Protein 1ZTH (pdb70)

Foldseek 3Di:
DLVLLVVLCVVQVVDPVQPCASVVSSVQDDNVVSVVVVVCVVVFFFVHHHWDDGDDFKTWAWTWTQAPHGIAIIKIFGPCDLLQVQQVVDPSQVVLQSLQVLQLVLQVLLVVLPAAAANWGDASGITDHQDDPPRHGDDQQVRCPPVCLVDPLLVQLVLVLVRLLSCCPPSQKAQLPAASRQWDDPHIHGHDSSIGGPSRVHPVSNLVNLVRSCVVSVVNVHHDDSVVSCSSNVD/DLVLLVVLCVVLVVDPVQPCASVVCSPQDDNVVSVVVVVCCVVFFFVHHHWDDGDPFKTWIWTWTDAPHGIAIIKIFTPCVLLPPLQVVHVQVLQLLQVLQLVLQVLLVVLVAAAADWGDASRITDHADDPPRDGDDFQVRCPPVCLVDPLLVQLVLVLVRLLSCCPRSQKFQLVAASRQWDDPHMHGHDRRIGGVSRVHVVSNLVNLVRSCVVSVVVVHHDDSVVSCSSNVD/DLDDDPVVLLVLQVPDVVNVVQVVCCPVQDDSVVSVVVSVCCVVFFFPHFAWADDDDFKTWFWTWGAAPHHIAIIKIFTDCDLLPVFQVQVLQVLQVLQLVLQCLLVVLVAAAARWGDASRITDHADDPPRHGDAQLVRCPPVVLVPPLLVQLVLVLVNLLSCCPRSQKQQLPAASRQWDDPHMHGHDSRIHGNRGVHLVSNLVNLVRSCVVSVVNPHHDDSVVSCSSVVD/DLDPDPVVLLVLQVPDVVNVVQVVVCSVQDDSVRSVVVSVCVVVFFFPHFAWQDDDPFWTWAWTWGAADHGIAIIKIFGDCDLLAPQFPVDDVQVLQVLQVLQLVLQCLLVVLVAAAADWGDASRITHHADDPPRHHDDFQVRCPPVCLVPPVLVQLVLVLVNLLSCCPRSQKQPLVAASRQWDDPHMYGHDRRIGGVRRVHLVSNLVNLVRSQVVCVVNVDDDDSVVSVSSVD

Structure (mmCIF, N/CA/C/O backbone):
data_1ZTH
#
_entry.id   1ZTH
#
_cell.length_a   53.414
_cell.length_b   80.084
_cell.length_c   121.056
_cell.angle_alpha   90.00
_cell.angle_beta   90.17
_cell.angle_gamma   90.00
#
_symmetry.space_group_name_H-M   'P 1 21 1'
#
loop_
_entity.id
_entity.type
_entity.pdbx_description
1 polymer 'Rio1 serine protein kinase'
2 non-polymer 'MANGANESE (II) ION'
3 non-polymer "ADENOSINE-5'-DIPHOSPHATE"
4 water water
#
loop_
_atom_site.group_PDB
_atom_site.id
_atom_site.type_symbol
_atom_site.label_atom_id
_atom_site.label_alt_id
_atom_site.label_comp_id
_atom_site.label_asym_id
_atom_site.label_entity_id
_atom_site.label_seq_id
_atom_site.pdbx_PDB_ins_code
_atom_site.Cartn_x
_atom_site.Cartn_y
_atom_site.Cartn_z
_atom_site.occupancy
_atom_site.B_iso_or_equiv
_atom_site.auth_seq_id
_atom_site.auth_comp_id
_atom_site.auth_asym_id
_atom_site.auth_atom_id
_atom_site.pdbx_PDB_model_num
ATOM 1 N N . ASP A 1 3 ? 34.092 15.741 67.652 1.00 48.76 3 ASP A N 1
ATOM 2 C CA . ASP A 1 3 ? 33.460 14.410 67.933 1.00 47.80 3 ASP A CA 1
ATOM 3 C C . ASP A 1 3 ? 34.188 13.218 67.288 1.00 46.96 3 ASP A C 1
ATOM 4 O O . ASP A 1 3 ? 33.911 12.061 67.636 1.00 47.47 3 ASP A O 1
ATOM 6 N N . LEU A 1 4 ? 35.116 13.501 66.367 1.00 44.42 4 LEU A N 1
ATOM 7 C CA . LEU A 1 4 ? 35.867 12.466 65.643 1.00 41.51 4 LEU A CA 1
ATOM 8 C C . LEU A 1 4 ? 36.628 11.530 66.578 1.00 40.77 4 LEU A C 1
ATOM 9 O O . LEU A 1 4 ? 36.685 10.315 66.378 1.00 38.45 4 LEU A O 1
ATOM 11 N N . LYS A 1 5 ? 37.218 12.107 67.610 1.00 39.58 5 LYS A N 1
ATOM 12 C CA . LYS A 1 5 ? 37.968 11.331 68.595 1.00 39.61 5 LYS A CA 1
ATOM 13 C C . LYS A 1 5 ? 37.065 10.404 69.409 1.00 38.04 5 LYS A C 1
ATOM 14 O O . LYS A 1 5 ? 37.433 9.264 69.698 1.00 39.07 5 LYS A O 1
ATOM 16 N N . LYS A 1 6 ? 35.880 10.891 69.760 1.00 38.85 6 LYS A N 1
ATOM 17 C CA . LYS A 1 6 ? 34.892 10.067 70.465 1.00 36.50 6 LYS A CA 1
ATOM 18 C C . LYS A 1 6 ? 34.448 8.897 69.604 1.00 35.87 6 LYS A C 1
ATOM 19 O O . LYS A 1 6 ? 34.401 7.764 70.070 1.00 36.86 6 LYS A O 1
ATOM 21 N N . ILE A 1 7 ? 34.115 9.165 68.348 1.00 35.11 7 ILE A N 1
ATOM 22 C CA . ILE A 1 7 ? 33.714 8.077 67.455 1.00 34.04 7 ILE A CA 1
ATOM 23 C C . ILE A 1 7 ? 34.744 6.953 67.393 1.00 33.95 7 ILE A C 1
ATOM 24 O O . ILE A 1 7 ? 34.414 5.772 67.596 1.00 33.32 7 ILE A O 1
ATOM 29 N N . GLU A 1 8 ? 35.992 7.310 67.092 1.00 32.54 8 GLU A N 1
ATOM 30 C CA . GLU A 1 8 ? 37.057 6.321 66.980 1.00 31.16 8 GLU A CA 1
ATOM 31 C C . GLU A 1 8 ? 37.218 5.575 68.296 1.00 29.11 8 GLU A C 1
ATOM 32 O O . GLU A 1 8 ? 37.539 4.377 68.317 1.00 27.26 8 GLU A O 1
ATOM 38 N N . SER A 1 9 ? 36.988 6.287 69.394 1.00 30.30 9 SER A N 1
ATOM 39 C CA . SER A 1 9 ? 37.074 5.667 70.703 1.00 29.67 9 SER A CA 1
ATOM 40 C C . SER A 1 9 ? 36.001 4.635 70.895 1.00 27.60 9 SER A C 1
ATOM 41 O O . SER A 1 9 ? 36.259 3.574 71.415 1.00 29.35 9 SER A O 1
ATOM 44 N N . TYR A 1 10 ? 34.779 4.933 70.467 1.00 26.90 10 TYR A N 1
ATOM 45 C CA . TYR A 1 10 ? 33.726 3.915 70.597 1.00 25.82 10 TYR A CA 1
ATOM 46 C C . TYR A 1 10 ? 33.885 2.793 69.600 1.00 24.83 10 TYR A C 1
ATOM 47 O O . TYR A 1 10 ? 33.578 1.643 69.900 1.00 24.25 10 TYR A O 1
ATOM 56 N N . LEU A 1 11 ? 34.354 3.112 68.399 1.00 25.91 11 LEU A N 1
ATOM 57 C CA . LEU A 1 11 ? 34.561 2.034 67.426 1.00 27.90 11 LEU A CA 1
ATOM 58 C C . LEU A 1 11 ? 35.552 1.023 67.977 1.00 27.59 11 LEU A C 1
ATOM 59 O O . LEU A 1 11 ? 35.454 -0.183 67.759 1.00 26.28 11 LEU A O 1
ATOM 64 N N . ASP A 1 12 ? 36.502 1.542 68.739 1.00 30.04 12 ASP A N 1
ATOM 65 C CA . ASP A 1 12 ? 37.453 0.708 69.444 1.00 31.81 12 ASP A CA 1
ATOM 66 C C . ASP A 1 12 ? 36.769 -0.141 70.535 1.00 29.56 12 ASP A C 1
ATOM 67 O O . ASP A 1 12 ? 37.026 -1.348 70.663 1.00 28.60 12 ASP A O 1
ATOM 72 N N . LYS A 1 13 ? 35.901 0.481 71.328 1.00 29.56 13 LYS A N 1
ATOM 73 C CA . LYS A 1 13 ? 35.225 -0.272 72.402 1.00 28.76 13 LYS A CA 1
ATOM 74 C C . LYS A 1 13 ? 34.271 -1.298 71.804 1.00 28.94 13 LYS A C 1
ATOM 75 O O . LYS A 1 13 ? 34.090 -2.388 72.355 1.00 30.09 13 LYS A O 1
ATOM 81 N N . LEU A 1 14 ? 33.675 -0.969 70.655 1.00 28.97 14 LEU A N 1
ATOM 82 C CA . LEU A 1 14 ? 32.751 -1.905 69.991 1.00 28.92 14 LEU A CA 1
ATOM 83 C C . LEU A 1 14 ? 33.418 -3.021 69.189 1.00 28.82 14 LEU A C 1
ATOM 84 O O . LEU A 1 14 ? 32.736 -3.878 68.591 1.00 28.35 14 LEU A O 1
ATOM 89 N N . ARG A 1 15 ? 34.745 -3.019 69.181 1.00 26.04 15 ARG A N 1
ATOM 90 C CA . ARG A 1 15 ? 35.520 -3.993 68.408 1.00 27.38 15 ARG A CA 1
ATOM 91 C C . ARG A 1 15 ? 35.308 -3.934 66.888 1.00 28.55 15 ARG A C 1
ATOM 92 O O . ARG A 1 15 ? 35.315 -4.953 66.206 1.00 27.21 15 ARG A O 1
ATOM 100 N N . ILE A 1 16 ? 35.106 -2.730 66.371 1.00 27.91 16 ILE A N 1
ATOM 101 C CA . ILE A 1 16 ? 34.913 -2.555 64.941 1.00 29.60 16 ILE A CA 1
ATOM 102 C C . ILE A 1 16 ? 36.301 -2.227 64.398 1.00 29.61 16 ILE A C 1
ATOM 103 O O . ILE A 1 16 ? 36.756 -1.099 64.490 1.00 31.34 16 ILE A O 1
ATOM 108 N N . LYS A 1 17 ? 36.971 -3.240 63.856 1.00 30.77 17 LYS A N 1
ATOM 109 C CA . LYS A 1 17 ? 38.395 -3.124 63.551 1.00 30.47 17 LYS A CA 1
ATOM 110 C C . LYS A 1 17 ? 38.724 -2.700 62.121 1.00 30.56 17 LYS A C 1
ATOM 111 O O . LYS A 1 17 ? 37.969 -2.966 61.202 1.00 29.16 17 LYS A O 1
ATOM 117 N N . GLU A 1 18 ? 39.894 -2.073 61.939 1.00 32.26 18 GLU A N 1
ATOM 118 C CA . GLU A 1 18 ? 40.437 -1.785 60.605 1.00 33.05 18 GLU A CA 1
ATOM 119 C C . GLU A 1 18 ? 40.375 -2.985 59.656 1.00 31.36 18 GLU A C 1
ATOM 120 O O . GLU A 1 18 ? 40.030 -2.843 58.495 1.00 32.90 18 GLU A O 1
ATOM 126 N N . LYS A 1 19 ? 40.719 -4.166 60.150 1.00 27.04 19 LYS A N 1
ATOM 127 C CA . LYS A 1 19 ? 40.764 -5.329 59.296 1.00 28.56 19 LYS A CA 1
ATOM 128 C C . LYS A 1 19 ? 39.365 -5.778 58.873 1.00 29.44 19 LYS A C 1
ATOM 129 O O . LYS A 1 19 ? 39.225 -6.595 57.969 1.00 29.35 19 LYS A O 1
ATOM 135 N N . ASP A 1 20 ? 38.328 -5.232 59.512 1.00 29.43 20 ASP A N 1
ATOM 136 C CA . ASP A 1 20 ? 36.949 -5.622 59.188 1.00 31.36 20 ASP A CA 1
ATOM 137 C C . ASP A 1 20 ? 36.420 -4.963 57.898 1.00 30.26 20 ASP A C 1
ATOM 138 O O . ASP A 1 20 ? 35.294 -4.442 57.853 1.00 32.74 20 ASP A O 1
ATOM 143 N N . GLY A 1 21 ? 37.232 -4.969 56.855 1.00 30.58 21 GLY A N 1
ATOM 144 C CA . GLY A 1 21 ? 36.778 -4.445 55.573 1.00 30.27 21 GLY A CA 1
ATOM 145 C C . GLY A 1 21 ? 36.644 -2.944 55.664 1.00 31.66 21 GLY A C 1
ATOM 146 O O . GLY A 1 21 ? 37.371 -2.278 56.381 1.00 30.86 21 GLY A O 1
ATOM 147 N N . GLU A 1 22 ? 35.699 -2.407 54.918 1.00 32.92 22 GLU A N 1
ATOM 148 C CA . GLU A 1 22 ? 35.439 -0.991 54.930 1.00 33.00 22 GLU A CA 1
ATOM 149 C C . GLU A 1 22 ? 34.586 -0.620 56.137 1.00 30.02 22 GLU A C 1
ATOM 150 O O . GLU A 1 22 ? 34.277 0.535 56.315 1.00 28.14 22 GLU A O 1
ATOM 156 N N . GLU A 1 23 ? 34.219 -1.585 56.983 1.00 27.54 23 GLU A N 1
ATOM 157 C CA . GLU A 1 23 ? 33.227 -1.275 58.048 1.00 27.10 23 GLU A CA 1
ATOM 158 C C . GLU A 1 23 ? 33.553 -0.064 58.928 1.00 29.24 23 GLU A C 1
ATOM 159 O O . GLU A 1 23 ? 32.726 0.841 59.119 1.00 29.63 23 GLU A O 1
ATOM 165 N N . ARG A 1 24 ? 34.758 -0.028 59.483 1.00 27.90 24 ARG A N 1
ATOM 166 C CA . ARG A 1 24 ? 35.080 1.052 60.412 1.00 27.82 24 ARG A CA 1
ATOM 167 C C . ARG A 1 24 ? 34.892 2.452 59.800 1.00 29.38 24 ARG A C 1
ATOM 168 O O . ARG A 1 24 ? 34.329 3.355 60.425 1.00 30.67 24 ARG A O 1
ATOM 176 N N . LYS A 1 25 ? 35.320 2.645 58.561 1.00 31.14 25 LYS A N 1
ATOM 177 C CA . LYS A 1 25 ? 35.210 3.982 57.951 1.00 29.64 25 LYS A CA 1
ATOM 178 C C . LYS A 1 25 ? 33.733 4.312 57.684 1.00 27.07 25 LYS A C 1
ATOM 179 O O . LYS A 1 25 ? 33.322 5.477 57.738 1.00 26.00 25 LYS A O 1
ATOM 185 N N . ILE A 1 26 ? 32.933 3.292 57.389 1.00 22.52 26 ILE A N 1
ATOM 186 C CA . ILE A 1 26 ? 31.508 3.544 57.117 1.00 22.98 26 ILE A CA 1
ATOM 187 C C . ILE A 1 26 ? 30.842 3.923 58.455 1.00 21.70 26 ILE A C 1
ATOM 188 O O . ILE A 1 26 ? 30.242 4.994 58.579 1.00 23.20 26 ILE A O 1
ATOM 193 N N . TYR A 1 27 ? 30.952 3.059 59.451 1.00 21.93 27 TYR A N 1
ATOM 194 C CA . TYR A 1 27 ? 30.490 3.402 60.810 1.00 24.16 27 TYR A CA 1
ATOM 195 C C . TYR A 1 27 ? 30.840 4.827 61.214 1.00 25.29 27 TYR A C 1
ATOM 196 O O . TYR A 1 27 ? 29.960 5.579 61.547 1.00 26.78 27 TYR A O 1
ATOM 205 N N . ALA A 1 28 ? 32.126 5.183 61.172 1.00 24.77 28 ALA A N 1
ATOM 206 C CA . ALA A 1 28 ? 32.603 6.484 61.644 1.00 25.66 28 ALA A CA 1
ATOM 207 C C . ALA A 1 28 ? 31.991 7.626 60.848 1.00 26.35 28 ALA A C 1
ATOM 208 O O . ALA A 1 28 ? 31.853 8.730 61.347 1.00 29.71 28 ALA A O 1
ATOM 210 N N . GLU A 1 29 ? 31.619 7.382 59.599 1.00 24.85 29 GLU A N 1
ATOM 211 C CA . GLU A 1 29 ? 31.019 8.470 58.816 1.00 24.28 29 GLU A CA 1
ATOM 212 C C . GLU A 1 29 ? 29.516 8.549 59.032 1.00 26.18 29 GLU A C 1
ATOM 213 O O . GLU A 1 29 ? 28.947 9.642 59.128 1.00 24.78 29 GLU A O 1
ATOM 219 N N . VAL A 1 30 ? 28.854 7.397 59.114 1.00 24.15 30 VAL A N 1
ATOM 220 C CA . VAL A 1 30 ? 27.384 7.451 59.099 1.00 24.83 30 VAL A CA 1
ATOM 221 C C . VAL A 1 30 ? 26.777 7.589 60.502 1.00 25.83 30 VAL A C 1
ATOM 222 O O . VAL A 1 30 ? 25.603 7.992 60.652 1.00 27.36 30 VAL A O 1
ATOM 226 N N . LEU A 1 31 ? 27.568 7.278 61.524 1.00 25.77 31 LEU A N 1
ATOM 227 C CA . LEU A 1 31 ? 27.083 7.346 62.908 1.00 29.90 31 LEU A CA 1
ATOM 228 C C . LEU A 1 31 ? 27.810 8.435 63.682 1.00 31.02 31 LEU A C 1
ATOM 229 O O . LEU A 1 31 ? 28.961 8.746 63.378 1.00 34.95 31 LEU A O 1
ATOM 234 N N . ASP A 1 32 ? 27.154 9.016 64.676 1.00 30.44 32 ASP A N 1
ATOM 235 C CA . ASP A 1 32 ? 27.820 10.007 65.502 1.00 29.23 32 ASP A CA 1
ATOM 236 C C . ASP A 1 32 ? 28.147 9.453 66.874 1.00 27.87 32 ASP A C 1
ATOM 237 O O . ASP A 1 32 ? 27.803 8.312 67.196 1.00 25.48 32 ASP A O 1
ATOM 242 N N . GLY A 1 33 ? 28.816 10.268 67.692 1.00 28.77 33 GLY A N 1
ATOM 243 C CA . GLY A 1 33 ? 29.217 9.840 69.031 1.00 28.76 33 GLY A CA 1
ATOM 244 C C . GLY A 1 33 ? 28.115 9.341 69.946 1.00 28.83 33 GLY A C 1
ATOM 245 O O . GLY A 1 33 ? 28.270 8.307 70.611 1.00 30.99 33 GLY A O 1
ATOM 246 N N . ARG A 1 34 ? 27.009 10.078 70.004 1.00 29.76 34 ARG A N 1
ATOM 247 C CA . ARG A 1 34 ? 25.931 9.768 70.912 1.00 30.24 34 ARG A CA 1
ATOM 248 C C . ARG A 1 34 ? 25.246 8.481 70.512 1.00 29.16 34 ARG A C 1
ATOM 249 O O . ARG A 1 34 ? 24.777 7.710 71.357 1.00 27.43 34 ARG A O 1
ATOM 257 N N . THR A 1 35 ? 25.201 8.240 69.210 1.00 24.86 35 THR A N 1
ATOM 258 C CA . THR A 1 35 ? 24.699 6.991 68.710 1.00 24.53 35 THR A CA 1
ATOM 259 C C . THR A 1 35 ? 25.597 5.850 69.162 1.00 24.57 35 THR A C 1
ATOM 260 O O . THR A 1 35 ? 25.119 4.849 69.671 1.00 20.38 35 THR A O 1
ATOM 264 N N . LEU A 1 36 ? 26.908 5.999 69.018 1.00 26.17 36 LEU A N 1
ATOM 265 C CA . LEU A 1 36 ? 27.782 4.880 69.389 1.00 26.38 36 LEU A CA 1
ATOM 266 C C . LEU A 1 36 ? 27.702 4.592 70.883 1.00 26.25 36 LEU A C 1
ATOM 267 O O . LEU A 1 36 ? 27.793 3.438 71.323 1.00 28.35 36 LEU A O 1
ATOM 272 N N . LYS A 1 37 ? 27.487 5.650 71.653 1.00 26.14 37 LYS A N 1
ATOM 273 C CA . LYS A 1 37 ? 27.321 5.571 73.099 1.00 26.79 37 LYS A CA 1
ATOM 274 C C . LYS A 1 37 ? 26.138 4.685 73.484 1.00 25.96 37 LYS A C 1
ATOM 275 O O . LYS A 1 37 ? 26.244 3.817 74.344 1.00 26.96 37 LYS A O 1
ATOM 281 N N . THR A 1 38 ? 25.017 4.898 72.804 1.00 25.48 38 THR A N 1
ATOM 282 C CA . THR A 1 38 ? 23.832 4.058 72.894 1.00 23.49 38 THR A CA 1
ATOM 283 C C . THR A 1 38 ? 24.085 2.585 72.546 1.00 24.71 38 THR A C 1
ATOM 284 O O . THR A 1 38 ? 23.604 1.705 73.281 1.00 24.51 38 THR A O 1
ATOM 288 N N . LEU A 1 39 ? 24.775 2.316 71.411 1.00 20.65 39 LEU A N 1
ATOM 289 C CA . LEU A 1 39 ? 25.119 0.927 71.018 1.00 19.82 39 LEU A CA 1
ATOM 290 C C . LEU A 1 39 ? 25.966 0.293 72.095 1.00 18.92 39 LEU A C 1
ATOM 291 O O . LEU A 1 39 ? 25.819 -0.882 72.409 1.00 19.33 39 LEU A O 1
ATOM 296 N N . TYR A 1 40 ? 26.905 1.068 72.636 1.00 23.57 40 TYR A N 1
ATOM 297 C CA . TYR A 1 40 ? 27.787 0.532 73.670 1.00 24.48 40 TYR A CA 1
ATOM 298 C C . TYR A 1 40 ? 26.961 0.265 74.934 1.00 24.31 40 TYR A C 1
ATOM 299 O O . TYR A 1 40 ? 27.151 -0.746 75.600 1.00 21.90 40 TYR A O 1
ATOM 308 N N . LYS A 1 41 ? 26.019 1.150 75.235 1.00 21.06 41 LYS A N 1
ATOM 309 C CA . LYS A 1 41 ? 25.114 0.915 76.364 1.00 22.83 41 LYS A CA 1
ATOM 310 C C . LYS A 1 41 ? 24.195 -0.281 76.094 1.00 25.39 41 LYS A C 1
ATOM 311 O O . LYS A 1 41 ? 23.959 -1.115 76.989 1.00 28.34 41 LYS A O 1
ATOM 317 N N . LEU A 1 42 ? 23.707 -0.431 74.863 1.00 24.49 42 LEU A N 1
ATOM 318 C CA . LEU A 1 42 ? 22.973 -1.674 74.515 1.00 24.28 42 LEU A CA 1
ATOM 319 C C . LEU A 1 42 ? 23.883 -2.884 74.584 1.00 25.63 42 LEU A C 1
ATOM 320 O O . LEU A 1 42 ? 23.433 -3.986 74.834 1.00 27.00 42 LEU A O 1
ATOM 325 N N . SER A 1 43 ? 25.174 -2.679 74.343 1.00 25.15 43 SER A N 1
ATOM 326 C CA . SER A 1 43 ? 26.127 -3.785 74.453 1.00 27.19 43 SER A CA 1
ATOM 327 C C . SER A 1 43 ? 26.292 -4.139 75.925 1.00 27.37 43 SER A C 1
ATOM 328 O O . SER A 1 43 ? 26.199 -5.289 76.314 1.00 29.03 43 SER A O 1
ATOM 331 N N . ALA A 1 44 ? 26.489 -3.116 76.750 1.00 29.77 44 ALA A N 1
ATOM 332 C CA . ALA A 1 44 ? 26.634 -3.328 78.190 1.00 30.84 44 ALA A CA 1
ATOM 333 C C . ALA A 1 44 ? 25.404 -3.968 78.834 1.00 30.57 44 ALA A C 1
ATOM 334 O O . ALA A 1 44 ? 25.533 -4.800 79.740 1.00 33.19 44 ALA A O 1
ATOM 336 N N . LYS A 1 45 ? 24.218 -3.617 78.356 1.00 31.90 45 LYS A N 1
ATOM 337 C CA . LYS A 1 45 ? 22.972 -4.203 78.844 1.00 30.49 45 LYS A CA 1
ATOM 338 C C . LYS A 1 45 ? 22.800 -5.648 78.418 1.00 30.30 45 LYS A C 1
ATOM 339 O O . LYS A 1 45 ? 21.899 -6.323 78.889 1.00 32.53 45 LYS A O 1
ATOM 345 N N . GLY A 1 46 ? 23.655 -6.119 77.514 1.00 29.75 46 GLY A N 1
ATOM 346 C CA . GLY A 1 46 ? 23.630 -7.521 77.102 1.00 28.10 46 GLY A CA 1
ATOM 347 C C . GLY A 1 46 ? 22.802 -7.831 75.856 1.00 25.45 46 GLY A C 1
ATOM 348 O O . GLY A 1 46 ? 22.702 -8.983 75.468 1.00 27.78 46 GLY A O 1
ATOM 349 N N . TYR A 1 47 ? 22.167 -6.836 75.238 1.00 25.54 47 TYR A N 1
ATOM 350 C CA . TYR A 1 47 ? 21.419 -7.123 73.979 1.00 20.00 47 TYR A CA 1
ATOM 351 C C . TYR A 1 47 ? 22.382 -7.334 72.821 1.00 20.66 47 TYR A C 1
ATOM 352 O O . TYR A 1 47 ? 22.158 -8.199 71.994 1.00 19.70 47 TYR A O 1
ATOM 361 N N . ILE A 1 48 ? 23.457 -6.549 72.763 1.00 19.36 48 ILE A N 1
ATOM 362 C CA . ILE A 1 48 ? 24.391 -6.629 71.619 1.00 22.15 48 ILE A CA 1
ATOM 363 C C . ILE A 1 48 ? 25.680 -7.330 72.069 1.00 23.41 48 ILE A C 1
ATOM 364 O O . ILE A 1 48 ? 26.309 -6.918 73.045 1.00 23.49 48 ILE A O 1
ATOM 369 N N . THR A 1 49 ? 26.050 -8.399 71.372 1.00 22.91 49 THR A N 1
ATOM 370 C CA . THR A 1 49 ? 27.290 -9.086 71.726 1.00 25.96 49 THR A CA 1
ATOM 371 C C . THR A 1 49 ? 28.403 -8.592 70.837 1.00 28.00 49 THR A C 1
ATOM 372 O O . THR A 1 49 ? 29.536 -8.364 71.306 1.00 31.15 49 THR A O 1
ATOM 376 N N . ALA A 1 50 ? 28.097 -8.418 69.558 1.00 25.18 50 ALA A N 1
ATOM 377 C CA . ALA A 1 50 ? 29.132 -8.052 68.588 1.00 24.23 50 ALA A CA 1
ATOM 378 C C . ALA A 1 50 ? 28.494 -7.302 67.421 1.00 24.43 50 ALA A C 1
ATOM 379 O O . ALA A 1 50 ? 27.762 -7.910 66.655 1.00 24.40 50 ALA A O 1
ATOM 389 N N . GLY A 1 52 ? 28.407 -6.185 63.688 1.00 22.91 52 GLY A N 1
ATOM 390 C CA . GLY A 1 52 ? 28.920 -6.827 62.475 1.00 22.73 52 GLY A CA 1
ATOM 391 C C . GLY A 1 52 ? 28.960 -5.902 61.271 1.00 22.17 52 GLY A C 1
ATOM 392 O O . GLY A 1 52 ? 29.336 -4.742 61.370 1.00 22.38 52 GLY A O 1
ATOM 393 N N . GLY A 1 53 ? 28.595 -6.421 60.108 1.00 19.41 53 GLY A N 1
ATOM 394 C CA . GLY A 1 53 ? 28.838 -5.685 58.895 1.00 21.60 53 GLY A CA 1
ATOM 395 C C . GLY A 1 53 ? 27.763 -4.644 58.653 1.00 22.72 53 GLY A C 1
ATOM 396 O O . GLY A 1 53 ? 26.732 -4.643 59.335 1.00 23.99 53 GLY A O 1
ATOM 397 N N . VAL A 1 54 ? 28.017 -3.781 57.685 1.00 21.90 54 VAL A N 1
ATOM 398 C CA . VAL A 1 54 ? 27.062 -2.739 57.262 1.00 24.13 54 VAL A CA 1
ATOM 399 C C . VAL A 1 54 ? 26.054 -3.370 56.297 1.00 24.64 54 VAL A C 1
ATOM 400 O O . VAL A 1 54 ? 26.435 -4.031 55.344 1.00 24.84 54 VAL A O 1
ATOM 404 N N . ILE A 1 55 ? 24.769 -3.193 56.563 1.00 22.52 55 ILE A N 1
ATOM 405 C CA . ILE A 1 55 ? 23.745 -3.760 55.691 1.00 21.41 55 ILE A CA 1
ATOM 406 C C . ILE A 1 55 ? 23.191 -2.699 54.704 1.00 22.54 55 ILE A C 1
ATOM 407 O O . ILE A 1 55 ? 22.958 -3.014 53.562 1.00 24.10 55 ILE A O 1
ATOM 412 N N . SER A 1 56 ? 22.980 -1.464 55.150 1.00 20.38 56 SER A N 1
ATOM 413 C CA . SER A 1 56 ? 22.399 -0.452 54.296 1.00 20.97 56 SER A CA 1
ATOM 414 C C . SER A 1 56 ? 22.757 0.914 54.864 1.00 21.84 56 SER A C 1
ATOM 415 O O . SER A 1 56 ? 22.797 1.078 56.066 1.00 22.02 56 SER A O 1
ATOM 418 N N . THR A 1 57 ? 23.109 1.870 53.994 1.00 19.53 57 THR A N 1
ATOM 419 C CA . THR A 1 57 ? 23.401 3.229 54.416 1.00 24.59 57 THR A CA 1
ATOM 420 C C . THR A 1 57 ? 22.382 4.093 53.647 1.00 22.16 57 THR A C 1
ATOM 421 O O . THR A 1 57 ? 22.320 4.040 52.431 1.00 27.80 57 THR A O 1
ATOM 425 N N . GLY A 1 58 ? 21.586 4.872 54.350 1.00 23.41 58 GLY A N 1
ATOM 426 C CA . GLY A 1 58 ? 20.584 5.656 53.682 1.00 20.73 58 GLY A CA 1
ATOM 427 C C . GLY A 1 58 ? 20.518 7.093 54.108 1.00 25.06 58 GLY A C 1
ATOM 428 O O . GLY A 1 58 ? 21.320 7.583 54.930 1.00 20.51 58 GLY A O 1
ATOM 429 N N . LYS A 1 59 ? 19.542 7.782 53.534 1.00 24.44 59 LYS A N 1
ATOM 430 C CA . LYS A 1 59 ? 19.305 9.161 53.883 1.00 27.76 59 LYS A CA 1
ATOM 431 C C . LYS A 1 59 ? 18.643 9.321 55.261 1.00 28.87 59 LYS A C 1
ATOM 432 O O . LYS A 1 59 ? 18.887 10.296 55.964 1.00 27.37 59 LYS A O 1
ATOM 438 N N . GLU A 1 60 ? 17.790 8.378 55.647 1.00 24.70 60 GLU A N 1
ATOM 439 C CA . GLU A 1 60 ? 17.140 8.472 56.945 1.00 28.82 60 GLU A CA 1
ATOM 440 C C . GLU A 1 60 ? 17.713 7.512 57.967 1.00 26.60 60 GLU A C 1
ATOM 441 O O . GLU A 1 60 ? 17.769 7.835 59.149 1.00 27.87 60 GLU A O 1
ATOM 447 N N . ALA A 1 61 ? 18.165 6.354 57.501 1.00 23.89 61 ALA A N 1
ATOM 448 C CA . ALA A 1 61 ? 18.507 5.270 58.388 1.00 23.40 61 ALA A CA 1
ATOM 449 C C . ALA A 1 61 ? 19.735 4.498 57.917 1.00 23.22 61 ALA A C 1
ATOM 450 O O . ALA A 1 61 ? 20.056 4.504 56.749 1.00 23.61 61 ALA A O 1
ATOM 452 N N . ASN A 1 62 ? 20.411 3.846 58.863 1.00 23.10 62 ASN A N 1
ATOM 453 C CA . ASN A 1 62 ? 21.504 2.920 58.581 1.00 20.77 62 ASN A CA 1
ATOM 454 C C . ASN A 1 62 ? 21.216 1.622 59.269 1.00 19.78 62 ASN A C 1
ATOM 455 O O . ASN A 1 62 ? 20.639 1.623 60.339 1.00 20.15 62 ASN A O 1
ATOM 460 N N . VAL A 1 63 ? 21.536 0.518 58.613 1.00 17.66 63 VAL A N 1
ATOM 461 C CA . VAL A 1 63 ? 21.153 -0.756 59.137 1.00 18.36 63 VAL A CA 1
ATOM 462 C C . VAL A 1 63 ? 22.431 -1.578 59.227 1.00 18.83 63 VAL A C 1
ATOM 463 O O . VAL A 1 63 ? 23.227 -1.562 58.311 1.00 19.70 63 VAL A O 1
ATOM 467 N N . PHE A 1 64 ? 22.597 -2.335 60.308 1.00 20.90 64 PHE A N 1
ATOM 468 C CA . PHE A 1 64 ? 23.823 -3.125 60.466 1.00 20.29 64 PHE A CA 1
ATOM 469 C C . PHE A 1 64 ? 23.466 -4.501 60.961 1.00 20.36 64 PHE A C 1
ATOM 470 O O . PHE A 1 64 ? 22.379 -4.707 61.562 1.00 19.66 64 PHE A O 1
ATOM 478 N N . TYR A 1 65 ? 24.389 -5.428 60.761 1.00 20.31 65 TYR A N 1
ATOM 479 C CA . TYR A 1 65 ? 24.283 -6.766 61.371 1.00 21.05 65 TYR A CA 1
ATOM 480 C C . TYR A 1 65 ? 24.879 -6.752 62.775 1.00 22.45 65 TYR A C 1
ATOM 481 O O . TYR A 1 65 ? 25.864 -6.042 63.052 1.00 24.86 65 TYR A O 1
ATOM 490 N N . ALA A 1 66 ? 24.268 -7.494 63.700 1.00 22.88 66 ALA A N 1
ATOM 491 C CA . ALA A 1 66 ? 24.928 -7.754 64.964 1.00 21.40 66 ALA A CA 1
ATOM 492 C C . ALA A 1 66 ? 24.598 -9.138 65.490 1.00 20.94 66 ALA A C 1
ATOM 493 O O . ALA A 1 66 ? 23.544 -9.668 65.209 1.00 18.81 66 ALA A O 1
ATOM 495 N N . ASP A 1 67 ? 25.505 -9.703 66.288 1.00 22.47 67 ASP A N 1
ATOM 496 C CA . ASP A 1 67 ? 25.152 -10.801 67.165 1.00 22.90 67 ASP A CA 1
ATOM 497 C C . ASP A 1 67 ? 24.705 -10.209 68.502 1.00 21.94 67 ASP A C 1
ATOM 498 O O . ASP A 1 67 ? 25.286 -9.256 68.990 1.00 25.31 67 ASP A O 1
ATOM 503 N N . GLY A 1 68 ? 23.660 -10.771 69.087 1.00 22.80 68 GLY A N 1
ATOM 504 C CA . GLY A 1 68 ? 23.126 -10.238 70.340 1.00 20.87 68 GLY A CA 1
ATOM 505 C C . GLY A 1 68 ? 22.410 -11.330 71.065 1.00 21.53 68 GLY A C 1
ATOM 506 O O . GLY A 1 68 ? 22.577 -12.501 70.725 1.00 19.90 68 GLY A O 1
ATOM 507 N N . VAL A 1 69 ? 21.611 -10.956 72.068 1.00 22.37 69 VAL A N 1
ATOM 508 C CA . VAL A 1 69 ? 20.938 -11.918 72.908 1.00 22.34 69 VAL A CA 1
ATOM 509 C C . VAL A 1 69 ? 19.569 -11.335 73.182 1.00 21.78 69 VAL A C 1
ATOM 510 O O . VAL A 1 69 ? 19.425 -10.150 73.485 1.00 21.60 69 VAL A O 1
ATOM 514 N N . PHE A 1 70 ? 18.550 -12.130 72.976 1.00 19.95 70 PHE A N 1
ATOM 515 C CA . PHE A 1 70 ? 17.195 -11.646 73.314 1.00 20.46 70 PHE A CA 1
ATOM 516 C C . PHE A 1 70 ? 16.437 -12.768 73.985 1.00 22.18 70 PHE A C 1
ATOM 517 O O . PHE A 1 70 ? 16.375 -13.870 73.444 1.00 23.99 70 PHE A O 1
ATOM 525 N N . ASP A 1 71 ? 15.817 -12.472 75.133 1.00 23.21 71 ASP A N 1
ATOM 526 C CA . ASP A 1 71 ? 14.949 -13.423 75.827 1.00 24.38 71 ASP A CA 1
ATOM 527 C C . ASP A 1 71 ? 15.740 -14.675 76.228 1.00 24.77 71 ASP A C 1
ATOM 528 O O . ASP A 1 71 ? 15.218 -15.763 76.167 1.00 25.02 71 ASP A O 1
ATOM 533 N N . GLY A 1 72 ? 16.996 -14.496 76.619 1.00 25.07 72 GLY A N 1
ATOM 534 C CA . GLY A 1 72 ? 17.788 -15.625 77.134 1.00 27.64 72 GLY A CA 1
ATOM 535 C C . GLY A 1 72 ? 18.581 -16.377 76.083 1.00 28.87 72 GLY A C 1
ATOM 536 O O . GLY A 1 72 ? 19.331 -17.289 76.405 1.00 30.64 72 GLY A O 1
ATOM 537 N N . LYS A 1 73 ? 18.443 -16.030 74.815 1.00 26.64 73 LYS A N 1
ATOM 538 C CA . LYS A 1 73 ? 19.224 -16.780 73.835 1.00 27.29 73 LYS A CA 1
ATOM 539 C C . LYS A 1 73 ? 19.888 -15.933 72.771 1.00 27.09 73 LYS A C 1
ATOM 540 O O . LYS A 1 73 ? 19.385 -14.874 72.444 1.00 24.89 73 LYS A O 1
ATOM 546 N N . PRO A 1 74 ? 21.012 -16.428 72.210 1.00 26.16 74 PRO A N 1
ATOM 547 C CA . PRO A 1 74 ? 21.733 -15.801 71.106 1.00 25.08 74 PRO A CA 1
ATOM 548 C C . PRO A 1 74 ? 20.863 -15.670 69.847 1.00 26.76 74 PRO A C 1
ATOM 549 O O . PRO A 1 74 ? 20.272 -16.664 69.367 1.00 25.67 74 PRO A O 1
ATOM 553 N N . VAL A 1 75 ? 20.821 -14.464 69.295 1.00 20.14 75 VAL A N 1
ATOM 554 C CA . VAL A 1 75 ? 20.040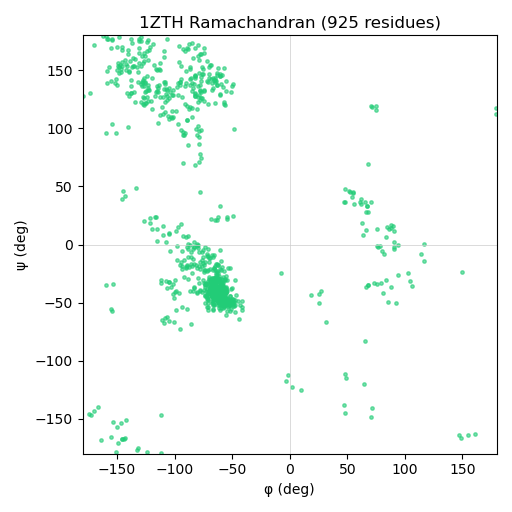 -14.214 68.100 1.00 23.13 75 VAL A CA 1
ATOM 555 C C . VAL A 1 75 ? 20.894 -13.382 67.145 1.00 23.39 75 VAL A C 1
ATOM 556 O O . VAL A 1 75 ? 21.810 -12.665 67.572 1.00 26.35 75 VAL A O 1
ATOM 560 N N . ALA A 1 76 ? 20.604 -13.502 65.851 1.00 23.43 76 ALA A N 1
ATOM 561 C CA . ALA A 1 76 ? 21.107 -12.546 64.834 1.00 19.76 76 ALA A CA 1
ATOM 562 C C . ALA A 1 76 ? 20.129 -11.373 64.737 1.00 22.10 76 ALA A C 1
ATOM 563 O O . ALA A 1 76 ? 18.907 -11.581 64.741 1.00 18.54 76 ALA A O 1
ATOM 573 N N . ALA A 1 78 ? 19.215 -7.339 63.049 1.00 19.48 78 ALA A N 1
ATOM 574 C CA . ALA A 1 78 ? 19.379 -6.121 62.217 1.00 15.70 78 ALA A CA 1
ATOM 575 C C . ALA A 1 78 ? 19.304 -4.988 63.219 1.00 16.94 78 ALA A C 1
ATOM 576 O O . ALA A 1 78 ? 18.340 -4.938 63.998 1.00 20.46 78 ALA A O 1
ATOM 578 N N . VAL A 1 79 ? 20.300 -4.117 63.232 1.00 13.88 79 VAL A N 1
ATOM 579 C CA . VAL A 1 79 ? 20.277 -2.929 64.054 1.00 18.16 79 VAL A CA 1
ATOM 580 C C . VAL A 1 79 ? 19.962 -1.778 63.137 1.00 17.49 79 VAL A C 1
ATOM 581 O O . VAL A 1 79 ? 20.797 -1.374 62.334 1.00 18.96 79 VAL A O 1
ATOM 585 N N . LYS A 1 80 ? 18.767 -1.216 63.261 1.00 17.88 80 LYS A N 1
ATOM 586 C CA . LYS A 1 80 ? 18.434 -0.098 62.372 1.00 17.90 80 LYS A CA 1
ATOM 587 C C . LYS A 1 80 ? 18.602 1.167 63.204 1.00 19.15 80 LYS A C 1
ATOM 588 O O . LYS A 1 80 ? 18.086 1.243 64.329 1.00 22.59 80 LYS A O 1
ATOM 594 N N . ILE A 1 81 ? 19.282 2.163 62.635 1.00 17.53 81 ILE A N 1
ATOM 595 C CA . ILE A 1 81 ? 19.595 3.392 63.348 1.00 17.31 81 ILE A CA 1
ATOM 596 C C . ILE A 1 81 ? 19.148 4.640 62.595 1.00 19.67 81 ILE A C 1
ATOM 597 O O . ILE A 1 81 ? 19.598 4.883 61.474 1.00 20.49 81 ILE A O 1
ATOM 602 N N . TYR A 1 82 ? 18.271 5.438 63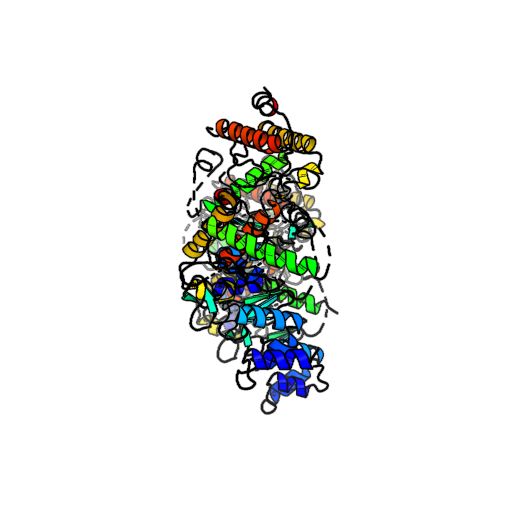.194 1.00 18.47 82 TYR A N 1
ATOM 603 C CA . TYR A 1 82 ? 17.778 6.621 62.476 1.00 19.30 82 TYR A CA 1
ATOM 604 C C . TYR A 1 82 ? 18.771 7.717 62.694 1.00 21.35 82 TYR A C 1
ATOM 605 O O . TYR A 1 82 ? 19.279 7.854 63.788 1.00 20.77 82 TYR A O 1
ATOM 614 N N . ARG A 1 83 ? 19.043 8.482 61.638 1.00 22.48 83 ARG A N 1
ATOM 615 C CA . ARG A 1 83 ? 19.875 9.678 61.733 1.00 30.82 83 ARG A CA 1
ATOM 616 C C . ARG A 1 83 ? 19.255 10.759 62.628 1.00 33.18 83 ARG A C 1
ATOM 617 O O . ARG A 1 83 ? 18.060 11.013 62.556 1.00 33.23 83 ARG A O 1
ATOM 625 N N . ILE A 1 84 ? 20.074 11.387 63.465 1.00 34.83 84 ILE A N 1
ATOM 626 C CA . ILE A 1 84 ? 19.635 12.490 64.321 1.00 39.91 84 ILE A CA 1
ATOM 627 C C . ILE A 1 84 ? 19.846 13.833 63.622 1.00 42.12 84 ILE A C 1
ATOM 628 O O . ILE A 1 84 ? 19.050 14.222 62.767 1.00 44.66 84 ILE A O 1
ATOM 641 N N . ASP A 1 93 ? 6.603 14.128 58.606 1.00 55.78 93 ASP A N 1
ATOM 642 C CA . ASP A 1 93 ? 5.511 14.899 59.196 1.00 52.65 93 ASP A CA 1
ATOM 643 C C . ASP A 1 93 ? 4.095 14.408 58.939 1.00 50.27 93 ASP A C 1
ATOM 644 O O . ASP A 1 93 ? 3.328 14.190 59.878 1.00 49.87 93 ASP A O 1
ATOM 649 N N . GLU A 1 94 ? 3.733 14.254 57.671 1.00 48.16 94 GLU A N 1
ATOM 650 C CA . GLU A 1 94 ? 2.383 13.810 57.352 1.00 45.89 94 GLU A CA 1
ATOM 651 C C . GLU A 1 94 ? 2.072 12.476 58.027 1.00 43.80 94 GLU A C 1
ATOM 652 O O . GLU A 1 94 ? 0.911 12.156 58.247 1.00 42.50 94 GLU A O 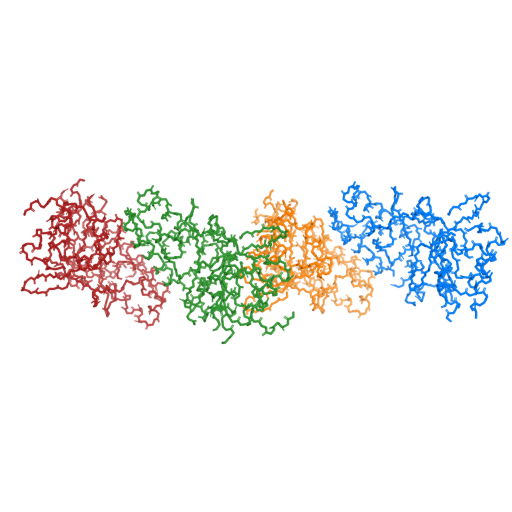1
ATOM 658 N N . TYR A 1 95 ? 3.115 11.715 58.368 1.00 43.65 95 TYR A N 1
ATOM 659 C CA . TYR A 1 95 ? 2.960 10.361 58.929 1.00 41.94 95 TYR A CA 1
ATOM 660 C C . TYR A 1 95 ? 2.950 10.299 60.450 1.00 42.87 95 TYR A C 1
ATOM 661 O O . TYR A 1 95 ? 2.756 9.218 61.034 1.00 42.20 95 TYR A O 1
ATOM 670 N N . LEU A 1 96 ? 3.195 11.445 61.079 1.00 43.57 96 LEU A N 1
ATOM 671 C CA . LEU A 1 96 ? 3.172 11.583 62.543 1.00 45.01 96 LEU A CA 1
ATOM 672 C C . LEU A 1 96 ? 1.898 12.308 62.938 1.00 47.32 96 LEU A C 1
ATOM 673 O O . LEU A 1 96 ? 1.001 11.736 63.586 1.00 49.41 96 LEU A O 1
ATOM 678 N N . TYR A 1 97 ? 1.817 13.571 62.529 1.00 47.94 97 TYR A N 1
ATOM 679 C CA . TYR A 1 97 ? 0.601 14.350 62.682 1.00 48.94 97 TYR A CA 1
ATOM 680 C C . TYR A 1 97 ? -0.529 13.512 62.120 1.00 49.62 97 TYR A C 1
ATOM 681 O O . TYR A 1 97 ? -0.384 12.900 61.064 1.00 50.64 97 TYR A O 1
ATOM 683 N N . GLY A 1 98 ? -1.649 13.466 62.828 1.00 50.73 98 GLY A N 1
ATOM 684 C CA . GLY A 1 98 ? -2.779 12.667 62.376 1.00 50.43 98 GLY A CA 1
ATOM 685 C C . GLY A 1 98 ? -2.782 11.278 62.991 1.00 49.40 98 GLY A C 1
ATOM 686 O O . GLY A 1 98 ? -3.842 10.648 63.123 1.00 48.69 98 GLY A O 1
ATOM 687 N N . ASP A 1 99 ? -1.600 10.785 63.359 1.00 47.14 99 ASP A N 1
ATOM 688 C CA . ASP A 1 99 ? -1.539 9.553 64.125 1.00 45.45 99 ASP A CA 1
ATOM 689 C C . ASP A 1 99 ? -1.523 9.916 65.600 1.00 43.14 99 ASP A C 1
ATOM 690 O O . ASP A 1 99 ? -0.479 10.211 66.175 1.00 43.85 99 ASP A O 1
ATOM 695 N N . GLU A 1 100 ? -2.703 9.917 66.198 1.00 40.21 100 GLU A N 1
ATOM 696 C CA . GLU A 1 100 ? -2.863 10.483 67.527 1.00 37.37 100 GLU A CA 1
ATOM 697 C C . GLU A 1 100 ? -2.225 9.647 68.633 1.00 35.54 100 GLU A C 1
ATOM 698 O O . GLU A 1 100 ? -2.228 10.057 69.773 1.00 31.39 100 GLU A O 1
ATOM 700 N N . ARG A 1 101 ? -1.676 8.487 68.298 1.00 35.31 101 ARG A N 1
ATOM 701 C CA . ARG A 1 101 ? -0.951 7.702 69.299 1.00 37.04 101 ARG A CA 1
ATOM 702 C C . ARG A 1 101 ? 0.229 8.505 69.823 1.00 36.78 101 ARG A C 1
ATOM 703 O O . ARG A 1 101 ? 0.646 8.341 70.960 1.00 39.08 101 ARG A O 1
ATOM 711 N N . PHE A 1 102 ? 0.795 9.346 68.974 1.00 39.83 102 PHE A N 1
ATOM 712 C CA . PHE A 1 102 ? 2.024 10.062 69.321 1.00 43.33 102 PHE A CA 1
ATOM 713 C C . PHE A 1 102 ? 1.808 11.526 69.648 1.00 46.09 102 PHE A C 1
ATOM 714 O O . PHE A 1 102 ? 1.535 12.342 68.766 1.00 47.23 102 PHE A O 1
ATOM 722 N N . ASP A 1 103 ? 1.940 11.847 70.935 1.00 49.76 103 ASP A N 1
ATOM 723 C CA . ASP A 1 103 ? 1.686 13.191 71.430 1.00 52.41 103 ASP A CA 1
ATOM 724 C C . ASP A 1 103 ? 2.747 14.175 70.963 1.00 54.65 103 ASP A C 1
ATOM 725 O O . ASP A 1 103 ? 3.814 14.278 71.570 1.00 55.50 103 ASP A O 1
ATOM 735 N N . PRO A 1 109 ? 14.357 18.749 66.971 1.00 49.11 109 PRO A N 1
ATOM 736 C CA . PRO A 1 109 ? 14.467 17.837 65.826 1.00 47.55 109 PRO A CA 1
ATOM 737 C C . PRO A 1 109 ? 14.898 16.437 66.258 1.00 47.76 109 PRO A C 1
ATOM 738 O O . PRO A 1 109 ? 14.683 15.457 65.539 1.00 44.98 109 PRO A O 1
ATOM 740 N N . LYS A 1 110 ? 15.502 16.372 67.438 1.00 46.05 110 LYS A N 1
ATOM 741 C CA . LYS A 1 110 ? 16.083 15.157 67.970 1.00 46.39 110 LYS A CA 1
ATOM 742 C C . LYS A 1 110 ? 15.009 14.316 68.653 1.00 45.23 110 LYS A C 1
ATOM 743 O O . LYS A 1 110 ? 14.995 13.085 68.554 1.00 46.02 110 LYS A O 1
ATOM 749 N N . GLU A 1 111 ? 14.114 14.985 69.360 1.00 43.40 111 GLU A N 1
ATOM 750 C CA . GLU A 1 111 ? 13.053 14.284 70.049 1.00 42.45 111 GLU A CA 1
ATOM 751 C C . GLU A 1 111 ? 12.197 13.575 69.031 1.00 38.69 111 GLU A C 1
ATOM 752 O O . GLU A 1 111 ? 11.759 12.455 69.262 1.00 40.22 111 GLU A O 1
ATOM 758 N N . LYS A 1 112 ? 11.971 14.229 67.899 1.00 36.15 112 LYS A N 1
ATOM 759 C CA . LYS A 1 112 ? 11.225 13.634 66.792 1.00 35.31 112 LYS A CA 1
ATOM 760 C C . LYS A 1 112 ? 11.831 12.378 66.186 1.00 34.30 112 LYS A C 1
ATOM 761 O O . LYS A 1 112 ? 11.096 11.512 65.725 1.00 30.63 112 LYS A O 1
ATOM 767 N N . VAL A 1 113 ? 13.160 12.272 66.156 1.00 31.76 113 VAL A N 1
ATOM 768 C CA . VAL A 1 113 ? 13.757 11.059 65.615 1.00 29.75 113 VAL A CA 1
ATOM 769 C C . VAL A 1 113 ? 13.541 9.928 66.624 1.00 27.77 113 VAL A C 1
ATOM 770 O O . VAL A 1 113 ? 13.395 8.761 66.273 1.00 26.78 113 VAL A O 1
ATOM 774 N N . PHE A 1 114 ? 13.562 10.283 67.891 1.00 25.00 114 PHE A N 1
ATOM 775 C CA . PHE A 1 114 ? 13.281 9.317 68.951 1.00 25.42 114 PHE A CA 1
ATOM 776 C C . PHE A 1 114 ? 11.850 8.765 68.908 1.00 24.91 114 PHE A C 1
ATOM 777 O O . PHE A 1 114 ? 11.634 7.585 69.154 1.00 23.02 114 PHE A O 1
ATOM 785 N N . ILE A 1 115 ? 10.888 9.623 68.586 1.00 25.79 115 ILE A N 1
ATOM 786 C CA . ILE A 1 115 ? 9.471 9.245 68.484 1.00 26.48 115 ILE A CA 1
ATOM 787 C C . ILE A 1 115 ? 9.245 8.344 67.263 1.00 25.36 115 ILE A C 1
ATOM 788 O O . ILE A 1 115 ? 8.537 7.348 67.328 1.00 26.17 115 ILE A O 1
ATOM 793 N N . TRP A 1 116 ? 9.879 8.687 66.158 1.00 24.60 116 TRP A N 1
ATOM 794 C CA . TRP A 1 116 ? 9.755 7.880 64.940 1.00 23.70 116 TRP A CA 1
ATOM 795 C C . TRP A 1 116 ? 10.316 6.476 65.218 1.00 25.96 116 TRP A C 1
ATOM 796 O O . TRP A 1 116 ? 9.699 5.468 64.880 1.00 24.75 116 TRP A O 1
ATOM 807 N N . THR A 1 117 ? 11.497 6.431 65.833 1.00 20.89 117 THR A N 1
ATOM 808 C CA . THR A 1 117 ? 12.087 5.151 66.249 1.00 22.06 117 THR A CA 1
ATOM 809 C C . THR A 1 117 ? 11.091 4.323 67.067 1.00 20.76 117 THR A C 1
ATOM 810 O O . THR A 1 117 ? 10.784 3.175 66.733 1.00 19.39 117 THR A O 1
ATOM 814 N N . GLU A 1 118 ? 10.578 4.915 68.136 1.00 21.45 118 GLU A N 1
ATOM 815 C CA . GLU A 1 118 ? 9.554 4.224 68.911 1.00 23.75 118 GLU A CA 1
ATOM 816 C C . GLU A 1 118 ? 8.354 3.844 68.035 1.00 21.47 118 GLU A C 1
ATOM 817 O O . GLU A 1 118 ? 7.732 2.818 68.255 1.00 21.61 118 GLU A O 1
ATOM 823 N N . LYS A 1 119 ? 7.987 4.690 67.069 1.00 20.46 119 LYS A N 1
ATOM 824 C CA . LYS A 1 119 ? 6.781 4.423 66.263 1.00 19.88 119 LYS A CA 1
ATOM 825 C C . LYS A 1 119 ? 6.994 3.160 65.462 1.00 17.74 119 LYS A C 1
ATOM 826 O O . LYS A 1 119 ? 6.098 2.310 65.373 1.00 20.99 119 LYS A O 1
ATOM 832 N N . GLU A 1 120 ? 8.240 3.063 64.895 1.00 17.08 120 GLU A N 1
ATOM 833 C CA . GLU A 1 120 ? 8.494 1.894 64.049 1.00 17.86 120 GLU A CA 1
ATOM 834 C C . GLU A 1 120 ? 8.392 0.684 64.987 1.00 17.84 120 GLU A C 1
ATOM 835 O O . GLU A 1 120 ? 7.813 -0.312 64.662 1.00 20.84 120 GLU A O 1
ATOM 841 N N . PHE A 1 121 ? 9.014 0.722 66.123 1.00 17.98 121 PHE A N 1
ATOM 842 C CA . PHE A 1 121 ? 8.977 -0.362 67.111 1.00 17.56 121 PHE A CA 1
ATOM 843 C C . PHE A 1 121 ? 7.562 -0.796 67.492 1.00 16.10 121 PHE A C 1
ATOM 844 O O . PHE A 1 121 ? 7.203 -1.971 67.459 1.00 14.50 121 PHE A O 1
ATOM 852 N N . ARG A 1 122 ? 6.744 0.176 67.809 1.00 19.54 122 ARG A N 1
ATOM 853 C CA . ARG A 1 122 ? 5.367 -0.109 68.160 1.00 19.87 122 ARG A CA 1
ATOM 854 C C . ARG A 1 122 ? 4.610 -0.712 66.998 1.00 19.48 122 ARG A C 1
ATOM 855 O O . ARG A 1 122 ? 3.778 -1.603 67.210 1.00 18.38 122 ARG A O 1
ATOM 863 N N . ASN A 1 123 ? 4.864 -0.217 65.777 1.00 18.45 123 ASN A N 1
ATOM 864 C CA . ASN A 1 123 ? 4.237 -0.771 64.600 1.00 17.20 123 ASN A CA 1
ATOM 865 C C . ASN A 1 123 ? 4.640 -2.198 64.366 1.00 18.53 123 ASN A C 1
ATOM 866 O O . ASN A 1 123 ? 3.809 -2.999 64.044 1.00 18.73 123 ASN A O 1
ATOM 871 N N . LEU A 1 124 ? 5.934 -2.527 64.495 1.00 19.59 124 LEU A N 1
ATOM 872 C CA . LEU A 1 124 ? 6.358 -3.928 64.375 1.00 18.58 124 LEU A CA 1
ATOM 873 C C . LEU A 1 124 ? 5.675 -4.827 65.392 1.00 18.30 124 LEU A C 1
ATOM 874 O O . LEU A 1 124 ? 5.159 -5.867 65.051 1.00 18.57 124 LEU A O 1
ATOM 879 N N . GLU A 1 125 ? 5.694 -4.435 66.647 1.00 19.88 125 GLU A N 1
ATOM 880 C CA . GLU A 1 125 ? 5.022 -5.224 67.672 1.00 20.52 125 GLU A CA 1
ATOM 881 C C . GLU A 1 125 ? 3.554 -5.461 67.368 1.00 20.60 125 GLU A C 1
ATOM 882 O O . GLU A 1 125 ? 3.041 -6.532 67.576 1.00 20.79 125 GLU A O 1
ATOM 888 N N . ARG A 1 126 ? 2.911 -4.422 66.876 1.00 18.95 126 ARG A N 1
ATOM 889 C CA . ARG A 1 126 ? 1.445 -4.483 66.594 1.00 18.74 126 ARG A CA 1
ATOM 890 C C . ARG A 1 126 ? 1.129 -5.415 65.444 1.00 19.13 126 ARG A C 1
ATOM 891 O O . ARG A 1 126 ? 0.234 -6.293 65.476 1.00 18.68 126 ARG A O 1
ATOM 899 N N . ALA A 1 127 ? 1.984 -5.239 64.428 1.00 18.59 127 ALA A N 1
ATOM 900 C CA . ALA A 1 127 ? 1.896 -6.085 63.184 1.00 12.94 127 ALA A CA 1
ATOM 901 C C . ALA A 1 127 ? 2.204 -7.522 63.524 1.00 16.64 127 ALA A C 1
ATOM 902 O O . ALA A 1 127 ? 1.482 -8.456 63.124 1.00 19.40 127 ALA A O 1
ATOM 904 N N . LYS A 1 128 ? 3.238 -7.687 64.296 1.00 19.14 128 LYS A N 1
ATOM 905 C CA . LYS A 1 128 ? 3.704 -9.000 64.786 1.00 22.73 128 LYS A CA 1
ATOM 906 C C . LYS A 1 128 ? 2.545 -9.706 65.545 1.00 21.05 128 LYS A C 1
ATOM 907 O O . LYS A 1 128 ? 2.242 -10.858 65.247 1.00 21.67 128 LYS A O 1
ATOM 913 N N . GLU A 1 129 ? 1.924 -9.004 66.483 1.00 20.70 129 GLU A N 1
ATOM 914 C CA . GLU A 1 129 ? 0.844 -9.582 67.329 1.00 22.67 129 GLU A CA 1
ATOM 915 C C . GLU A 1 129 ? -0.361 -10.006 66.483 1.00 24.37 129 GLU A C 1
ATOM 916 O O . GLU A 1 129 ? -1.046 -10.993 66.785 1.00 20.26 129 GLU A O 1
ATOM 922 N N . ALA A 1 130 ? -0.625 -9.249 65.418 1.00 20.85 130 ALA A N 1
ATOM 923 C CA . ALA A 1 130 ? -1.704 -9.553 64.470 1.00 22.57 130 ALA A CA 1
ATOM 924 C C . ALA A 1 130 ? -1.421 -10.695 63.514 1.00 21.37 130 ALA A C 1
ATOM 925 O O . ALA A 1 130 ? -2.292 -11.077 62.701 1.00 24.58 130 ALA A O 1
ATOM 927 N N . GLY A 1 131 ? -0.212 -11.225 63.565 1.00 21.53 131 GLY A N 1
ATOM 928 C CA . GLY A 1 131 ? 0.161 -12.314 62.659 1.00 21.92 131 GLY A CA 1
ATOM 929 C C . GLY A 1 131 ? 0.761 -11.898 61.311 1.00 21.85 131 GLY A C 1
ATOM 930 O O . GLY A 1 131 ? 0.860 -12.703 60.378 1.00 18.59 131 GLY A O 1
ATOM 931 N N . VAL A 1 132 ? 1.195 -10.655 61.210 1.00 21.10 132 VAL A N 1
ATOM 932 C CA . VAL A 1 132 ? 1.785 -10.178 59.948 1.00 16.23 132 VAL A CA 1
ATOM 933 C C . VAL A 1 132 ? 3.232 -10.670 60.010 1.00 19.69 132 VAL A C 1
ATOM 934 O O . VAL A 1 132 ? 3.840 -10.727 61.110 1.00 16.66 132 VAL A O 1
ATOM 938 N N . SER A 1 133 ? 3.777 -11.045 58.858 1.00 19.31 133 SER A N 1
ATOM 939 C CA . SER A 1 133 ? 5.193 -11.438 58.782 1.00 23.46 133 SER A CA 1
ATOM 940 C C . SER A 1 133 ? 6.095 -10.202 58.764 1.00 22.09 133 SER A C 1
ATOM 941 O O . SER A 1 133 ? 6.295 -9.607 57.706 1.00 20.56 133 SER A O 1
ATOM 944 N N . VAL A 1 134 ? 6.555 -9.767 59.946 1.00 18.38 134 VAL A N 1
ATOM 945 C CA . VAL A 1 134 ? 7.643 -8.777 59.983 1.00 18.89 134 VAL A CA 1
ATOM 946 C C . VAL A 1 134 ? 8.802 -9.353 60.790 1.00 18.55 134 VAL A C 1
ATOM 947 O O . VAL A 1 134 ? 8.583 -10.360 61.510 1.00 18.57 134 VAL A O 1
ATOM 951 N N . PRO A 1 135 ? 9.927 -8.635 60.868 1.00 16.92 135 PRO A N 1
ATOM 952 C CA . PRO A 1 135 ? 11.012 -9.172 61.771 1.00 18.39 135 PRO A CA 1
ATOM 953 C C . PRO A 1 135 ? 10.586 -8.905 63.245 1.00 19.82 135 PRO A C 1
ATOM 954 O O . PRO A 1 135 ? 10.019 -7.915 63.642 1.00 23.00 135 PRO A O 1
ATOM 958 N N . GLN A 1 136 ? 10.753 -10.004 64.026 1.00 22.98 136 GLN A N 1
ATOM 959 C CA . GLN A 1 136 ? 10.328 -9.989 65.461 1.00 22.97 136 GLN A CA 1
ATOM 960 C C . GLN A 1 136 ? 11.128 -8.790 66.049 1.00 21.43 136 GLN A C 1
ATOM 961 O O . GLN A 1 136 ? 12.345 -8.739 65.993 1.00 20.86 136 GLN A O 1
ATOM 967 N N . PRO A 1 137 ? 10.415 -7.800 66.632 1.00 18.44 137 PRO A N 1
ATOM 968 C CA . PRO A 1 137 ? 11.075 -6.695 67.298 1.00 19.78 137 PRO A CA 1
ATOM 969 C C . PRO A 1 137 ? 11.621 -7.050 68.679 1.00 20.43 137 PRO A C 1
ATOM 970 O O . PRO A 1 137 ? 10.926 -7.676 69.420 1.00 21.08 137 PRO A O 1
ATOM 974 N N . TYR A 1 138 ? 12.813 -6.552 69.044 1.00 19.10 138 TYR A N 1
ATOM 975 C CA . TYR A 1 138 ? 13.508 -6.981 70.257 1.00 21.50 138 TYR A CA 1
ATOM 976 C C . TYR A 1 138 ? 13.452 -5.836 71.250 1.00 22.51 138 TYR A C 1
ATOM 977 O O . TYR A 1 138 ? 12.771 -5.927 72.265 1.00 22.70 138 TYR A O 1
ATOM 986 N N . THR A 1 139 ? 14.148 -4.741 70.943 1.00 21.81 139 THR A N 1
ATOM 987 C CA . THR A 1 139 ? 14.087 -3.574 71.791 1.00 21.13 139 THR A CA 1
ATOM 988 C C . THR A 1 139 ? 14.389 -2.295 71.028 1.00 23.25 139 THR A C 1
ATOM 989 O O . THR A 1 139 ? 14.697 -2.324 69.832 1.00 23.26 139 THR A O 1
ATOM 993 N N . TYR A 1 140 ? 14.298 -1.155 71.691 1.00 22.35 140 TYR A N 1
ATOM 994 C CA . TYR A 1 140 ? 14.730 0.090 71.049 1.00 23.30 140 TYR A CA 1
ATOM 995 C C . TYR A 1 140 ? 15.226 0.981 72.164 1.00 25.44 140 TYR A C 1
ATOM 996 O O . TYR A 1 140 ? 14.848 0.806 73.346 1.00 24.25 140 TYR A O 1
ATOM 1013 N N . LYS A 1 142 ? 16.405 5.252 72.262 1.00 24.48 142 LYS A N 1
ATOM 1014 C CA . LYS A 1 142 ? 16.662 6.492 71.513 1.00 23.17 142 LYS A CA 1
ATOM 1015 C C . LYS A 1 142 ? 16.514 6.244 70.023 1.00 24.16 142 LYS A C 1
ATOM 1016 O O . LYS A 1 142 ? 15.419 5.940 69.591 1.00 23.22 142 LYS A O 1
ATOM 1022 N N . ASN A 1 143 ? 17.585 6.414 69.221 1.00 22.37 143 ASN A N 1
ATOM 1023 C CA . ASN A 1 143 ? 17.427 6.279 67.767 1.00 21.87 143 ASN A CA 1
ATOM 1024 C C . ASN A 1 143 ? 17.802 4.922 67.197 1.00 21.15 143 ASN A C 1
ATOM 1025 O O . ASN A 1 143 ? 17.941 4.774 65.988 1.00 20.05 143 ASN A O 1
ATOM 1030 N N . VAL A 1 144 ? 17.929 3.921 68.064 1.00 21.36 144 VAL A N 1
ATOM 1031 C CA . VAL A 1 144 ? 18.393 2.594 67.673 1.00 16.33 144 VAL A CA 1
ATOM 1032 C C . VAL A 1 144 ? 17.264 1.542 67.898 1.00 19.21 144 VAL A C 1
ATOM 1033 O O . VAL A 1 144 ? 16.625 1.494 68.983 1.00 18.48 144 VAL A O 1
ATOM 1037 N N . LEU A 1 145 ? 17.019 0.716 66.889 1.00 17.48 145 LEU A N 1
ATOM 1038 C CA . LEU A 1 145 ? 15.958 -0.296 66.967 1.00 23.80 145 LEU A CA 1
ATOM 1039 C C . LEU A 1 145 ? 16.633 -1.625 66.713 1.00 20.94 145 LEU A C 1
ATOM 1040 O O . LEU A 1 145 ? 17.398 -1.734 65.773 1.00 22.44 145 LEU A O 1
ATOM 1045 N N . LEU A 1 146 ? 16.359 -2.634 67.525 1.00 19.28 146 LEU A N 1
ATOM 1046 C CA . LEU A 1 146 ? 16.971 -3.968 67.353 1.00 18.29 146 LEU A CA 1
ATOM 1047 C C . LEU A 1 146 ? 15.866 -4.947 66.953 1.00 19.19 146 LEU A C 1
ATOM 1048 O O . LEU A 1 146 ? 14.836 -5.047 67.660 1.00 21.74 146 LEU A O 1
ATOM 1061 N N . GLU A 1 148 ? 14.791 -8.895 64.560 1.00 20.31 148 GLU A N 1
ATOM 1062 C CA . GLU A 1 148 ? 15.253 -10.145 63.963 1.00 21.47 148 GLU A CA 1
ATOM 1063 C C . GLU A 1 148 ? 15.979 -9.885 62.625 1.00 20.06 148 GLU A C 1
ATOM 1064 O O . GLU A 1 148 ? 15.506 -9.140 61.763 1.00 21.79 148 GLU A O 1
ATOM 1070 N N . PHE A 1 149 ? 17.154 -10.468 62.465 1.00 19.59 149 PHE A N 1
ATOM 1071 C CA . PHE A 1 149 ? 17.829 -10.474 61.183 1.00 18.73 149 PHE A CA 1
ATOM 1072 C C . PHE A 1 149 ? 17.146 -11.461 60.239 1.00 22.06 149 PHE A C 1
ATOM 1073 O O . PHE A 1 149 ? 17.033 -12.651 60.535 1.00 17.21 149 PHE A O 1
ATOM 1081 N N . ILE A 1 150 ? 16.718 -10.963 59.091 1.00 20.16 150 ILE A N 1
ATOM 1082 C CA . ILE A 1 150 ? 16.040 -11.820 58.113 1.00 21.00 150 ILE A CA 1
ATOM 1083 C C . ILE A 1 150 ? 17.076 -12.149 57.060 1.00 23.21 150 ILE A C 1
ATOM 1084 O O . ILE A 1 150 ? 17.535 -11.273 56.329 1.00 17.53 150 ILE A O 1
ATOM 1089 N N . GLY A 1 151 ? 17.515 -13.401 57.041 1.00 23.38 151 GLY A N 1
ATOM 1090 C CA . GLY A 1 151 ? 18.550 -13.809 56.098 1.00 29.71 151 GLY A CA 1
ATOM 1091 C C . GLY A 1 151 ? 19.358 -14.909 56.739 1.00 30.88 151 GLY A C 1
ATOM 1092 O O . GLY A 1 151 ? 18.950 -15.453 57.759 1.00 33.67 151 GLY A O 1
ATOM 1093 N N . GLU A 1 152 ? 20.508 -15.225 56.174 1.00 33.86 152 GLU A N 1
ATOM 1094 C CA . GLU A 1 152 ? 21.371 -16.209 56.806 1.00 36.47 152 GLU A CA 1
ATOM 1095 C C . GLU A 1 152 ? 22.850 -15.941 56.612 1.00 37.11 152 GLU A C 1
ATOM 1096 O O . GLU A 1 152 ? 23.267 -15.397 55.592 1.00 37.44 152 GLU A O 1
ATOM 1102 N N . ASP A 1 153 ? 23.641 -16.326 57.606 1.00 40.11 153 ASP A N 1
ATOM 1103 C CA . ASP A 1 153 ? 25.089 -16.138 57.554 1.00 39.48 153 ASP A CA 1
ATOM 1104 C C . ASP A 1 153 ? 25.435 -14.694 57.302 1.00 38.97 153 ASP A C 1
ATOM 1105 O O . ASP A 1 153 ? 26.313 -14.378 56.491 1.00 37.22 153 ASP A O 1
ATOM 1110 N N . GLU A 1 154 ? 24.731 -13.816 58.016 1.00 35.13 154 GLU A N 1
ATOM 1111 C CA . GLU A 1 154 ? 25.027 -12.401 58.020 1.00 33.50 154 GLU A CA 1
ATOM 1112 C C . GLU A 1 154 ? 24.768 -11.789 56.662 1.00 32.81 154 GLU A C 1
ATOM 1113 O O . GLU A 1 154 ? 25.159 -10.661 56.408 1.00 34.46 154 GLU A O 1
ATOM 1119 N N . LEU A 1 155 ? 24.093 -12.531 55.800 1.00 31.98 155 LEU A N 1
ATOM 1120 C CA . LEU A 1 155 ? 23.761 -12.055 54.460 1.00 33.54 155 LEU A CA 1
ATOM 1121 C C . LEU A 1 155 ? 22.247 -11.781 54.466 1.00 29.77 155 LEU A C 1
ATOM 1122 O O . LEU A 1 155 ? 21.493 -12.706 54.620 1.00 29.61 155 LEU A O 1
ATOM 1127 N N . PRO A 1 156 ? 21.807 -10.516 54.321 1.00 27.60 156 PRO A N 1
ATOM 1128 C CA . PRO A 1 156 ? 20.344 -10.282 54.358 1.00 28.37 156 PRO A CA 1
ATOM 1129 C C . PRO A 1 156 ? 19.561 -10.963 53.228 1.00 27.18 156 PRO A C 1
ATOM 1130 O O . PRO A 1 156 ? 20.058 -11.083 52.107 1.00 27.45 156 PRO A O 1
ATOM 1134 N N . ALA A 1 157 ? 18.344 -11.400 53.524 1.00 22.58 157 ALA A N 1
ATOM 1135 C CA . ALA A 1 157 ? 17.439 -11.886 52.487 1.00 23.32 157 ALA A CA 1
ATOM 1136 C C . ALA A 1 157 ? 17.205 -10.738 51.513 1.00 22.34 157 ALA A C 1
ATOM 1137 O O . ALA A 1 157 ? 17.162 -9.568 51.921 1.00 25.46 157 ALA A O 1
ATOM 1139 N N . PRO A 1 158 ? 17.016 -11.058 50.224 1.00 23.83 158 PRO A N 1
ATOM 1140 C CA . PRO A 1 158 ? 16.848 -10.041 49.195 1.00 22.89 158 PRO A CA 1
ATOM 1141 C C . PRO A 1 158 ? 15.463 -9.450 49.297 1.00 23.07 158 PRO A C 1
ATOM 1142 O O . PRO A 1 158 ? 14.536 -10.152 49.655 1.00 22.02 158 PRO A O 1
ATOM 1146 N N . THR A 1 159 ? 15.329 -8.170 48.980 1.00 22.32 159 THR A N 1
ATOM 1147 C CA . THR A 1 159 ? 14.014 -7.619 48.727 1.00 20.50 159 THR A CA 1
ATOM 1148 C C . THR A 1 159 ? 13.515 -8.085 47.370 1.00 23.18 159 THR A C 1
ATOM 1149 O O . THR A 1 159 ? 14.249 -8.642 46.541 1.00 22.81 159 THR A O 1
ATOM 1153 N N . LEU A 1 160 ? 12.255 -7.840 47.098 1.00 21.11 160 LEU A N 1
ATOM 1154 C CA . LEU A 1 160 ? 11.697 -8.354 45.846 1.00 24.27 160 LEU A CA 1
ATOM 1155 C C . LEU A 1 160 ? 12.327 -7.695 44.613 1.00 25.87 160 LEU A C 1
ATOM 1156 O O . LEU A 1 160 ? 12.483 -8.339 43.556 1.00 22.90 160 LEU A O 1
ATOM 1161 N N . VAL A 1 161 ? 12.709 -6.427 44.743 1.00 27.21 161 VAL A N 1
ATOM 1162 C CA . VAL A 1 161 ? 13.472 -5.775 43.668 1.00 31.98 161 VAL A CA 1
ATOM 1163 C C . VAL A 1 161 ? 14.843 -6.416 43.458 1.00 34.04 161 VAL A C 1
ATOM 1164 O O . VAL A 1 161 ? 15.355 -6.449 42.343 1.00 35.76 161 VAL A O 1
ATOM 1168 N N . GLU A 1 162 ? 15.426 -6.939 44.529 1.00 34.38 162 GLU A N 1
ATOM 1169 C CA . GLU A 1 162 ? 16.739 -7.564 44.458 1.00 36.24 162 GLU A CA 1
ATOM 1170 C C . GLU A 1 162 ? 16.627 -8.968 43.898 1.00 36.14 162 GLU A C 1
ATOM 1171 O O . GLU A 1 162 ? 17.516 -9.409 43.192 1.00 35.95 162 GLU A O 1
ATOM 1177 N N . LEU A 1 163 ? 15.522 -9.663 44.174 1.00 34.84 163 LEU A N 1
ATOM 1178 C CA . LEU A 1 163 ? 15.297 -10.966 43.548 1.00 35.69 163 LEU A CA 1
ATOM 1179 C C . LEU A 1 163 ? 15.328 -10.807 42.037 1.00 36.61 163 LEU A C 1
ATOM 1180 O O . LEU A 1 163 ? 16.085 -11.479 41.335 1.00 38.32 163 LEU A O 1
ATOM 1185 N N . GLY A 1 164 ? 14.512 -9.892 41.552 1.00 36.77 164 GLY A N 1
ATOM 1186 C CA . GLY A 1 164 ? 14.554 -9.501 40.165 1.00 40.76 164 GLY A CA 1
ATOM 1187 C C . GLY A 1 164 ? 14.005 -10.597 39.296 1.00 42.21 164 GLY A C 1
ATOM 1188 O O . GLY A 1 164 ? 13.036 -11.274 39.660 1.00 40.67 164 GLY A O 1
ATOM 1189 N N . ARG A 1 165 ? 14.643 -10.792 38.154 1.00 44.84 165 ARG A N 1
ATOM 1190 C CA . ARG A 1 165 ? 14.156 -11.781 37.207 1.00 46.23 165 ARG A CA 1
ATOM 1191 C C . ARG A 1 165 ? 14.128 -13.189 37.790 1.00 44.16 165 ARG A C 1
ATOM 1192 O O . ARG A 1 165 ? 13.387 -14.043 37.314 1.00 45.91 165 ARG A O 1
ATOM 1200 N N . GLU A 1 166 ? 14.913 -13.418 38.836 1.00 43.26 166 GLU A N 1
ATOM 1201 C CA . GLU A 1 166 ? 14.889 -14.699 39.554 1.00 39.52 166 GLU A CA 1
ATOM 1202 C C . GLU A 1 166 ? 13.505 -14.998 40.111 1.00 37.26 166 GLU A C 1
ATOM 1203 O O . GLU A 1 166 ? 13.185 -16.138 40.408 1.00 36.46 166 GLU A O 1
ATOM 1209 N N . LEU A 1 167 ? 12.679 -13.967 40.236 1.00 35.15 167 LEU A N 1
ATOM 1210 C CA . LEU A 1 167 ? 11.286 -14.165 40.631 1.00 33.99 167 LEU A CA 1
ATOM 1211 C C . LEU A 1 167 ? 10.570 -15.060 39.649 1.00 33.87 167 LEU A C 1
ATOM 1212 O O . LEU A 1 167 ? 9.610 -15.738 40.009 1.00 35.23 167 LEU A O 1
ATOM 1217 N N . LYS A 1 168 ? 11.000 -15.014 38.392 1.00 36.64 168 LYS A N 1
ATOM 1218 C CA . LYS A 1 168 ? 10.388 -15.832 37.331 1.00 39.93 168 LYS A CA 1
ATOM 1219 C C . LYS A 1 168 ? 10.553 -17.321 37.547 1.00 41.88 168 LYS A C 1
ATOM 1220 O O . LYS A 1 168 ? 9.853 -18.118 36.917 1.00 43.77 168 LYS A O 1
ATOM 1226 N N . GLU A 1 169 ? 11.480 -17.699 38.418 1.00 41.71 169 GLU A N 1
ATOM 1227 C CA . GLU A 1 169 ? 11.774 -19.106 38.639 1.00 43.92 169 GLU A CA 1
ATOM 1228 C C . GLU A 1 169 ? 11.184 -19.564 39.949 1.00 43.77 169 GLU A C 1
ATOM 1229 O O . GLU A 1 169 ? 11.462 -20.665 40.412 1.00 46.90 169 GLU A O 1
ATOM 1235 N N . LEU A 1 170 ? 10.374 -18.695 40.551 1.00 42.40 170 LEU A N 1
ATOM 1236 C CA . LEU A 1 170 ? 9.654 -19.008 41.784 1.00 40.10 170 LEU A CA 1
ATOM 1237 C C . LEU A 1 170 ? 8.155 -19.091 41.518 1.00 38.67 170 LEU A C 1
ATOM 1238 O O . LEU A 1 170 ? 7.684 -18.918 40.395 1.00 35.65 170 LEU A O 1
ATOM 1243 N N . ASP A 1 171 ? 7.387 -19.361 42.559 1.00 38.83 171 ASP A N 1
ATOM 1244 C CA . ASP A 1 171 ? 5.950 -19.380 42.390 1.00 35.23 171 ASP A CA 1
ATOM 1245 C C . ASP A 1 171 ? 5.425 -17.960 42.616 1.00 33.74 171 ASP A C 1
ATOM 1246 O O . ASP A 1 171 ? 5.025 -17.625 43.718 1.00 34.21 171 ASP A O 1
ATOM 1251 N N . VAL A 1 172 ? 5.427 -17.126 41.575 1.00 31.00 172 VAL A N 1
ATOM 1252 C CA . VAL A 1 172 ? 5.244 -15.687 41.782 1.00 31.80 172 VAL A CA 1
ATOM 1253 C C . VAL A 1 172 ? 3.855 -15.414 42.257 1.00 28.94 172 VAL A C 1
ATOM 1254 O O . VAL A 1 172 ? 3.628 -14.477 43.015 1.00 27.69 172 VAL A O 1
ATOM 1258 N N . GLU A 1 173 ? 2.921 -16.215 41.767 1.00 28.73 173 GLU A N 1
ATOM 1259 C CA . GLU A 1 173 ? 1.535 -16.079 42.146 1.00 28.19 173 GLU A CA 1
ATOM 1260 C C . GLU A 1 173 ? 1.397 -16.341 43.640 1.00 26.20 173 GLU A C 1
ATOM 1261 O O . GLU A 1 173 ? 0.646 -15.647 44.335 1.00 24.93 173 GLU A O 1
ATOM 1267 N N . GLY A 1 174 ? 2.097 -17.357 44.127 1.00 24.86 174 GLY A N 1
ATOM 1268 C CA . GLY A 1 174 ? 2.107 -17.668 45.556 1.00 25.55 174 GLY A CA 1
ATOM 1269 C C . GLY A 1 174 ? 2.689 -16.541 46.388 1.00 23.13 174 GLY A C 1
ATOM 1270 O O . GLY A 1 174 ? 2.160 -16.201 47.449 1.00 23.91 174 GLY A O 1
ATOM 1271 N N . ILE A 1 175 ? 3.799 -15.972 45.937 1.00 24.38 175 ILE A N 1
ATOM 1272 C CA . ILE A 1 175 ? 4.388 -14.798 46.604 1.00 20.88 175 ILE A CA 1
ATOM 1273 C C . ILE A 1 175 ? 3.424 -13.604 46.640 1.00 20.81 175 ILE A C 1
ATOM 1274 O O . ILE A 1 175 ? 3.243 -12.973 47.696 1.00 22.27 175 ILE A O 1
ATOM 1279 N N . PHE A 1 176 ? 2.852 -13.260 45.493 1.00 19.09 176 PHE A N 1
ATOM 1280 C CA . PHE A 1 176 ? 1.766 -12.289 45.464 1.00 22.01 176 PHE A CA 1
ATOM 1281 C C . PHE A 1 176 ? 0.646 -12.549 46.492 1.00 20.41 176 PHE A C 1
ATOM 1282 O O . PHE A 1 176 ? 0.280 -11.646 47.264 1.00 19.61 176 PHE A O 1
ATOM 1290 N N . ASN A 1 177 ? 0.086 -13.749 46.501 1.00 21.21 177 ASN A N 1
ATOM 1291 C CA . ASN A 1 177 ? -0.954 -14.075 47.500 1.00 24.15 177 ASN A CA 1
ATOM 1292 C C . ASN A 1 177 ? -0.486 -13.922 48.971 1.00 23.81 177 ASN A C 1
ATOM 1293 O O . ASN A 1 177 ? -1.270 -13.563 49.842 1.00 22.06 177 ASN A O 1
ATOM 1298 N N . ASP A 1 178 ? 0.797 -14.197 49.231 1.00 24.28 178 ASP A N 1
ATOM 1299 C CA . ASP A 1 178 ? 1.445 -14.075 50.571 1.00 18.84 178 ASP A CA 1
ATOM 1300 C C . ASP A 1 178 ? 1.469 -12.591 50.914 1.00 19.82 178 ASP A C 1
ATOM 1301 O O . ASP A 1 178 ? 1.135 -12.166 52.023 1.00 18.32 178 ASP A O 1
ATOM 1306 N N . VAL A 1 179 ? 1.801 -11.784 49.915 1.00 15.99 179 VAL A N 1
ATOM 1307 C CA . VAL A 1 179 ? 1.834 -10.365 50.118 1.00 16.44 179 VAL A CA 1
ATOM 1308 C C . VAL A 1 179 ? 0.429 -9.896 50.420 1.00 15.09 179 VAL A C 1
ATOM 1309 O O . VAL A 1 179 ? 0.195 -9.067 51.329 1.00 16.53 179 VAL A O 1
ATOM 1313 N N . VAL A 1 180 ? -0.534 -10.434 49.681 1.00 13.65 180 VAL A N 1
ATOM 1314 C CA . VAL A 1 180 ? -1.886 -9.937 49.908 1.00 18.53 180 VAL A CA 1
ATOM 1315 C C . VAL A 1 180 ? -2.377 -10.346 51.280 1.00 17.62 180 VAL A C 1
ATOM 1316 O O . VAL A 1 180 ? -3.026 -9.558 51.974 1.00 18.92 180 VAL A O 1
ATOM 1320 N N . GLU A 1 181 ? -2.115 -11.592 51.662 1.00 19.07 181 GLU A N 1
ATOM 1321 C CA . GLU A 1 181 ? -2.578 -12.076 52.972 1.00 18.03 181 GLU A CA 1
ATOM 1322 C C . GLU A 1 181 ? -2.030 -11.182 54.101 1.00 20.24 181 GLU A C 1
ATOM 1323 O O . GLU A 1 181 ? -2.710 -10.811 55.063 1.00 16.13 181 GLU A O 1
ATOM 1329 N N . ASN A 1 182 ? -0.764 -10.838 53.993 1.00 17.90 182 ASN A N 1
ATOM 1330 C CA . ASN A 1 182 ? -0.142 -9.981 54.953 1.00 18.17 182 ASN A CA 1
ATOM 1331 C C . ASN A 1 182 ? -0.716 -8.595 55.036 1.00 16.15 182 ASN A C 1
ATOM 1332 O O . ASN A 1 182 ? -0.798 -8.011 56.142 1.00 18.29 182 ASN A O 1
ATOM 1337 N N . VAL A 1 183 ? -1.065 -8.001 53.895 1.00 18.05 183 VAL A N 1
ATOM 1338 C CA . VAL A 1 183 ? -1.697 -6.673 53.931 1.00 17.90 183 VAL A CA 1
ATOM 1339 C C . VAL A 1 183 ? -3.100 -6.760 54.549 1.00 18.71 183 VAL A C 1
ATOM 1340 O O . VAL A 1 183 ? -3.530 -5.845 55.305 1.00 19.94 183 VAL A O 1
ATOM 1344 N N . LYS A 1 184 ? -3.807 -7.854 54.230 1.00 16.12 184 LYS A N 1
ATOM 1345 C CA . LYS A 1 184 ? -5.147 -8.093 54.770 1.00 20.36 184 LYS A CA 1
ATOM 1346 C C . LYS A 1 184 ? -5.067 -8.178 56.306 1.00 19.62 184 LYS A C 1
ATOM 1347 O O . LYS A 1 184 ? -5.808 -7.507 57.014 1.00 21.33 184 LYS A O 1
ATOM 1353 N N . ARG A 1 185 ? -4.171 -9.015 56.822 1.00 17.91 185 ARG A N 1
ATOM 1354 C CA . ARG A 1 185 ? -3.938 -9.080 58.289 1.00 19.13 185 ARG A CA 1
ATOM 1355 C C . ARG A 1 185 ? -3.537 -7.764 58.900 1.00 18.31 185 ARG A C 1
ATOM 1356 O O . ARG A 1 185 ? -4.060 -7.366 59.938 1.00 17.67 185 ARG A O 1
ATOM 1364 N N . LEU A 1 186 ? -2.599 -7.073 58.276 1.00 18.96 186 LEU A N 1
ATOM 1365 C CA . LEU A 1 186 ? -2.160 -5.782 58.809 1.00 18.68 186 LEU A CA 1
ATOM 1366 C C . LEU A 1 186 ? -3.350 -4.821 58.947 1.00 18.92 186 LEU A C 1
ATOM 1367 O O . LEU A 1 186 ? -3.477 -4.085 59.945 1.00 22.13 186 LEU A O 1
ATOM 1372 N N . TYR A 1 187 ? -4.213 -4.791 57.932 1.00 17.65 187 TYR A N 1
ATOM 1373 C CA . TYR A 1 187 ? -5.425 -3.954 57.958 1.00 20.65 187 TYR A CA 1
ATOM 1374 C C . TYR A 1 187 ? -6.491 -4.477 58.938 1.00 19.58 187 TYR A C 1
ATOM 1375 O O . TYR A 1 187 ? -6.947 -3.746 59.823 1.00 22.37 187 TYR A O 1
ATOM 1384 N N . GLN A 1 188 ? -6.861 -5.743 58.804 1.00 20.18 188 GLN A N 1
ATOM 1385 C CA . GLN A 1 188 ? -8.029 -6.266 59.550 1.00 22.43 188 GLN A CA 1
ATOM 1386 C C . GLN A 1 188 ? -7.701 -6.555 61.007 1.00 22.78 188 GLN A C 1
ATOM 1387 O O . GLN A 1 188 ? -8.501 -6.259 61.875 1.00 22.99 188 GLN A O 1
ATOM 1393 N N . GLU A 1 189 ? -6.500 -7.090 61.266 1.00 24.09 189 GLU A N 1
ATOM 1394 C CA . GLU A 1 189 ? -6.117 -7.473 62.614 1.00 24.51 189 GLU A CA 1
ATOM 1395 C C . GLU A 1 189 ? -5.190 -6.499 63.344 1.00 24.50 189 GLU A C 1
ATOM 1396 O O . GLU A 1 189 ? -5.309 -6.321 64.557 1.00 27.85 189 GLU A O 1
ATOM 1402 N N . ALA A 1 190 ? -4.288 -5.831 62.640 1.00 19.57 190 ALA A N 1
ATOM 1403 C CA . ALA A 1 190 ? -3.497 -4.814 63.325 1.00 19.03 190 ALA A CA 1
ATOM 1404 C C . ALA A 1 190 ? -4.140 -3.468 63.231 1.00 19.92 190 ALA A C 1
ATOM 1405 O O . ALA A 1 190 ? -3.736 -2.541 63.941 1.00 22.93 190 ALA A O 1
ATOM 1407 N N . GLU A 1 191 ? -5.129 -3.340 62.360 1.00 20.26 191 GLU A N 1
ATOM 1408 C CA . GLU A 1 191 ? -5.659 -2.020 62.063 1.00 21.76 191 GLU A CA 1
ATOM 1409 C C . GLU A 1 191 ? -4.561 -0.993 61.760 1.00 19.77 191 GLU A C 1
ATOM 1410 O O . GLU A 1 191 ? -4.559 0.153 62.260 1.00 19.22 191 GLU A O 1
ATOM 1416 N N . LEU A 1 192 ? -3.627 -1.393 60.895 1.00 17.45 192 LEU A N 1
ATOM 1417 C CA . LEU A 1 192 ? -2.618 -0.481 60.376 1.00 20.83 192 LEU A CA 1
ATOM 1418 C C . LEU A 1 192 ? -2.529 -0.503 58.841 1.00 18.61 192 LEU A C 1
ATOM 1419 O O . LEU A 1 192 ? -2.952 -1.453 58.181 1.00 19.36 192 LEU A O 1
ATOM 1424 N N . VAL A 1 193 ? -1.912 0.544 58.318 1.00 17.46 193 VAL A N 1
ATOM 1425 C CA . VAL A 1 193 ? -1.581 0.630 56.911 1.00 18.44 193 VAL A CA 1
ATOM 1426 C C . VAL A 1 193 ? -0.087 0.959 56.861 1.00 15.45 193 VAL A C 1
ATOM 1427 O O . VAL A 1 193 ? 0.364 1.957 57.432 1.00 14.65 193 VAL A O 1
ATOM 1431 N N . HIS A 1 194 ? 0.642 0.149 56.113 1.00 19.12 194 HIS A N 1
ATOM 1432 C CA . HIS A 1 194 ? 2.081 0.272 55.999 1.00 18.46 194 HIS A CA 1
ATOM 1433 C C . HIS A 1 194 ? 2.499 1.624 55.445 1.00 21.71 194 HIS A C 1
ATOM 1434 O O . HIS A 1 194 ? 3.395 2.258 56.012 1.00 20.49 194 HIS A O 1
ATOM 1441 N N . ALA A 1 195 ? 1.850 2.052 54.360 1.00 20.53 195 ALA A N 1
ATOM 1442 C CA . ALA A 1 195 ? 2.000 3.396 53.752 1.00 21.73 195 ALA A CA 1
ATOM 1443 C C . ALA A 1 195 ? 3.293 3.618 52.950 1.00 23.58 195 ALA A C 1
ATOM 1444 O O . ALA A 1 195 ? 3.486 4.710 52.365 1.00 25.25 195 ALA A O 1
ATOM 1446 N N . ASP A 1 196 ? 4.155 2.602 52.904 1.00 24.09 196 ASP A N 1
ATOM 1447 C CA . ASP A 1 196 ? 5.320 2.605 51.973 1.00 25.79 196 ASP A CA 1
ATOM 1448 C C . ASP A 1 196 ? 5.595 1.177 51.488 1.00 25.48 196 ASP A C 1
ATOM 1449 O O . ASP A 1 196 ? 6.744 0.745 51.303 1.00 25.90 196 ASP A O 1
ATOM 1454 N N . LEU A 1 197 ? 4.525 0.440 51.240 1.00 24.86 197 LEU A N 1
ATOM 1455 C CA . LEU A 1 197 ? 4.652 -0.945 50.854 1.00 22.69 197 LEU A CA 1
ATOM 1456 C C . LEU A 1 197 ? 5.005 -1.031 49.375 1.00 24.31 197 LEU A C 1
ATOM 1457 O O . LEU A 1 197 ? 4.275 -0.531 48.528 1.00 24.77 197 LEU A O 1
ATOM 1462 N N . SER A 1 198 ? 6.122 -1.673 49.052 1.00 23.53 198 SER A N 1
ATOM 1463 C CA . SER A 1 198 ? 6.529 -1.824 47.661 1.00 25.14 198 SER A CA 1
ATOM 1464 C C . SER A 1 198 ? 7.542 -2.926 47.621 1.00 25.64 198 SER A C 1
ATOM 1465 O O . SER A 1 198 ? 7.868 -3.499 48.659 1.00 22.38 198 SER A O 1
ATOM 1468 N N . GLU A 1 199 ? 8.031 -3.221 46.421 1.00 21.99 199 GLU A N 1
ATOM 1469 C CA . GLU A 1 199 ? 9.036 -4.263 46.235 1.00 22.64 199 GLU A CA 1
ATOM 1470 C C . GLU A 1 199 ? 10.374 -3.934 46.892 1.00 21.90 199 GLU A C 1
ATOM 1471 O O . GLU A 1 199 ? 11.206 -4.805 47.086 1.00 23.55 199 GLU A O 1
ATOM 1477 N N . TYR A 1 200 ? 10.596 -2.660 47.158 1.00 15.48 200 TYR A N 1
ATOM 1478 C CA . TYR A 1 200 ? 11.733 -2.221 47.937 1.00 20.40 200 TYR A CA 1
ATOM 1479 C C . TYR A 1 200 ? 11.634 -2.504 49.462 1.00 18.91 200 TYR A C 1
ATOM 1480 O O . TYR A 1 200 ? 12.630 -2.409 50.175 1.00 17.63 200 TYR A O 1
ATOM 1489 N N . ASN A 1 201 ? 10.443 -2.821 49.953 1.00 20.04 201 ASN A N 1
ATOM 1490 C CA . ASN A 1 201 ? 10.250 -2.971 51.398 1.00 21.27 201 ASN A CA 1
ATOM 1491 C C . ASN A 1 201 ? 9.631 -4.299 51.789 1.00 22.55 201 ASN A C 1
ATOM 1492 O O . ASN A 1 201 ? 9.061 -4.442 52.869 1.00 22.52 201 ASN A O 1
ATOM 1497 N N . ILE A 1 202 ? 9.749 -5.260 50.887 1.00 22.37 202 ILE A N 1
ATOM 1498 C CA . ILE A 1 202 ? 9.344 -6.597 51.114 1.00 21.21 202 ILE A CA 1
ATOM 1499 C C . ILE A 1 202 ? 10.549 -7.482 50.861 1.00 21.56 202 ILE A C 1
ATOM 1500 O O . ILE A 1 202 ? 11.172 -7.404 49.793 1.00 24.79 202 ILE A O 1
ATOM 1513 N N . TYR A 1 204 ? 12.170 -11.575 51.035 1.00 26.77 204 TYR A N 1
ATOM 1514 C CA . TYR A 1 204 ? 11.715 -12.919 50.735 1.00 26.70 204 TYR A CA 1
ATOM 1515 C C . TYR A 1 204 ? 12.756 -13.994 50.984 1.00 29.23 204 TYR A C 1
ATOM 1516 O O . TYR A 1 204 ? 13.817 -14.036 50.331 1.00 27.79 204 TYR A O 1
ATOM 1525 N N . ILE A 1 205 ? 12.437 -14.875 51.912 1.00 30.85 205 ILE A N 1
ATOM 1526 C CA . ILE A 1 205 ? 13.212 -16.079 52.132 1.00 33.31 205 ILE A CA 1
ATOM 1527 C C . ILE A 1 205 ? 12.274 -17.140 52.674 1.00 32.61 205 ILE A C 1
ATOM 1528 O O . ILE A 1 205 ? 11.982 -17.168 53.874 1.00 33.29 205 ILE A O 1
ATOM 1533 N N . ASP A 1 206 ? 11.782 -17.984 51.762 1.00 31.71 206 ASP A N 1
ATOM 1534 C CA . ASP A 1 206 ? 10.769 -18.980 52.094 1.00 35.64 206 ASP A CA 1
ATOM 1535 C C . ASP A 1 206 ? 9.406 -18.281 52.106 1.00 32.16 206 ASP A C 1
ATOM 1536 O O . ASP A 1 206 ? 8.420 -18.815 51.599 1.00 34.94 206 ASP A O 1
ATOM 1541 N N . LYS A 1 207 ? 9.362 -17.080 52.666 1.00 31.71 207 LYS A N 1
ATOM 1542 C CA . LYS A 1 207 ? 8.116 -16.315 52.734 1.00 27.54 207 LYS A CA 1
ATOM 1543 C C . LYS A 1 207 ? 8.432 -14.833 52.698 1.00 26.22 207 LYS A C 1
ATOM 1544 O O . LYS A 1 207 ? 9.598 -14.432 52.769 1.00 27.33 207 LYS A O 1
ATOM 1550 N N . VAL A 1 208 ? 7.408 -14.015 52.540 1.00 20.87 208 VAL A N 1
ATOM 1551 C CA . VAL A 1 208 ? 7.647 -12.598 52.472 1.00 19.90 208 VAL A CA 1
ATOM 1552 C C . VAL A 1 208 ? 7.671 -12.068 53.861 1.00 18.87 208 VAL A C 1
ATOM 1553 O O . VAL A 1 208 ? 6.996 -12.602 54.759 1.00 16.52 208 VAL A O 1
ATOM 1557 N N . TYR A 1 209 ? 8.424 -10.998 54.039 1.00 18.43 209 TYR A N 1
ATOM 1558 C CA . TYR A 1 209 ? 8.445 -10.286 55.265 1.00 18.71 209 TYR A CA 1
ATOM 1559 C C . TYR A 1 209 ? 8.282 -8.846 54.876 1.00 20.98 209 TYR A C 1
ATOM 1560 O O . TYR A 1 209 ? 8.881 -8.423 53.895 1.00 21.21 209 TYR A O 1
ATOM 1569 N N . PHE A 1 210 ? 7.494 -8.091 55.643 1.00 21.27 210 PHE A N 1
ATOM 1570 C CA . PHE A 1 210 ? 7.380 -6.634 55.435 1.00 20.70 210 PHE A CA 1
ATOM 1571 C C . PHE A 1 210 ? 8.379 -5.972 56.372 1.00 19.05 210 PHE A C 1
ATOM 1572 O O . PHE A 1 210 ? 8.511 -6.364 57.525 1.00 20.35 210 PHE A O 1
ATOM 1580 N N . ILE A 1 211 ? 9.011 -4.908 55.897 1.00 19.30 211 ILE A N 1
ATOM 1581 C CA . ILE A 1 211 ? 9.904 -4.141 56.705 1.00 20.17 211 ILE A CA 1
ATOM 1582 C C . ILE A 1 211 ? 9.659 -2.658 56.451 1.00 22.79 211 ILE A C 1
ATOM 1583 O O . ILE A 1 211 ? 8.894 -2.306 55.542 1.00 23.74 211 ILE A O 1
ATOM 1588 N N . ASP A 1 212 ? 10.320 -1.805 57.239 1.00 19.97 212 ASP A N 1
ATOM 1589 C CA . ASP A 1 212 ? 10.349 -0.332 57.044 1.00 21.44 212 ASP A CA 1
ATOM 1590 C C . ASP A 1 212 ? 9.001 0.309 57.488 1.00 22.40 212 ASP A C 1
ATOM 1591 O O . ASP A 1 212 ? 8.165 0.674 56.693 1.00 20.47 212 ASP A O 1
ATOM 1604 N N . GLY A 1 214 ? 8.258 2.733 60.271 1.00 19.08 214 GLY A N 1
ATOM 1605 C CA . GLY A 1 214 ? 8.107 3.918 61.071 1.00 19.34 214 GLY A CA 1
ATOM 1606 C C . GLY A 1 214 ? 6.925 4.761 60.592 1.00 23.55 214 GLY A C 1
ATOM 1607 O O . GLY A 1 214 ? 6.271 5.431 61.388 1.00 24.22 214 GLY A O 1
ATOM 1608 N N . GLN A 1 215 ? 6.648 4.765 59.287 1.00 20.21 215 GLN A N 1
ATOM 1609 C CA . GLN A 1 215 ? 5.539 5.610 58.772 1.00 20.79 215 GLN A CA 1
ATOM 1610 C C . GLN A 1 215 ? 4.158 4.974 58.817 1.00 21.01 215 GLN A C 1
ATOM 1611 O O . GLN A 1 215 ? 3.149 5.665 58.481 1.00 22.26 215 GLN A O 1
ATOM 1617 N N . ALA A 1 216 ? 4.078 3.688 59.183 1.00 19.94 216 ALA A N 1
ATOM 1618 C CA . ALA A 1 216 ? 2.778 3.011 59.231 1.00 19.19 216 ALA A CA 1
ATOM 1619 C C . ALA A 1 216 ? 1.815 3.777 60.117 1.00 20.59 216 ALA A C 1
ATOM 1620 O O . ALA A 1 216 ? 2.209 4.381 61.131 1.00 22.10 216 ALA A O 1
ATOM 1622 N N . VAL A 1 217 ? 0.564 3.835 59.689 1.00 20.60 217 VAL A N 1
ATOM 1623 C CA . VAL A 1 217 ? -0.465 4.537 60.463 1.00 20.16 217 VAL A CA 1
ATOM 1624 C C . VAL A 1 217 ? -1.636 3.635 60.808 1.00 20.80 217 VAL A C 1
ATOM 1625 O O . VAL A 1 217 ? -1.884 2.589 60.176 1.00 23.02 217 VAL A O 1
ATOM 1629 N N . THR A 1 218 ? -2.335 4.058 61.838 1.00 21.61 218 THR A N 1
ATOM 1630 C CA . THR A 1 218 ? -3.565 3.413 62.201 1.00 22.98 218 THR A CA 1
ATOM 1631 C C . THR A 1 218 ? -4.773 3.828 61.324 1.00 23.25 218 THR A C 1
ATOM 1632 O O . THR A 1 218 ? -4.806 4.876 60.716 1.00 22.68 218 THR A O 1
ATOM 1636 N N . LEU A 1 219 ? -5.767 2.895 61.372 1.00 21.46 219 LEU A N 1
ATOM 1637 C CA . LEU A 1 219 ? -7.042 3.234 60.643 1.00 22.17 219 LEU A CA 1
ATOM 1638 C C . LEU A 1 219 ? -7.728 4.473 61.135 1.00 24.98 219 LEU A C 1
ATOM 1639 O O . LEU A 1 219 ? -8.628 5.039 60.440 1.00 23.84 219 LEU A O 1
ATOM 1644 N N . ARG A 1 220 ? -7.246 5.111 62.190 1.00 26.01 220 ARG A N 1
ATOM 1645 C CA . ARG A 1 220 ? -7.826 6.395 62.654 1.00 29.72 220 ARG A CA 1
ATOM 1646 C C . ARG A 1 220 ? -7.165 7.577 61.819 1.00 29.08 220 ARG A C 1
ATOM 1647 O O . ARG A 1 220 ? -7.777 8.622 61.692 1.00 28.82 220 ARG A O 1
ATOM 1655 N N . HIS A 1 221 ? -5.966 7.365 61.288 1.00 23.41 221 HIS A N 1
ATOM 1656 C CA . HIS A 1 221 ? -5.318 8.406 60.528 1.00 25.96 221 HIS A CA 1
ATOM 1657 C C . HIS A 1 221 ? -6.206 8.841 59.348 1.00 25.93 221 HIS A C 1
ATOM 1658 O O . HIS A 1 221 ? -6.773 7.994 58.624 1.00 24.75 221 HIS A O 1
ATOM 1665 N N . PRO A 1 222 ? -6.310 10.160 59.145 1.00 26.67 222 PRO A N 1
ATOM 1666 C CA . PRO A 1 222 ? -7.125 10.731 58.069 1.00 29.60 222 PRO A CA 1
ATOM 1667 C C . PRO A 1 222 ? -6.774 10.181 56.682 1.00 29.60 222 PRO A C 1
ATOM 1668 O O . PRO A 1 222 ? -7.667 10.030 55.841 1.00 31.85 222 PRO A O 1
ATOM 1680 N N . ALA A 1 224 ? -5.289 7.221 55.996 1.00 23.86 224 ALA A N 1
ATOM 1681 C CA . ALA A 1 224 ? -5.127 5.749 55.954 1.00 26.50 224 ALA A CA 1
ATOM 1682 C C . ALA A 1 224 ? -5.639 5.124 54.689 1.00 25.41 224 ALA A C 1
ATOM 1683 O O . ALA A 1 224 ? -4.921 4.298 54.088 1.00 23.12 224 ALA A O 1
ATOM 1685 N N . GLU A 1 225 ? -6.874 5.455 54.297 1.00 23.59 225 GLU A N 1
ATOM 1686 C CA . GLU A 1 225 ? -7.418 4.781 53.098 1.00 28.89 225 GLU A CA 1
ATOM 1687 C C . GLU A 1 225 ? -6.612 5.068 51.845 1.00 26.68 225 GLU A C 1
ATOM 1688 O O . GLU A 1 225 ? -6.372 4.184 50.989 1.00 25.85 225 GLU A O 1
ATOM 1694 N N . SER A 1 226 ? -6.198 6.318 51.696 1.00 27.23 226 SER A N 1
ATOM 1695 C CA . SER A 1 226 ? -5.426 6.732 50.527 1.00 27.07 226 SER A CA 1
ATOM 1696 C C . SER A 1 226 ? -4.067 6.119 50.499 1.00 24.72 226 SER A C 1
ATOM 1697 O O . SER A 1 226 ? -3.600 5.493 49.378 1.00 24.01 226 SER A O 1
ATOM 1700 N N . TYR A 1 227 ? -3.398 6.058 51.654 1.00 23.08 227 TYR A N 1
ATOM 1701 C CA . TYR A 1 227 ? -2.186 5.228 51.795 1.00 20.32 227 TYR A CA 1
ATOM 1702 C C . TYR A 1 227 ? -2.368 3.773 51.368 1.00 19.72 227 TYR A C 1
ATOM 1703 O O . TYR A 1 227 ? -1.553 3.233 50.607 1.00 22.17 227 TYR A O 1
ATOM 1712 N N . LEU A 1 228 ? -3.409 3.117 51.862 1.00 18.44 228 LEU A N 1
ATOM 1713 C CA . LEU A 1 228 ? -3.704 1.737 51.501 1.00 18.98 228 LEU A CA 1
ATOM 1714 C C . LEU A 1 228 ? -3.887 1.531 50.004 1.00 20.03 228 LEU A C 1
ATOM 1715 O O . LEU A 1 228 ? -3.476 0.516 49.465 1.00 19.11 228 LEU A O 1
ATOM 1720 N N . GLU A 1 229 ? -4.572 2.462 49.339 1.00 21.26 229 GLU A N 1
ATOM 1721 C CA . GLU A 1 229 ? -4.882 2.293 47.923 1.00 19.61 229 GLU A CA 1
ATOM 1722 C C . GLU A 1 229 ? -3.604 2.411 47.160 1.00 21.01 229 GLU A C 1
ATOM 1723 O O . GLU A 1 229 ? -3.403 1.688 46.211 1.00 21.86 229 GLU A O 1
ATOM 1729 N N . ARG A 1 230 ? -2.734 3.310 47.620 1.00 22.15 230 ARG A N 1
ATOM 1730 C CA . ARG A 1 230 ? -1.377 3.438 47.096 1.00 22.62 230 ARG A CA 1
ATOM 1731 C C . ARG A 1 230 ? -0.608 2.149 47.267 1.00 21.05 230 ARG A C 1
ATOM 1732 O O . ARG A 1 230 ? 0.049 1.676 46.316 1.00 23.06 230 ARG A O 1
ATOM 1740 N N . ASP A 1 231 ? -0.660 1.588 48.469 1.00 17.64 231 ASP A N 1
ATOM 1741 C CA . ASP A 1 231 ? 0.050 0.337 48.700 1.00 17.79 231 ASP A CA 1
ATOM 1742 C C . ASP A 1 231 ? -0.475 -0.686 47.703 1.00 17.58 231 ASP A C 1
ATOM 1743 O O . ASP A 1 231 ? 0.299 -1.378 47.060 1.00 21.27 231 ASP A O 1
ATOM 1748 N N . VAL A 1 232 ? -1.787 -0.849 47.608 1.00 18.85 232 VAL A N 1
ATOM 1749 C CA . VAL A 1 232 ? -2.373 -1.890 46.705 1.00 20.60 232 VAL A CA 1
ATOM 1750 C C . VAL A 1 232 ? -1.949 -1.709 45.229 1.00 20.45 232 VAL A C 1
ATOM 1751 O O . VAL A 1 232 ? -1.575 -2.661 44.512 1.00 22.77 232 VAL A O 1
ATOM 1755 N N . ARG A 1 233 ? -2.014 -0.484 44.745 1.00 19.70 233 ARG A N 1
ATOM 1756 C CA . ARG A 1 233 ? -1.595 -0.217 43.363 1.00 20.73 233 ARG A CA 1
ATOM 1757 C C . ARG A 1 233 ? -0.137 -0.598 43.104 1.00 18.31 233 ARG A C 1
ATOM 1758 O O . ARG A 1 233 ? 0.186 -1.176 42.056 1.00 18.60 233 ARG A O 1
ATOM 1766 N N . ASN A 1 234 ? 0.741 -0.287 44.041 1.00 20.22 234 ASN A N 1
ATOM 1767 C CA . ASN A 1 234 ? 2.192 -0.637 43.907 1.00 25.01 234 ASN A CA 1
ATOM 1768 C C . ASN A 1 234 ? 2.415 -2.114 43.791 1.00 22.07 234 ASN A C 1
ATOM 1769 O O . ASN A 1 234 ? 3.241 -2.589 43.025 1.00 23.43 234 ASN A O 1
ATOM 1774 N N . ILE A 1 235 ? 1.716 -2.852 44.608 1.00 24.71 235 ILE A N 1
ATOM 1775 C CA . ILE A 1 235 ? 1.844 -4.296 44.597 1.00 20.27 235 ILE A CA 1
ATOM 1776 C C . ILE A 1 235 ? 1.301 -4.848 43.275 1.00 22.80 235 ILE A C 1
ATOM 1777 O O . ILE A 1 235 ? 1.979 -5.611 42.602 1.00 21.08 235 ILE A O 1
ATOM 1782 N N . ILE A 1 236 ? 0.070 -4.476 42.902 1.00 21.54 236 ILE A N 1
ATOM 1783 C CA . ILE A 1 236 ? -0.461 -4.826 41.585 1.00 22.40 236 ILE A CA 1
ATOM 1784 C C . ILE A 1 236 ? 0.521 -4.450 40.464 1.00 20.63 236 ILE A C 1
ATOM 1785 O O . ILE A 1 236 ? 0.802 -5.264 39.599 1.00 21.02 236 ILE A O 1
ATOM 1790 N N . ARG A 1 237 ? 1.068 -3.240 40.509 1.00 20.48 237 ARG A N 1
ATOM 1791 C CA . ARG A 1 237 ? 1.972 -2.797 39.432 1.00 20.94 237 ARG A CA 1
ATOM 1792 C C . ARG A 1 237 ? 3.219 -3.685 39.396 1.00 24.14 237 ARG A C 1
ATOM 1793 O O . ARG A 1 237 ? 3.658 -4.180 38.334 1.00 23.35 237 ARG A O 1
ATOM 1801 N N . PHE A 1 238 ? 3.832 -3.875 40.559 1.00 20.34 238 PHE A N 1
ATOM 1802 C CA . PHE A 1 238 ? 5.050 -4.690 40.585 1.00 21.78 238 PHE A CA 1
ATOM 1803 C C . PHE A 1 238 ? 4.803 -6.092 40.086 1.00 18.90 238 PHE A C 1
ATOM 1804 O O . PHE A 1 238 ? 5.534 -6.625 39.228 1.00 21.87 238 PHE A O 1
ATOM 1812 N N . PHE A 1 239 ? 3.771 -6.718 40.593 1.00 18.98 239 PHE A N 1
ATOM 1813 C CA . PHE A 1 239 ? 3.547 -8.108 40.206 1.00 19.38 239 PHE A CA 1
ATOM 1814 C C . PHE A 1 239 ? 3.088 -8.339 38.774 1.00 21.84 239 PHE A C 1
ATOM 1815 O O . PHE A 1 239 ? 3.314 -9.420 38.190 1.00 22.72 239 PHE A O 1
ATOM 1823 N N . SER A 1 240 ? 2.508 -7.312 38.157 1.00 23.04 240 SER A N 1
ATOM 1824 C CA . SER A 1 240 ? 2.133 -7.389 36.741 1.00 21.74 240 SER A CA 1
ATOM 1825 C C . SER A 1 240 ? 3.348 -7.627 35.840 1.00 20.93 240 SER A C 1
ATOM 1826 O O . SER A 1 240 ? 3.220 -8.222 34.789 1.00 21.86 240 SER A O 1
ATOM 1829 N N . LYS A 1 241 ? 4.520 -7.163 36.249 1.00 21.19 241 LYS A N 1
ATOM 1830 C CA . LYS A 1 241 ? 5.732 -7.384 35.459 1.00 23.16 241 LYS A CA 1
ATOM 1831 C C . LYS A 1 241 ? 6.156 -8.833 35.461 1.00 24.12 241 LYS A C 1
ATOM 1832 O O . LYS A 1 241 ? 7.045 -9.245 34.703 1.00 25.28 241 LYS A O 1
ATOM 1838 N N . TYR A 1 242 ? 5.546 -9.630 36.330 1.00 23.83 242 TYR A N 1
ATOM 1839 C CA . TYR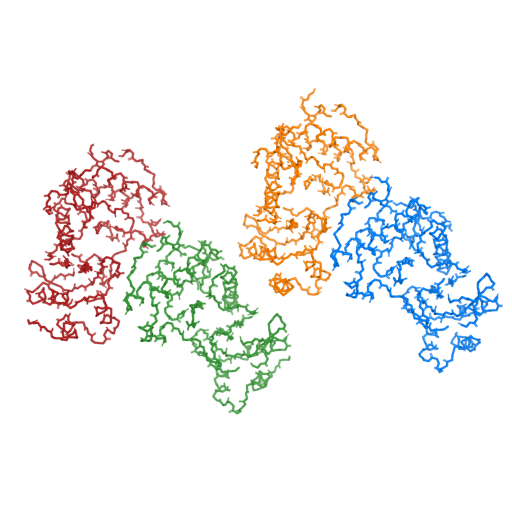 A 1 242 ? 5.887 -11.045 36.418 1.00 25.57 242 TYR A CA 1
ATOM 1840 C C . TYR A 1 242 ? 4.763 -11.974 36.043 1.00 28.00 242 TYR A C 1
ATOM 1841 O O . TYR A 1 242 ? 4.817 -13.186 36.313 1.00 29.46 242 TYR A O 1
ATOM 1850 N N . GLY A 1 243 ? 3.733 -11.409 35.435 1.00 24.24 243 GLY A N 1
ATOM 1851 C CA . GLY A 1 243 ? 2.665 -12.215 34.870 1.00 24.16 243 GLY A CA 1
ATOM 1852 C C . GLY A 1 243 ? 1.553 -12.556 35.842 1.00 25.30 243 GLY A C 1
ATOM 1853 O O . GLY A 1 243 ? 0.715 -13.439 35.565 1.00 24.69 243 GLY A O 1
ATOM 1854 N N . VAL A 1 244 ? 1.532 -11.858 36.978 1.00 21.35 244 VAL A N 1
ATOM 1855 C CA . VAL A 1 244 ? 0.447 -11.988 37.929 1.00 23.39 244 VAL A CA 1
ATOM 1856 C C . VAL A 1 244 ? -0.652 -11.014 37.548 1.00 26.63 244 VAL A C 1
ATOM 1857 O O . VAL A 1 244 ? -0.469 -9.812 37.639 1.00 26.50 244 VAL A O 1
ATOM 1861 N N . LYS A 1 245 ? -1.813 -11.544 37.208 1.00 25.50 245 LYS A N 1
ATOM 1862 C CA . LYS A 1 245 ? -2.947 -10.733 36.821 1.00 26.71 245 LYS A CA 1
ATOM 1863 C C . LYS A 1 245 ? -3.798 -10.492 38.082 1.00 28.35 245 LYS A C 1
ATOM 1864 O O . LYS A 1 245 ? -4.139 -11.434 38.803 1.00 30.52 245 LYS A O 1
ATOM 1870 N N . ALA A 1 246 ? -4.093 -9.234 38.387 1.00 25.91 246 ALA A N 1
ATOM 1871 C CA . ALA A 1 246 ? -4.829 -8.906 39.609 1.00 24.18 246 ALA A CA 1
ATOM 1872 C C . ALA A 1 246 ? -5.666 -7.666 39.359 1.00 23.36 246 ALA A C 1
ATOM 1873 O O . ALA A 1 246 ? -5.271 -6.822 38.575 1.00 22.65 246 ALA A O 1
ATOM 1875 N N . ASP A 1 247 ? -6.828 -7.557 39.994 1.00 26.76 247 ASP A N 1
ATOM 1876 C CA . ASP A 1 247 ? -7.645 -6.351 39.840 1.00 26.86 247 ASP A CA 1
ATOM 1877 C C . ASP A 1 247 ? -7.576 -5.508 41.129 1.00 26.76 247 ASP A C 1
ATOM 1878 O O . ASP A 1 247 ? -7.678 -6.044 42.245 1.00 27.14 247 ASP A O 1
ATOM 1883 N N . PHE A 1 248 ? -7.351 -4.209 40.971 1.00 23.88 248 PHE A N 1
ATOM 1884 C CA . PHE A 1 248 ? -7.415 -3.238 42.079 1.00 23.94 248 PHE A CA 1
ATOM 1885 C C . PHE A 1 248 ? -8.677 -3.403 42.952 1.00 25.55 248 PHE A C 1
ATOM 1886 O O . PHE A 1 248 ? -8.586 -3.413 44.185 1.00 24.95 248 PHE A O 1
ATOM 1894 N N . GLU A 1 249 ? -9.850 -3.509 42.337 1.00 22.27 249 GLU A N 1
ATOM 1895 C CA . GLU A 1 249 ? -11.091 -3.564 43.131 1.00 24.17 249 GLU A CA 1
ATOM 1896 C C . GLU A 1 249 ? -11.156 -4.837 43.963 1.00 25.70 249 GLU A C 1
ATOM 1897 O O . GLU A 1 249 ? -11.509 -4.787 45.138 1.00 25.81 249 GLU A O 1
ATOM 1903 N N . GLU A 1 250 ? -10.861 -5.972 43.329 1.00 23.53 250 GLU A N 1
ATOM 1904 C CA . GLU A 1 250 ? -10.832 -7.268 44.027 1.00 26.31 250 GLU A CA 1
ATOM 1905 C C . GLU A 1 250 ? -9.775 -7.326 45.123 1.00 23.61 250 GLU A C 1
ATOM 1906 O O . GLU A 1 250 ? -10.076 -7.765 46.236 1.00 18.35 250 GLU A O 1
ATOM 1920 N N . LEU A 1 252 ? -8.372 -4.736 46.804 1.00 22.46 252 LEU A N 1
ATOM 1921 C CA . LEU A 1 252 ? -8.778 -3.816 47.841 1.00 21.90 252 LEU A CA 1
ATOM 1922 C C . LEU A 1 252 ? -9.891 -4.416 48.728 1.00 24.49 252 LEU A C 1
ATOM 1923 O O . LEU A 1 252 ? -9.789 -4.396 49.937 1.00 23.35 252 LEU A O 1
ATOM 1928 N N . LYS A 1 253 ? -10.955 -4.941 48.130 1.00 24.57 253 LYS A N 1
ATOM 1929 C CA . LYS A 1 253 ? -12.055 -5.509 48.919 1.00 25.49 253 LYS A CA 1
ATOM 1930 C C . LYS A 1 253 ? -11.651 -6.745 49.708 1.00 27.16 253 LYS A C 1
ATOM 1931 O O . LYS A 1 253 ? -12.272 -7.039 50.713 1.00 29.42 253 LYS A O 1
ATOM 1937 N N . GLU A 1 254 ? -10.672 -7.495 49.209 1.00 25.32 254 GLU A N 1
ATOM 1938 C CA . GLU A 1 254 ? -10.094 -8.625 49.937 1.00 26.27 254 GLU A CA 1
ATOM 1939 C C . GLU A 1 254 ? -9.396 -8.153 51.220 1.00 27.10 254 GLU A C 1
ATOM 1940 O O . GLU A 1 254 ? -9.622 -8.710 52.290 1.00 26.56 254 GLU A O 1
ATOM 1946 N N . VAL A 1 255 ? -8.564 -7.119 51.105 1.00 24.35 255 VAL A N 1
ATOM 1947 C CA . VAL A 1 255 ? -7.849 -6.557 52.251 1.00 19.04 255 VAL A CA 1
ATOM 1948 C C . VAL A 1 255 ? -8.839 -6.034 53.279 1.00 25.72 255 VAL A C 1
ATOM 1949 O O . VAL A 1 255 ? -8.826 -6.460 54.422 1.00 23.22 255 VAL A O 1
ATOM 1953 N N . LYS A 1 256 ? -9.726 -5.155 52.842 1.00 21.30 256 LYS A N 1
ATOM 1954 C CA . LYS A 1 256 ? -10.626 -4.462 53.716 1.00 29.60 256 LYS A CA 1
ATOM 1955 C C . LYS A 1 256 ? -11.835 -5.246 54.166 1.00 30.40 256 LYS A C 1
ATOM 1956 O O . LYS A 1 256 ? -12.606 -4.737 54.957 1.00 35.68 256 LYS A O 1
ATOM 1962 N N . GLY A 1 257 ? -12.001 -6.469 53.682 1.00 30.14 257 GLY A N 1
ATOM 1963 C CA . GLY A 1 257 ? -13.118 -7.329 54.112 1.00 34.27 257 GLY A CA 1
ATOM 1964 C C . GLY A 1 257 ? -14.499 -6.918 53.626 1.00 35.95 257 GLY A C 1
ATOM 1965 O O . GLY A 1 257 ? -15.515 -7.044 54.339 1.00 33.55 257 GLY A O 1
ATOM 1966 N N . GLU A 1 258 ? -14.553 -6.416 52.408 1.00 35.22 258 GLU A N 1
ATOM 1967 C CA . GLU A 1 258 ? -15.828 -6.135 51.821 1.00 37.49 258 GLU A CA 1
ATOM 1968 C C . GLU A 1 258 ? -16.139 -7.225 50.805 1.00 39.85 258 GLU A C 1
ATOM 1969 O O . GLU A 1 258 ? -16.431 -6.915 49.656 1.00 45.38 258 GLU A O 1
ATOM 1975 N N . ASP B 1 3 ? 7.630 -15.621 20.780 1.00 50.05 3 ASP B N 1
ATOM 1976 C CA . ASP B 1 3 ? 6.700 -14.580 21.315 1.00 47.45 3 ASP B CA 1
ATOM 1977 C C . ASP B 1 3 ? 7.442 -13.320 21.796 1.00 46.66 3 ASP B C 1
ATOM 1978 O O . ASP B 1 3 ? 7.087 -12.203 21.405 1.00 44.13 3 ASP B O 1
ATOM 1980 N N . LEU B 1 4 ? 8.461 -13.518 22.640 1.00 43.79 4 LEU B N 1
ATOM 1981 C CA . LEU B 1 4 ? 9.251 -12.427 23.219 1.00 42.50 4 LEU B CA 1
ATOM 1982 C C . LEU B 1 4 ? 10.004 -11.635 22.177 1.00 41.91 4 LEU B C 1
ATOM 1983 O O . LEU B 1 4 ? 10.143 -10.411 22.293 1.00 39.72 4 LEU B O 1
ATOM 1988 N N . LYS B 1 5 ? 10.513 -12.336 21.168 1.00 40.41 5 LYS B N 1
ATOM 1989 C CA . LYS B 1 5 ? 11.178 -11.661 20.074 1.00 40.18 5 LYS B CA 1
ATOM 1990 C C . LYS B 1 5 ? 10.211 -10.661 19.444 1.00 37.94 5 LYS B C 1
ATOM 1991 O O . LYS B 1 5 ? 10.548 -9.488 19.305 1.00 39.57 5 LYS B O 1
ATOM 1993 N N . LYS B 1 6 ? 9.011 -11.112 19.077 1.00 35.91 6 LYS B N 1
ATOM 1994 C CA . LYS B 1 6 ? 8.068 -10.225 18.366 1.00 35.63 6 LYS B CA 1
ATOM 1995 C C . LYS B 1 6 ? 7.688 -9.015 19.241 1.00 35.64 6 LYS B C 1
ATOM 1996 O O . LYS B 1 6 ? 7.646 -7.871 18.779 1.00 35.07 6 LYS B O 1
ATOM 1998 N N . ILE B 1 7 ? 7.403 -9.295 20.506 1.00 31.02 7 ILE B N 1
ATOM 1999 C CA . ILE B 1 7 ? 7.101 -8.241 21.461 1.00 32.61 7 ILE B CA 1
ATOM 2000 C C . ILE B 1 7 ? 8.138 -7.132 21.505 1.00 28.65 7 ILE B C 1
ATOM 2001 O O . ILE B 1 7 ? 7.799 -5.948 21.365 1.00 27.09 7 ILE B O 1
ATOM 2006 N N . GLU B 1 8 ? 9.411 -7.495 21.652 1.00 29.45 8 GLU B N 1
ATOM 2007 C CA . GLU B 1 8 ? 10.445 -6.469 21.838 1.00 32.57 8 GLU B CA 1
ATOM 2008 C C . GLU B 1 8 ? 10.560 -5.608 20.577 1.00 29.74 8 GLU B C 1
ATOM 2009 O O . GLU B 1 8 ? 10.801 -4.401 20.652 1.00 31.30 8 GLU B O 1
ATOM 2015 N N . SER B 1 9 ? 10.401 -6.238 19.421 1.00 31.36 9 SER B N 1
ATOM 2016 C CA . SER B 1 9 ? 10.564 -5.529 18.147 1.00 30.79 9 SER B CA 1
ATOM 2017 C C . SER B 1 9 ? 9.444 -4.527 17.985 1.00 28.53 9 SER B C 1
ATOM 2018 O O . SER B 1 9 ? 9.669 -3.400 17.586 1.00 26.63 9 SER B O 1
ATOM 2021 N N . TYR B 1 10 ? 8.236 -4.931 18.357 1.00 27.40 10 TYR B N 1
ATOM 2022 C CA . TYR B 1 10 ? 7.112 -4.016 18.277 1.00 22.94 10 TYR B CA 1
ATOM 2023 C C . TYR B 1 10 ? 7.247 -2.930 19.312 1.00 23.01 10 TYR B C 1
ATOM 2024 O O . TYR B 1 10 ? 6.934 -1.797 19.030 1.00 21.54 10 TYR B O 1
ATOM 2033 N N . LEU B 1 11 ? 7.674 -3.265 20.527 1.00 20.42 11 LEU B N 1
ATOM 2034 C CA . LEU B 1 11 ? 7.926 -2.199 21.515 1.00 24.94 11 LEU B CA 1
ATOM 2035 C C . LEU B 1 11 ? 8.885 -1.153 20.961 1.00 23.94 11 LEU B C 1
ATOM 2036 O O . LEU B 1 11 ? 8.661 0.049 21.093 1.00 27.99 11 LEU B O 1
ATOM 2041 N N . ASP B 1 12 ? 9.981 -1.613 20.342 1.00 28.17 12 ASP B N 1
ATOM 2042 C CA . ASP B 1 12 ? 10.889 -0.689 19.643 1.00 28.67 12 ASP B CA 1
ATOM 2043 C C . ASP B 1 12 ? 10.193 0.163 18.593 1.00 28.42 12 ASP B C 1
ATOM 2044 O O . ASP B 1 12 ? 10.396 1.375 18.530 1.00 29.23 12 ASP B O 1
ATOM 2049 N N . LYS B 1 13 ? 9.365 -0.461 17.763 1.00 27.54 13 LYS B N 1
ATOM 2050 C CA . LYS B 1 13 ? 8.651 0.299 16.709 1.00 26.02 13 LYS B CA 1
ATOM 2051 C C . LYS B 1 13 ? 7.658 1.309 17.276 1.00 25.73 13 LYS B C 1
ATOM 2052 O O . LYS B 1 13 ? 7.439 2.373 16.681 1.00 23.18 13 LYS B O 1
ATOM 2058 N N . LEU B 1 14 ? 7.053 0.980 18.421 1.00 25.32 14 LEU B N 1
ATOM 2059 C CA . LEU B 1 14 ? 6.105 1.896 19.062 1.00 24.32 14 LEU B CA 1
ATOM 2060 C C . LEU B 1 14 ? 6.820 2.943 19.904 1.00 26.01 14 LEU B C 1
ATOM 2061 O O . LEU B 1 14 ? 6.186 3.849 20.504 1.00 24.36 14 LEU B O 1
ATOM 2066 N N . ARG B 1 15 ? 8.144 2.820 19.944 1.00 27.33 15 ARG B N 1
ATOM 2067 C CA . ARG B 1 15 ? 8.979 3.753 20.702 1.00 27.22 15 ARG B CA 1
ATOM 2068 C C . ARG B 1 15 ? 8.672 3.737 22.198 1.00 28.09 15 ARG B C 1
ATOM 2069 O O . ARG B 1 15 ? 8.688 4.779 22.882 1.00 30.54 15 ARG B O 1
ATOM 2077 N N . ILE B 1 16 ? 8.422 2.541 22.718 1.00 27.78 16 ILE B N 1
ATOM 2078 C CA . ILE B 1 16 ? 8.247 2.350 24.147 1.00 25.26 16 ILE B CA 1
ATOM 2079 C C . ILE B 1 16 ? 9.648 1.989 24.642 1.00 29.18 16 ILE B C 1
ATOM 2080 O O . ILE B 1 16 ? 10.046 0.839 24.530 1.00 28.52 16 ILE B O 1
ATOM 2085 N N . LYS B 1 17 ? 10.389 2.980 25.158 1.00 27.03 17 LYS B N 1
ATOM 2086 C CA . LYS B 1 17 ? 11.828 2.830 25.448 1.00 31.48 17 LYS B CA 1
ATOM 2087 C C . LYS B 1 17 ? 12.176 2.473 26.892 1.00 28.81 17 LYS B C 1
ATOM 2088 O O . LYS B 1 17 ? 11.418 2.769 27.814 1.00 28.44 17 LYS B O 1
ATOM 2094 N N . GLU B 1 18 ? 13.353 1.884 27.106 1.00 29.44 18 GLU B N 1
ATOM 2095 C CA . GLU B 1 18 ? 13.730 1.508 28.476 1.00 30.08 18 GLU B CA 1
ATOM 2096 C C . GLU B 1 18 ? 13.703 2.703 29.437 1.00 28.81 18 GLU B C 1
ATOM 2097 O O . GLU B 1 18 ? 13.416 2.543 30.635 1.00 27.50 18 GLU B O 1
ATOM 2103 N N . LYS B 1 19 ? 13.976 3.906 28.911 1.00 25.29 19 LYS B N 1
ATOM 2104 C CA . LYS B 1 19 ? 14.071 5.100 29.759 1.00 24.91 19 LYS B CA 1
ATOM 2105 C C . LYS B 1 19 ? 12.717 5.603 30.183 1.00 27.01 19 LYS B C 1
ATOM 2106 O O . LYS B 1 19 ? 12.625 6.422 31.098 1.00 31.10 19 LYS B O 1
ATOM 2108 N N . ASP B 1 20 ? 11.658 5.107 29.546 1.00 29.25 20 ASP B N 1
ATOM 2109 C CA . ASP B 1 20 ? 10.304 5.501 29.960 1.00 30.45 20 ASP B CA 1
ATOM 2110 C C . ASP B 1 20 ? 9.849 4.662 31.161 1.00 34.62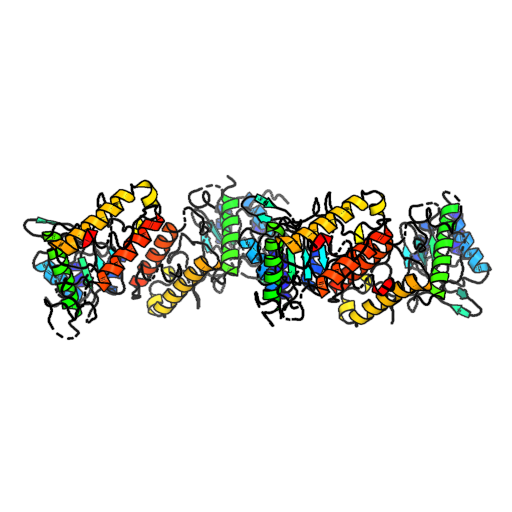 20 ASP B C 1
ATOM 2111 O O . ASP B 1 20 ? 8.956 3.817 31.033 1.00 37.53 20 ASP B O 1
ATOM 2113 N N . GLY B 1 21 ? 10.476 4.876 32.309 1.00 33.99 21 GLY B N 1
ATOM 2114 C CA . GLY B 1 21 ? 10.096 4.194 33.531 1.00 35.00 21 GLY B CA 1
ATOM 2115 C C . GLY B 1 21 ? 9.930 2.708 33.356 1.00 34.43 21 GLY B C 1
ATOM 2116 O O . GLY B 1 21 ? 10.658 2.068 32.602 1.00 35.35 21 GLY B O 1
ATOM 2117 N N . GLU B 1 22 ? 8.968 2.161 34.084 1.00 35.57 22 GLU B N 1
ATOM 2118 C CA . GLU B 1 22 ? 8.652 0.744 34.040 1.00 32.39 22 GLU B CA 1
ATOM 2119 C C . GLU B 1 22 ? 7.794 0.384 32.849 1.00 29.89 22 GLU B C 1
ATOM 2120 O O . GLU B 1 22 ? 7.447 -0.784 32.698 1.00 26.38 22 GLU B O 1
ATOM 2126 N N . GLU B 1 23 ? 7.419 1.365 32.021 1.00 27.96 23 GLU B N 1
ATOM 2127 C CA . GLU B 1 23 ? 6.504 1.089 30.892 1.00 28.03 23 GLU B CA 1
ATOM 2128 C C . GLU B 1 23 ? 6.829 -0.118 30.034 1.00 27.28 23 GLU B C 1
ATOM 2129 O O . GLU B 1 23 ? 5.973 -0.988 29.764 1.00 26.10 23 GLU B O 1
ATOM 2135 N N . ARG B 1 24 ? 8.065 -0.186 29.560 1.00 27.22 24 ARG B N 1
ATOM 2136 C CA . ARG B 1 24 ? 8.413 -1.255 28.645 1.00 23.72 24 ARG B CA 1
ATOM 2137 C C . ARG B 1 24 ? 8.246 -2.615 29.262 1.00 21.93 24 ARG B C 1
ATOM 2138 O O . ARG B 1 24 ? 7.765 -3.553 28.620 1.00 22.86 24 ARG B O 1
ATOM 2146 N N . LYS B 1 25 ? 8.686 -2.750 30.502 1.00 22.45 25 LYS B N 1
ATOM 2147 C CA . LYS B 1 25 ? 8.577 -4.016 31.220 1.00 26.33 25 LYS B CA 1
ATOM 2148 C C . LYS B 1 25 ? 7.079 -4.417 31.383 1.00 26.02 25 LYS B C 1
ATOM 2149 O O . LYS B 1 25 ? 6.707 -5.584 31.224 1.00 27.16 25 LYS B O 1
ATOM 2155 N N . ILE B 1 26 ? 6.241 -3.444 31.723 1.00 23.37 26 ILE B N 1
ATOM 2156 C CA . ILE B 1 26 ? 4.795 -3.712 31.866 1.00 22.22 26 ILE B CA 1
ATOM 2157 C C . ILE B 1 26 ? 4.131 -4.072 30.534 1.00 21.55 26 ILE B C 1
ATOM 2158 O O . ILE B 1 26 ? 3.521 -5.135 30.390 1.00 22.23 26 ILE B O 1
ATOM 2163 N N . TYR B 1 27 ? 4.247 -3.203 29.545 1.00 20.52 27 TYR B N 1
ATOM 2164 C CA . TYR B 1 27 ? 3.755 -3.556 28.191 1.00 22.06 27 TYR B CA 1
ATOM 2165 C C . TYR B 1 27 ? 4.162 -4.964 27.768 1.00 22.79 27 TYR B C 1
ATOM 2166 O O . TYR B 1 27 ? 3.343 -5.716 27.253 1.00 22.24 27 TYR B O 1
ATOM 2175 N N . ALA B 1 28 ? 5.447 -5.304 27.921 1.00 23.04 28 ALA B N 1
ATOM 2176 C CA . ALA B 1 28 ? 5.943 -6.607 27.465 1.00 24.95 28 ALA B CA 1
ATOM 2177 C C . ALA B 1 28 ? 5.323 -7.798 28.180 1.00 25.78 28 ALA B C 1
ATOM 2178 O O . ALA B 1 28 ? 5.123 -8.865 27.580 1.00 26.74 28 ALA B O 1
ATOM 2180 N N . GLU B 1 29 ? 4.962 -7.620 29.448 1.00 23.44 29 GLU B N 1
ATOM 2181 C CA . GLU B 1 29 ? 4.316 -8.689 30.184 1.00 24.80 29 GLU B CA 1
ATOM 2182 C C . GLU B 1 29 ? 2.805 -8.795 29.967 1.00 24.57 29 GLU B C 1
ATOM 2183 O O . GLU B 1 29 ? 2.291 -9.890 29.883 1.00 27.14 29 GLU B O 1
ATOM 2189 N N . VAL B 1 30 ? 2.098 -7.669 29.848 1.00 20.73 30 VAL B N 1
ATOM 2190 C CA . VAL B 1 30 ? 0.626 -7.714 29.889 1.00 23.91 30 VAL B CA 1
ATOM 2191 C C . VAL B 1 30 ? 0.017 -7.819 28.496 1.00 24.43 30 VAL B C 1
ATOM 2192 O O . VAL B 1 30 ? -1.159 -8.208 28.362 1.00 25.70 30 VAL B O 1
ATOM 2196 N N . LEU B 1 31 ? 0.816 -7.478 27.480 1.00 23.62 31 LEU B N 1
ATOM 2197 C CA . LEU B 1 31 ? 0.386 -7.518 26.073 1.00 28.37 31 LEU B CA 1
ATOM 2198 C C . LEU B 1 31 ? 1.046 -8.642 25.288 1.00 30.88 31 LEU B C 1
ATOM 2199 O O . LEU B 1 31 ? 2.088 -9.170 25.673 1.00 38.45 31 LEU B O 1
ATOM 2204 N N . ASP B 1 32 ? 0.464 -9.000 24.164 1.00 31.39 32 ASP B N 1
ATOM 2205 C CA . ASP B 1 32 ? 1.069 -10.034 23.359 1.00 29.66 32 ASP B CA 1
ATOM 2206 C C . ASP B 1 32 ? 1.449 -9.511 21.978 1.00 29.30 32 ASP B C 1
ATOM 2207 O O . ASP B 1 32 ? 1.134 -8.381 21.626 1.00 27.78 32 ASP B O 1
ATOM 2212 N N . GLY B 1 33 ? 2.151 -10.323 21.199 1.00 28.95 33 GLY B N 1
ATOM 2213 C CA . GLY B 1 33 ? 2.682 -9.828 19.936 1.00 29.00 33 GLY B CA 1
ATOM 2214 C C . GLY B 1 33 ? 1.589 -9.401 18.996 1.00 30.35 33 GLY B C 1
ATOM 2215 O O . GLY B 1 33 ? 1.704 -8.360 18.295 1.00 30.73 33 GLY B O 1
ATOM 2216 N N . ARG B 1 34 ? 0.509 -10.183 18.958 1.00 28.20 34 ARG B N 1
ATOM 2217 C CA . ARG B 1 34 ? -0.550 -9.841 18.047 1.00 28.95 34 ARG B CA 1
ATOM 2218 C C . ARG B 1 34 ? -1.249 -8.538 18.439 1.00 30.55 34 ARG B C 1
ATOM 2219 O O . ARG B 1 34 ? -1.661 -7.762 17.583 1.00 31.52 34 ARG B O 1
ATOM 2227 N N . THR B 1 35 ? -1.363 -8.293 19.738 1.00 27.33 35 THR B N 1
ATOM 2228 C CA . THR B 1 35 ? -1.963 -7.049 20.198 1.00 24.70 35 THR B CA 1
ATOM 2229 C C . THR B 1 35 ? -1.086 -5.872 19.823 1.00 23.46 35 THR B C 1
ATOM 2230 O O . THR B 1 35 ? -1.585 -4.828 19.444 1.00 25.54 35 THR B O 1
ATOM 2234 N N . LEU B 1 36 ? 0.226 -6.042 19.922 1.00 22.03 36 LEU B N 1
ATOM 2235 C CA . LEU B 1 36 ? 1.121 -4.937 19.632 1.00 23.52 36 LEU B CA 1
ATOM 2236 C C . LEU B 1 36 ? 1.076 -4.630 18.141 1.00 23.89 36 LEU B C 1
ATOM 2237 O O . LEU B 1 36 ? 1.104 -3.478 17.735 1.00 22.53 36 LEU B O 1
ATOM 2242 N N . LYS B 1 37 ? 0.978 -5.678 17.332 1.00 24.34 37 LYS B N 1
ATOM 2243 C CA . LYS B 1 37 ? 0.814 -5.493 15.889 1.00 25.86 37 LYS B CA 1
ATOM 2244 C C . LYS B 1 37 ? -0.440 -4.669 15.552 1.00 23.43 37 LYS B C 1
ATOM 2245 O O . LYS B 1 37 ? -0.443 -3.904 14.596 1.00 23.41 37 LYS B O 1
ATOM 2251 N N . THR B 1 38 ? -1.515 -4.859 16.320 1.00 24.63 38 THR B N 1
ATOM 2252 C CA . THR B 1 38 ? -2.724 -4.071 16.152 1.00 21.04 38 THR B CA 1
ATOM 2253 C C . THR B 1 38 ? -2.432 -2.610 16.497 1.00 22.49 38 THR B C 1
ATOM 2254 O O . THR B 1 38 ? -2.853 -1.699 15.748 1.00 22.21 38 THR B O 1
ATOM 2258 N N . LEU B 1 39 ? -1.742 -2.366 17.618 1.00 19.44 39 LEU B N 1
ATOM 2259 C CA . LEU B 1 39 ? -1.479 -0.955 18.011 1.00 19.00 39 LEU B CA 1
ATOM 2260 C C . LEU B 1 39 ? -0.652 -0.261 16.932 1.00 20.95 39 LEU B C 1
ATOM 2261 O O . LEU B 1 39 ? -0.883 0.918 16.596 1.00 23.39 39 LEU B O 1
ATOM 2266 N N . TYR B 1 40 ? 0.299 -1.013 16.377 1.00 22.40 40 TYR B N 1
ATOM 2267 C CA . TYR B 1 40 ? 1.172 -0.488 15.335 1.00 26.29 40 TYR B CA 1
ATOM 2268 C C . TYR B 1 40 ? 0.368 -0.136 14.092 1.00 27.22 40 TYR B C 1
ATOM 2269 O O . TYR B 1 40 ? 0.607 0.898 13.491 1.00 27.44 40 TYR B O 1
ATOM 2278 N N . LYS B 1 41 ? -0.611 -0.973 13.748 1.00 27.05 41 LYS B N 1
ATOM 2279 C CA . LYS B 1 41 ? -1.518 -0.719 12.616 1.00 28.16 41 LYS B CA 1
ATOM 2280 C C . LYS B 1 41 ? -2.407 0.472 12.897 1.00 29.33 41 LYS B C 1
ATOM 2281 O O . LYS B 1 41 ? -2.712 1.272 12.012 1.00 29.50 41 LYS B O 1
ATOM 2287 N N . LEU B 1 42 ? -2.889 0.578 14.126 1.00 28.12 42 LEU B N 1
ATOM 2288 C CA . LEU B 1 42 ? -3.637 1.770 14.476 1.00 27.49 42 LEU B CA 1
ATOM 2289 C C . LEU B 1 42 ? -2.723 2.978 14.355 1.00 26.81 42 LEU B C 1
ATOM 2290 O O . LEU B 1 42 ? -3.172 4.100 14.087 1.00 27.80 42 LEU B O 1
ATOM 2295 N N . SER B 1 43 ? -1.430 2.754 14.572 1.00 27.30 43 SER B N 1
ATOM 2296 C CA . SER B 1 43 ? -0.464 3.851 14.442 1.00 31.17 43 SER B CA 1
ATOM 2297 C C . SER B 1 43 ? -0.264 4.163 12.977 1.00 30.91 43 SER B C 1
ATOM 2298 O O . SER B 1 43 ? -0.371 5.318 12.570 1.00 32.45 43 SER B O 1
ATOM 2301 N N . ALA B 1 44 ? 0.002 3.139 12.167 1.00 34.29 44 ALA B N 1
ATOM 2302 C CA . ALA B 1 44 ? 0.233 3.390 10.728 1.00 33.75 44 ALA B CA 1
ATOM 2303 C C . ALA B 1 44 ? -0.923 4.208 10.182 1.00 33.97 44 ALA B C 1
ATOM 2304 O O . ALA B 1 44 ? -0.705 5.177 9.461 1.00 37.03 44 ALA B O 1
ATOM 2306 N N . LYS B 1 45 ? -2.146 3.817 10.556 1.00 35.65 45 LYS B N 1
ATOM 2307 C CA . LYS B 1 45 ? -3.407 4.434 10.093 1.00 34.38 45 LYS B CA 1
ATOM 2308 C C . LYS B 1 45 ? -3.642 5.903 10.450 1.00 33.53 45 LYS B C 1
ATOM 2309 O O . LYS B 1 45 ? -4.414 6.578 9.780 1.00 34.48 45 LYS B O 1
ATOM 2315 N N . GLY B 1 46 ? -3.015 6.400 11.508 1.00 31.71 46 GLY B N 1
ATOM 2316 C CA . GLY B 1 46 ? -3.195 7.798 11.888 1.00 28.76 46 GLY B CA 1
ATOM 2317 C C . GLY B 1 46 ? -3.845 8.010 13.246 1.00 27.09 46 GLY B C 1
ATOM 2318 O O . GLY B 1 46 ? -3.816 9.107 13.775 1.00 28.81 46 GLY B O 1
ATOM 2319 N N . TYR B 1 47 ? -4.434 6.963 13.824 1.00 26.39 47 TYR B N 1
ATOM 2320 C CA . TYR B 1 47 ? -5.172 7.118 15.074 1.00 23.97 47 TYR B CA 1
ATOM 2321 C C . TYR B 1 47 ? -4.299 7.371 16.300 1.00 23.63 47 TYR B C 1
ATOM 2322 O O . TYR B 1 47 ? -4.625 8.219 17.166 1.00 21.56 47 TYR B O 1
ATOM 2331 N N . ILE B 1 48 ? -3.207 6.611 16.381 1.00 23.49 48 ILE B N 1
ATOM 2332 C CA . ILE B 1 48 ? -2.258 6.740 17.459 1.00 24.14 48 ILE B CA 1
ATOM 2333 C C . ILE B 1 48 ? -0.991 7.396 16.962 1.00 25.22 48 ILE B C 1
ATOM 2334 O O . ILE B 1 48 ? -0.432 6.987 15.961 1.00 24.84 48 ILE B O 1
ATOM 2339 N N . THR B 1 49 ? -0.558 8.421 17.676 1.00 27.78 49 THR B N 1
ATOM 2340 C CA . THR B 1 49 ? 0.701 9.114 17.353 1.00 29.86 49 THR B CA 1
ATOM 2341 C C . THR B 1 49 ? 1.808 8.648 18.303 1.00 29.79 49 THR B C 1
ATOM 2342 O O . THR B 1 49 ? 2.916 8.353 17.869 1.00 31.87 49 THR B O 1
ATOM 2346 N N . ALA B 1 50 ? 1.502 8.522 19.586 1.00 27.16 50 ALA B N 1
ATOM 2347 C CA . ALA B 1 50 ? 2.492 8.000 20.530 1.00 27.48 50 ALA B CA 1
ATOM 2348 C C . ALA B 1 50 ? 1.829 7.264 21.702 1.00 25.79 50 ALA B C 1
ATOM 2349 O O . ALA B 1 50 ? 1.073 7.865 22.423 1.00 24.48 50 ALA B O 1
ATOM 2359 N N . GLY B 1 52 ? 1.806 5.866 25.446 1.00 20.79 52 GLY B N 1
ATOM 2360 C CA . GLY B 1 52 ? 2.267 6.539 26.658 1.00 19.65 52 GLY B CA 1
ATOM 2361 C C . GLY B 1 52 ? 2.259 5.621 27.873 1.00 22.82 52 GLY B C 1
ATOM 2362 O O . GLY B 1 52 ? 2.491 4.430 27.775 1.00 23.57 52 GLY B O 1
ATOM 2363 N N . GLY B 1 53 ? 1.980 6.182 29.032 1.00 22.43 53 GLY B N 1
ATOM 2364 C CA . GLY B 1 53 ? 2.141 5.410 30.265 1.00 20.76 53 GLY B CA 1
ATOM 2365 C C . GLY B 1 53 ? 1.056 4.393 30.470 1.00 21.05 53 GLY B C 1
ATOM 2366 O O . GLY B 1 53 ? 0.008 4.455 29.820 1.00 21.16 53 GLY B O 1
ATOM 2367 N N . VAL B 1 54 ? 1.309 3.473 31.389 1.00 19.00 54 VAL B N 1
ATOM 2368 C CA . VAL B 1 54 ? 0.327 2.467 31.775 1.00 20.47 54 VAL B CA 1
ATOM 2369 C C . VAL B 1 54 ? -0.665 3.164 32.716 1.00 22.20 54 VAL B C 1
ATOM 2370 O O . VAL B 1 54 ? -0.269 3.817 33.674 1.00 21.83 54 VAL B O 1
ATOM 2374 N N . ILE B 1 55 ? -1.956 2.980 32.479 1.00 21.40 55 ILE B N 1
ATOM 2375 C CA . ILE B 1 55 ? -2.956 3.570 33.352 1.00 19.01 55 ILE B CA 1
ATOM 2376 C C . ILE B 1 55 ? -3.511 2.577 34.336 1.00 18.66 55 ILE B C 1
ATOM 2377 O O . ILE B 1 55 ? -3.637 2.883 35.514 1.00 20.87 55 ILE B O 1
ATOM 2382 N N . SER B 1 56 ? -3.845 1.387 33.855 1.00 16.70 56 SER B N 1
ATOM 2383 C CA . SER B 1 56 ? -4.386 0.337 34.694 1.00 17.70 56 SER B CA 1
ATOM 2384 C C . SER B 1 56 ? -4.010 -1.039 34.119 1.00 19.13 56 SER B C 1
ATOM 2385 O O . SER B 1 56 ? -3.937 -1.196 32.940 1.00 22.60 56 SER B O 1
ATOM 2388 N N . THR B 1 57 ? -3.709 -2.009 34.967 1.00 18.67 57 THR B N 1
ATOM 2389 C CA . THR B 1 57 ? -3.558 -3.400 34.518 1.00 20.72 57 THR B CA 1
ATOM 2390 C C . THR B 1 57 ? -4.460 -4.331 35.322 1.00 23.56 57 THR B C 1
ATOM 2391 O O . THR B 1 57 ? -4.549 -4.187 36.506 1.00 24.63 57 THR B O 1
ATOM 2395 N N . GLY B 1 58 ? -5.088 -5.316 34.682 1.00 21.12 58 GLY B N 1
ATOM 2396 C CA . GLY B 1 58 ? -6.194 -6.015 35.313 1.00 22.47 58 GLY B CA 1
ATOM 2397 C C . GLY B 1 58 ? -6.271 -7.465 34.869 1.00 22.42 58 GLY B C 1
ATOM 2398 O O . GLY B 1 58 ? -5.458 -7.922 34.062 1.00 22.76 58 GLY B O 1
ATOM 2399 N N . LYS B 1 59 ? -7.219 -8.215 35.407 1.00 21.06 59 LYS B N 1
ATOM 2400 C CA . LYS B 1 59 ? -7.396 -9.576 34.887 1.00 24.52 59 LYS B CA 1
ATOM 2401 C C . LYS B 1 59 ? -8.054 -9.622 33.533 1.00 25.05 59 LYS B C 1
ATOM 2402 O O . LYS B 1 59 ? -7.929 -10.617 32.801 1.00 23.29 59 LYS B O 1
ATOM 2408 N N . GLU B 1 60 ? -8.787 -8.561 33.172 1.00 24.86 60 GLU B N 1
ATOM 2409 C CA . GLU B 1 60 ? -9.557 -8.601 31.920 1.00 26.31 60 GLU B CA 1
ATOM 2410 C C . GLU B 1 60 ? -8.981 -7.640 30.898 1.00 23.82 60 GLU B C 1
ATOM 2411 O O . GLU B 1 60 ? -8.948 -7.941 29.691 1.00 25.60 60 GLU B O 1
ATOM 2417 N N . ALA B 1 61 ? -8.446 -6.524 31.381 1.00 20.71 61 ALA B N 1
ATOM 2418 C CA . ALA B 1 61 ? -8.116 -5.467 30.466 1.00 24.60 61 ALA B CA 1
ATOM 2419 C C . ALA B 1 61 ? -6.906 -4.695 30.949 1.00 22.56 61 ALA B C 1
ATOM 2420 O O . ALA B 1 61 ? -6.658 -4.629 32.139 1.00 22.32 61 ALA B O 1
ATOM 2422 N N . ASN B 1 62 ? -6.172 -4.110 30.013 1.00 20.82 62 ASN B N 1
ATOM 2423 C CA . ASN B 1 62 ? -5.152 -3.127 30.347 1.00 19.56 62 ASN B CA 1
ATOM 2424 C C . ASN B 1 62 ? -5.478 -1.794 29.680 1.00 17.94 62 ASN B C 1
ATOM 2425 O O . ASN B 1 62 ? -5.996 -1.784 28.603 1.00 20.13 62 ASN B O 1
ATOM 2430 N N . VAL B 1 63 ? -5.207 -0.685 30.360 1.00 17.18 63 VAL B N 1
ATOM 2431 C CA . VAL B 1 63 ? -5.500 0.638 29.841 1.00 19.90 63 VAL B CA 1
ATOM 2432 C C . VAL B 1 63 ? -4.234 1.498 29.803 1.00 19.30 63 VAL B C 1
ATOM 2433 O O . VAL B 1 63 ? -3.486 1.501 30.768 1.00 18.36 63 VAL B O 1
ATOM 2437 N N . PHE B 1 64 ? -4.041 2.247 28.717 1.00 17.69 64 PHE B N 1
ATOM 2438 C CA . PHE B 1 64 ? -2.788 2.972 28.486 1.00 19.28 64 PHE B CA 1
ATOM 2439 C C . PHE B 1 64 ? -3.133 4.360 27.975 1.00 19.32 64 PHE B C 1
ATOM 2440 O O . PHE B 1 64 ? -4.196 4.559 27.387 1.00 17.90 64 PHE B O 1
ATOM 2448 N N . TYR B 1 65 ? -2.254 5.329 28.230 1.00 21.03 65 TYR B N 1
ATOM 2449 C CA . TYR B 1 65 ? -2.389 6.651 27.660 1.00 19.84 65 TYR B CA 1
ATOM 2450 C C . TYR B 1 65 ? -1.810 6.614 26.234 1.00 20.88 65 TYR B C 1
ATOM 2451 O O . TYR B 1 65 ? -0.786 5.952 25.959 1.00 19.87 65 TYR B O 1
ATOM 2460 N N . ALA B 1 66 ? -2.437 7.341 25.313 1.00 22.33 66 ALA B N 1
ATOM 2461 C CA . ALA B 1 66 ? -1.780 7.600 24.033 1.00 19.80 66 ALA B CA 1
ATOM 2462 C C . ALA B 1 66 ? -2.082 9.016 23.573 1.00 20.70 66 ALA B C 1
ATOM 2463 O O . ALA B 1 66 ? -3.122 9.553 23.880 1.00 20.30 66 ALA B O 1
ATOM 2465 N N . ASP B 1 67 ? -1.170 9.621 22.842 1.00 20.86 67 ASP B N 1
ATOM 2466 C CA . ASP B 1 67 ? -1.560 10.814 22.069 1.00 24.36 67 ASP B CA 1
ATOM 2467 C C . ASP B 1 67 ? -2.015 10.286 20.703 1.00 21.23 67 ASP B C 1
ATOM 2468 O O . ASP B 1 67 ? -1.501 9.281 20.226 1.00 22.50 67 ASP B O 1
ATOM 2473 N N . GLY B 1 68 ? -2.950 10.957 20.058 1.00 23.85 68 GLY B N 1
ATOM 2474 C CA . GLY B 1 68 ? -3.493 10.399 18.815 1.00 22.27 68 GLY B CA 1
ATOM 2475 C C . GLY B 1 68 ? -4.224 11.466 18.053 1.00 21.08 68 GLY B C 1
ATOM 2476 O O . GLY B 1 68 ? -4.112 12.644 18.375 1.00 19.91 68 GLY B O 1
ATOM 2477 N N . VAL B 1 69 ? -4.957 11.034 17.044 1.00 18.15 69 VAL B N 1
ATOM 2478 C CA . VAL B 1 69 ? -5.677 11.920 16.191 1.00 20.54 69 VAL B CA 1
ATOM 2479 C C . VAL B 1 69 ? -7.040 11.371 15.971 1.00 20.81 69 VAL B C 1
ATOM 2480 O O . VAL B 1 69 ? -7.205 10.198 15.604 1.00 20.96 69 VAL B O 1
ATOM 2484 N N . PHE B 1 70 ? -8.022 12.243 16.147 1.00 21.05 70 PHE B N 1
ATOM 2485 C CA . PHE B 1 70 ? -9.396 11.874 15.882 1.00 19.42 70 PHE B CA 1
ATOM 2486 C C . PHE B 1 70 ? -10.187 12.963 15.164 1.00 21.60 70 PHE B C 1
ATOM 2487 O O . PHE B 1 70 ? -10.194 14.101 15.602 1.00 22.54 70 PHE B O 1
ATOM 2495 N N . ASP B 1 71 ? -10.873 12.583 14.086 1.00 20.97 71 ASP B N 1
ATOM 2496 C CA . ASP B 1 71 ? -11.714 13.523 13.345 1.00 22.33 71 ASP B CA 1
ATOM 2497 C C . ASP B 1 71 ? -10.890 14.754 12.954 1.00 22.59 71 ASP B C 1
ATOM 2498 O O . ASP B 1 71 ? -11.393 15.847 13.019 1.00 26.75 71 ASP B O 1
ATOM 2503 N N . GLY B 1 72 ? -9.637 14.543 12.540 1.00 25.64 72 GLY B N 1
ATOM 2504 C CA . GLY B 1 72 ? -8.791 15.618 12.014 1.00 27.99 72 GLY B CA 1
ATOM 2505 C C . GLY B 1 72 ? -8.068 16.442 13.064 1.00 30.30 72 GLY B C 1
ATOM 2506 O O . GLY B 1 72 ? -7.433 17.437 12.749 1.00 29.32 72 GLY B O 1
ATOM 2507 N N . LYS B 1 73 ? -8.140 16.066 14.335 1.00 29.92 73 LYS B N 1
ATOM 2508 C CA . LYS B 1 73 ? -7.448 16.899 15.318 1.00 26.59 73 LYS B CA 1
ATOM 2509 C C . LYS B 1 73 ? -6.754 16.064 16.382 1.00 28.81 73 LYS B C 1
ATOM 2510 O O . LYS B 1 73 ? -7.221 14.980 16.725 1.00 26.04 73 LYS B O 1
ATOM 2516 N N . PRO B 1 74 ? -5.623 16.564 16.907 1.00 25.18 74 PRO B N 1
ATOM 2517 C CA . PRO B 1 74 ? -4.989 15.788 17.952 1.00 23.95 74 PRO B CA 1
ATOM 2518 C C . PRO B 1 74 ? -5.882 15.596 19.185 1.00 22.65 74 PRO B C 1
ATOM 2519 O O . PRO B 1 74 ? -6.676 16.478 19.544 1.00 25.50 74 PRO B O 1
ATOM 2523 N N . VAL B 1 75 ? -5.778 14.427 19.826 1.00 22.94 75 VAL B N 1
ATOM 2524 C CA . VAL B 1 75 ? -6.578 14.144 20.999 1.00 22.42 75 VAL B CA 1
ATOM 2525 C C . VAL B 1 75 ? -5.734 13.282 21.948 1.00 21.99 75 VAL B C 1
ATOM 2526 O O . VAL B 1 75 ? -4.791 12.585 21.524 1.00 21.53 75 VAL B O 1
ATOM 2530 N N . ALA B 1 76 ? -6.106 13.331 23.219 1.00 22.47 76 ALA B N 1
ATOM 2531 C CA . ALA B 1 76 ? -5.497 12.506 24.256 1.00 22.28 76 ALA B CA 1
ATOM 2532 C C . ALA B 1 76 ? -6.431 11.308 24.381 1.00 23.58 76 ALA B C 1
ATOM 2533 O O . ALA B 1 76 ? -7.658 11.483 24.459 1.00 23.21 76 ALA B O 1
ATOM 2543 N N . ALA B 1 78 ? -7.472 7.298 25.919 1.00 20.37 78 ALA B N 1
ATOM 2544 C CA . ALA B 1 78 ? -7.319 6.039 26.688 1.00 19.01 78 ALA B CA 1
ATOM 2545 C C . ALA B 1 78 ? -7.392 4.901 25.674 1.00 19.18 78 ALA B C 1
ATOM 2546 O O . ALA B 1 78 ? -8.250 4.894 24.783 1.00 17.86 78 ALA B O 1
ATOM 2548 N N . VAL B 1 79 ? -6.457 3.978 25.789 1.00 14.23 79 VAL B N 1
ATOM 2549 C CA . VAL B 1 79 ? -6.355 2.853 24.896 1.00 16.49 79 VAL B CA 1
ATOM 2550 C C . VAL B 1 79 ? -6.653 1.648 25.806 1.00 17.37 79 VAL B C 1
ATOM 2551 O O . VAL B 1 79 ? -5.833 1.247 26.645 1.00 18.92 79 VAL B O 1
ATOM 2555 N N . LYS B 1 80 ? -7.842 1.095 25.672 1.00 18.81 80 LYS B N 1
ATOM 2556 C CA . LYS B 1 80 ? -8.202 -0.080 26.478 1.00 15.98 80 LYS B CA 1
ATOM 2557 C C . LYS B 1 80 ? -8.015 -1.376 25.677 1.00 19.47 80 LYS B C 1
ATOM 2558 O O . LYS B 1 80 ? -8.471 -1.435 24.570 1.00 17.79 80 LYS B O 1
ATOM 2564 N N . ILE B 1 81 ? -7.414 -2.435 26.267 1.00 14.72 81 ILE B N 1
ATOM 2565 C CA . ILE B 1 81 ? -7.070 -3.611 25.507 1.00 18.65 81 ILE B CA 1
ATOM 2566 C C . ILE B 1 81 ? -7.510 -4.814 26.301 1.00 19.91 81 ILE B C 1
ATOM 2567 O O . ILE B 1 81 ? -7.129 -4.984 27.456 1.00 17.80 81 ILE B O 1
ATOM 2572 N N . TYR B 1 82 ? -8.357 -5.631 25.706 1.00 18.88 82 TYR B N 1
ATOM 2573 C CA . TYR B 1 82 ? -8.816 -6.774 26.433 1.00 19.62 82 TYR B CA 1
ATOM 2574 C C . TYR B 1 82 ? -7.804 -7.879 26.209 1.00 18.06 82 TYR B C 1
ATOM 2575 O O . TYR B 1 82 ? -7.238 -8.011 25.118 1.00 18.54 82 TYR B O 1
ATOM 2584 N N . ARG B 1 83 ? -7.553 -8.659 27.243 1.00 20.56 83 ARG B N 1
ATOM 2585 C CA . ARG B 1 83 ? -6.618 -9.759 27.114 1.00 24.91 83 ARG B CA 1
ATOM 2586 C C . ARG B 1 83 ? -7.235 -10.853 26.257 1.00 29.52 83 ARG B C 1
ATOM 2587 O O . ARG B 1 83 ? -8.434 -11.159 26.376 1.00 26.27 83 ARG B O 1
ATOM 2595 N N . ILE B 1 84 ? -6.429 -11.452 25.386 1.00 32.28 84 ILE B N 1
ATOM 2596 C CA . ILE B 1 84 ? -6.949 -12.574 24.618 1.00 36.92 84 ILE B CA 1
ATOM 2597 C C . ILE B 1 84 ? -6.591 -13.927 25.228 1.00 38.74 84 ILE B C 1
ATOM 2598 O O . ILE B 1 84 ? -5.454 -14.137 25.664 1.00 39.31 84 ILE B O 1
ATOM 2603 N N . ASP B 1 93 ? -20.324 -14.771 30.119 1.00 45.41 93 ASP B N 1
ATOM 2604 C CA . ASP B 1 93 ? -21.406 -15.123 29.205 1.00 46.24 93 ASP B CA 1
ATOM 2605 C C . ASP B 1 93 ? -22.750 -14.569 29.645 1.00 44.74 93 ASP B C 1
ATOM 2606 O O . ASP B 1 93 ? -23.569 -14.234 28.790 1.00 45.84 93 ASP B O 1
ATOM 2611 N N . GLU B 1 94 ? -22.994 -14.477 30.957 1.00 42.80 94 GLU B N 1
ATOM 2612 C CA . GLU B 1 94 ? -24.213 -13.807 31.444 1.00 41.93 94 GLU B CA 1
ATOM 2613 C C . GLU B 1 94 ? -24.486 -12.529 30.645 1.00 40.90 94 GLU B C 1
ATOM 2614 O O . GLU B 1 94 ? -25.600 -12.299 30.201 1.00 40.25 94 GLU B O 1
ATOM 2620 N N . TYR B 1 95 ? -23.454 -11.704 30.489 1.00 41.14 95 TYR B N 1
ATOM 2621 C CA . TYR B 1 95 ? -23.569 -10.369 29.869 1.00 40.68 95 TYR B CA 1
ATOM 2622 C C . TYR B 1 95 ? -23.474 -10.364 28.365 1.00 42.06 95 TYR B C 1
ATOM 2623 O O . TYR B 1 95 ? -23.728 -9.332 27.725 1.00 40.88 95 TYR B O 1
ATOM 2632 N N . LEU B 1 96 ? -23.090 -11.506 27.809 1.00 43.95 96 LEU B N 1
ATOM 2633 C CA . LEU B 1 96 ? -22.895 -11.651 26.369 1.00 47.72 96 LEU B CA 1
ATOM 2634 C C . LEU B 1 96 ? -24.127 -12.297 25.729 1.00 50.65 96 LEU B C 1
ATOM 2635 O O . LEU B 1 96 ? -24.740 -11.724 24.815 1.00 52.42 96 LEU B O 1
ATOM 2640 N N . TYR B 1 97 ? -24.484 -13.484 26.226 1.00 51.93 97 TYR B N 1
ATOM 2641 C CA . TYR B 1 97 ? -25.680 -14.225 25.806 1.00 52.04 97 TYR B CA 1
ATOM 2642 C C . TYR B 1 97 ? -26.917 -13.671 26.495 1.00 51.28 97 TYR B C 1
ATOM 2643 O O . TYR B 1 97 ? -26.902 -13.399 27.688 1.00 51.70 97 TYR B O 1
ATOM 2652 N N . GLY B 1 98 ? -27.996 -13.510 25.746 1.00 50.61 98 GLY B N 1
ATOM 2653 C CA . GLY B 1 98 ? -29.134 -12.742 26.238 1.00 49.34 98 GLY B CA 1
ATOM 2654 C C . GLY B 1 98 ? -29.155 -11.356 25.617 1.00 48.00 98 GLY B C 1
ATOM 2655 O O . GLY B 1 98 ? -30.211 -10.712 25.524 1.00 46.56 98 GLY B O 1
ATOM 2656 N N . ASP B 1 99 ? -27.983 -10.890 25.190 1.00 46.65 99 ASP B N 1
ATOM 2657 C CA . ASP B 1 99 ? -27.906 -9.648 24.425 1.00 45.31 99 ASP B CA 1
ATOM 2658 C C . ASP B 1 99 ? -28.008 -9.970 22.934 1.00 44.04 99 ASP B C 1
ATOM 2659 O O . ASP B 1 99 ? -27.018 -10.306 22.268 1.00 43.41 99 ASP B O 1
ATOM 2664 N N . GLU B 1 100 ? -29.225 -9.852 22.425 1.00 42.25 100 GLU B N 1
ATOM 2665 C CA . GLU B 1 100 ? -29.576 -10.397 21.127 1.00 39.14 100 GLU B CA 1
ATOM 2666 C C . GLU B 1 100 ? -28.925 -9.587 20.009 1.00 36.92 100 GLU B C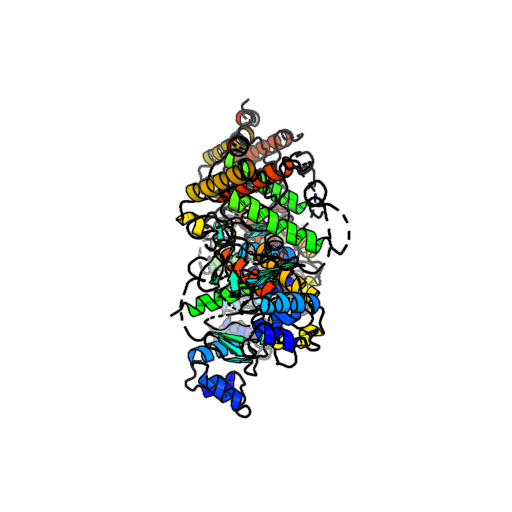 1
ATOM 2667 O O . GLU B 1 100 ? -28.971 -9.966 18.861 1.00 34.67 100 GLU B O 1
ATOM 2669 N N . ARG B 1 101 ? -28.308 -8.467 20.368 1.00 34.67 101 ARG B N 1
ATOM 2670 C CA . ARG B 1 101 ? -27.577 -7.687 19.409 1.00 34.50 101 ARG B CA 1
ATOM 2671 C C . ARG B 1 101 ? -26.436 -8.472 18.807 1.00 35.84 101 ARG B C 1
ATOM 2672 O O . ARG B 1 101 ? -26.048 -8.187 17.691 1.00 36.34 101 ARG B O 1
ATOM 2680 N N . PHE B 1 102 ? -25.858 -9.415 19.555 1.00 35.22 102 PHE B N 1
ATOM 2681 C CA . PHE B 1 102 ? -24.715 -10.192 19.042 1.00 39.78 102 PHE B CA 1
ATOM 2682 C C . PHE B 1 102 ? -25.048 -11.660 18.791 1.00 40.77 102 PHE B C 1
ATOM 2683 O O . PHE B 1 102 ? -25.731 -12.288 19.601 1.00 43.12 102 PHE B O 1
ATOM 2691 N N . LYS B 1 110 ? -12.935 -18.070 21.873 1.00 53.60 110 LYS B N 1
ATOM 2692 C CA . LYS B 1 110 ? -11.816 -17.646 21.038 1.00 53.88 110 LYS B CA 1
ATOM 2693 C C . LYS B 1 110 ? -11.938 -16.184 20.592 1.00 52.80 110 LYS B C 1
ATOM 2694 O O . LYS B 1 110 ? -11.150 -15.319 20.999 1.00 53.34 110 LYS B O 1
ATOM 2700 N N . GLU B 1 111 ? -12.947 -15.935 19.755 1.00 49.50 111 GLU B N 1
ATOM 2701 C CA . GLU B 1 111 ? -13.216 -14.634 19.147 1.00 43.68 111 GLU B CA 1
ATOM 2702 C C . GLU B 1 111 ? -14.198 -13.894 20.038 1.00 38.43 111 GLU B C 1
ATOM 2703 O O . GLU B 1 111 ? -14.696 -12.844 19.690 1.00 38.67 111 GLU B O 1
ATOM 2709 N N . LYS B 1 112 ? -14.482 -14.467 21.191 1.00 35.33 112 LYS B N 1
ATOM 2710 C CA . LYS B 1 112 ? -15.424 -13.880 22.128 1.00 32.94 112 LYS B CA 1
ATOM 2711 C C . LYS B 1 112 ? -14.867 -12.526 22.620 1.00 28.53 112 LYS B C 1
ATOM 2712 O O . LYS B 1 112 ? -15.613 -11.627 22.973 1.00 29.91 112 LYS B O 1
ATOM 2718 N N . VAL B 1 113 ? -13.553 -12.381 22.630 1.00 26.59 113 VAL B N 1
ATOM 2719 C CA . VAL B 1 113 ? -12.930 -11.155 23.193 1.00 24.47 113 VAL B CA 1
ATOM 2720 C C . VAL B 1 113 ? -13.153 -9.978 22.198 1.00 22.57 113 VAL B C 1
ATOM 2721 O O . VAL B 1 113 ? -13.295 -8.807 22.561 1.00 24.58 113 VAL B O 1
ATOM 2725 N N . PHE B 1 114 ? -13.152 -10.314 20.932 1.00 23.83 114 PHE B N 1
ATOM 2726 C CA . PHE B 1 114 ? -13.403 -9.312 19.869 1.00 22.87 114 PHE B CA 1
ATOM 2727 C C . PHE B 1 114 ? -14.839 -8.779 19.906 1.00 23.80 114 PHE B C 1
ATOM 2728 O O . PHE B 1 114 ? -15.082 -7.601 19.659 1.00 25.27 114 PHE B O 1
ATOM 2736 N N . ILE B 1 115 ? -15.794 -9.657 20.173 1.00 23.56 115 ILE B N 1
ATOM 2737 C CA . ILE B 1 115 ? -17.192 -9.287 20.341 1.00 22.28 115 ILE B CA 1
ATOM 2738 C C . ILE B 1 115 ? -17.410 -8.427 21.569 1.00 20.08 115 ILE B C 1
ATOM 2739 O O . ILE B 1 115 ? -18.131 -7.422 21.527 1.00 19.34 115 ILE B O 1
ATOM 2744 N N . TRP B 1 116 ? -16.773 -8.800 22.658 1.00 20.85 116 TRP B N 1
ATOM 2745 C CA . TRP B 1 116 ? -16.864 -8.000 23.902 1.00 20.22 116 TRP B CA 1
ATOM 2746 C C . TRP B 1 116 ? -16.290 -6.611 23.660 1.00 20.57 116 TRP B C 1
ATOM 2747 O O . TRP B 1 116 ? -16.821 -5.590 24.135 1.00 20.41 116 TRP B O 1
ATOM 2758 N N . THR B 1 117 ? -15.157 -6.569 22.959 1.00 14.92 117 THR B N 1
ATOM 2759 C CA . THR B 1 117 ? -14.598 -5.276 22.626 1.00 17.87 117 THR B CA 1
ATOM 2760 C C . THR B 1 117 ? -15.579 -4.398 21.798 1.00 19.27 117 THR B C 1
ATOM 2761 O O . THR B 1 117 ? -15.754 -3.235 22.077 1.00 16.91 117 THR B O 1
ATOM 2765 N N . GLU B 1 118 ? -16.156 -4.957 20.745 1.00 19.86 118 GLU B N 1
ATOM 2766 C CA . GLU B 1 118 ? -17.163 -4.253 19.933 1.00 20.40 118 GLU B CA 1
ATOM 2767 C C . GLU B 1 118 ? -18.381 -3.871 20.775 1.00 20.20 118 GLU B C 1
ATOM 2768 O O . GLU B 1 118 ? -18.954 -2.788 20.624 1.00 20.19 118 GLU B O 1
ATOM 2774 N N . LYS B 1 119 ? -18.759 -4.747 21.695 1.00 17.34 119 LYS B N 1
ATOM 2775 C CA . LYS B 1 119 ? -19.905 -4.499 22.563 1.00 19.81 119 LYS B CA 1
ATOM 2776 C C . LYS B 1 119 ? -19.672 -3.287 23.453 1.00 18.14 119 LYS B C 1
ATOM 2777 O O . LYS B 1 119 ? -20.557 -2.441 23.594 1.00 18.79 119 LYS B O 1
ATOM 2783 N N . GLU B 1 120 ? -18.457 -3.124 23.982 1.00 18.28 120 GLU B N 1
ATOM 2784 C CA . GLU B 1 120 ? -18.203 -1.930 24.816 1.00 15.74 120 GLU B CA 1
ATOM 2785 C C . GLU B 1 120 ? -18.254 -0.681 23.919 1.00 16.01 120 GLU B C 1
ATOM 2786 O O . GLU B 1 120 ? -18.880 0.315 24.252 1.00 20.92 120 GLU B O 1
ATOM 2792 N N . PHE B 1 121 ? -17.559 -0.733 22.799 1.00 15.84 121 PHE B N 1
ATOM 2793 C CA . PHE B 1 121 ? -17.593 0.361 21.820 1.00 18.22 121 PHE B CA 1
ATOM 2794 C C . PHE B 1 121 ? -19.024 0.786 21.469 1.00 18.61 121 PHE B C 1
ATOM 2795 O O . PHE B 1 121 ? -19.363 1.983 21.479 1.00 17.17 121 PHE B O 1
ATOM 2803 N N . ARG B 1 122 ? -19.855 -0.196 21.143 1.00 19.89 122 ARG B N 1
ATOM 2804 C CA . ARG B 1 122 ? -21.232 0.080 20.726 1.00 16.22 122 ARG B CA 1
ATOM 2805 C C . ARG B 1 122 ? -22.040 0.607 21.880 1.00 15.84 122 ARG B C 1
ATOM 2806 O O . ARG B 1 122 ? -22.871 1.501 21.710 1.00 15.72 122 ARG B O 1
ATOM 2814 N N . ASN B 1 123 ? -21.733 0.103 23.068 1.00 14.17 123 ASN B N 1
ATOM 2815 C CA . ASN B 1 123 ? -22.426 0.560 24.269 1.00 13.76 123 ASN B CA 1
ATOM 2816 C C . ASN B 1 123 ? -22.036 1.992 24.566 1.00 15.14 123 ASN B C 1
ATOM 2817 O O . ASN B 1 123 ? -22.859 2.851 24.951 1.00 19.64 123 ASN B O 1
ATOM 2822 N N . LEU B 1 124 ? -20.783 2.304 24.316 1.00 16.72 124 LEU B N 1
ATOM 2823 C CA . LEU B 1 124 ? -20.333 3.679 24.589 1.00 13.49 124 LEU B CA 1
ATOM 2824 C C . LEU B 1 124 ? -20.971 4.644 23.582 1.00 13.81 124 LEU B C 1
ATOM 2825 O O . LEU B 1 124 ? -21.319 5.779 23.909 1.00 16.32 124 LEU B O 1
ATOM 2830 N N . GLU B 1 125 ? -21.064 4.222 22.336 1.00 14.12 125 GLU B N 1
ATOM 2831 C CA . GLU B 1 125 ? -21.625 5.112 21.313 1.00 17.40 125 GLU B CA 1
ATOM 2832 C C . GLU B 1 125 ? -23.084 5.334 21.670 1.00 17.97 125 GLU B C 1
ATOM 2833 O O . GLU B 1 125 ? -23.614 6.416 21.488 1.00 16.05 125 GLU B O 1
ATOM 2839 N N . ARG B 1 126 ? -23.726 4.292 22.176 1.00 16.17 126 ARG B N 1
ATOM 2840 C CA . ARG B 1 126 ? -25.151 4.401 22.485 1.00 16.50 126 ARG B CA 1
ATOM 2841 C C . ARG B 1 126 ? -25.454 5.317 23.673 1.00 17.79 126 ARG B C 1
ATOM 2842 O O . ARG B 1 126 ? -26.397 6.127 23.655 1.00 18.03 126 ARG B O 1
ATOM 2850 N N . ALA B 1 127 ? -24.636 5.187 24.698 1.00 15.37 127 ALA B N 1
ATOM 2851 C CA . ALA B 1 127 ? -24.756 6.005 25.902 1.00 14.71 127 ALA B CA 1
ATOM 2852 C C . ALA B 1 127 ? -24.460 7.412 25.502 1.00 15.56 127 ALA B C 1
ATOM 2853 O O . ALA B 1 127 ? -25.212 8.298 25.840 1.00 17.25 127 ALA B O 1
ATOM 2855 N N . LYS B 1 128 ? -23.392 7.654 24.746 1.00 14.21 128 LYS B N 1
ATOM 2856 C CA . LYS B 1 128 ? -23.079 9.062 24.402 1.00 15.95 128 LYS B CA 1
ATOM 2857 C C . LYS B 1 128 ? -24.198 9.752 23.598 1.00 16.30 128 LYS B C 1
ATOM 2858 O O . LYS B 1 128 ? -24.543 10.939 23.813 1.00 19.86 128 LYS B O 1
ATOM 2864 N N . GLU B 1 129 ? -24.782 9.014 22.666 1.00 17.87 129 GLU B N 1
ATOM 2865 C CA . GLU B 1 129 ? -25.836 9.561 21.827 1.00 19.55 129 GLU B CA 1
ATOM 2866 C C . GLU B 1 129 ? -27.029 9.914 22.688 1.00 20.82 129 GLU B C 1
ATOM 2867 O O . GLU B 1 129 ? -27.734 10.866 22.401 1.00 19.30 129 GLU B O 1
ATOM 2873 N N . ALA B 1 130 ? -27.246 9.169 23.770 1.00 20.90 130 ALA B N 1
ATOM 2874 C CA . ALA B 1 130 ? -28.373 9.450 24.670 1.00 22.69 130 ALA B CA 1
ATOM 2875 C C . ALA B 1 130 ? -28.085 10.534 25.701 1.00 22.21 130 ALA B C 1
ATOM 2876 O O . ALA B 1 130 ? -28.926 10.802 26.555 1.00 20.14 130 ALA B O 1
ATOM 2878 N N . GLY B 1 131 ? -26.891 11.125 25.651 1.00 21.49 131 GLY B N 1
ATOM 2879 C CA . GLY B 1 131 ? -26.558 12.228 26.540 1.00 17.66 131 GLY B CA 1
ATOM 2880 C C . GLY B 1 131 ? -25.986 11.775 27.874 1.00 20.67 131 GLY B C 1
ATOM 2881 O O . GLY B 1 131 ? -25.949 12.554 28.830 1.00 18.92 131 GLY B O 1
ATOM 2882 N N . VAL B 1 132 ? -25.538 10.520 27.936 1.00 17.61 132 VAL B N 1
ATOM 2883 C CA . VAL B 1 132 ? -24.883 9.975 29.131 1.00 14.72 132 VAL B CA 1
ATOM 2884 C C . VAL B 1 132 ? -23.435 10.420 29.025 1.00 16.71 132 VAL B C 1
ATOM 2885 O O . VAL B 1 132 ? -22.863 10.445 27.922 1.00 17.68 132 VAL B O 1
ATOM 2889 N N . SER B 1 133 ? -22.881 10.845 30.152 1.00 17.86 133 SER B N 1
ATOM 2890 C CA . SER B 1 133 ? -21.487 11.287 30.190 1.00 16.69 133 SER B CA 1
ATOM 2891 C C . SER B 1 133 ? -20.636 10.047 30.229 1.00 17.97 133 SER B C 1
ATOM 2892 O O . SER B 1 133 ? -20.480 9.433 31.295 1.00 18.60 133 SER B O 1
ATOM 2895 N N . VAL B 1 134 ? -20.130 9.638 29.061 1.00 18.41 134 VAL B N 1
ATOM 2896 C CA . VAL B 1 134 ? -19.100 8.606 28.945 1.00 16.26 134 VAL B CA 1
ATOM 2897 C C . VAL B 1 134 ? -17.956 9.154 28.118 1.00 19.72 134 VAL B C 1
ATOM 2898 O O . VAL B 1 134 ? -18.154 10.141 27.406 1.00 19.39 134 VAL B O 1
ATOM 2902 N N . PRO B 1 135 ? -16.780 8.490 28.158 1.00 18.62 135 PRO B N 1
ATOM 2903 C CA . PRO B 1 135 ? -15.747 9.024 27.289 1.00 20.07 135 PRO B CA 1
ATOM 2904 C C . PRO B 1 135 ? -16.156 8.906 25.828 1.00 22.13 135 PRO B C 1
ATOM 2905 O O . PRO B 1 135 ? -16.707 7.850 25.424 1.00 23.67 135 PRO B O 1
ATOM 2909 N N . GLN B 1 136 ? -15.849 9.933 25.023 1.00 19.94 136 GLN B N 1
ATOM 2910 C CA . GLN B 1 136 ? -16.131 9.861 23.578 1.00 20.35 136 GLN B CA 1
ATOM 2911 C C . GLN B 1 136 ? -15.452 8.663 22.965 1.00 19.51 136 GLN B C 1
ATOM 2912 O O . GLN B 1 136 ? -14.241 8.559 22.993 1.00 20.41 136 GLN B O 1
ATOM 2918 N N . PRO B 1 137 ? -16.218 7.751 22.361 1.00 16.62 137 PRO B N 1
ATOM 2919 C CA . PRO B 1 137 ? -15.598 6.611 21.696 1.00 18.59 137 PRO B CA 1
ATOM 2920 C C . PRO B 1 137 ? -15.014 6.939 20.334 1.00 17.95 137 PRO B C 1
ATOM 2921 O O . PRO B 1 137 ? -15.685 7.590 19.519 1.00 23.18 137 PRO B O 1
ATOM 2925 N N . TYR B 1 138 ? -13.794 6.506 20.056 1.00 18.04 138 TYR B N 1
ATOM 2926 C CA . TYR B 1 138 ? -13.144 6.893 18.804 1.00 21.15 138 TYR B CA 1
ATOM 2927 C C . TYR B 1 138 ? -13.207 5.809 17.758 1.00 22.11 138 TYR B C 1
ATOM 2928 O O . TYR B 1 138 ? -13.872 5.982 16.728 1.00 19.94 138 TYR B O 1
ATOM 2937 N N . THR B 1 139 ? -12.520 4.706 18.008 1.00 19.57 139 THR B N 1
ATOM 2938 C CA . THR B 1 139 ? -12.534 3.565 17.063 1.00 20.07 139 THR B CA 1
ATOM 2939 C C . THR B 1 139 ? -12.212 2.313 17.835 1.00 20.03 139 THR B C 1
ATOM 2940 O O . THR B 1 139 ? -11.837 2.406 18.989 1.00 18.70 139 THR B O 1
ATOM 2944 N N . TYR B 1 140 ? -12.381 1.130 17.238 1.00 18.93 140 TYR B N 1
ATOM 2945 C CA . TYR B 1 140 ? -11.884 -0.081 17.892 1.00 20.79 140 TYR B CA 1
ATOM 2946 C C . TYR B 1 140 ? -11.344 -1.003 16.806 1.00 21.04 140 TYR B C 1
ATOM 2947 O O . TYR B 1 140 ? -11.658 -0.842 15.616 1.00 22.59 140 TYR B O 1
ATOM 2964 N N . LYS B 1 142 ? -10.152 -5.249 16.634 1.00 22.81 142 LYS B N 1
ATOM 2965 C CA . LYS B 1 142 ? -9.912 -6.486 17.364 1.00 22.21 142 LYS B CA 1
ATOM 2966 C C . LYS B 1 142 ? -10.138 -6.324 18.893 1.00 23.41 142 LYS B C 1
ATOM 2967 O O . LYS B 1 142 ? -11.275 -6.127 19.319 1.00 24.56 142 LYS B O 1
ATOM 2973 N N . ASN B 1 143 ? -9.073 -6.415 19.704 1.00 21.42 143 ASN B N 1
ATOM 2974 C CA . ASN B 1 143 ? -9.187 -6.285 21.165 1.00 20.04 143 ASN B CA 1
ATOM 2975 C C . ASN B 1 143 ? -8.832 -4.919 21.716 1.00 19.55 143 ASN B C 1
ATOM 2976 O O . ASN B 1 143 ? -8.723 -4.742 22.935 1.00 18.78 143 ASN B O 1
ATOM 2981 N N . VAL B 1 144 ? -8.701 -3.931 20.824 1.00 18.26 144 VAL B N 1
ATOM 2982 C CA . VAL B 1 144 ? -8.252 -2.582 21.240 1.00 18.81 144 VAL B CA 1
ATOM 2983 C C . VAL B 1 144 ? -9.320 -1.535 21.038 1.00 19.17 144 VAL B C 1
ATOM 2984 O O . VAL B 1 144 ? -9.958 -1.511 19.969 1.00 19.47 144 VAL B O 1
ATOM 2988 N N . LEU B 1 145 ? -9.559 -0.711 22.036 1.00 20.01 145 LEU B N 1
ATOM 2989 C CA . LEU B 1 145 ? -10.613 0.347 21.963 1.00 19.26 145 LEU B CA 1
ATOM 2990 C C . LEU B 1 145 ? -9.933 1.668 22.233 1.00 21.24 145 LEU B C 1
ATOM 2991 O O . LEU B 1 145 ? -9.121 1.754 23.171 1.00 20.40 145 LEU B O 1
ATOM 2996 N N . LEU B 1 146 ? -10.256 2.627 21.441 1.00 15.97 146 LEU B N 1
ATOM 2997 C CA . LEU B 1 146 ? -9.644 3.980 21.666 1.00 18.81 146 LEU B CA 1
ATOM 2998 C C . LEU B 1 146 ? -10.794 4.915 22.020 1.00 16.91 146 LEU B C 1
ATOM 2999 O O . LEU B 1 146 ? -11.828 4.880 21.342 1.00 14.35 146 LEU B O 1
ATOM 3012 N N . GLU B 1 148 ? -11.760 8.733 24.417 1.00 20.52 148 GLU B N 1
ATOM 3013 C CA . GLU B 1 148 ? -11.314 9.994 24.970 1.00 22.33 148 GLU B CA 1
ATOM 3014 C C . GLU B 1 148 ? -10.660 9.755 26.333 1.00 23.26 148 GLU B C 1
ATOM 3015 O O . GLU B 1 148 ? -11.168 9.026 27.153 1.00 17.27 148 GLU B O 1
ATOM 3021 N N . PHE B 1 149 ? -9.483 10.344 26.539 1.00 22.16 149 PHE B N 1
ATOM 3022 C CA . PHE B 1 149 ? -8.798 10.239 27.821 1.00 23.88 149 PHE B CA 1
ATOM 3023 C C . PHE B 1 149 ? -9.461 11.182 28.809 1.00 21.88 149 PHE B C 1
ATOM 3024 O O . PHE B 1 149 ? -9.598 12.363 28.512 1.00 25.34 149 PHE B O 1
ATOM 3032 N N . ILE B 1 150 ? -9.881 10.678 29.975 1.00 19.07 150 ILE B N 1
ATOM 3033 C CA . ILE B 1 150 ? -10.493 11.556 30.983 1.00 21.18 150 ILE B CA 1
ATOM 3034 C C . ILE B 1 150 ? -9.471 11.872 32.084 1.00 20.25 150 ILE B C 1
ATOM 3035 O O . ILE B 1 150 ? -9.151 11.032 32.904 1.00 16.55 150 ILE B O 1
ATOM 3040 N N . GLY B 1 151 ? -8.998 13.113 32.099 1.00 23.32 151 GLY B N 1
ATOM 3041 C CA . GLY B 1 151 ? -7.941 13.526 33.021 1.00 27.78 151 GLY B CA 1
ATOM 3042 C C . GLY B 1 151 ? -7.244 14.707 32.368 1.00 31.16 151 GLY B C 1
ATOM 3043 O O . GLY B 1 151 ? -7.776 15.315 31.448 1.00 33.77 151 GLY B O 1
ATOM 3044 N N . GLU B 1 152 ? -6.061 15.062 32.839 1.00 34.69 152 GLU B N 1
ATOM 3045 C CA . GLU B 1 152 ? -5.304 16.088 32.130 1.00 38.19 152 GLU B CA 1
ATOM 3046 C C . GLU B 1 152 ? -3.822 15.802 32.265 1.00 37.95 152 GLU B C 1
ATOM 3047 O O . GLU B 1 152 ? -3.396 15.161 33.210 1.00 37.31 152 GLU B O 1
ATOM 3053 N N . ASP B 1 153 ? -3.047 16.285 31.302 1.00 40.57 153 ASP B N 1
ATOM 3054 C CA . ASP B 1 153 ? -1.602 16.072 31.316 1.00 41.48 153 ASP B CA 1
ATOM 3055 C C . ASP B 1 153 ? -1.196 14.634 31.580 1.00 38.41 153 ASP B C 1
ATOM 3056 O O . ASP B 1 153 ? -0.192 14.400 32.229 1.00 40.90 153 ASP B O 1
ATOM 3061 N N . GLU B 1 154 ? -1.960 13.685 31.047 1.00 32.78 154 GLU B N 1
ATOM 3062 C CA . GLU B 1 154 ? -1.643 12.237 31.086 1.00 28.24 154 GLU B CA 1
ATOM 3063 C C . GLU B 1 154 ? -1.909 11.659 32.428 1.00 28.23 154 GLU B C 1
ATOM 3064 O O . GLU B 1 154 ? -1.481 10.551 32.749 1.00 28.33 154 GLU B O 1
ATOM 3070 N N . LEU B 1 155 ? -2.622 12.428 33.230 1.00 28.47 155 LEU B N 1
ATOM 3071 C CA . LEU B 1 155 ? -3.006 12.001 34.549 1.00 30.71 155 LEU B CA 1
ATOM 3072 C C . LEU B 1 155 ? -4.535 11.769 34.536 1.00 27.41 155 LEU B C 1
ATOM 3073 O O . LEU B 1 155 ? -5.289 12.726 34.430 1.00 30.89 155 LEU B O 1
ATOM 3078 N N . PRO B 1 156 ? -4.970 10.512 34.665 1.00 29.85 156 PRO B N 1
ATOM 3079 C CA . PRO B 1 156 ? -6.374 10.159 34.616 1.00 28.73 156 PRO B CA 1
ATOM 3080 C C . PRO B 1 156 ? -7.096 10.706 35.806 1.00 28.96 156 PRO B C 1
ATOM 3081 O O . PRO B 1 156 ? -6.571 10.673 36.921 1.00 22.36 156 PRO B O 1
ATOM 3085 N N . ALA B 1 157 ? -8.295 11.214 35.553 1.00 25.77 157 ALA B N 1
ATOM 3086 C CA . ALA B 1 157 ? -9.155 11.686 36.602 1.00 25.69 157 ALA B CA 1
ATOM 3087 C C . ALA B 1 157 ? -9.381 10.534 37.555 1.00 24.70 157 ALA B C 1
ATOM 3088 O O . ALA B 1 157 ? -9.334 9.384 37.139 1.00 27.56 157 ALA B O 1
ATOM 3090 N N . PRO B 1 158 ? -9.636 10.833 38.834 1.00 23.14 158 PRO B N 1
ATOM 3091 C CA . PRO B 1 158 ? -9.865 9.837 39.857 1.00 21.61 158 PRO B CA 1
ATOM 3092 C C . PRO B 1 158 ? -11.236 9.216 39.780 1.00 22.72 158 PRO B C 1
ATOM 3093 O O . PRO B 1 158 ? -12.205 9.898 39.429 1.00 18.24 158 PRO B O 1
ATOM 3097 N N . THR B 1 159 ? -11.340 7.941 40.132 1.00 21.93 159 THR B N 1
ATOM 3098 C CA . THR B 1 159 ? -12.672 7.366 40.366 1.00 20.60 159 THR B CA 1
ATOM 3099 C C . THR B 1 159 ? -13.206 7.810 41.710 1.00 24.12 159 THR B C 1
ATOM 3100 O O . THR B 1 159 ? -12.455 8.282 42.570 1.00 26.66 159 THR B O 1
ATOM 3104 N N . LEU B 1 160 ? -14.505 7.651 41.936 1.00 20.52 160 LEU B N 1
ATOM 3105 C CA . LEU B 1 160 ? -15.052 8.092 43.222 1.00 19.77 160 LEU B CA 1
ATOM 3106 C C . LEU B 1 160 ? -14.378 7.364 44.357 1.00 23.30 160 LEU B C 1
ATOM 3107 O O . LEU B 1 160 ? -14.219 7.917 45.440 1.00 22.82 160 LEU B O 1
ATOM 3112 N N . VAL B 1 161 ? -13.988 6.123 44.121 1.00 23.98 161 VAL B N 1
ATOM 3113 C CA . VAL B 1 161 ? -13.312 5.379 45.179 1.00 28.44 161 VAL B CA 1
ATOM 3114 C C . VAL B 1 161 ? -11.922 5.990 45.383 1.00 28.89 161 VAL B C 1
ATOM 3115 O O . VAL B 1 161 ? -11.448 6.119 46.516 1.00 32.62 161 VAL B O 1
ATOM 3119 N N . GLU B 1 162 ? -11.293 6.457 44.305 1.00 30.77 162 GLU B N 1
ATOM 3120 C CA . GLU B 1 162 ? -9.996 7.104 44.435 1.00 31.69 162 GLU B CA 1
ATOM 3121 C C . GLU B 1 162 ? -10.042 8.512 45.059 1.00 32.47 162 GLU B C 1
ATOM 3122 O O . GLU B 1 162 ? -9.107 8.919 45.739 1.00 30.81 162 GLU B O 1
ATOM 3128 N N . LEU B 1 163 ? -11.103 9.268 44.810 1.00 30.97 163 LEU B N 1
ATOM 3129 C CA . LEU B 1 163 ? -11.258 10.555 45.496 1.00 31.74 163 LEU B CA 1
ATOM 3130 C C . LEU B 1 163 ? -11.223 10.300 46.984 1.00 34.41 163 LEU B C 1
ATOM 3131 O O . LEU B 1 163 ? -10.494 10.956 47.726 1.00 38.46 163 LEU B O 1
ATOM 3136 N N . GLY B 1 164 ? -12.065 9.369 47.416 1.00 35.12 164 GLY B N 1
ATOM 3137 C CA . GLY B 1 164 ? -12.132 8.967 48.798 1.00 38.63 164 GLY B CA 1
ATOM 3138 C C . GLY B 1 164 ? -12.588 10.138 49.620 1.00 38.03 164 GLY B C 1
ATOM 3139 O O . GLY B 1 164 ? -13.676 10.685 49.387 1.00 36.39 164 GLY B O 1
ATOM 3140 N N . ARG B 1 165 ? -11.746 10.551 50.562 1.00 39.09 165 ARG B N 1
ATOM 3141 C CA . ARG B 1 165 ? -12.129 11.619 51.483 1.00 41.42 165 ARG B CA 1
ATOM 3142 C C . ARG B 1 165 ? -12.190 13.016 50.874 1.00 40.38 165 ARG B C 1
ATOM 3143 O O . ARG B 1 165 ? -12.886 13.898 51.390 1.00 39.78 165 ARG B O 1
ATOM 3151 N N . GLU B 1 166 ? -11.474 13.208 49.770 1.00 39.62 166 GLU B N 1
ATOM 3152 C CA . GLU B 1 166 ? -11.533 14.454 48.993 1.00 38.89 166 GLU B CA 1
ATOM 3153 C C . GLU B 1 166 ? -12.977 14.827 48.652 1.00 38.36 166 GLU B C 1
ATOM 3154 O O . GLU B 1 166 ? -13.266 15.993 48.337 1.00 36.06 166 GLU B O 1
ATOM 3160 N N . LEU B 1 167 ? -13.871 13.837 48.715 1.00 35.69 167 LEU B N 1
ATOM 3161 C CA . LEU B 1 167 ? -15.274 14.005 48.321 1.00 36.10 167 LEU B CA 1
ATOM 3162 C C . LEU B 1 167 ? -15.983 14.946 49.257 1.00 37.05 167 LEU B C 1
ATOM 3163 O O . LEU B 1 167 ? -17.000 15.543 48.902 1.00 35.95 167 LEU B O 1
ATOM 3168 N N . LYS B 1 168 ? -15.440 15.086 50.459 1.00 38.68 168 LYS B N 1
ATOM 3169 C CA . LYS B 1 168 ? -16.018 16.017 51.428 1.00 40.16 168 LYS B CA 1
ATOM 3170 C C . LYS B 1 168 ? -15.641 17.467 51.122 1.00 39.75 168 LYS B C 1
ATOM 3171 O O . LYS B 1 168 ? -16.257 18.392 51.651 1.00 41.10 168 LYS B O 1
ATOM 3177 N N . GLU B 1 169 ? -14.633 17.655 50.269 1.00 36.49 169 GLU B N 1
ATOM 3178 C CA . GLU B 1 169 ? -14.293 18.978 49.747 1.00 37.08 169 GLU B CA 1
ATOM 3179 C C . GLU B 1 169 ? -15.049 19.275 48.458 1.00 34.29 169 GLU B C 1
ATOM 3180 O O . GLU B 1 169 ? -14.825 20.295 47.812 1.00 30.66 169 GLU B O 1
ATOM 3186 N N . LEU B 1 170 ? -15.973 18.388 48.093 1.00 33.30 170 LEU B N 1
ATOM 3187 C CA . LEU B 1 170 ? -16.702 18.528 46.846 1.00 29.26 170 LEU B CA 1
ATOM 3188 C C . LEU B 1 170 ? -18.206 18.586 47.114 1.00 27.27 170 LEU B C 1
ATOM 3189 O O . LEU B 1 170 ? -18.646 18.284 48.221 1.00 27.21 170 LEU B O 1
ATOM 3194 N N . ASP B 1 171 ? -18.985 18.976 46.110 1.00 26.08 171 ASP B N 1
ATOM 3195 C CA . ASP B 1 171 ? -20.451 18.980 46.261 1.00 26.34 171 ASP B CA 1
ATOM 3196 C C . ASP B 1 171 ? -20.980 17.565 46.101 1.00 27.37 171 ASP B C 1
ATOM 3197 O O . ASP B 1 171 ? -21.590 17.245 45.079 1.00 28.62 171 ASP B O 1
ATOM 3202 N N . VAL B 1 172 ? -20.720 16.709 47.083 1.00 28.12 172 VAL B N 1
ATOM 3203 C CA . VAL B 1 172 ? -21.134 15.283 47.008 1.00 27.37 172 VAL B CA 1
ATOM 3204 C C . VAL B 1 172 ? -22.639 15.032 46.744 1.00 26.20 172 VAL B C 1
ATOM 3205 O O . VAL B 1 172 ? -23.022 14.063 46.074 1.00 22.45 172 VAL B O 1
ATOM 3209 N N . GLU B 1 173 ? -23.501 15.928 47.197 1.00 24.47 173 GLU B N 1
ATOM 3210 C CA . GLU B 1 173 ? -24.920 15.787 46.867 1.00 27.99 173 GLU B CA 1
ATOM 3211 C C . GLU B 1 173 ? -25.156 16.055 45.370 1.00 26.81 173 GLU B C 1
ATOM 3212 O O . GLU B 1 173 ? -26.000 15.386 44.726 1.00 27.21 173 GLU B O 1
ATOM 3218 N N . GLY B 1 174 ? -24.449 17.051 44.831 1.00 22.52 174 GLY B N 1
ATOM 3219 C CA . GLY B 1 174 ? -24.473 17.337 43.397 1.00 23.93 174 GLY B CA 1
ATOM 3220 C C . GLY B 1 174 ? -23.927 16.162 42.616 1.00 23.40 174 GLY B C 1
ATOM 3221 O O . GLY B 1 174 ? -24.526 15.673 41.644 1.00 21.21 174 GLY B O 1
ATOM 3222 N N . ILE B 1 175 ? -22.768 15.669 43.023 1.00 24.37 175 ILE B N 1
ATOM 3223 C CA . ILE B 1 175 ? -22.252 14.439 42.384 1.00 20.84 175 ILE B CA 1
ATOM 3224 C C . ILE B 1 175 ? -23.265 13.264 42.375 1.00 21.23 175 ILE B C 1
ATOM 3225 O O . ILE B 1 175 ? -23.476 12.601 41.349 1.00 20.90 175 ILE B O 1
ATOM 3230 N N . PHE B 1 176 ? -23.870 12.968 43.515 1.00 18.97 176 PHE B N 1
ATOM 3231 C CA . PHE B 1 176 ? -24.900 11.926 43.557 1.00 21.41 176 PHE B CA 1
ATOM 3232 C C . PHE B 1 176 ? -26.020 12.200 42.514 1.00 20.93 176 PHE B C 1
ATOM 3233 O O . PHE B 1 176 ? -26.418 11.323 41.740 1.00 18.75 176 PHE B O 1
ATOM 3241 N N . ASN B 1 177 ? -26.509 13.422 42.481 1.00 21.90 177 ASN B N 1
ATOM 3242 C CA . ASN B 1 177 ? -27.549 13.800 41.530 1.00 22.99 177 ASN B CA 1
ATOM 3243 C C . ASN B 1 177 ? -27.071 13.608 40.066 1.00 20.58 177 ASN B C 1
ATOM 3244 O O . ASN B 1 177 ? -27.836 13.160 39.208 1.00 22.50 177 ASN B O 1
ATOM 3249 N N . ASP B 1 178 ? -25.810 13.962 39.791 1.00 18.58 178 ASP B N 1
ATOM 3250 C CA . ASP B 1 178 ? -25.226 13.858 38.463 1.00 17.07 178 ASP B CA 1
ATOM 3251 C C . ASP B 1 178 ? -25.214 12.365 38.158 1.00 15.69 178 ASP B C 1
ATOM 3252 O O . ASP B 1 178 ? -25.545 11.962 37.069 1.00 15.48 178 ASP B O 1
ATOM 3257 N N . VAL B 1 179 ? -24.856 11.527 39.127 1.00 15.98 179 VAL B N 1
ATOM 3258 C CA . VAL B 1 179 ? -24.857 10.081 38.895 1.00 16.32 179 VAL B CA 1
ATOM 3259 C C . VAL B 1 179 ? -26.292 9.586 38.558 1.00 17.50 179 VAL B C 1
ATOM 3260 O O . VAL B 1 179 ? -26.485 8.706 37.721 1.00 17.53 179 VAL B O 1
ATOM 3264 N N . VAL B 1 180 ? -27.271 10.062 39.310 1.00 20.24 180 VAL B N 1
ATOM 3265 C CA . VAL B 1 180 ? -28.646 9.586 39.138 1.00 19.15 180 VAL B CA 1
ATOM 3266 C C . VAL B 1 180 ? -29.137 10.040 37.769 1.00 20.77 180 VAL B C 1
ATOM 3267 O O . VAL B 1 180 ? -29.676 9.244 36.995 1.00 19.11 180 VAL B O 1
ATOM 3271 N N . GLU B 1 181 ? -28.930 11.315 37.452 1.00 20.31 181 GLU B N 1
ATOM 3272 C CA . GLU B 1 181 ? -29.341 11.806 36.135 1.00 17.16 181 GLU B CA 1
ATOM 3273 C C . GLU B 1 181 ? -28.759 10.988 34.998 1.00 18.66 181 GLU B C 1
ATOM 3274 O O . GLU B 1 181 ? -29.411 10.753 33.992 1.00 17.96 181 GLU B O 1
ATOM 3280 N N . ASN B 1 182 ? -27.498 10.601 35.137 1.00 18.17 182 ASN B N 1
ATOM 3281 C CA . ASN B 1 182 ? -26.873 9.712 34.175 1.00 16.53 182 ASN B CA 1
ATOM 3282 C C . ASN B 1 182 ? -27.486 8.327 34.055 1.00 16.32 182 ASN B C 1
ATOM 3283 O O . ASN B 1 182 ? -27.676 7.840 32.932 1.00 14.19 182 ASN B O 1
ATOM 3288 N N . VAL B 1 183 ? -27.769 7.671 35.193 1.00 15.52 183 VAL B N 1
ATOM 3289 C CA . VAL B 1 183 ? -28.415 6.370 35.121 1.00 17.23 183 VAL B CA 1
ATOM 3290 C C . VAL B 1 183 ? -29.816 6.459 34.490 1.00 13.24 183 VAL B C 1
ATOM 3291 O O . VAL B 1 183 ? -30.237 5.571 33.711 1.00 16.98 183 VAL B O 1
ATOM 3295 N N . LYS B 1 184 ? -30.529 7.526 34.842 1.00 16.88 184 LYS B N 1
ATOM 3296 C CA . LYS B 1 184 ? -31.841 7.833 34.249 1.00 17.23 184 LYS B CA 1
ATOM 3297 C C . LYS B 1 184 ? -31.735 7.969 32.701 1.00 18.76 184 LYS B C 1
ATOM 3298 O O . LYS B 1 184 ? -32.475 7.324 31.949 1.00 19.64 184 LYS B O 1
ATOM 3304 N N . ARG B 1 185 ? -30.817 8.799 32.216 1.00 20.31 185 ARG B N 1
ATOM 3305 C CA . ARG B 1 185 ? -30.579 8.893 30.765 1.00 17.99 185 ARG B CA 1
ATOM 3306 C C . ARG B 1 185 ? -30.227 7.589 30.074 1.00 18.64 185 ARG B C 1
ATOM 3307 O O . ARG B 1 185 ? -30.777 7.268 29.039 1.00 19.28 185 ARG B O 1
ATOM 3315 N N . LEU B 1 186 ? -29.296 6.853 30.642 1.00 15.74 186 LEU B N 1
ATOM 3316 C CA . LEU B 1 186 ? -28.897 5.534 30.162 1.00 16.78 186 LEU B CA 1
ATOM 3317 C C . LEU B 1 186 ? -30.093 4.596 30.003 1.00 16.29 186 LEU B C 1
ATOM 3318 O O . LEU B 1 186 ? -30.261 3.921 28.986 1.00 20.74 186 LEU B O 1
ATOM 3323 N N . TYR B 1 187 ? -30.931 4.532 31.023 1.00 17.28 187 TYR B N 1
ATOM 3324 C CA . TYR B 1 187 ? -32.114 3.659 31.006 1.00 15.94 187 TYR B CA 1
ATOM 3325 C C . TYR B 1 187 ? -33.174 4.219 30.051 1.00 19.20 187 TYR B C 1
ATOM 3326 O O . TYR B 1 187 ? -33.682 3.525 29.169 1.00 17.06 187 TYR B O 1
ATOM 3335 N N . GLN B 1 188 ? -33.542 5.470 30.255 1.00 20.04 188 GLN B N 1
ATOM 3336 C CA . GLN B 1 188 ? -34.676 6.032 29.489 1.00 20.66 188 GLN B CA 1
ATOM 3337 C C . GLN B 1 188 ? -34.383 6.333 28.032 1.00 22.12 188 GLN B C 1
ATOM 3338 O O . GLN B 1 188 ? -35.208 6.036 27.161 1.00 18.99 188 GLN B O 1
ATOM 3344 N N . GLU B 1 189 ? -33.212 6.925 27.772 1.00 21.93 189 GLU B N 1
ATOM 3345 C CA . GLU B 1 189 ? -32.836 7.391 26.428 1.00 24.56 189 GLU B CA 1
ATOM 3346 C C . GLU B 1 189 ? -31.909 6.443 25.641 1.00 25.53 189 GLU B C 1
ATOM 3347 O O . GLU B 1 189 ? -31.974 6.373 24.417 1.00 27.62 189 GLU B O 1
ATOM 3353 N N . ALA B 1 190 ? -31.073 5.694 26.348 1.00 20.30 190 ALA B N 1
ATOM 3354 C CA . ALA B 1 190 ? -30.230 4.664 25.716 1.00 17.39 190 ALA B CA 1
ATOM 3355 C C . ALA B 1 190 ? -30.840 3.296 25.779 1.00 19.70 190 ALA B C 1
ATOM 3356 O O . ALA B 1 190 ? -30.446 2.411 25.014 1.00 18.58 190 ALA B O 1
ATOM 3358 N N . GLU B 1 191 ? -31.816 3.104 26.670 1.00 17.05 191 GLU B N 1
ATOM 3359 C CA . GLU B 1 191 ? -32.345 1.763 26.941 1.00 18.63 191 GLU B CA 1
ATOM 3360 C C . GLU B 1 191 ? -31.237 0.757 27.278 1.00 20.78 191 GLU B C 1
ATOM 3361 O O . GLU B 1 191 ? -31.211 -0.366 26.769 1.00 18.89 191 GLU B O 1
ATOM 3367 N N . LEU B 1 192 ? -30.321 1.191 28.136 1.00 17.78 192 LEU B N 1
ATOM 3368 C CA . LEU B 1 192 ? -29.257 0.333 28.614 1.00 14.18 192 LEU B CA 1
ATOM 3369 C C . LEU B 1 192 ? -29.201 0.344 30.093 1.00 16.63 192 LEU B C 1
ATOM 3370 O O . LEU B 1 192 ? -29.570 1.326 30.733 1.00 17.64 192 LEU B O 1
ATOM 3375 N N . VAL B 1 193 ? -28.635 -0.737 30.628 1.00 19.57 193 VAL B N 1
ATOM 3376 C CA . VAL B 1 193 ? -28.311 -0.843 32.019 1.00 19.15 193 VAL B CA 1
ATOM 3377 C C . VAL B 1 193 ? -26.809 -1.168 32.133 1.00 18.06 193 VAL B C 1
ATOM 3378 O O . VAL B 1 193 ? -26.318 -2.109 31.547 1.00 18.48 193 VAL B O 1
ATOM 3382 N N . HIS B 1 194 ? -26.103 -0.372 32.907 1.00 16.57 194 HIS B N 1
ATOM 3383 C CA . HIS B 1 194 ? -24.655 -0.449 32.944 1.00 18.86 194 HIS B CA 1
ATOM 3384 C C . HIS B 1 194 ? -24.227 -1.817 33.432 1.00 17.55 194 HIS B C 1
ATOM 3385 O O . HIS B 1 194 ? -23.354 -2.488 32.831 1.00 20.03 194 HIS B O 1
ATOM 3392 N N . ALA B 1 195 ? -24.821 -2.233 34.547 1.00 18.11 195 ALA B N 1
ATOM 3393 C CA . ALA B 1 195 ? -24.655 -3.579 35.096 1.00 18.94 195 ALA B CA 1
ATOM 3394 C C . ALA B 1 195 ? -23.365 -3.872 35.860 1.00 21.76 195 ALA B C 1
ATOM 3395 O O . ALA B 1 195 ? -23.200 -4.963 36.367 1.00 22.38 195 ALA B O 1
ATOM 3397 N N . ASP B 1 196 ? -22.463 -2.903 35.953 1.00 21.00 196 ASP B N 1
ATOM 3398 C CA . ASP B 1 196 ? -21.335 -3.013 36.897 1.00 23.93 196 ASP B CA 1
ATOM 3399 C C . ASP B 1 196 ? -21.072 -1.628 37.454 1.00 23.59 196 ASP B C 1
ATOM 3400 O O . ASP B 1 196 ? -19.909 -1.183 37.593 1.00 20.48 196 ASP B O 1
ATOM 3405 N N . LEU B 1 197 ? -22.165 -0.926 37.756 1.00 22.68 197 LEU B N 1
ATOM 3406 C CA . LEU B 1 197 ? -22.067 0.493 38.140 1.00 22.94 197 LEU B CA 1
ATOM 3407 C C . LEU B 1 197 ? -21.766 0.632 39.613 1.00 22.11 197 LEU B C 1
ATOM 3408 O O . LEU B 1 197 ? -22.535 0.181 40.481 1.00 23.79 197 LEU B O 1
ATOM 3413 N N . SER B 1 198 ? -20.614 1.214 39.909 1.00 18.54 198 SER B N 1
ATOM 3414 C CA . SER B 1 198 ? -20.231 1.409 41.279 1.00 20.63 198 SER B CA 1
ATOM 3415 C C . SER B 1 198 ? -19.186 2.485 41.316 1.00 21.14 198 SER B C 1
ATOM 3416 O O . SER B 1 198 ? -18.767 3.017 40.270 1.00 23.27 198 SER B O 1
ATOM 3419 N N . GLU B 1 199 ? -18.738 2.800 42.531 1.00 23.32 199 GLU B N 1
ATOM 3420 C CA . GLU B 1 199 ? -17.736 3.838 42.722 1.00 21.78 199 GLU B CA 1
ATOM 3421 C C . GLU B 1 199 ? -16.406 3.510 42.044 1.00 21.38 199 GLU B C 1
ATOM 3422 O O . GLU B 1 199 ? -15.600 4.396 41.874 1.00 22.20 199 GLU B O 1
ATOM 3428 N N . TYR B 1 200 ? -16.179 2.249 41.705 1.00 20.24 200 TYR B N 1
ATOM 3429 C CA . TYR B 1 200 ? -14.964 1.834 41.013 1.00 18.90 200 TYR B CA 1
ATOM 3430 C C . TYR B 1 200 ? -15.042 2.122 39.512 1.00 21.63 200 TYR B C 1
ATOM 3431 O O . TYR B 1 200 ? -14.023 2.172 38.830 1.00 22.61 200 TYR B O 1
ATOM 3440 N N . ASN B 1 201 ? -16.252 2.292 38.993 1.00 17.45 201 ASN B N 1
ATOM 3441 C CA . ASN B 1 201 ? -16.439 2.538 37.560 1.00 17.43 201 ASN B CA 1
ATOM 3442 C C . ASN B 1 201 ? -17.030 3.903 37.229 1.00 17.41 201 ASN B C 1
ATOM 3443 O O . ASN B 1 201 ? -17.623 4.079 36.194 1.00 15.82 201 ASN B O 1
ATOM 3448 N N . ILE B 1 202 ? -16.869 4.883 38.123 1.00 19.14 202 ILE B N 1
ATOM 3449 C CA . ILE B 1 202 ? -17.358 6.214 37.870 1.00 18.68 202 ILE B CA 1
ATOM 3450 C C . ILE B 1 202 ? -16.185 7.144 38.135 1.00 22.28 202 ILE B C 1
ATOM 3451 O O . ILE B 1 202 ? -15.554 7.030 39.203 1.00 20.92 202 ILE B O 1
ATOM 3464 N N . TYR B 1 204 ? -14.541 11.225 38.055 1.00 22.56 204 TYR B N 1
ATOM 3465 C CA . TYR B 1 204 ? -15.002 12.564 38.275 1.00 20.43 204 TYR B CA 1
ATOM 3466 C C . TYR B 1 204 ? -13.916 13.532 37.910 1.00 24.37 204 TYR B C 1
ATOM 3467 O O . TYR B 1 204 ? -12.759 13.372 38.333 1.00 21.56 204 TYR B O 1
ATOM 3476 N N . ILE B 1 205 ? -14.285 14.529 37.105 1.00 24.85 205 ILE B N 1
ATOM 3477 C CA . ILE B 1 205 ? -13.427 15.675 36.847 1.00 30.06 205 ILE B CA 1
ATOM 3478 C C . ILE B 1 205 ? -14.308 16.820 36.331 1.00 31.02 205 ILE B C 1
ATOM 3479 O O . ILE B 1 205 ? -14.646 16.863 35.176 1.00 35.16 205 ILE B O 1
ATOM 3484 N N . ASP B 1 206 ? -14.697 17.696 37.249 1.00 30.43 206 ASP B N 1
ATOM 3485 C CA . ASP B 1 206 ? -15.764 18.683 37.059 1.00 30.43 206 ASP B CA 1
ATOM 3486 C C . ASP B 1 206 ? -17.172 18.099 36.935 1.00 28.78 206 ASP B C 1
ATOM 3487 O O . ASP B 1 206 ? -18.138 18.714 37.373 1.00 28.84 206 ASP B O 1
ATOM 3492 N N . LYS B 1 207 ? -17.292 16.925 36.313 1.00 26.49 207 LYS B N 1
ATOM 3493 C CA . LYS B 1 207 ? -18.556 16.182 36.316 1.00 26.27 207 LYS B CA 1
ATOM 3494 C C . LYS B 1 207 ? -18.242 14.694 36.343 1.00 22.35 207 LYS B C 1
ATOM 3495 O O . LYS B 1 207 ? -17.109 14.307 36.116 1.00 22.29 207 LYS B O 1
ATOM 3501 N N . VAL B 1 208 ? -19.236 13.862 36.605 1.00 21.71 208 VAL B N 1
ATOM 3502 C CA . VAL B 1 208 ? -19.029 12.404 36.548 1.00 20.68 208 VAL B CA 1
ATOM 3503 C C . VAL B 1 208 ? -19.028 11.811 35.129 1.00 20.74 208 VAL B C 1
ATOM 3504 O O . VAL B 1 208 ? -19.720 12.311 34.194 1.00 19.01 208 VAL B O 1
ATOM 3508 N N . TYR B 1 209 ? -18.226 10.762 34.960 1.00 17.80 209 TYR B N 1
ATOM 3509 C CA . TYR B 1 209 ? -18.197 9.986 33.718 1.00 19.78 209 TYR B CA 1
ATOM 3510 C C . TYR B 1 209 ? -18.383 8.539 34.094 1.00 19.19 209 TYR B C 1
ATOM 3511 O O . TYR B 1 209 ? -17.817 8.091 35.097 1.00 22.33 209 TYR B O 1
ATOM 3520 N N . PHE B 1 210 ? -19.169 7.796 33.309 1.00 20.65 210 PHE B N 1
ATOM 3521 C CA . PHE B 1 210 ? -19.268 6.357 33.523 1.00 18.22 210 PHE B CA 1
ATOM 3522 C C . PHE B 1 210 ? -18.307 5.718 32.553 1.00 16.19 210 PHE B C 1
ATOM 3523 O O . PHE B 1 210 ? -18.274 6.061 31.408 1.00 15.20 210 PHE B O 1
ATOM 3531 N N . ILE B 1 211 ? -17.594 4.709 33.017 1.00 17.86 211 ILE B N 1
ATOM 3532 C CA . ILE B 1 211 ? -16.715 3.927 32.184 1.00 19.67 211 ILE B CA 1
ATOM 3533 C C . ILE B 1 211 ? -16.970 2.422 32.387 1.00 19.65 211 ILE B C 1
ATOM 3534 O O . ILE B 1 211 ? -17.782 2.019 33.225 1.00 19.08 211 ILE B O 1
ATOM 3539 N N . ASP B 1 212 ? -16.291 1.588 31.606 1.00 22.28 212 ASP B N 1
ATOM 3540 C CA . ASP B 1 212 ? -16.338 0.130 31.811 1.00 20.54 212 ASP B CA 1
ATOM 3541 C C . ASP B 1 212 ? -17.697 -0.422 31.406 1.00 20.10 212 ASP B C 1
ATOM 3542 O O . ASP B 1 212 ? -18.531 -0.705 32.250 1.00 21.59 212 ASP B O 1
ATOM 3555 N N . GLY B 1 214 ? -18.412 -2.952 28.667 1.00 14.62 214 GLY B N 1
ATOM 3556 C CA . GLY B 1 214 ? -18.543 -4.179 27.857 1.00 19.31 214 GLY B CA 1
ATOM 3557 C C . GLY B 1 214 ? -19.753 -5.030 28.263 1.00 20.07 214 GLY B C 1
ATOM 3558 O O . GLY B 1 214 ? -20.374 -5.700 27.422 1.00 21.76 214 GLY B O 1
ATOM 3559 N N . GLN B 1 215 ? -20.084 -5.012 29.553 1.00 19.17 215 GLN B N 1
ATOM 3560 C CA . GLN B 1 215 ? -21.138 -5.853 30.111 1.00 20.24 215 GLN B CA 1
ATOM 3561 C C . GLN B 1 215 ? -22.522 -5.225 30.082 1.00 20.76 215 GLN B C 1
ATOM 3562 O O . GLN B 1 215 ? -23.482 -5.867 30.516 1.00 23.24 215 GLN B O 1
ATOM 3568 N N . ALA B 1 216 ? -22.649 -3.985 29.602 1.00 18.55 216 ALA B N 1
ATOM 3569 C CA . ALA B 1 216 ? -23.950 -3.293 29.660 1.00 16.72 216 ALA B CA 1
ATOM 3570 C C . ALA B 1 216 ? -24.921 -4.024 28.748 1.00 16.91 216 ALA B C 1
ATOM 3571 O O . ALA B 1 216 ? -24.533 -4.509 27.680 1.00 22.02 216 ALA B O 1
ATOM 3573 N N . VAL B 1 217 ? -26.183 -4.113 29.144 1.00 18.61 217 VAL B N 1
ATOM 3574 C CA . VAL B 1 217 ? -27.122 -4.890 28.337 1.00 16.87 217 VAL B CA 1
ATOM 3575 C C . VAL B 1 217 ? -28.286 -3.962 28.012 1.00 18.68 217 VAL B C 1
ATOM 3576 O O . VAL B 1 217 ? -28.438 -2.915 28.647 1.00 21.29 217 VAL B O 1
ATOM 3580 N N . THR B 1 218 ? -29.081 -4.313 27.006 1.00 17.00 218 THR B N 1
ATOM 3581 C CA . THR B 1 218 ? -30.226 -3.482 26.669 1.00 21.09 218 THR B CA 1
ATOM 3582 C C . THR B 1 218 ? -31.391 -3.892 27.573 1.00 19.08 218 THR B C 1
ATOM 3583 O O . THR B 1 218 ? -31.292 -4.858 28.318 1.00 24.04 218 THR B O 1
ATOM 3587 N N . LEU B 1 219 ? -32.489 -3.154 27.513 1.00 21.44 219 LEU B N 1
ATOM 3588 C CA . LEU B 1 219 ? -33.639 -3.476 28.348 1.00 20.66 219 LEU B CA 1
ATOM 3589 C C . LEU B 1 219 ? -34.369 -4.710 27.849 1.00 25.47 219 LEU B C 1
ATOM 3590 O O . LEU B 1 219 ? -35.357 -5.147 28.465 1.00 26.17 219 LEU B O 1
ATOM 3595 N N . ARG B 1 220 ? -33.896 -5.278 26.743 1.00 24.26 220 ARG B N 1
ATOM 3596 C CA . ARG B 1 220 ? -34.458 -6.530 26.274 1.00 28.87 220 ARG B CA 1
ATOM 3597 C C . ARG B 1 220 ? -33.815 -7.707 27.019 1.00 28.97 220 ARG B C 1
ATOM 3598 O O . ARG B 1 220 ? -34.352 -8.830 27.012 1.00 29.67 220 ARG B O 1
ATOM 3606 N N . HIS B 1 221 ? -32.672 -7.469 27.659 1.00 26.12 221 HIS B N 1
ATOM 3607 C CA . HIS B 1 221 ? -32.007 -8.552 28.351 1.00 24.83 221 HIS B CA 1
ATOM 3608 C C . HIS B 1 221 ? -32.848 -9.030 29.550 1.00 26.61 221 HIS B C 1
ATOM 3609 O O . HIS B 1 221 ? -33.403 -8.218 30.315 1.00 28.17 221 HIS B O 1
ATOM 3616 N N . PRO B 1 222 ? -32.984 -10.359 29.706 1.00 26.31 222 PRO B N 1
ATOM 3617 C CA . PRO B 1 222 ? -33.848 -10.838 30.805 1.00 27.84 222 PRO B CA 1
ATOM 3618 C C . PRO B 1 222 ? -33.394 -10.408 32.207 1.00 28.53 222 PRO B C 1
ATOM 3619 O O . PRO B 1 222 ? -34.242 -10.264 33.095 1.00 30.26 222 PRO B O 1
ATOM 3631 N N . ALA B 1 224 ? -31.889 -7.492 32.816 1.00 21.61 224 ALA B N 1
ATOM 3632 C CA . ALA B 1 224 ? -31.772 -6.033 32.884 1.00 19.93 224 ALA B CA 1
ATOM 3633 C C . ALA B 1 224 ? -32.294 -5.392 34.121 1.00 21.60 224 ALA B C 1
ATOM 3634 O O . ALA B 1 224 ? -31.602 -4.571 34.747 1.00 18.90 224 ALA B O 1
ATOM 3636 N N . GLU B 1 225 ? -33.525 -5.730 34.521 1.00 21.71 225 GLU B N 1
ATOM 3637 C CA . GLU B 1 225 ? -34.063 -5.162 35.757 1.00 23.26 225 GLU B CA 1
ATOM 3638 C C . GLU B 1 225 ? -33.319 -5.573 37.011 1.00 21.89 225 GLU B C 1
ATOM 3639 O O . GLU B 1 225 ? -33.138 -4.768 37.919 1.00 20.56 225 GLU B O 1
ATOM 3645 N N . SER B 1 226 ? -32.920 -6.835 37.117 1.00 23.85 226 SER B N 1
ATOM 3646 C CA . SER B 1 226 ? -32.155 -7.215 38.304 1.00 24.57 226 SER B CA 1
ATOM 3647 C C . SER B 1 226 ? -30.802 -6.472 38.326 1.00 22.85 226 SER B C 1
ATOM 3648 O O . SER B 1 226 ? -30.318 -6.084 39.391 1.00 19.41 226 SER B O 1
ATOM 3651 N N . TYR B 1 227 ? -30.199 -6.268 37.153 1.00 24.15 227 TYR B N 1
ATOM 3652 C CA . TYR B 1 227 ? -28.949 -5.488 37.041 1.00 19.77 227 TYR B CA 1
ATOM 3653 C C . TYR B 1 227 ? -29.068 -4.030 37.454 1.00 19.82 227 TYR B C 1
ATOM 3654 O O . TYR B 1 227 ? -28.217 -3.499 38.165 1.00 21.73 227 TYR B O 1
ATOM 3663 N N . LEU B 1 228 ? -30.120 -3.362 36.988 1.00 18.12 228 LEU B N 1
ATOM 3664 C CA . LEU B 1 228 ? -30.447 -2.006 37.417 1.00 22.39 228 LEU B CA 1
ATOM 3665 C C . LEU B 1 228 ? -30.615 -1.875 38.935 1.00 20.84 228 LEU B C 1
ATOM 3666 O O . LEU B 1 228 ? -30.060 -0.960 39.570 1.00 23.03 228 LEU B O 1
ATOM 3671 N N . GLU B 1 229 ? -31.421 -2.760 39.525 1.00 21.83 229 GLU B N 1
ATOM 3672 C CA . GLU B 1 229 ? -31.623 -2.706 40.987 1.00 21.18 229 GLU B CA 1
ATOM 3673 C C . GLU B 1 229 ? -30.300 -2.774 41.733 1.00 19.81 229 GLU B C 1
ATOM 3674 O O . GLU B 1 229 ? -30.092 -2.100 42.745 1.00 20.20 229 GLU B O 1
ATOM 3680 N N . ARG B 1 230 ? -29.405 -3.593 41.219 1.00 19.36 230 ARG B N 1
ATOM 3681 C CA . ARG B 1 230 ? -28.105 -3.815 41.850 1.00 21.79 230 ARG B CA 1
ATOM 3682 C C . ARG B 1 230 ? -27.262 -2.564 41.687 1.00 19.75 230 ARG B C 1
ATOM 3683 O O . ARG B 1 230 ? -26.619 -2.122 42.621 1.00 21.31 230 ARG B O 1
ATOM 3691 N N . ASP B 1 231 ? -27.317 -1.953 40.503 1.00 22.75 231 ASP B N 1
ATOM 3692 C CA . ASP B 1 231 ? -26.686 -0.654 40.260 1.00 22.03 231 ASP B CA 1
ATOM 3693 C C . ASP B 1 231 ? -27.196 0.434 41.230 1.00 22.56 231 ASP B C 1
ATOM 3694 O O . ASP B 1 231 ? -26.430 1.207 41.812 1.00 22.69 231 ASP B O 1
ATOM 3699 N N . VAL B 1 232 ? -28.512 0.600 41.311 1.00 20.35 232 VAL B N 1
ATOM 3700 C CA . VAL B 1 232 ? -29.072 1.580 42.228 1.00 20.96 232 VAL B CA 1
ATOM 3701 C C . VAL B 1 232 ? -28.712 1.275 43.678 1.00 21.82 232 VAL B C 1
ATOM 3702 O O . VAL B 1 232 ? -28.356 2.165 44.464 1.00 21.14 232 VAL B O 1
ATOM 3706 N N . ARG B 1 233 ? -28.768 0.011 44.062 1.00 20.80 233 ARG B N 1
ATOM 3707 C CA . ARG B 1 233 ? -28.340 -0.292 45.428 1.00 23.03 233 ARG B CA 1
ATOM 3708 C C . ARG B 1 233 ? -26.917 0.158 45.703 1.00 21.73 233 ARG B C 1
ATOM 3709 O O . ARG B 1 233 ? -26.639 0.729 46.784 1.00 20.92 233 ARG B O 1
ATOM 3717 N N . ASN B 1 234 ? -26.005 -0.070 44.756 1.00 23.09 234 ASN B N 1
ATOM 3718 C CA . ASN B 1 234 ? -24.583 0.249 45.006 1.00 21.69 234 ASN B CA 1
ATOM 3719 C C . ASN B 1 234 ? -24.357 1.714 45.143 1.00 22.49 234 ASN B C 1
ATOM 3720 O O . ASN B 1 234 ? -23.533 2.168 45.935 1.00 24.55 234 ASN B O 1
ATOM 3725 N N . ILE B 1 235 ? -25.056 2.478 44.328 1.00 22.45 235 ILE B N 1
ATOM 3726 C CA . ILE B 1 235 ? -24.897 3.902 44.374 1.00 21.63 235 ILE B CA 1
ATOM 3727 C C . ILE B 1 235 ? -25.409 4.493 45.685 1.00 24.75 235 ILE B C 1
ATOM 3728 O O . ILE B 1 235 ? -24.703 5.269 46.330 1.00 23.49 235 ILE B O 1
ATOM 3733 N N . ILE B 1 236 ? -26.639 4.139 46.074 1.00 23.84 236 ILE B N 1
ATOM 3734 C CA . ILE B 1 236 ? -27.173 4.522 47.395 1.00 23.71 236 ILE B CA 1
ATOM 3735 C C . ILE B 1 236 ? -26.198 4.197 48.551 1.00 22.47 236 ILE B C 1
ATOM 3736 O O . ILE B 1 236 ? -25.864 5.064 49.377 1.00 18.76 236 ILE B O 1
ATOM 3741 N N . ARG B 1 237 ? -25.690 2.979 48.572 1.00 21.93 237 ARG B N 1
ATOM 3742 C CA . ARG B 1 237 ? -24.747 2.566 49.620 1.00 22.53 237 ARG B CA 1
ATOM 3743 C C . ARG B 1 237 ? -23.433 3.367 49.627 1.00 20.50 237 ARG B C 1
ATOM 3744 O O . ARG B 1 237 ? -22.951 3.780 50.672 1.00 25.42 237 ARG B O 1
ATOM 3752 N N . PHE B 1 238 ? -22.832 3.562 48.460 1.00 20.73 238 PHE B N 1
ATOM 3753 C CA . PHE B 1 238 ? -21.603 4.326 48.405 1.00 21.24 238 PHE B CA 1
ATOM 3754 C C . PHE B 1 238 ? -21.854 5.713 48.911 1.00 20.13 238 PHE B C 1
ATOM 3755 O O . PHE B 1 238 ? -21.123 6.228 49.755 1.00 25.20 238 PHE B O 1
ATOM 3763 N N . PHE B 1 239 ? -22.905 6.343 48.433 1.00 19.58 239 PHE B N 1
ATOM 3764 C CA . PHE B 1 239 ? -23.096 7.758 48.771 1.00 21.96 239 PHE B CA 1
ATOM 3765 C C . PHE B 1 239 ? -23.616 8.006 50.205 1.00 23.01 239 PHE B C 1
ATOM 3766 O O . PHE B 1 239 ? -23.503 9.126 50.747 1.00 25.97 239 PHE B O 1
ATOM 3774 N N . SER B 1 240 ? -24.182 6.974 50.822 1.00 24.25 240 SER B N 1
ATOM 3775 C CA . SER B 1 240 ? -24.615 7.080 52.229 1.00 22.81 240 SER B CA 1
ATOM 3776 C C . SER B 1 240 ? -23.397 7.295 53.160 1.00 24.86 240 SER B C 1
ATOM 3777 O O . SER B 1 240 ? -23.538 7.785 54.279 1.00 22.34 240 SER B O 1
ATOM 3780 N N . LYS B 1 241 ? -22.212 6.906 52.688 1.00 24.36 241 LYS B N 1
ATOM 3781 C CA . LYS B 1 241 ? -20.964 7.029 53.466 1.00 27.72 241 LYS B CA 1
ATOM 3782 C C . LYS B 1 241 ? -20.501 8.485 53.479 1.00 29.22 241 LYS B C 1
ATOM 3783 O O . LYS B 1 241 ? -19.604 8.860 54.236 1.00 30.04 241 LYS B O 1
ATOM 3789 N N . TYR B 1 242 ? -21.132 9.308 52.649 1.00 26.21 242 TYR B N 1
ATOM 3790 C CA . TYR B 1 242 ? -20.778 10.702 52.563 1.00 25.59 242 TYR B CA 1
ATOM 3791 C C . TYR B 1 242 ? -21.882 11.671 52.861 1.00 27.02 242 TYR B C 1
ATOM 3792 O O . TYR B 1 242 ? -21.816 12.827 52.438 1.00 27.58 242 TYR B O 1
ATOM 3801 N N . GLY B 1 243 ? -22.890 11.211 53.603 1.00 29.77 243 GLY B N 1
ATOM 3802 C CA . GLY B 1 243 ? -23.962 12.086 54.097 1.00 28.28 243 GLY B CA 1
ATOM 3803 C C . GLY B 1 243 ? -25.167 12.197 53.169 1.00 30.69 243 GLY B C 1
ATOM 3804 O O . GLY B 1 243 ? -26.112 12.932 53.458 1.00 30.55 243 GLY B O 1
ATOM 3805 N N . VAL B 1 244 ? -25.156 11.473 52.052 1.00 25.85 244 VAL B N 1
ATOM 3806 C CA . VAL B 1 244 ? -26.200 11.649 51.089 1.00 27.46 244 VAL B CA 1
ATOM 3807 C C . VAL B 1 244 ? -27.332 10.702 51.429 1.00 28.66 244 VAL B C 1
ATOM 3808 O O . VAL B 1 244 ? -27.147 9.490 51.431 1.00 32.78 244 VAL B O 1
ATOM 3812 N N . LYS B 1 245 ? -28.506 11.253 51.711 1.00 27.38 245 LYS B N 1
ATOM 3813 C CA . LYS B 1 245 ? -29.613 10.420 52.158 1.00 27.91 245 LYS B CA 1
ATOM 3814 C C . LYS B 1 245 ? -30.488 10.097 50.967 1.00 28.32 245 LYS B C 1
ATOM 3815 O O . LYS B 1 245 ? -30.911 10.991 50.234 1.00 29.59 245 LYS B O 1
ATOM 3821 N N . ALA B 1 246 ? -30.799 8.834 50.747 1.00 25.11 246 ALA B N 1
ATOM 3822 C CA . ALA B 1 246 ? -31.650 8.570 49.620 1.00 23.63 246 ALA B CA 1
ATOM 3823 C C . ALA B 1 246 ? -32.389 7.256 49.744 1.00 24.60 246 ALA B C 1
ATOM 3824 O O . ALA B 1 246 ? -31.903 6.360 50.408 1.00 24.69 246 ALA B O 1
ATOM 3826 N N . ASP B 1 247 ? -33.554 7.165 49.106 1.00 23.19 247 ASP B N 1
ATOM 3827 C CA . ASP B 1 247 ? -34.372 5.944 49.090 1.00 24.31 247 ASP B CA 1
ATOM 3828 C C . ASP B 1 247 ? -34.233 5.158 47.770 1.00 25.67 247 ASP B C 1
ATOM 3829 O O . ASP B 1 247 ? -34.331 5.704 46.662 1.00 24.01 247 ASP B O 1
ATOM 3834 N N . PHE B 1 248 ? -33.947 3.877 47.918 1.00 24.48 248 PHE B N 1
ATOM 3835 C CA . PHE B 1 248 ? -34.096 2.928 46.861 1.00 25.67 248 PHE B CA 1
ATOM 3836 C C . PHE B 1 248 ? -35.377 3.086 46.011 1.00 26.59 248 PHE B C 1
ATOM 3837 O O . PHE B 1 248 ? -35.293 3.140 44.794 1.00 25.52 248 PHE B O 1
ATOM 3845 N N . GLU B 1 249 ? -36.559 3.112 46.621 1.00 25.07 249 GLU B N 1
ATOM 3846 C CA . GLU B 1 249 ? -37.799 3.184 45.817 1.00 26.24 249 GLU B CA 1
ATOM 3847 C C . GLU B 1 249 ? -37.814 4.449 44.973 1.00 27.65 249 GLU B C 1
ATOM 3848 O O . GLU B 1 249 ? -38.185 4.426 43.797 1.00 27.09 249 GLU B O 1
ATOM 3854 N N . GLU B 1 250 ? -37.467 5.568 45.606 1.00 27.80 250 GLU B N 1
ATOM 3855 C CA . GLU B 1 250 ? -37.531 6.886 44.939 1.00 28.64 250 GLU B CA 1
ATOM 3856 C C . GLU B 1 250 ? -36.544 6.951 43.799 1.00 26.27 250 GLU B C 1
ATOM 3857 O O . GLU B 1 250 ? -36.877 7.420 42.702 1.00 26.09 250 GLU B O 1
ATOM 3871 N N . LEU B 1 252 ? -35.191 4.336 42.208 1.00 22.27 252 LEU B N 1
ATOM 3872 C CA . LEU B 1 252 ? -35.507 3.409 41.117 1.00 24.55 252 LEU B CA 1
ATOM 3873 C C . LEU B 1 252 ? -36.618 3.997 40.235 1.00 26.22 252 LEU B C 1
ATOM 3874 O O . LEU B 1 252 ? -36.565 3.911 38.997 1.00 27.01 252 LEU B O 1
ATOM 3879 N N . LYS B 1 253 ? -37.638 4.565 40.868 1.00 25.84 253 LYS B N 1
ATOM 3880 C CA . LYS B 1 253 ? -38.810 5.065 40.132 1.00 25.74 253 LYS B CA 1
ATOM 3881 C C . LYS B 1 253 ? -38.393 6.239 39.283 1.00 27.16 253 LYS B C 1
ATOM 3882 O O . LYS B 1 253 ? -38.862 6.394 38.162 1.00 27.34 253 LYS B O 1
ATOM 3888 N N . GLU B 1 254 ? -37.500 7.062 39.817 1.00 23.46 254 GLU B N 1
ATOM 3889 C CA . GLU B 1 254 ? -37.000 8.223 39.080 1.00 24.43 254 GLU B CA 1
ATOM 3890 C C . GLU B 1 254 ? -36.245 7.801 37.816 1.00 23.61 254 GLU B C 1
ATOM 3891 O O . GLU B 1 254 ? -36.469 8.351 36.724 1.00 23.27 254 GLU B O 1
ATOM 3897 N N . VAL B 1 255 ? -35.415 6.767 37.932 1.00 22.34 255 VAL B N 1
ATOM 3898 C CA . VAL B 1 255 ? -34.622 6.277 36.805 1.00 24.80 255 VAL B CA 1
ATOM 3899 C C . VAL B 1 255 ? -35.556 5.639 35.776 1.00 25.91 255 VAL B C 1
ATOM 3900 O O . VAL B 1 255 ? -35.372 5.819 34.567 1.00 26.54 255 VAL B O 1
ATOM 3904 N N . LYS B 1 256 ? -36.561 4.908 36.258 1.00 25.41 256 LYS B N 1
ATOM 3905 C CA . LYS B 1 256 ? -37.438 4.162 35.373 1.00 27.49 256 LYS B CA 1
ATOM 3906 C C . LYS B 1 256 ? -38.614 4.978 34.834 1.00 28.09 256 LYS B C 1
ATOM 3907 O O . LYS B 1 256 ? -39.426 4.454 34.062 1.00 31.03 256 LYS B O 1
ATOM 3913 N N . GLY B 1 257 ? -38.710 6.241 35.232 1.00 30.80 257 GLY B N 1
ATOM 3914 C CA . GLY B 1 257 ? -39.835 7.111 34.824 1.00 33.29 257 GLY B CA 1
ATOM 3915 C C . GLY B 1 257 ? -41.174 6.673 35.423 1.00 35.42 257 GLY B C 1
ATOM 3916 O O . GLY B 1 257 ? -42.219 6.797 34.776 1.00 33.94 257 GLY B O 1
ATOM 3917 N N . GLU B 1 258 ? -41.135 6.133 36.640 1.00 36.73 258 GLU B N 1
ATOM 3918 C CA . GLU B 1 258 ? -42.333 5.558 37.297 1.00 40.79 258 GLU B CA 1
ATOM 3919 C C . GLU B 1 258 ? -42.774 6.387 38.508 1.00 43.99 258 GLU B C 1
ATOM 3920 O O . GLU B 1 258 ? -43.738 6.026 39.214 1.00 47.01 258 GLU B O 1
ATOM 3931 N N . LYS C 1 2 ? 31.561 13.063 18.404 1.00 29.42 2 LYS C N 1
ATOM 3932 C CA . LYS C 1 2 ? 32.609 14.102 18.180 1.00 30.13 2 LYS C CA 1
ATOM 3933 C C . LYS C 1 2 ? 32.507 14.716 16.787 1.00 27.47 2 LYS C C 1
ATOM 3934 O O . LYS C 1 2 ? 32.341 13.997 15.808 1.00 27.26 2 LYS C O 1
ATOM 3940 N N . ASP C 1 3 ? 32.600 16.043 16.678 1.00 28.40 3 ASP C N 1
ATOM 3941 C CA . ASP C 1 3 ? 32.663 16.658 15.358 1.00 29.81 3 ASP C CA 1
ATOM 3942 C C . ASP C 1 3 ? 34.068 16.492 14.760 1.00 28.49 3 ASP C C 1
ATOM 3943 O O . ASP C 1 3 ? 35.000 17.235 15.073 1.00 28.84 3 ASP C O 1
ATOM 3948 N N . LEU C 1 4 ? 34.217 15.505 13.901 1.00 25.28 4 LEU C N 1
ATOM 3949 C CA . LEU C 1 4 ? 35.515 15.208 13.322 1.00 26.51 4 LEU C CA 1
ATOM 3950 C C . LEU C 1 4 ? 35.786 16.230 12.222 1.00 28.22 4 LEU C C 1
ATOM 3951 O O . LEU C 1 4 ? 34.906 16.550 11.427 1.00 29.49 4 LEU C O 1
ATOM 3956 N N . LYS C 1 5 ? 37.011 16.721 12.178 1.00 30.15 5 LYS C N 1
ATOM 3957 C CA . LYS C 1 5 ? 37.393 17.766 11.236 1.00 29.84 5 LYS C CA 1
ATOM 3958 C C . LYS C 1 5 ? 37.910 17.248 9.899 1.00 33.31 5 LYS C C 1
ATOM 3959 O O . LYS C 1 5 ? 37.929 17.997 8.920 1.00 35.15 5 LYS C O 1
ATOM 3965 N N . LYS C 1 6 ? 38.344 15.992 9.829 1.00 29.38 6 LYS C N 1
ATOM 3966 C CA . LYS C 1 6 ? 38.742 15.469 8.551 1.00 30.22 6 LYS C CA 1
ATOM 3967 C C . LYS C 1 6 ? 37.804 14.371 8.085 1.00 29.83 6 LYS C C 1
ATOM 3968 O O . LYS C 1 6 ? 37.423 13.508 8.849 1.00 27.88 6 LYS C O 1
ATOM 3970 N N . ILE C 1 7 ? 37.469 14.414 6.806 1.00 30.53 7 ILE C N 1
ATOM 3971 C CA . ILE C 1 7 ? 36.633 13.405 6.145 1.00 29.49 7 ILE C CA 1
ATOM 3972 C C . ILE C 1 7 ? 37.190 11.990 6.310 1.00 27.64 7 ILE C C 1
ATOM 3973 O O . ILE C 1 7 ? 36.453 11.019 6.491 1.00 26.36 7 ILE C O 1
ATOM 3978 N N . GLU C 1 8 ? 38.507 11.891 6.279 1.00 26.71 8 GLU C N 1
ATOM 3979 C CA . GLU C 1 8 ? 39.188 10.632 6.375 1.00 29.31 8 GLU C CA 1
ATOM 3980 C C . GLU C 1 8 ? 39.004 9.993 7.769 1.00 25.29 8 GLU C C 1
ATOM 3981 O O . GLU C 1 8 ? 38.981 8.787 7.893 1.00 27.58 8 GLU C O 1
ATOM 3987 N N . SER C 1 9 ? 38.871 10.804 8.806 1.00 25.37 9 SER C N 1
ATOM 3988 C CA . SER C 1 9 ? 38.565 10.275 10.149 1.00 22.11 9 SER C CA 1
ATOM 3989 C C . SER C 1 9 ? 37.185 9.617 10.124 1.00 22.42 9 SER C C 1
ATOM 3990 O O . SER C 1 9 ? 36.963 8.588 10.759 1.00 21.60 9 SER C O 1
ATOM 3993 N N . TYR C 1 10 ? 36.244 10.204 9.404 1.00 20.12 10 TYR C N 1
ATOM 3994 C CA . TYR C 1 10 ? 34.926 9.541 9.359 1.00 22.71 10 TYR C CA 1
ATOM 3995 C C . TYR C 1 10 ? 34.973 8.239 8.644 1.00 22.14 10 TYR C C 1
ATOM 3996 O O . TYR C 1 10 ? 34.299 7.283 9.054 1.00 23.05 10 TYR C O 1
ATOM 4005 N N . LEU C 1 11 ? 35.672 8.208 7.515 1.00 22.62 11 LEU C N 1
ATOM 4006 C CA . LEU C 1 11 ? 35.780 6.966 6.768 1.00 25.61 11 LEU C CA 1
ATOM 4007 C C . LEU C 1 11 ? 36.397 5.869 7.656 1.00 26.85 11 LEU C C 1
ATOM 4008 O O . LEU C 1 11 ? 36.010 4.696 7.608 1.00 25.54 11 LEU C O 1
ATOM 4013 N N . ASP C 1 12 ? 37.359 6.265 8.477 1.00 29.10 12 ASP C N 1
ATOM 4014 C CA . ASP C 1 12 ? 38.012 5.343 9.432 1.00 25.04 12 ASP C CA 1
ATOM 4015 C C . ASP C 1 12 ? 37.059 4.774 10.481 1.00 24.72 12 ASP C C 1
ATOM 4016 O O . ASP C 1 12 ? 37.115 3.596 10.783 1.00 26.27 12 ASP C O 1
ATOM 4021 N N . LYS C 1 13 ? 36.189 5.605 11.026 1.00 25.45 13 LYS C N 1
ATOM 4022 C CA . LYS C 1 13 ? 35.204 5.157 12.012 1.00 25.02 13 LYS C CA 1
ATOM 4023 C C . LYS C 1 13 ? 34.213 4.144 11.417 1.00 25.35 13 LYS C C 1
ATOM 4024 O O . LYS C 1 13 ? 33.680 3.271 12.131 1.00 22.72 13 LYS C O 1
ATOM 4030 N N . LEU C 1 14 ? 33.949 4.320 10.121 1.00 26.71 14 LEU C N 1
ATOM 4031 C CA . LEU C 1 14 ? 32.923 3.569 9.392 1.00 24.71 14 LEU C CA 1
ATOM 4032 C C . LEU C 1 14 ? 33.530 2.305 8.839 1.00 26.96 14 LEU C C 1
ATOM 4033 O O . LEU C 1 14 ? 32.821 1.474 8.228 1.00 28.67 14 LEU C O 1
ATOM 4038 N N . ARG C 1 15 ? 34.824 2.148 9.124 1.00 27.29 15 ARG C N 1
ATOM 4039 C CA . ARG C 1 15 ? 35.614 0.965 8.794 1.00 28.24 15 ARG C CA 1
ATOM 4040 C C . ARG C 1 15 ? 35.837 0.764 7.295 1.00 29.13 15 ARG C C 1
ATOM 4041 O O . ARG C 1 15 ? 35.994 -0.365 6.811 1.00 30.12 15 ARG C O 1
ATOM 4049 N N . ILE C 1 16 ? 35.840 1.868 6.551 1.00 29.55 16 ILE C N 1
ATOM 4050 C CA . ILE C 1 16 ? 36.093 1.811 5.107 1.00 32.03 16 ILE C CA 1
ATOM 4051 C C . ILE C 1 16 ? 37.610 1.828 4.912 1.00 35.97 16 ILE C C 1
ATOM 4052 O O . ILE C 1 16 ? 38.267 2.829 5.193 1.00 34.92 16 ILE C O 1
ATOM 4057 N N . LYS C 1 17 ? 38.168 0.701 4.479 1.00 37.88 17 LYS C N 1
ATOM 4058 C CA . LYS C 1 17 ? 39.633 0.535 4.517 1.00 41.01 17 LYS C CA 1
ATOM 4059 C C . LYS C 1 17 ? 40.360 1.219 3.364 1.00 42.81 17 LYS C C 1
ATOM 4060 O O . LYS C 1 17 ? 40.053 0.991 2.196 1.00 42.45 17 LYS C O 1
ATOM 4062 N N . GLU C 1 18 ? 41.339 2.052 3.716 1.00 47.39 18 GLU C N 1
ATOM 4063 C CA . GLU C 1 18 ? 42.178 2.736 2.733 1.00 48.40 18 GLU C CA 1
ATOM 4064 C C . GLU C 1 18 ? 42.683 1.765 1.675 1.00 49.42 18 GLU C C 1
ATOM 4065 O O . GLU C 1 18 ? 42.909 2.158 0.530 1.00 50.22 18 GLU C O 1
ATOM 4067 N N . LYS C 1 19 ? 42.871 0.504 2.065 1.00 50.38 19 LYS C N 1
ATOM 4068 C CA . LYS C 1 19 ? 43.110 -0.567 1.101 1.00 50.87 19 LYS C CA 1
ATOM 4069 C C . LYS C 1 19 ? 42.053 -0.458 0.016 1.00 51.60 19 LYS C C 1
ATOM 4070 O O . LYS C 1 19 ? 42.363 -0.466 -1.178 1.00 52.16 19 LYS C O 1
ATOM 4072 N N . ASP C 1 20 ? 40.799 -0.349 0.445 1.00 52.88 20 ASP C N 1
ATOM 4073 C CA . ASP C 1 20 ? 39.664 -0.258 -0.477 1.00 53.99 20 ASP C CA 1
ATOM 4074 C C . ASP C 1 20 ? 39.552 1.145 -1.084 1.00 52.98 20 ASP C C 1
ATOM 4075 O O . ASP C 1 20 ? 38.672 1.929 -0.726 1.00 51.60 20 ASP C O 1
ATOM 4080 N N . GLY C 1 21 ? 40.456 1.436 -2.017 1.00 51.85 21 GLY C N 1
ATOM 4081 C CA . GLY C 1 21 ? 40.594 2.774 -2.601 1.00 51.49 21 GLY C CA 1
ATOM 4082 C C . GLY C 1 21 ? 39.400 3.303 -3.385 1.00 48.73 21 GLY C C 1
ATOM 4083 O O . GLY C 1 21 ? 39.028 4.470 -3.241 1.00 48.68 21 GLY C O 1
ATOM 4084 N N . GLU C 1 22 ? 38.821 2.448 -4.227 1.00 47.32 22 GLU C N 1
ATOM 4085 C CA . GLU C 1 22 ? 37.616 2.769 -4.979 1.00 44.67 22 GLU C CA 1
ATOM 4086 C C . GLU C 1 22 ? 36.518 3.206 -4.020 1.00 42.34 22 GLU C C 1
ATOM 4087 O O . GLU C 1 22 ? 36.051 4.342 -4.093 1.00 44.64 22 GLU C O 1
ATOM 4089 N N . GLU C 1 23 ? 36.124 2.318 -3.107 1.00 41.17 23 GLU C N 1
ATOM 4090 C CA . GLU C 1 23 ? 35.127 2.661 -2.083 1.00 40.06 23 GLU C CA 1
ATOM 4091 C C . GLU C 1 23 ? 35.461 3.966 -1.378 1.00 38.14 23 GLU C C 1
ATOM 4092 O O . GLU C 1 23 ? 34.629 4.857 -1.289 1.00 38.88 23 GLU C O 1
ATOM 4098 N N . ARG C 1 24 ? 36.687 4.090 -0.878 1.00 35.81 24 ARG C N 1
ATOM 4099 C CA . ARG C 1 24 ? 37.088 5.328 -0.227 1.00 33.86 24 ARG C CA 1
ATOM 4100 C C . ARG C 1 24 ? 36.832 6.575 -1.079 1.00 31.53 24 ARG C C 1
ATOM 4101 O O . ARG C 1 24 ? 36.227 7.552 -0.618 1.00 31.18 24 ARG C O 1
ATOM 4109 N N . LYS C 1 25 ? 37.320 6.550 -2.313 1.00 28.94 25 LYS C N 1
ATOM 4110 C CA . LYS C 1 25 ? 37.147 7.676 -3.239 1.00 25.96 25 LYS C CA 1
ATOM 4111 C C . LYS C 1 25 ? 35.675 8.014 -3.542 1.00 24.88 25 LYS C C 1
ATOM 4112 O O . LYS C 1 25 ? 35.285 9.184 -3.611 1.00 29.19 25 LYS C O 1
ATOM 4114 N N . ILE C 1 26 ? 34.874 6.994 -3.793 1.00 27.06 26 ILE C N 1
ATOM 4115 C CA . ILE C 1 26 ? 33.417 7.159 -3.998 1.00 27.21 26 ILE C CA 1
ATOM 4116 C C . ILE C 1 26 ? 32.732 7.759 -2.768 1.00 24.26 26 ILE C C 1
ATOM 4117 O O . ILE C 1 26 ? 32.024 8.767 -2.844 1.00 24.49 26 ILE C O 1
ATOM 4122 N N . TYR C 1 27 ? 32.888 7.107 -1.621 1.00 26.19 27 TYR C N 1
ATOM 4123 C CA . TYR C 1 27 ? 32.317 7.655 -0.387 1.00 25.04 27 TYR C CA 1
ATOM 4124 C C . TYR C 1 27 ? 32.643 9.132 -0.162 1.00 25.43 27 TYR C C 1
ATOM 4125 O O . TYR C 1 27 ? 31.773 9.912 0.203 1.00 25.33 27 TYR C O 1
ATOM 4134 N N . ALA C 1 28 ? 33.904 9.503 -0.339 1.00 28.18 28 ALA C N 1
ATOM 4135 C CA . ALA C 1 28 ? 34.323 10.879 -0.106 1.00 26.74 28 ALA C CA 1
ATOM 4136 C C . ALA C 1 28 ? 33.761 11.832 -1.169 1.00 28.02 28 ALA C C 1
ATOM 4137 O O . ALA C 1 28 ? 33.527 13.009 -0.897 1.00 24.92 28 ALA C O 1
ATOM 4139 N N . GLU C 1 29 ? 33.539 11.342 -2.381 1.00 27.12 29 GLU C N 1
ATOM 4140 C CA . GLU C 1 29 ? 32.973 12.208 -3.426 1.00 29.05 29 GLU C CA 1
ATOM 4141 C C . GLU C 1 29 ? 31.456 12.377 -3.326 1.00 31.20 29 GLU C C 1
ATOM 4142 O O . GLU C 1 29 ? 30.908 13.477 -3.513 1.00 34.33 29 GLU C O 1
ATOM 4148 N N . VAL C 1 30 ? 30.773 11.285 -3.048 1.00 28.04 30 VAL C N 1
ATOM 4149 C CA . VAL C 1 30 ? 29.327 11.304 -3.079 1.00 31.15 30 VAL C CA 1
ATOM 4150 C C . VAL C 1 30 ? 28.662 11.683 -1.759 1.00 30.57 30 VAL C C 1
ATOM 4151 O O . VAL C 1 30 ? 27.472 12.013 -1.746 1.00 32.03 30 VAL C O 1
ATOM 4155 N N . LEU C 1 31 ? 29.393 11.594 -0.647 1.00 29.85 31 LEU C N 1
ATOM 4156 C CA . LEU C 1 31 ? 28.836 11.979 0.647 1.00 31.21 31 LEU C CA 1
ATOM 4157 C C . LEU C 1 31 ? 29.419 13.268 1.230 1.00 33.08 31 LEU C C 1
ATOM 4158 O O . LEU C 1 31 ? 30.621 13.505 1.149 1.00 38.26 31 LEU C O 1
ATOM 4163 N N . ASP C 1 32 ? 28.583 14.105 1.838 1.00 32.64 32 ASP C N 1
ATOM 4164 C CA . ASP C 1 32 ? 29.114 15.302 2.476 1.00 31.59 32 ASP C CA 1
ATOM 4165 C C . ASP C 1 32 ? 29.497 15.062 3.935 1.00 32.51 32 ASP C C 1
ATOM 4166 O O . ASP C 1 32 ? 29.180 14.023 4.509 1.00 28.75 32 ASP C O 1
ATOM 4171 N N . GLY C 1 33 ? 30.187 16.017 4.553 1.00 31.26 33 GLY C N 1
ATOM 4172 C CA . GLY C 1 33 ? 30.628 15.817 5.922 1.00 27.19 33 GLY C CA 1
ATOM 4173 C C . GLY C 1 33 ? 29.474 15.619 6.901 1.00 29.51 33 GLY C C 1
ATOM 4174 O O . GLY C 1 33 ? 29.583 14.815 7.851 1.00 27.79 33 GLY C O 1
ATOM 4175 N N . ARG C 1 34 ? 28.365 16.325 6.690 1.00 27.36 34 ARG C N 1
ATOM 4176 C CA . ARG C 1 34 ? 27.222 16.154 7.583 1.00 29.76 34 ARG C CA 1
ATOM 4177 C C . ARG C 1 34 ? 26.611 14.772 7.470 1.00 26.20 34 ARG C C 1
ATOM 4178 O O . ARG C 1 34 ? 26.113 14.242 8.455 1.00 27.19 34 ARG C O 1
ATOM 4186 N N . THR C 1 35 ? 26.627 14.197 6.265 1.00 20.80 35 THR C N 1
ATOM 4187 C CA . THR C 1 35 ? 26.117 12.859 6.081 1.00 23.82 35 THR C CA 1
ATOM 4188 C C . THR C 1 35 ? 27.044 11.843 6.740 1.00 21.93 35 THR C C 1
ATOM 4189 O O . THR C 1 35 ? 26.597 10.892 7.368 1.00 18.70 35 THR C O 1
ATOM 4193 N N . LEU C 1 36 ? 28.346 12.009 6.551 1.00 20.11 36 LEU C N 1
ATOM 4194 C CA . LEU C 1 36 ? 29.289 11.111 7.249 1.00 20.25 36 LEU C CA 1
ATOM 4195 C C . LEU C 1 36 ? 29.126 11.194 8.769 1.00 20.95 36 LEU C C 1
ATOM 4196 O O . LEU C 1 36 ? 29.210 10.179 9.460 1.00 21.12 36 LEU C O 1
ATOM 4201 N N . LYS C 1 37 ? 28.949 12.396 9.305 1.00 20.55 37 LYS C N 1
ATOM 4202 C CA . LYS C 1 37 ? 28.626 12.553 10.754 1.00 23.58 37 LYS C CA 1
ATOM 4203 C C . LYS C 1 37 ? 27.360 11.779 11.158 1.00 22.45 37 LYS C C 1
ATOM 4204 O O . LYS C 1 37 ? 27.271 11.166 12.243 1.00 21.02 37 LYS C O 1
ATOM 4210 N N . THR C 1 38 ? 26.376 11.779 10.279 1.00 22.74 38 THR C N 1
ATOM 4211 C CA . THR C 1 38 ? 25.161 11.041 10.562 1.00 19.71 38 THR C CA 1
ATOM 4212 C C . THR C 1 38 ? 25.484 9.576 10.638 1.00 18.33 38 THR C C 1
ATOM 4213 O O . THR C 1 38 ? 25.060 8.911 11.577 1.00 18.39 38 THR C O 1
ATOM 4217 N N . LEU C 1 39 ? 26.276 9.076 9.692 1.00 18.91 39 LEU C N 1
ATOM 4218 C CA . LEU C 1 39 ? 26.582 7.636 9.673 1.00 19.68 39 LEU C CA 1
ATOM 4219 C C . LEU C 1 39 ? 27.417 7.298 10.892 1.00 22.74 39 LEU C C 1
ATOM 4220 O O . LEU C 1 39 ? 27.271 6.231 11.499 1.00 19.31 39 LEU C O 1
ATOM 4225 N N . TYR C 1 40 ? 28.287 8.227 11.289 1.00 19.80 40 TYR C N 1
ATOM 4226 C CA . TYR C 1 40 ? 29.098 7.958 12.482 1.00 20.92 40 TYR C CA 1
ATOM 4227 C C . TYR C 1 40 ? 28.217 7.862 13.723 1.00 20.25 40 TYR C C 1
ATOM 4228 O O . TYR C 1 40 ? 28.347 6.922 14.498 1.00 22.67 40 TYR C O 1
ATOM 4237 N N . LYS C 1 41 ? 27.293 8.801 13.887 1.00 19.88 41 LYS C N 1
ATOM 4238 C CA . LYS C 1 41 ? 26.290 8.746 14.971 1.00 21.26 41 LYS C CA 1
ATOM 4239 C C . LYS C 1 41 ? 25.562 7.430 14.967 1.00 21.29 41 LYS C C 1
ATOM 4240 O O . LYS C 1 41 ? 25.429 6.786 16.013 1.00 20.56 41 LYS C O 1
ATOM 4246 N N . LEU C 1 42 ? 25.102 7.000 13.806 1.00 19.02 42 LEU C N 1
ATOM 4247 C CA . LEU C 1 42 ? 24.488 5.669 13.707 1.00 21.27 42 LEU C CA 1
ATOM 4248 C C . LEU C 1 42 ? 25.447 4.534 14.034 1.00 20.70 42 LEU C C 1
ATOM 4249 O O . LEU C 1 42 ? 25.037 3.487 14.531 1.00 20.64 42 LEU C O 1
ATOM 4254 N N . SER C 1 43 ? 26.711 4.691 13.658 1.00 23.36 43 SER C N 1
ATOM 4255 C CA . SER C 1 43 ? 27.678 3.721 14.089 1.00 22.67 43 SER C CA 1
ATOM 4256 C C . SER C 1 43 ? 27.803 3.691 15.631 1.00 23.01 43 SER C C 1
ATOM 4257 O O . SER C 1 43 ? 27.768 2.613 16.262 1.00 24.20 43 SER C O 1
ATOM 4260 N N . ALA C 1 44 ? 28.015 4.861 16.245 1.00 20.89 44 ALA C N 1
ATOM 4261 C CA . ALA C 1 44 ? 28.331 4.889 17.670 1.00 21.58 44 ALA C CA 1
ATOM 4262 C C . ALA C 1 44 ? 27.150 4.355 18.453 1.00 22.89 44 ALA C C 1
ATOM 4263 O O . ALA C 1 44 ? 27.317 3.647 19.461 1.00 24.04 44 ALA C O 1
ATOM 4265 N N . LYS C 1 45 ? 25.948 4.664 17.971 1.00 20.21 45 LYS C N 1
ATOM 4266 C CA . LYS C 1 45 ? 24.740 4.181 18.606 1.00 20.55 45 LYS C CA 1
ATOM 4267 C C . LYS C 1 45 ? 24.568 2.658 18.544 1.00 18.92 45 LYS C C 1
ATOM 4268 O O . LYS C 1 45 ? 23.820 2.087 19.362 1.00 23.14 45 LYS C O 1
ATOM 4274 N N . GLY C 1 46 ? 25.247 1.994 17.621 1.00 21.35 46 GLY C N 1
ATOM 4275 C CA . GLY C 1 46 ? 25.176 0.535 17.590 1.00 21.20 46 GLY C CA 1
ATOM 4276 C C . GLY C 1 46 ? 24.495 -0.063 16.358 1.00 25.28 46 GLY C C 1
ATOM 4277 O O . GLY C 1 46 ? 24.551 -1.283 16.153 1.00 27.18 46 GLY C O 1
ATOM 4278 N N . TYR C 1 47 ? 23.893 0.788 15.518 1.00 22.11 47 TYR C N 1
ATOM 4279 C CA . TYR C 1 47 ? 23.199 0.334 14.297 1.00 24.18 47 TYR C CA 1
ATOM 4280 C C . TYR C 1 47 ? 24.104 -0.140 13.170 1.00 24.20 47 TYR C C 1
ATOM 4281 O O . TYR C 1 47 ? 23.827 -1.163 12.566 1.00 28.29 47 TYR C O 1
ATOM 4290 N N . ILE C 1 48 ? 25.172 0.601 12.888 1.00 21.71 48 ILE C N 1
ATOM 4291 C CA . ILE C 1 48 ? 26.101 0.292 11.781 1.00 20.62 48 ILE C CA 1
ATOM 4292 C C . ILE C 1 48 ? 27.411 -0.209 12.356 1.00 23.32 48 ILE C C 1
ATOM 4293 O O . ILE C 1 48 ? 28.016 0.498 13.168 1.00 25.93 48 ILE C O 1
ATOM 4298 N N . THR C 1 49 ? 27.844 -1.416 11.972 1.00 21.20 49 THR C N 1
ATOM 4299 C CA . THR C 1 49 ? 29.121 -1.957 12.429 1.00 22.46 49 THR C CA 1
ATOM 4300 C C . THR C 1 49 ? 30.267 -1.567 11.490 1.00 26.71 49 THR C C 1
ATOM 4301 O O . THR C 1 49 ? 31.258 -0.912 11.896 1.00 27.19 49 THR C O 1
ATOM 4305 N N . ALA C 1 50 ? 30.111 -1.905 10.212 1.00 22.94 50 ALA C N 1
ATOM 4306 C CA . ALA C 1 50 ? 31.106 -1.569 9.192 1.00 23.44 50 ALA C CA 1
ATOM 4307 C C . ALA C 1 50 ? 30.364 -1.211 7.915 1.00 23.64 50 ALA C C 1
ATOM 4308 O O . ALA C 1 50 ? 29.433 -1.928 7.536 1.00 22.95 50 ALA C O 1
ATOM 4318 N N . GLY C 1 52 ? 30.241 -1.054 3.864 1.00 26.24 52 GLY C N 1
ATOM 4319 C CA . GLY C 1 52 ? 30.807 -1.961 2.845 1.00 25.66 52 GLY C CA 1
ATOM 4320 C C . GLY C 1 52 ? 30.757 -1.454 1.401 1.00 26.29 52 GLY C C 1
ATOM 4321 O O . GLY C 1 52 ? 30.908 -0.283 1.162 1.00 25.69 52 GLY C O 1
ATOM 4322 N N . GLY C 1 53 ? 30.520 -2.332 0.425 1.00 25.63 53 GLY C N 1
ATOM 4323 C CA . GLY C 1 53 ? 30.534 -1.890 -0.965 1.00 24.81 53 GLY C CA 1
ATOM 4324 C C . GLY C 1 53 ? 29.512 -0.850 -1.394 1.00 22.48 53 GLY C C 1
ATOM 4325 O O . GLY C 1 53 ? 28.413 -0.754 -0.825 1.00 20.32 53 GLY C O 1
ATOM 4326 N N . VAL C 1 54 ? 29.876 -0.064 -2.411 1.00 19.38 54 VAL C N 1
ATOM 4327 C CA . VAL C 1 54 ? 28.943 0.875 -3.022 1.00 22.09 54 VAL C CA 1
ATOM 4328 C C . VAL C 1 54 ? 27.991 0.070 -3.916 1.00 24.63 54 VAL C C 1
ATOM 4329 O O . VAL C 1 54 ? 28.452 -0.684 -4.775 1.00 22.99 54 VAL C O 1
ATOM 4333 N N . ILE C 1 55 ? 26.673 0.218 -3.704 1.00 20.92 55 ILE C N 1
ATOM 4334 C CA . ILE C 1 55 ? 25.682 -0.575 -4.479 1.00 22.66 55 ILE C CA 1
ATOM 4335 C C . ILE C 1 55 ? 25.076 0.246 -5.644 1.00 21.60 55 ILE C C 1
ATOM 4336 O O . ILE C 1 55 ? 24.871 -0.280 -6.762 1.00 27.15 55 ILE C O 1
ATOM 4341 N N . SER C 1 56 ? 24.784 1.508 -5.403 1.00 19.76 56 SER C N 1
ATOM 4342 C CA . SER C 1 56 ? 24.234 2.364 -6.438 1.00 21.56 56 SER C CA 1
ATOM 4343 C C . SER C 1 56 ? 24.621 3.784 -6.165 1.00 25.97 56 SER C C 1
ATOM 4344 O O . SER C 1 56 ? 24.618 4.218 -5.006 1.00 23.58 56 SER C O 1
ATOM 4347 N N . THR C 1 57 ? 24.992 4.523 -7.211 1.00 25.89 57 THR C N 1
ATOM 4348 C CA . THR C 1 57 ? 25.170 5.964 -7.029 1.00 30.79 57 THR C CA 1
ATOM 4349 C C . THR C 1 57 ? 24.308 6.671 -8.059 1.00 30.41 57 THR C C 1
ATOM 4350 O O . THR C 1 57 ? 24.518 6.452 -9.255 1.00 33.69 57 THR C O 1
ATOM 4354 N N . GLY C 1 58 ? 23.377 7.520 -7.603 1.00 28.51 58 GLY C N 1
ATOM 4355 C CA . GLY C 1 58 ? 22.420 8.196 -8.474 1.00 24.53 58 GLY C CA 1
ATOM 4356 C C . GLY C 1 58 ? 22.275 9.685 -8.269 1.00 26.23 58 GLY C C 1
ATOM 4357 O O . GLY C 1 58 ? 23.006 10.290 -7.486 1.00 24.74 58 GLY C O 1
ATOM 4358 N N . LYS C 1 59 ? 21.330 10.292 -8.987 1.00 25.51 59 LYS C N 1
ATOM 4359 C CA . LYS C 1 59 ? 21.041 11.706 -8.813 1.00 26.05 59 LYS C CA 1
ATOM 4360 C C . LYS C 1 59 ? 20.363 12.074 -7.516 1.00 25.29 59 LYS C C 1
ATOM 4361 O O . LYS C 1 59 ? 20.515 13.184 -7.012 1.00 29.26 59 LYS C O 1
ATOM 4367 N N . GLU C 1 60 ? 19.554 11.189 -6.975 1.00 24.82 60 GLU C N 1
ATOM 4368 C CA . GLU C 1 60 ? 18.895 11.578 -5.738 1.00 25.93 60 GLU C CA 1
ATOM 4369 C C . GLU C 1 60 ? 19.408 10.774 -4.575 1.00 24.01 60 GLU C C 1
ATOM 4370 O O . GLU C 1 60 ? 19.394 11.259 -3.447 1.00 23.42 60 GLU C O 1
ATOM 4376 N N . ALA C 1 61 ? 19.807 9.541 -4.829 1.00 22.41 61 ALA C N 1
ATOM 4377 C CA . ALA C 1 61 ? 20.238 8.657 -3.727 1.00 23.34 61 ALA C CA 1
ATOM 4378 C C . ALA C 1 61 ? 21.459 7.819 -4.046 1.00 26.00 61 ALA C C 1
ATOM 4379 O O . ALA C 1 61 ? 21.772 7.542 -5.224 1.00 23.73 61 ALA C O 1
ATOM 4381 N N . ASN C 1 62 ? 22.118 7.387 -2.966 1.00 23.06 62 ASN C N 1
ATOM 4382 C CA . ASN C 1 62 ? 23.235 6.444 -3.019 1.00 22.77 62 ASN C CA 1
ATOM 4383 C C . ASN C 1 62 ? 22.945 5.307 -2.096 1.00 19.44 62 ASN C C 1
ATOM 4384 O O . ASN C 1 62 ? 22.378 5.516 -1.020 1.00 21.02 62 ASN C O 1
ATOM 4389 N N . VAL C 1 63 ? 23.342 4.105 -2.505 1.00 20.20 63 VAL C N 1
ATOM 4390 C CA . VAL C 1 63 ? 23.091 2.927 -1.737 1.00 15.11 63 VAL C CA 1
ATOM 4391 C C . VAL C 1 63 ? 24.376 2.146 -1.475 1.00 17.10 63 VAL C C 1
ATOM 4392 O O . VAL C 1 63 ? 25.171 1.893 -2.412 1.00 20.27 63 VAL C O 1
ATOM 4396 N N . PHE C 1 64 ? 24.531 1.688 -0.227 1.00 17.19 64 PHE C N 1
ATOM 4397 C CA . PHE C 1 64 ? 25.735 1.009 0.219 1.00 19.24 64 PHE C CA 1
ATOM 4398 C C . PHE C 1 64 ? 25.333 -0.248 0.969 1.00 19.40 64 PHE C C 1
ATOM 4399 O O . PHE C 1 64 ? 24.226 -0.331 1.517 1.00 18.41 64 PHE C O 1
ATOM 4407 N N . TYR C 1 65 ? 26.219 -1.236 0.954 1.00 17.37 65 TYR C N 1
ATOM 4408 C CA . TYR C 1 65 ? 26.112 -2.370 1.857 1.00 21.00 65 TYR C CA 1
ATOM 4409 C C . TYR C 1 65 ? 26.693 -1.983 3.200 1.00 19.88 65 TYR C C 1
ATOM 4410 O O . TYR C 1 65 ? 27.669 -1.224 3.259 1.00 21.19 65 TYR C O 1
ATOM 4419 N N . ALA C 1 66 ? 26.087 -2.503 4.273 1.00 18.35 66 ALA C N 1
ATOM 4420 C CA . ALA C 1 66 ? 26.687 -2.397 5.576 1.00 22.42 66 ALA C CA 1
ATOM 4421 C C . ALA C 1 66 ? 26.355 -3.612 6.375 1.00 21.29 66 ALA C C 1
ATOM 4422 O O . ALA C 1 66 ? 25.292 -4.230 6.201 1.00 19.10 66 ALA C O 1
ATOM 4424 N N . ASP C 1 67 ? 27.262 -3.941 7.289 1.00 23.75 67 ASP C N 1
ATOM 4425 C CA . ASP C 1 67 ? 26.930 -4.820 8.400 1.00 21.67 67 ASP C CA 1
ATOM 4426 C C . ASP C 1 67 ? 26.455 -3.991 9.583 1.00 23.22 67 ASP C C 1
ATOM 4427 O O . ASP C 1 67 ? 27.061 -2.956 9.918 1.00 23.18 67 ASP C O 1
ATOM 4432 N N . GLY C 1 68 ? 25.377 -4.447 10.230 1.00 22.25 68 GLY C N 1
ATOM 4433 C CA . GLY C 1 68 ? 24.770 -3.678 11.299 1.00 22.46 68 GLY C CA 1
ATOM 4434 C C . GLY C 1 68 ? 24.198 -4.565 12.371 1.00 22.24 68 GLY C C 1
ATOM 4435 O O . GLY C 1 68 ? 24.477 -5.756 12.411 1.00 21.81 68 GLY C O 1
ATOM 4436 N N . VAL C 1 69 ? 23.411 -3.961 13.243 1.00 19.01 69 VAL C N 1
ATOM 4437 C CA . VAL C 1 69 ? 22.764 -4.660 14.324 1.00 24.03 69 VAL C CA 1
ATOM 4438 C C . VAL C 1 69 ? 21.369 -4.114 14.437 1.00 24.74 69 VAL C C 1
ATOM 4439 O O . VAL C 1 69 ? 21.188 -2.905 14.499 1.00 27.91 69 VAL C O 1
ATOM 4443 N N . PHE C 1 70 ? 20.378 -5.002 14.433 1.00 26.64 70 PHE C N 1
ATOM 4444 C CA . PHE C 1 70 ? 18.991 -4.590 14.576 1.00 26.44 70 PHE C CA 1
ATOM 4445 C C . PHE C 1 70 ? 18.175 -5.511 15.508 1.00 26.69 70 PHE C C 1
ATOM 4446 O O . PHE C 1 70 ? 18.276 -6.721 15.431 1.00 24.62 70 PHE C O 1
ATOM 4454 N N . ASP C 1 71 ? 17.365 -4.920 16.390 1.00 27.90 71 ASP C N 1
ATOM 4455 C CA . ASP C 1 71 ? 16.601 -5.718 17.347 1.00 31.18 71 ASP C CA 1
ATOM 4456 C C . ASP C 1 71 ? 17.651 -6.552 18.078 1.00 33.00 71 ASP C C 1
ATOM 4457 O O . ASP C 1 71 ? 17.416 -7.703 18.416 1.00 36.37 71 ASP C O 1
ATOM 4462 N N . GLY C 1 72 ? 18.817 -5.932 18.265 1.00 35.16 72 GLY C N 1
ATOM 4463 C CA . GLY C 1 72 ? 19.916 -6.451 19.080 1.00 37.47 72 GLY C CA 1
ATOM 4464 C C . GLY C 1 72 ? 20.817 -7.495 18.452 1.00 36.96 72 GLY C C 1
ATOM 4465 O O . GLY C 1 72 ? 21.810 -7.890 19.047 1.00 39.42 72 GLY C O 1
ATOM 4466 N N . LYS C 1 73 ? 20.477 -7.951 17.256 1.00 35.67 73 LYS C N 1
ATOM 4467 C CA . LYS C 1 73 ? 21.240 -9.007 16.593 1.00 34.52 73 LYS C CA 1
ATOM 4468 C C . LYS C 1 73 ? 21.875 -8.561 15.257 1.00 32.06 73 LYS C C 1
ATOM 4469 O O . LYS C 1 73 ? 21.377 -7.630 14.587 1.00 28.34 73 LYS C O 1
ATOM 4475 N N . PRO C 1 74 ? 22.973 -9.215 14.851 1.00 30.05 74 PRO C N 1
ATOM 4476 C CA . PRO C 1 74 ? 23.626 -8.748 13.619 1.00 30.60 74 PRO C CA 1
ATOM 4477 C C . PRO C 1 74 ? 22.770 -8.932 12.360 1.00 30.37 74 PRO C C 1
ATOM 4478 O O . PRO C 1 74 ? 22.052 -9.925 12.218 1.00 29.35 74 PRO C O 1
ATOM 4482 N N . VAL C 1 75 ? 22.831 -7.954 11.456 1.00 29.22 75 VAL C N 1
ATOM 4483 C CA . VAL C 1 75 ? 22.096 -8.044 10.224 1.00 25.85 75 VAL C CA 1
ATOM 4484 C C . VAL C 1 75 ? 22.928 -7.473 9.068 1.00 25.42 75 VAL C C 1
ATOM 4485 O O . VAL C 1 75 ? 23.799 -6.621 9.273 1.00 22.84 75 VAL C O 1
ATOM 4489 N N . ALA C 1 76 ? 22.652 -7.949 7.856 1.00 25.56 76 ALA C N 1
ATOM 4490 C CA . ALA C 1 76 ? 23.180 -7.313 6.630 1.00 23.88 76 ALA C CA 1
ATOM 4491 C C . ALA C 1 76 ? 22.194 -6.230 6.182 1.00 24.21 76 ALA C C 1
ATOM 4492 O O . ALA C 1 76 ? 20.973 -6.479 6.117 1.00 26.09 76 ALA C O 1
ATOM 4502 N N . ALA C 1 78 ? 21.118 -2.664 3.629 1.00 20.25 78 ALA C N 1
ATOM 4503 C CA . ALA C 1 78 ? 21.289 -1.678 2.578 1.00 19.75 78 ALA C CA 1
ATOM 4504 C C . ALA C 1 78 ? 21.153 -0.346 3.265 1.00 21.48 78 ALA C C 1
ATOM 4505 O O . ALA C 1 78 ? 20.206 -0.121 4.012 1.00 17.57 78 ALA C O 1
ATOM 4507 N N . VAL C 1 79 ? 22.089 0.549 3.014 1.00 18.43 79 VAL C N 1
ATOM 4508 C CA . VAL C 1 79 ? 22.006 1.864 3.610 1.00 16.36 79 VAL C CA 1
ATOM 4509 C C . VAL C 1 79 ? 21.761 2.835 2.481 1.00 18.89 79 VAL C C 1
ATOM 4510 O O . VAL C 1 79 ? 22.638 3.075 1.688 1.00 21.70 79 VAL C O 1
ATOM 4514 N N . LYS C 1 80 ? 20.577 3.419 2.431 1.00 19.38 80 LYS C N 1
ATOM 4515 C CA . LYS C 1 80 ? 20.254 4.358 1.371 1.00 19.15 80 LYS C CA 1
ATOM 4516 C C . LYS C 1 80 ? 20.342 5.796 1.885 1.00 21.60 80 LYS C C 1
ATOM 4517 O O . LYS C 1 80 ? 19.732 6.153 2.884 1.00 22.96 80 LYS C O 1
ATOM 4523 N N . ILE C 1 81 ? 21.079 6.620 1.167 1.00 22.35 81 ILE C N 1
ATOM 4524 C CA . ILE C 1 81 ? 21.297 7.994 1.584 1.00 20.56 81 ILE C CA 1
ATOM 4525 C C . ILE C 1 81 ? 20.877 8.973 0.477 1.00 23.31 81 ILE C C 1
ATOM 4526 O O . ILE C 1 81 ? 21.384 8.912 -0.649 1.00 21.57 81 ILE C O 1
ATOM 4531 N N . TYR C 1 82 ? 19.946 9.853 0.808 1.00 20.94 82 TYR C N 1
ATOM 4532 C CA . TYR C 1 82 ? 19.482 10.878 -0.100 1.00 24.78 82 TYR C CA 1
ATOM 4533 C C . TYR C 1 82 ? 20.423 12.040 -0.081 1.00 25.56 82 TYR C C 1
ATOM 4534 O O . TYR C 1 82 ? 20.772 12.541 0.969 1.00 24.94 82 TYR C O 1
ATOM 4543 N N . ARG C 1 83 ? 20.825 12.460 -1.266 1.00 29.90 83 ARG C N 1
ATOM 4544 C CA . ARG C 1 83 ? 21.617 13.672 -1.444 1.00 33.92 83 ARG C CA 1
ATOM 4545 C C . ARG C 1 83 ? 20.842 14.880 -0.943 1.00 35.99 83 ARG C C 1
ATOM 4546 O O . ARG C 1 83 ? 19.670 15.082 -1.295 1.00 33.72 83 ARG C O 1
ATOM 4554 N N . ILE C 1 84 ? 21.490 15.682 -0.101 1.00 37.38 84 ILE C N 1
ATOM 4555 C CA . ILE C 1 84 ? 20.855 16.870 0.415 1.00 40.53 84 ILE C CA 1
ATOM 4556 C C . ILE C 1 84 ? 21.134 18.021 -0.536 1.00 41.69 84 ILE C C 1
ATOM 4557 O O . ILE C 1 84 ? 20.261 18.384 -1.316 1.00 39.35 84 ILE C O 1
ATOM 4570 N N . ASP C 1 93 ? 7.708 17.377 -4.729 1.00 52.16 93 ASP C N 1
ATOM 4571 C CA . ASP C 1 93 ? 6.522 18.188 -4.439 1.00 49.03 93 ASP C CA 1
ATOM 4572 C C . ASP C 1 93 ? 5.198 17.468 -4.592 1.00 47.57 93 ASP C C 1
ATOM 4573 O O . ASP C 1 93 ? 4.403 17.436 -3.652 1.00 47.06 93 ASP C O 1
ATOM 4575 N N . GLU C 1 94 ? 4.944 16.921 -5.780 1.00 46.42 94 GLU C N 1
ATOM 4576 C CA . GLU C 1 94 ? 3.665 16.272 -6.043 1.00 45.81 94 GLU C CA 1
ATOM 4577 C C . GLU C 1 94 ? 3.379 15.098 -5.119 1.00 44.70 94 GLU C C 1
ATOM 4578 O O . GLU C 1 94 ? 2.220 14.732 -4.933 1.00 44.22 94 GLU C O 1
ATOM 4584 N N . TYR C 1 95 ? 4.434 14.524 -4.536 1.00 42.43 95 TYR C N 1
ATOM 4585 C CA . TYR C 1 95 ? 4.311 13.323 -3.704 1.00 43.66 95 TYR C CA 1
ATOM 4586 C C . TYR C 1 95 ? 4.254 13.612 -2.220 1.00 45.93 95 TYR C C 1
ATOM 4587 O O . TYR C 1 95 ? 3.902 12.731 -1.424 1.00 47.25 95 TYR C O 1
ATOM 4596 N N . LEU C 1 96 ? 4.599 14.846 -1.861 1.00 47.22 96 LEU C N 1
ATOM 4597 C CA . LEU C 1 96 ? 4.501 15.324 -0.486 1.00 48.99 96 LEU C CA 1
ATOM 4598 C C . LEU C 1 96 ? 3.175 16.058 -0.320 1.00 51.03 96 LEU C C 1
ATOM 4599 O O . LEU C 1 96 ? 2.241 15.551 0.311 1.00 53.32 96 LEU C O 1
ATOM 4604 N N . TYR C 1 97 ? 3.086 17.248 -0.904 1.00 50.66 97 TYR C N 1
ATOM 4605 C CA . TYR C 1 97 ? 1.830 17.975 -0.889 1.00 50.24 97 TYR C CA 1
ATOM 4606 C C . TYR C 1 97 ? 0.692 17.044 -1.310 1.00 50.40 97 TYR C C 1
ATOM 4607 O O . TYR C 1 97 ? 0.487 16.798 -2.497 1.00 50.37 97 TYR C O 1
ATOM 4609 N N . GLY C 1 98 ? -0.037 16.529 -0.322 1.00 49.75 98 GLY C N 1
ATOM 4610 C CA . GLY C 1 98 ? -1.196 15.674 -0.569 1.00 49.38 98 GLY C CA 1
ATOM 4611 C C . GLY C 1 98 ? -1.384 14.667 0.552 1.00 49.02 98 GLY C C 1
ATOM 4612 O O . GLY C 1 98 ? -2.493 14.161 0.790 1.00 48.09 98 GLY C O 1
ATOM 4613 N N . ASP C 1 99 ? -0.287 14.382 1.244 1.00 48.16 99 ASP C N 1
ATOM 4614 C CA . ASP C 1 99 ? -0.286 13.430 2.355 1.00 47.71 99 ASP C CA 1
ATOM 4615 C C . ASP C 1 99 ? -0.680 14.089 3.682 1.00 45.20 99 ASP C C 1
ATOM 4616 O O . ASP C 1 99 ? 0.164 14.377 4.530 1.00 42.99 99 ASP C O 1
ATOM 4621 N N . LYS C 1 110 ? 14.803 22.579 2.050 1.00 51.32 110 LYS C N 1
ATOM 4622 C CA . LYS C 1 110 ? 16.151 22.362 2.565 1.00 51.24 110 LYS C CA 1
ATOM 4623 C C . LYS C 1 110 ? 16.162 21.227 3.594 1.00 50.60 110 LYS C C 1
ATOM 4624 O O . LYS C 1 110 ? 17.196 20.588 3.821 1.00 51.28 110 LYS C O 1
ATOM 4630 N N . GLU C 1 111 ? 14.998 21.006 4.212 1.00 49.21 111 GLU C N 1
ATOM 4631 C CA . GLU C 1 111 ? 14.757 19.934 5.173 1.00 45.79 111 GLU C CA 1
ATOM 4632 C C . GLU C 1 111 ? 13.723 18.965 4.595 1.00 43.22 111 GLU C C 1
ATOM 4633 O O . GLU C 1 111 ? 13.305 18.007 5.243 1.00 39.48 111 GLU C O 1
ATOM 4639 N N . LYS C 1 112 ? 13.320 19.241 3.363 1.00 39.52 112 LYS C N 1
ATOM 4640 C CA . LYS C 1 112 ? 12.391 18.405 2.631 1.00 39.64 112 LYS C CA 1
ATOM 4641 C C . LYS C 1 112 ? 12.947 16.989 2.417 1.00 34.79 112 LYS C C 1
ATOM 4642 O O . LYS C 1 112 ? 12.224 16.010 2.479 1.00 35.87 112 LYS C O 1
ATOM 4648 N N . VAL C 1 113 ? 14.244 16.904 2.177 1.00 32.59 113 VAL C N 1
ATOM 4649 C CA . VAL C 1 113 ? 14.940 15.617 2.053 1.00 29.71 113 VAL C CA 1
ATOM 4650 C C . VAL C 1 113 ? 14.815 14.749 3.319 1.00 27.30 113 VAL C C 1
ATOM 4651 O O . VAL C 1 113 ? 14.708 13.526 3.245 1.00 28.50 113 VAL C O 1
ATOM 4655 N N . PHE C 1 114 ? 14.817 15.363 4.498 1.00 27.04 114 PHE C N 1
ATOM 4656 C CA . PHE C 1 114 ? 14.629 14.589 5.735 1.00 24.64 114 PHE C CA 1
ATOM 4657 C C . PHE C 1 114 ? 13.181 14.051 5.851 1.00 24.75 114 PHE C C 1
ATOM 4658 O O . PHE C 1 114 ? 12.943 12.934 6.337 1.00 24.00 114 PHE C O 1
ATOM 4666 N N . ILE C 1 115 ? 12.216 14.830 5.383 1.00 23.71 115 ILE C N 1
ATOM 4667 C CA . ILE C 1 115 ? 10.844 14.381 5.368 1.00 22.17 115 ILE C CA 1
ATOM 4668 C C . ILE C 1 115 ? 10.702 13.278 4.342 1.00 22.08 115 ILE C C 1
ATOM 4669 O O . ILE C 1 115 ? 10.005 12.308 4.580 1.00 23.64 115 ILE C O 1
ATOM 4674 N N . TRP C 1 116 ? 11.355 13.437 3.197 1.00 24.47 116 TRP C N 1
ATOM 4675 C CA . TRP C 1 116 ? 11.315 12.403 2.164 1.00 24.51 116 TRP C CA 1
ATOM 4676 C C . TRP C 1 116 ? 11.818 11.047 2.681 1.00 24.05 116 TRP C C 1
ATOM 4677 O O . TRP C 1 116 ? 11.249 9.989 2.377 1.00 22.14 116 TRP C O 1
ATOM 4688 N N . THR C 1 117 ? 12.944 11.096 3.394 1.00 24.17 117 THR C N 1
ATOM 4689 C CA . THR C 1 117 ? 13.590 9.911 3.975 1.00 20.91 117 THR C CA 1
ATOM 4690 C C . THR C 1 117 ? 12.671 9.300 5.018 1.00 18.88 117 THR C C 1
ATOM 4691 O O . THR C 1 117 ? 12.456 8.060 5.078 1.00 20.53 117 THR C O 1
ATOM 4695 N N . GLU C 1 118 ? 12.121 10.145 5.864 1.00 17.09 118 GLU C N 1
ATOM 4696 C CA . GLU C 1 118 ? 11.133 9.676 6.844 1.00 20.52 118 GLU C CA 1
ATOM 4697 C C . GLU C 1 118 ? 9.947 9.003 6.212 1.00 18.65 118 GLU C C 1
ATOM 4698 O O . GLU C 1 118 ? 9.467 7.976 6.688 1.00 20.73 118 GLU C O 1
ATOM 4704 N N . LYS C 1 119 ? 9.469 9.595 5.132 1.00 20.81 119 LYS C N 1
ATOM 4705 C CA . LYS C 1 119 ? 8.291 9.102 4.419 1.00 22.96 119 LYS C CA 1
ATOM 4706 C C . LYS C 1 119 ? 8.590 7.723 3.838 1.00 20.95 119 LYS C C 1
ATOM 4707 O O . LYS C 1 119 ? 7.743 6.795 3.884 1.00 23.73 119 LYS C O 1
ATOM 4713 N N . GLU C 1 120 ? 9.805 7.556 3.320 1.00 19.96 120 GLU C N 1
ATOM 4714 C CA . GLU C 1 120 ? 10.162 6.279 2.712 1.00 21.77 120 GLU C CA 1
ATOM 4715 C C . GLU C 1 120 ? 10.227 5.240 3.808 1.00 20.79 120 GLU C C 1
ATOM 4716 O O . GLU C 1 120 ? 9.724 4.142 3.658 1.00 19.52 120 GLU C O 1
ATOM 4722 N N . PHE C 1 121 ? 10.846 5.587 4.919 1.00 17.13 121 PHE C N 1
ATOM 4723 C CA . PHE C 1 121 ? 10.793 4.695 6.089 1.00 21.46 121 PHE C CA 1
ATOM 4724 C C . PHE C 1 121 ? 9.334 4.339 6.510 1.00 21.77 121 PHE C C 1
ATOM 4725 O O . PHE C 1 121 ? 8.975 3.170 6.702 1.00 23.83 121 PHE C O 1
ATOM 4733 N N . ARG C 1 122 ? 8.482 5.346 6.672 1.00 21.49 122 ARG C N 1
ATOM 4734 C CA . ARG C 1 122 ? 7.113 5.042 7.150 1.00 21.05 122 ARG C CA 1
ATOM 4735 C C . ARG C 1 122 ? 6.313 4.213 6.155 1.00 19.81 122 ARG C C 1
ATOM 4736 O O . ARG C 1 122 ? 5.464 3.392 6.531 1.00 21.90 122 ARG C O 1
ATOM 4744 N N . ASN C 1 123 ? 6.573 4.455 4.884 1.00 21.42 123 ASN C N 1
ATOM 4745 C CA . ASN C 1 123 ? 5.973 3.697 3.775 1.00 20.80 123 ASN C CA 1
ATOM 4746 C C . ASN C 1 123 ? 6.411 2.242 3.805 1.00 17.91 123 ASN C C 1
ATOM 4747 O O . ASN C 1 123 ? 5.599 1.344 3.673 1.00 19.81 123 ASN C O 1
ATOM 4752 N N . LEU C 1 124 ? 7.702 1.991 3.974 1.00 19.81 124 LEU C N 1
ATOM 4753 C CA . LEU C 1 124 ? 8.191 0.581 4.035 1.00 22.22 124 LEU C CA 1
ATOM 4754 C C . LEU C 1 124 ? 7.585 -0.157 5.215 1.00 21.55 124 LEU C C 1
ATOM 4755 O O . LEU C 1 124 ? 7.214 -1.318 5.098 1.00 23.69 124 LEU C O 1
ATOM 4760 N N . GLU C 1 125 ? 7.526 0.513 6.363 1.00 21.37 125 GLU C N 1
ATOM 4761 C CA . GLU C 1 125 ? 6.976 -0.085 7.602 1.00 25.23 125 GLU C CA 1
ATOM 4762 C C . GLU C 1 125 ? 5.525 -0.460 7.395 1.00 24.12 125 GLU C C 1
ATOM 4763 O O . GLU C 1 125 ? 5.100 -1.563 7.706 1.00 26.37 125 GLU C O 1
ATOM 4769 N N . ARG C 1 126 ? 4.796 0.457 6.773 1.00 22.66 126 ARG C N 1
ATOM 4770 C CA . ARG C 1 126 ? 3.347 0.314 6.533 1.00 25.13 126 ARG C CA 1
ATOM 4771 C C . ARG C 1 126 ? 3.128 -0.842 5.548 1.00 24.98 126 ARG C C 1
ATOM 4772 O O . ARG C 1 126 ? 2.261 -1.703 5.755 1.00 28.06 126 ARG C O 1
ATOM 4780 N N . ALA C 1 127 ? 3.930 -0.875 4.480 1.00 23.25 127 ALA C N 1
ATOM 4781 C CA . ALA C 1 127 ? 3.911 -2.013 3.535 1.00 21.78 127 ALA C CA 1
ATOM 4782 C C . ALA C 1 127 ? 4.273 -3.347 4.171 1.00 22.78 127 ALA C C 1
ATOM 4783 O O . ALA C 1 127 ? 3.585 -4.382 3.963 1.00 23.53 127 ALA C O 1
ATOM 4785 N N . LYS C 1 128 ? 5.356 -3.340 4.940 1.00 21.10 128 LYS C N 1
ATOM 4786 C CA . LYS C 1 128 ? 5.868 -4.539 5.592 1.00 21.29 128 LYS C CA 1
ATOM 4787 C C . LYS C 1 128 ? 4.842 -5.121 6.540 1.00 21.29 128 LYS C C 1
ATOM 4788 O O . LYS C 1 128 ? 4.643 -6.324 6.588 1.00 19.26 128 LYS C O 1
ATOM 4794 N N . GLU C 1 129 ? 4.183 -4.249 7.285 1.00 23.41 129 GLU C N 1
ATOM 4795 C CA . GLU C 1 129 ? 3.158 -4.672 8.248 1.00 24.68 129 GLU C CA 1
ATOM 4796 C C . GLU C 1 129 ? 1.913 -5.228 7.573 1.00 23.85 129 GLU C C 1
ATOM 4797 O O . GLU C 1 129 ? 1.224 -6.072 8.130 1.00 26.24 129 GLU C O 1
ATOM 4803 N N . ALA C 1 130 ? 1.637 -4.725 6.380 1.00 24.69 130 ALA C N 1
ATOM 4804 C CA . ALA C 1 130 ? 0.498 -5.141 5.605 1.00 27.52 130 ALA C CA 1
ATOM 4805 C C . ALA C 1 130 ? 0.799 -6.481 4.991 1.00 27.88 130 ALA C C 1
ATOM 4806 O O . ALA C 1 130 ? -0.073 -7.082 4.367 1.00 32.68 130 ALA C O 1
ATOM 4808 N N . GLY C 1 131 ? 2.021 -6.969 5.142 1.00 26.68 131 GLY C N 1
ATOM 4809 C CA . GLY C 1 131 ? 2.385 -8.232 4.481 1.00 26.79 131 GLY C CA 1
ATOM 4810 C C . GLY C 1 131 ? 2.843 -8.093 3.031 1.00 25.92 131 GLY C C 1
ATOM 4811 O O . GLY C 1 131 ? 2.885 -9.080 2.299 1.00 24.86 131 GLY C O 1
ATOM 4812 N N . VAL C 1 132 ? 3.161 -6.873 2.609 1.00 23.43 132 VAL C N 1
ATOM 4813 C CA . VAL C 1 132 ? 3.776 -6.665 1.308 1.00 23.60 132 VAL C CA 1
ATOM 4814 C C . VAL C 1 132 ? 5.244 -7.027 1.376 1.00 22.93 132 VAL C C 1
ATOM 4815 O O . VAL C 1 132 ? 5.895 -6.765 2.385 1.00 19.56 132 VAL C O 1
ATOM 4819 N N . SER C 1 133 ? 5.765 -7.599 0.294 1.00 22.86 133 SER C N 1
ATOM 4820 C CA . SER C 1 133 ? 7.200 -7.995 0.232 1.00 22.05 133 SER C CA 1
ATOM 4821 C C . SER C 1 133 ? 8.076 -6.785 -0.078 1.00 24.99 133 SER C C 1
ATOM 4822 O O . SER C 1 133 ? 8.238 -6.415 -1.250 1.00 23.21 133 SER C O 1
ATOM 4825 N N . VAL C 1 134 ? 8.595 -6.154 0.976 1.00 22.21 134 VAL C N 1
ATOM 4826 C CA . VAL C 1 134 ? 9.565 -5.079 0.856 1.00 22.69 134 VAL C CA 1
ATOM 4827 C C . VAL C 1 134 ? 10.699 -5.446 1.820 1.00 22.25 134 VAL C C 1
ATOM 4828 O O . VAL C 1 134 ? 10.529 -6.328 2.674 1.00 22.73 134 VAL C O 1
ATOM 4832 N N . PRO C 1 135 ? 11.863 -4.793 1.695 1.00 21.25 135 PRO C N 1
ATOM 4833 C CA . PRO C 1 135 ? 12.901 -5.081 2.710 1.00 22.77 135 PRO C CA 1
ATOM 4834 C C . PRO C 1 135 ? 12.469 -4.529 4.068 1.00 24.11 135 PRO C C 1
ATOM 4835 O O . PRO C 1 135 ? 11.804 -3.480 4.126 1.00 21.61 135 PRO C O 1
ATOM 4839 N N . GLN C 1 136 ? 12.777 -5.259 5.140 1.00 23.09 136 GLN C N 1
ATOM 4840 C CA . GLN C 1 136 ? 12.354 -4.863 6.464 1.00 22.85 136 GLN C CA 1
ATOM 4841 C C . GLN C 1 136 ? 13.083 -3.562 6.751 1.00 22.41 136 GLN C C 1
ATOM 4842 O O . GLN C 1 136 ? 14.301 -3.539 6.681 1.00 21.64 136 GLN C O 1
ATOM 4848 N N . PRO C 1 137 ? 12.349 -2.482 7.027 1.00 20.51 137 PRO C N 1
ATOM 4849 C CA . PRO C 1 137 ? 13.011 -1.229 7.467 1.00 21.95 137 PRO C CA 1
ATOM 4850 C C . PRO C 1 137 ? 13.560 -1.332 8.882 1.00 23.02 137 PRO C C 1
ATOM 4851 O O . PRO C 1 137 ? 12.907 -1.883 9.749 1.00 22.99 137 PRO C O 1
ATOM 4855 N N . TYR C 1 138 ? 14.743 -0.755 9.138 1.00 21.66 138 TYR C N 1
ATOM 4856 C CA . TYR C 1 138 ? 15.389 -0.927 10.441 1.00 24.42 138 TYR C CA 1
ATOM 4857 C C . TYR C 1 138 ? 15.301 0.391 11.168 1.00 25.48 138 TYR C C 1
ATOM 4858 O O . TYR C 1 138 ? 14.591 0.497 12.176 1.00 31.08 138 TYR C O 1
ATOM 4867 N N . THR C 1 139 ? 15.937 1.408 10.606 1.00 24.43 139 THR C N 1
ATOM 4868 C CA . THR C 1 139 ? 15.820 2.774 11.126 1.00 23.97 139 THR C CA 1
ATOM 4869 C C . THR C 1 139 ? 16.074 3.855 10.087 1.00 23.89 139 THR C C 1
ATOM 4870 O O . THR C 1 139 ? 16.389 3.553 8.932 1.00 20.96 139 THR C O 1
ATOM 4874 N N . TYR C 1 140 ? 15.908 5.121 10.476 1.00 22.18 140 TYR C N 1
ATOM 4875 C CA . TYR C 1 140 ? 16.333 6.226 9.639 1.00 21.55 140 TYR C CA 1
ATOM 4876 C C . TYR C 1 140 ? 16.872 7.359 10.540 1.00 23.63 140 TYR C C 1
ATOM 4877 O O . TYR C 1 140 ? 16.545 7.426 11.743 1.00 23.35 140 TYR C O 1
ATOM 4894 N N . LYS C 1 142 ? 17.893 11.697 9.720 1.00 21.99 142 LYS C N 1
ATOM 4895 C CA . LYS C 1 142 ? 18.223 12.738 8.779 1.00 22.21 142 LYS C CA 1
ATOM 4896 C C . LYS C 1 142 ? 17.994 12.153 7.369 1.00 21.93 142 LYS C C 1
ATOM 4897 O O . LYS C 1 142 ? 16.890 11.664 7.082 1.00 22.52 142 LYS C O 1
ATOM 4903 N N . ASN C 1 143 ? 19.021 12.196 6.503 1.00 18.99 143 ASN C N 1
ATOM 4904 C CA . ASN C 1 143 ? 18.887 11.656 5.130 1.00 16.34 143 ASN C CA 1
ATOM 4905 C C . ASN C 1 143 ? 19.351 10.199 4.924 1.00 19.78 143 ASN C C 1
ATOM 4906 O O . ASN C 1 143 ? 19.599 9.778 3.789 1.00 22.29 143 ASN C O 1
ATOM 4911 N N . VAL C 1 144 ? 19.479 9.442 6.014 1.00 20.03 144 VAL C N 1
ATOM 4912 C CA . VAL C 1 144 ? 19.952 8.058 5.973 1.00 16.57 144 VAL C CA 1
ATOM 4913 C C . VAL C 1 144 ? 18.831 7.069 6.363 1.00 17.48 144 VAL C C 1
ATOM 4914 O O . VAL C 1 144 ? 18.207 7.191 7.391 1.00 21.55 144 VAL C O 1
ATOM 4918 N N . LEU C 1 145 ? 18.592 6.080 5.523 1.00 16.63 145 LEU C N 1
ATOM 4919 C CA . LEU C 1 145 ? 17.677 4.990 5.813 1.00 19.19 145 LEU C CA 1
ATOM 4920 C C . LEU C 1 145 ? 18.459 3.670 5.908 1.00 16.58 145 LEU C C 1
ATOM 4921 O O . LEU C 1 145 ? 19.236 3.362 5.021 1.00 16.14 145 LEU C O 1
ATOM 4926 N N . LEU C 1 146 ? 18.179 2.851 6.923 1.00 13.97 146 LEU C N 1
ATOM 4927 C CA . LEU C 1 146 ? 18.762 1.526 7.012 1.00 16.16 146 LEU C CA 1
ATOM 4928 C C . LEU C 1 146 ? 17.661 0.530 6.890 1.00 18.05 146 LEU C C 1
ATOM 4929 O O . LEU C 1 146 ? 16.611 0.670 7.566 1.00 19.76 146 LEU C O 1
ATOM 4942 N N . GLU C 1 148 ? 16.748 -3.863 5.367 1.00 22.20 148 GLU C N 1
ATOM 4943 C CA . GLU C 1 148 ? 17.264 -5.231 5.153 1.00 22.50 148 GLU C CA 1
ATOM 4944 C C . GLU C 1 148 ? 17.962 -5.315 3.784 1.00 22.06 148 GLU C C 1
ATOM 4945 O O . GLU C 1 148 ? 17.483 -4.758 2.804 1.00 20.00 148 GLU C O 1
ATOM 4951 N N . PHE C 1 149 ? 19.117 -5.965 3.706 1.00 20.77 149 PHE C N 1
ATOM 4952 C CA . PHE C 1 149 ? 19.777 -6.120 2.416 1.00 20.16 149 PHE C CA 1
ATOM 4953 C C . PHE C 1 149 ? 19.150 -7.301 1.680 1.00 17.83 149 PHE C C 1
ATOM 4954 O O . PHE C 1 149 ? 19.016 -8.378 2.235 1.00 21.33 149 PHE C O 1
ATOM 4962 N N . ILE C 1 150 ? 18.728 -7.087 0.445 1.00 20.99 150 ILE C N 1
ATOM 4963 C CA . ILE C 1 150 ? 18.142 -8.158 -0.335 1.00 21.10 150 ILE C CA 1
ATOM 4964 C C . ILE C 1 150 ? 19.174 -8.586 -1.383 1.00 17.61 150 ILE C C 1
ATOM 4965 O O . ILE C 1 150 ? 19.512 -7.831 -2.272 1.00 18.91 150 ILE C O 1
ATOM 4970 N N . GLY C 1 151 ? 19.724 -9.777 -1.231 1.00 20.96 151 GLY C N 1
ATOM 4971 C CA . GLY C 1 151 ? 20.650 -10.305 -2.205 1.00 27.28 151 GLY C CA 1
ATOM 4972 C C . GLY C 1 151 ? 21.430 -11.401 -1.523 1.00 32.91 151 GLY C C 1
ATOM 4973 O O . GLY C 1 151 ? 21.017 -11.916 -0.460 1.00 32.29 151 GLY C O 1
ATOM 4974 N N . GLU C 1 152 ? 22.554 -11.767 -2.117 1.00 36.48 152 GLU C N 1
ATOM 4975 C CA . GLU C 1 152 ? 23.521 -12.587 -1.398 1.00 40.19 152 GLU C CA 1
ATOM 4976 C C . GLU C 1 152 ? 24.948 -12.156 -1.674 1.00 39.34 152 GLU C C 1
ATOM 4977 O O . GLU C 1 152 ? 25.264 -11.632 -2.750 1.00 41.24 152 GLU C O 1
ATOM 4983 N N . ASP C 1 153 ? 25.809 -12.353 -0.686 1.00 41.57 153 ASP C N 1
ATOM 4984 C CA . ASP C 1 153 ? 27.234 -12.101 -0.853 1.00 41.93 153 ASP C CA 1
ATOM 4985 C C . ASP C 1 153 ? 27.510 -10.628 -1.081 1.00 38.79 153 ASP C C 1
ATOM 4986 O O . ASP C 1 153 ? 28.391 -10.263 -1.868 1.00 38.66 153 ASP C O 1
ATOM 4991 N N . GLU C 1 154 ? 26.742 -9.788 -0.396 1.00 33.46 154 GLU C N 1
ATOM 4992 C CA . GLU C 1 154 ? 26.945 -8.368 -0.470 1.00 32.26 154 GLU C CA 1
ATOM 4993 C C . GLU C 1 154 ? 26.699 -7.797 -1.880 1.00 31.17 154 GLU C C 1
ATOM 4994 O O . GLU C 1 154 ? 26.959 -6.617 -2.139 1.00 33.46 154 GLU C O 1
ATOM 5000 N N . LEU C 1 155 ? 26.182 -8.621 -2.799 1.00 32.55 155 LEU C N 1
ATOM 5001 C CA . LEU C 1 155 ? 25.646 -8.073 -4.059 1.00 30.39 155 LEU C CA 1
ATOM 5002 C C . LEU C 1 155 ? 24.117 -8.161 -4.071 1.00 27.58 155 LEU C C 1
ATOM 5003 O O . LEU C 1 155 ? 23.527 -9.166 -3.659 1.00 29.23 155 LEU C O 1
ATOM 5008 N N . PRO C 1 156 ? 23.475 -7.102 -4.548 1.00 26.48 156 PRO C N 1
ATOM 5009 C CA . PRO C 1 156 ? 22.033 -7.005 -4.461 1.00 25.03 156 PRO C CA 1
ATOM 5010 C C . PRO C 1 156 ? 21.351 -8.018 -5.361 1.00 28.25 156 PRO C C 1
ATOM 5011 O O . PRO C 1 156 ? 21.935 -8.487 -6.355 1.00 23.58 156 PRO C O 1
ATOM 5015 N N . ALA C 1 157 ? 20.127 -8.378 -4.999 1.00 26.50 157 ALA C N 1
ATOM 5016 C CA . ALA C 1 157 ? 19.267 -9.119 -5.913 1.00 23.44 157 ALA C CA 1
ATOM 5017 C C . ALA C 1 157 ? 19.099 -8.258 -7.157 1.00 24.96 157 ALA C C 1
ATOM 5018 O O . ALA C 1 157 ? 19.037 -7.034 -7.061 1.00 28.13 157 ALA C O 1
ATOM 5020 N N . PRO C 1 158 ? 18.989 -8.900 -8.335 1.00 22.95 158 PRO C N 1
ATOM 5021 C CA . PRO C 1 158 ? 18.799 -8.206 -9.584 1.00 24.11 158 PRO C CA 1
ATOM 5022 C C . PRO C 1 158 ? 17.375 -7.615 -9.603 1.00 21.66 158 PRO C C 1
ATOM 5023 O O . PRO C 1 158 ? 16.479 -8.223 -9.032 1.00 23.66 158 PRO C O 1
ATOM 5027 N N . THR C 1 159 ? 17.194 -6.459 -10.246 1.00 22.22 159 THR C N 1
ATOM 5028 C CA . THR C 1 159 ? 15.837 -5.955 -10.556 1.00 21.37 159 THR C CA 1
ATOM 5029 C C . THR C 1 159 ? 15.290 -6.716 -11.763 1.00 21.93 159 THR C C 1
ATOM 5030 O O . THR C 1 159 ? 16.074 -7.428 -12.454 1.00 19.90 159 THR C O 1
ATOM 5034 N N . LEU C 1 160 ? 13.973 -6.644 -11.995 1.00 16.15 160 LEU C N 1
ATOM 5035 C CA . LEU C 1 160 ? 13.388 -7.400 -13.111 1.00 19.32 160 LEU C CA 1
ATOM 5036 C C . LEU C 1 160 ? 14.093 -6.996 -14.406 1.00 23.72 160 LEU C C 1
ATOM 5037 O O . LEU C 1 160 ? 14.192 -7.779 -15.353 1.00 29.55 160 LEU C O 1
ATOM 5042 N N . VAL C 1 161 ? 14.574 -5.765 -14.470 1.00 25.21 161 VAL C N 1
ATOM 5043 C CA . VAL C 1 161 ? 15.183 -5.292 -15.686 1.00 28.75 161 VAL C CA 1
ATOM 5044 C C . VAL C 1 161 ? 16.554 -5.952 -15.839 1.00 32.33 161 VAL C C 1
ATOM 5045 O O . VAL C 1 161 ? 16.941 -6.379 -16.952 1.00 34.05 161 VAL C O 1
ATOM 5049 N N . GLU C 1 162 ? 17.237 -6.144 -14.709 1.00 31.15 162 GLU C N 1
ATOM 5050 C CA . GLU C 1 162 ? 18.551 -6.794 -14.684 1.00 33.71 162 GLU C CA 1
ATOM 5051 C C . GLU C 1 162 ? 18.484 -8.282 -15.006 1.00 33.69 162 GLU C C 1
ATOM 5052 O O . GLU C 1 162 ? 19.363 -8.790 -15.705 1.00 33.16 162 GLU C O 1
ATOM 5058 N N . LEU C 1 163 ? 17.462 -8.977 -14.495 1.00 30.97 163 LEU C N 1
ATOM 5059 C CA . LEU C 1 163 ? 17.137 -10.319 -14.991 1.00 31.77 163 LEU C CA 1
ATOM 5060 C C . LEU C 1 163 ? 17.005 -10.303 -16.498 1.00 32.05 163 LEU C C 1
ATOM 5061 O O . LEU C 1 163 ? 17.629 -11.101 -17.186 1.00 34.53 163 LEU C O 1
ATOM 5066 N N . GLY C 1 164 ? 16.188 -9.402 -17.026 1.00 36.39 164 GLY C N 1
ATOM 5067 C CA . GLY C 1 164 ? 16.029 -9.303 -18.463 1.00 37.65 164 GLY C CA 1
ATOM 5068 C C . GLY C 1 164 ? 15.784 -10.656 -19.113 1.00 39.99 164 GLY C C 1
ATOM 5069 O O . GLY C 1 164 ? 14.745 -11.293 -18.897 1.00 38.45 164 GLY C O 1
ATOM 5070 N N . ARG C 1 165 ? 16.763 -11.113 -19.885 1.00 40.38 165 ARG C N 1
ATOM 5071 C CA . ARG C 1 165 ? 16.608 -12.316 -20.703 1.00 42.53 165 ARG C CA 1
ATOM 5072 C C . ARG C 1 165 ? 16.277 -13.588 -19.914 1.00 41.41 165 ARG C C 1
ATOM 5073 O O . ARG C 1 165 ? 15.548 -14.451 -20.402 1.00 42.33 165 ARG C O 1
ATOM 5081 N N . GLU C 1 166 ? 16.809 -13.691 -18.700 1.00 39.11 166 GLU C N 1
ATOM 5082 C CA . GLU C 1 166 ? 16.610 -14.862 -17.851 1.00 39.36 166 GLU C CA 1
ATOM 5083 C C . GLU C 1 166 ? 15.184 -15.019 -17.306 1.00 35.20 166 GLU C C 1
ATOM 5084 O O . GLU C 1 166 ? 14.805 -16.090 -16.814 1.00 32.97 166 GLU C O 1
ATOM 5090 N N . LEU C 1 167 ? 14.385 -13.963 -17.393 1.00 31.83 167 LEU C N 1
ATOM 5091 C CA . LEU C 1 167 ? 12.974 -14.116 -17.099 1.00 31.05 167 LEU C CA 1
ATOM 5092 C C . LEU C 1 167 ? 12.343 -15.176 -18.006 1.00 29.60 167 LEU C C 1
ATOM 5093 O O . LEU C 1 167 ? 11.377 -15.817 -17.625 1.00 32.54 167 LEU C O 1
ATOM 5098 N N . LYS C 1 168 ? 12.883 -15.364 -19.205 1.00 33.87 168 LYS C N 1
ATOM 5099 C CA . LYS C 1 168 ? 12.357 -16.405 -20.116 1.00 35.88 168 LYS C CA 1
ATOM 5100 C C . LYS C 1 168 ? 12.593 -17.803 -19.563 1.00 36.55 168 LYS C C 1
ATOM 5101 O O . LYS C 1 168 ? 12.072 -18.772 -20.109 1.00 38.36 168 LYS C O 1
ATOM 5107 N N . GLU C 1 169 ? 13.369 -17.910 -18.483 1.00 34.66 169 GLU C N 1
ATOM 5108 C CA . GLU C 1 169 ? 13.650 -19.212 -17.854 1.00 37.13 169 GLU C CA 1
ATOM 5109 C C . GLU C 1 169 ? 12.857 -19.408 -16.580 1.00 33.05 169 GLU C C 1
ATOM 5110 O O . GLU C 1 169 ? 12.880 -20.476 -15.964 1.00 28.76 169 GLU C O 1
ATOM 5116 N N . LEU C 1 170 ? 12.152 -18.356 -16.187 1.00 31.41 170 LEU C N 1
ATOM 5117 C CA . LEU C 1 170 ? 11.407 -18.346 -14.928 1.00 31.05 170 LEU C CA 1
ATOM 5118 C C . LEU C 1 170 ? 9.898 -18.399 -15.163 1.00 30.81 170 LEU C C 1
ATOM 5119 O O . LEU C 1 170 ? 9.448 -18.171 -16.275 1.00 32.80 170 LEU C O 1
ATOM 5124 N N . ASP C 1 171 ? 9.120 -18.675 -14.114 1.00 29.24 171 ASP C N 1
ATOM 5125 C CA . ASP C 1 171 ? 7.674 -18.700 -14.258 1.00 30.37 171 ASP C CA 1
ATOM 5126 C C . ASP C 1 171 ? 7.143 -17.269 -14.284 1.00 28.73 171 ASP C C 1
ATOM 5127 O O . ASP C 1 171 ? 6.617 -16.776 -13.285 1.00 33.29 171 ASP C O 1
ATOM 5132 N N . VAL C 1 172 ? 7.281 -16.612 -15.431 1.00 25.68 172 VAL C N 1
ATOM 5133 C CA . VAL C 1 172 ? 6.925 -15.223 -15.581 1.00 26.74 172 VAL C CA 1
ATOM 5134 C C . VAL C 1 172 ? 5.491 -14.881 -15.206 1.00 28.09 172 VAL C C 1
ATOM 5135 O O . VAL C 1 172 ? 5.215 -13.820 -14.620 1.00 25.83 172 VAL C O 1
ATOM 5139 N N . GLU C 1 173 ? 4.558 -15.771 -15.510 1.00 26.47 173 GLU C N 1
ATOM 5140 C CA . GLU C 1 173 ? 3.186 -15.516 -15.102 1.00 26.37 173 GLU C CA 1
ATOM 5141 C C . GLU C 1 173 ? 3.104 -15.541 -13.578 1.00 27.26 173 GLU C C 1
ATOM 5142 O O . GLU C 1 173 ? 2.393 -14.728 -12.963 1.00 29.68 173 GLU C O 1
ATOM 5148 N N . GLY C 1 174 ? 3.826 -16.464 -12.965 1.00 25.62 174 GLY C N 1
ATOM 5149 C CA . GLY C 1 174 ? 3.897 -16.517 -11.513 1.00 27.68 174 GLY C CA 1
ATOM 5150 C C . GLY C 1 174 ? 4.485 -15.225 -10.948 1.00 26.95 174 GLY C C 1
ATOM 5151 O O . GLY C 1 174 ? 3.992 -14.705 -9.967 1.00 26.05 174 GLY C O 1
ATOM 5152 N N . ILE C 1 175 ? 5.512 -14.696 -11.604 1.00 25.69 175 ILE C N 1
ATOM 5153 C CA . ILE C 1 175 ? 6.158 -13.481 -11.150 1.00 24.62 175 ILE C CA 1
ATOM 5154 C C . ILE C 1 175 ? 5.210 -12.298 -11.285 1.00 23.87 175 ILE C C 1
ATOM 5155 O O . ILE C 1 175 ? 5.069 -11.531 -10.354 1.00 23.10 175 ILE C O 1
ATOM 5160 N N . PHE C 1 176 ? 4.535 -12.194 -12.429 1.00 23.02 176 PHE C N 1
ATOM 5161 C CA . PHE C 1 176 ? 3.496 -11.204 -12.647 1.00 24.34 176 PHE C CA 1
ATOM 5162 C C . PHE C 1 176 ? 2.454 -11.364 -11.552 1.00 22.65 176 PHE C C 1
ATOM 5163 O O . PHE C 1 176 ? 2.107 -10.392 -10.896 1.00 22.07 176 PHE C O 1
ATOM 5171 N N . ASN C 1 177 ? 1.995 -12.592 -11.321 1.00 22.62 177 ASN C N 1
ATOM 5172 C CA . ASN C 1 177 ? 0.955 -12.811 -10.310 1.00 23.79 177 ASN C CA 1
ATOM 5173 C C . ASN C 1 177 ? 1.432 -12.390 -8.906 1.00 23.98 177 ASN C C 1
ATOM 5174 O O . ASN C 1 177 ? 0.647 -11.903 -8.093 1.00 26.37 177 ASN C O 1
ATOM 5179 N N . ASP C 1 178 ? 2.726 -12.530 -8.661 1.00 21.45 178 ASP C N 1
ATOM 5180 C CA . ASP C 1 178 ? 3.340 -12.144 -7.358 1.00 23.00 178 ASP C CA 1
ATOM 5181 C C . ASP C 1 178 ? 3.362 -10.599 -7.272 1.00 19.62 178 ASP C C 1
ATOM 5182 O O . ASP C 1 178 ? 3.002 -10.020 -6.230 1.00 20.15 178 ASP C O 1
ATOM 5187 N N . VAL C 1 179 ? 3.765 -9.907 -8.347 1.00 18.69 179 VAL C N 1
ATOM 5188 C CA . VAL C 1 179 ? 3.696 -8.426 -8.329 1.00 17.38 179 VAL C CA 1
ATOM 5189 C C . VAL C 1 179 ? 2.271 -7.954 -8.146 1.00 18.22 179 VAL C C 1
ATOM 5190 O O . VAL C 1 179 ? 1.980 -6.975 -7.456 1.00 16.82 179 VAL C O 1
ATOM 5194 N N . VAL C 1 180 ? 1.350 -8.620 -8.806 1.00 14.32 180 VAL C N 1
ATOM 5195 C CA . VAL C 1 180 ? -0.066 -8.218 -8.673 1.00 16.76 180 VAL C CA 1
ATOM 5196 C C . VAL C 1 180 ? -0.578 -8.355 -7.263 1.00 16.60 180 VAL C C 1
ATOM 5197 O O . VAL C 1 180 ? -1.277 -7.483 -6.759 1.00 21.02 180 VAL C O 1
ATOM 5201 N N . GLU C 1 181 ? -0.238 -9.450 -6.609 1.00 22.50 181 GLU C N 1
ATOM 5202 C CA . GLU C 1 181 ? -0.696 -9.672 -5.234 1.00 23.91 181 GLU C CA 1
ATOM 5203 C C . GLU C 1 181 ? -0.112 -8.602 -4.270 1.00 22.98 181 GLU C C 1
ATOM 5204 O O . GLU C 1 181 ? -0.779 -8.089 -3.357 1.00 19.69 181 GLU C O 1
ATOM 5210 N N . ASN C 1 182 ? 1.138 -8.256 -4.491 1.00 21.38 182 ASN C N 1
ATOM 5211 C CA . ASN C 1 182 ? 1.791 -7.267 -3.680 1.00 20.12 182 ASN C CA 1
ATOM 5212 C C . ASN C 1 182 ? 1.202 -5.897 -3.918 1.00 21.98 182 ASN C C 1
ATOM 5213 O O . ASN C 1 182 ? 1.008 -5.140 -2.958 1.00 22.61 182 ASN C O 1
ATOM 5218 N N . VAL C 1 183 ? 0.830 -5.589 -5.161 1.00 17.59 183 VAL C N 1
ATOM 5219 C CA . VAL C 1 183 ? 0.123 -4.336 -5.414 1.00 17.38 183 VAL C CA 1
ATOM 5220 C C . VAL C 1 183 ? -1.264 -4.368 -4.728 1.00 19.28 183 VAL C C 1
ATOM 5221 O O . VAL C 1 183 ? -1.698 -3.378 -4.163 1.00 22.50 183 VAL C O 1
ATOM 5225 N N . LYS C 1 184 ? -1.903 -5.520 -4.703 1.00 19.02 184 LYS C N 1
ATOM 5226 C CA . LYS C 1 184 ? -3.246 -5.621 -4.094 1.00 24.59 184 LYS C CA 1
ATOM 5227 C C . LYS C 1 184 ? -3.094 -5.404 -2.575 1.00 22.49 184 LYS C C 1
ATOM 5228 O O . LYS C 1 184 ? -3.755 -4.550 -1.966 1.00 25.22 184 LYS C O 1
ATOM 5234 N N . ARG C 1 185 ? -2.170 -6.118 -1.955 1.00 24.22 185 ARG C N 1
ATOM 5235 C CA . ARG C 1 185 ? -1.920 -5.927 -0.531 1.00 25.24 185 ARG C CA 1
ATOM 5236 C C . ARG C 1 185 ? -1.573 -4.511 -0.120 1.00 22.00 185 ARG C C 1
ATOM 5237 O O . ARG C 1 185 ? -2.041 -4.042 0.905 1.00 22.43 185 ARG C O 1
ATOM 5245 N N . LEU C 1 186 ? -0.746 -3.842 -0.904 1.00 24.19 186 LEU C N 1
ATOM 5246 C CA . LEU C 1 186 ? -0.323 -2.470 -0.614 1.00 21.55 186 LEU C CA 1
ATOM 5247 C C . LEU C 1 186 ? -1.502 -1.484 -0.706 1.00 24.51 186 LEU C C 1
ATOM 5248 O O . LEU C 1 186 ? -1.641 -0.514 0.092 1.00 25.33 186 LEU C O 1
ATOM 5253 N N . TYR C 1 187 ? -2.373 -1.711 -1.679 1.00 20.88 187 TYR C N 1
ATOM 5254 C CA . TYR C 1 187 ? -3.547 -0.889 -1.819 1.00 22.59 187 TYR C CA 1
ATOM 5255 C C . TYR C 1 187 ? -4.578 -1.215 -0.737 1.00 24.46 187 TYR C C 1
ATOM 5256 O O . TYR C 1 187 ? -5.134 -0.303 -0.105 1.00 27.53 187 TYR C O 1
ATOM 5265 N N . GLN C 1 188 ? -4.822 -2.498 -0.470 1.00 22.80 188 GLN C N 1
ATOM 5266 C CA . GLN C 1 188 ? -5.955 -2.841 0.389 1.00 27.76 188 GLN C CA 1
ATOM 5267 C C . GLN C 1 188 ? -5.616 -2.951 1.864 1.00 30.01 188 GLN C C 1
ATOM 5268 O O . GLN C 1 188 ? -6.480 -2.735 2.717 1.00 28.28 188 GLN C O 1
ATOM 5274 N N . GLU C 1 189 ? -4.369 -3.291 2.183 1.00 28.44 189 GLU C N 1
ATOM 5275 C CA . GLU C 1 189 ? -4.024 -3.438 3.572 1.00 30.64 189 GLU C CA 1
ATOM 5276 C C . GLU C 1 189 ? -3.162 -2.285 4.060 1.00 29.35 189 GLU C C 1
ATOM 5277 O O . GLU C 1 189 ? -3.321 -1.814 5.194 1.00 32.73 189 GLU C O 1
ATOM 5283 N N . ALA C 1 190 ? -2.262 -1.803 3.212 1.00 26.46 190 ALA C N 1
ATOM 5284 C CA . ALA C 1 190 ? -1.319 -0.770 3.619 1.00 25.22 190 ALA C CA 1
ATOM 5285 C C . ALA C 1 190 ? -1.922 0.541 3.236 1.00 26.03 190 ALA C C 1
ATOM 5286 O O . ALA C 1 190 ? -1.467 1.617 3.652 1.00 30.11 190 ALA C O 1
ATOM 5288 N N . GLU C 1 191 ? -2.927 0.505 2.389 1.00 27.44 191 GLU C N 1
ATOM 5289 C CA . GLU C 1 191 ? -3.518 1.738 1.942 1.00 28.49 191 GLU C CA 1
ATOM 5290 C C . GLU C 1 191 ? -2.594 2.751 1.323 1.00 27.41 191 GLU C C 1
ATOM 5291 O O . GLU C 1 191 ? -2.671 3.989 1.549 1.00 29.18 191 GLU C O 1
ATOM 5297 N N . LEU C 1 192 ? -1.728 2.250 0.428 1.00 24.06 192 LEU C N 1
ATOM 5298 C CA . LEU C 1 192 ? -0.781 3.131 -0.284 1.00 23.66 192 LEU C CA 1
ATOM 5299 C C . LEU C 1 192 ? -0.749 2.797 -1.791 1.00 22.31 192 LEU C C 1
ATOM 5300 O O . LEU C 1 192 ? -0.956 1.660 -2.183 1.00 22.55 192 LEU C O 1
ATOM 5305 N N . VAL C 1 193 ? -0.275 3.767 -2.564 1.00 21.40 193 VAL C N 1
ATOM 5306 C CA . VAL C 1 193 ? -0.003 3.558 -3.999 1.00 22.45 193 VAL C CA 1
ATOM 5307 C C . VAL C 1 193 ? 1.537 3.774 -4.126 1.00 21.69 193 VAL C C 1
ATOM 5308 O O . VAL C 1 193 ? 2.016 4.829 -3.680 1.00 23.80 193 VAL C O 1
ATOM 5312 N N . HIS C 1 194 ? 2.322 2.825 -4.730 1.00 24.36 194 HIS C N 1
ATOM 5313 C CA . HIS C 1 194 ? 3.802 2.877 -4.807 1.00 19.75 194 HIS C CA 1
ATOM 5314 C C . HIS C 1 194 ? 4.151 4.133 -5.595 1.00 23.88 194 HIS C C 1
ATOM 5315 O O . HIS C 1 194 ? 4.985 4.923 -5.168 1.00 24.31 194 HIS C O 1
ATOM 5322 N N . ALA C 1 195 ? 3.516 4.310 -6.758 1.00 22.98 195 ALA C N 1
ATOM 5323 C CA . ALA C 1 195 ? 3.714 5.510 -7.554 1.00 24.87 195 ALA C CA 1
ATOM 5324 C C . ALA C 1 195 ? 5.020 5.582 -8.337 1.00 25.07 195 ALA C C 1
ATOM 5325 O O . ALA C 1 195 ? 5.248 6.530 -9.089 1.00 28.40 195 ALA C O 1
ATOM 5327 N N . ASP C 1 196 ? 5.887 4.591 -8.199 1.00 23.50 196 ASP C N 1
ATOM 5328 C CA . ASP C 1 196 ? 6.994 4.550 -9.148 1.00 25.18 196 ASP C CA 1
ATOM 5329 C C . ASP C 1 196 ? 7.303 3.114 -9.427 1.00 22.37 196 ASP C C 1
ATOM 5330 O O . ASP C 1 196 ? 8.445 2.703 -9.410 1.00 23.48 196 ASP C O 1
ATOM 5335 N N . LEU C 1 197 ? 6.261 2.351 -9.674 1.00 22.58 197 LEU C N 1
ATOM 5336 C CA . LEU C 1 197 ? 6.394 0.897 -9.800 1.00 24.47 197 LEU C CA 1
ATOM 5337 C C . LEU C 1 197 ? 6.744 0.516 -11.219 1.00 26.68 197 LEU C C 1
ATOM 5338 O O . LEU C 1 197 ? 6.009 0.825 -12.176 1.00 28.70 197 LEU C O 1
ATOM 5343 N N . SER C 1 198 ? 7.905 -0.099 -11.365 1.00 26.43 198 SER C N 1
ATOM 5344 C CA . SER C 1 198 ? 8.350 -0.551 -12.673 1.00 25.90 198 SER C CA 1
ATOM 5345 C C . SER C 1 198 ? 9.396 -1.638 -12.473 1.00 25.07 198 SER C C 1
ATOM 5346 O O . SER C 1 198 ? 9.725 -1.987 -11.358 1.00 25.96 198 SER C O 1
ATOM 5349 N N . GLU C 1 199 ? 9.864 -2.205 -13.574 1.00 22.88 199 GLU C N 1
ATOM 5350 C CA . GLU C 1 199 ? 10.827 -3.293 -13.562 1.00 19.07 199 GLU C CA 1
ATOM 5351 C C . GLU C 1 199 ? 12.157 -2.752 -13.036 1.00 18.92 199 GLU C C 1
ATOM 5352 O O . GLU C 1 199 ? 13.062 -3.514 -12.790 1.00 24.26 199 GLU C O 1
ATOM 5358 N N . TYR C 1 200 ? 12.272 -1.439 -12.865 1.00 20.12 200 TYR C N 1
ATOM 5359 C CA . TYR C 1 200 ? 13.503 -0.857 -12.284 1.00 21.76 200 TYR C CA 1
ATOM 5360 C C . TYR C 1 200 ? 13.497 -0.833 -10.768 1.00 24.11 200 TYR C C 1
ATOM 5361 O O . TYR C 1 200 ? 14.555 -0.692 -10.159 1.00 23.78 200 TYR C O 1
ATOM 5370 N N . ASN C 1 201 ? 12.313 -0.990 -10.172 1.00 20.75 201 ASN C N 1
ATOM 5371 C CA . ASN C 1 201 ? 12.165 -0.909 -8.733 1.00 22.04 201 ASN C CA 1
ATOM 5372 C C . ASN C 1 201 ? 11.584 -2.186 -8.159 1.00 18.88 201 ASN C C 1
ATOM 5373 O O . ASN C 1 201 ? 11.046 -2.206 -7.073 1.00 22.61 201 ASN C O 1
ATOM 5378 N N . ILE C 1 202 ? 11.668 -3.253 -8.923 1.00 18.80 202 ILE C N 1
ATOM 5379 C CA . ILE C 1 202 ? 11.288 -4.544 -8.439 1.00 20.49 202 ILE C CA 1
ATOM 5380 C C . ILE C 1 202 ? 12.497 -5.457 -8.551 1.00 22.41 202 ILE C C 1
ATOM 5381 O O . ILE C 1 202 ? 13.006 -5.656 -9.670 1.00 20.36 202 ILE C O 1
ATOM 5394 N N . TYR C 1 204 ? 14.270 -9.405 -7.529 1.00 24.46 204 TYR C N 1
ATOM 5395 C CA . TYR C 1 204 ? 13.785 -10.768 -7.488 1.00 27.89 204 TYR C CA 1
ATOM 5396 C C . TYR C 1 204 ? 14.859 -11.767 -7.042 1.00 28.60 204 TYR C C 1
ATOM 5397 O O . TYR C 1 204 ? 15.944 -11.785 -7.589 1.00 29.65 204 TYR C O 1
ATOM 5406 N N . ILE C 1 205 ? 14.529 -12.576 -6.040 1.00 29.45 205 ILE C N 1
ATOM 5407 C CA . ILE C 1 205 ? 15.325 -13.761 -5.640 1.00 32.63 205 ILE C CA 1
ATOM 5408 C C . ILE C 1 205 ? 14.303 -14.650 -4.984 1.00 33.56 205 ILE C C 1
ATOM 5409 O O . ILE C 1 205 ? 13.894 -14.380 -3.848 1.00 35.47 205 ILE C O 1
ATOM 5414 N N . ASP C 1 206 ? 13.870 -15.688 -5.693 1.00 34.34 206 ASP C N 1
ATOM 5415 C CA . ASP C 1 206 ? 12.810 -16.573 -5.199 1.00 34.23 206 ASP C CA 1
ATOM 5416 C C . ASP C 1 206 ? 11.397 -15.980 -5.089 1.00 33.00 206 ASP C C 1
ATOM 5417 O O . ASP C 1 206 ? 10.419 -16.688 -5.325 1.00 34.00 206 ASP C O 1
ATOM 5422 N N . LYS C 1 207 ? 11.286 -14.697 -4.737 1.00 28.58 207 LYS C N 1
ATOM 5423 C CA . LYS C 1 207 ? 9.996 -13.957 -4.785 1.00 26.41 207 LYS C CA 1
ATOM 5424 C C . LYS C 1 207 ? 10.319 -12.509 -5.175 1.00 24.46 207 LYS C C 1
ATOM 5425 O O . LYS C 1 207 ? 11.485 -12.142 -5.200 1.00 23.58 207 LYS C O 1
ATOM 5431 N N . VAL C 1 208 ? 9.316 -11.687 -5.486 1.00 24.70 208 VAL C N 1
ATOM 5432 C CA . VAL C 1 208 ? 9.618 -10.296 -5.800 1.00 21.75 208 VAL C CA 1
ATOM 5433 C C . VAL C 1 208 ? 9.670 -9.446 -4.520 1.00 20.77 208 VAL C C 1
ATOM 5434 O O . VAL C 1 208 ? 8.942 -9.724 -3.554 1.00 22.78 208 VAL C O 1
ATOM 5438 N N . TYR C 1 209 ? 10.439 -8.366 -4.568 1.00 20.40 209 TYR C N 1
ATOM 5439 C CA . TYR C 1 209 ? 10.460 -7.354 -3.491 1.00 19.98 209 TYR C CA 1
ATOM 5440 C C . TYR C 1 209 ? 10.267 -6.008 -4.153 1.00 21.12 209 TYR C C 1
ATOM 5441 O O . TYR C 1 209 ? 10.867 -5.743 -5.191 1.00 19.33 209 TYR C O 1
ATOM 5450 N N . PHE C 1 210 ? 9.456 -5.146 -3.551 1.00 21.81 210 PHE C N 1
ATOM 5451 C CA . PHE C 1 210 ? 9.305 -3.800 -4.062 1.00 17.51 210 PHE C CA 1
ATOM 5452 C C . PHE C 1 210 ? 10.265 -2.946 -3.255 1.00 21.01 210 PHE C C 1
ATOM 5453 O O . PHE C 1 210 ? 10.403 -3.106 -2.032 1.00 18.98 210 PHE C O 1
ATOM 5461 N N . ILE C 1 211 ? 10.910 -2.026 -3.947 1.00 19.50 211 ILE C N 1
ATOM 5462 C CA . ILE C 1 211 ? 11.718 -0.994 -3.321 1.00 22.35 211 ILE C CA 1
ATOM 5463 C C . ILE C 1 211 ? 11.399 0.432 -3.852 1.00 22.56 211 ILE C C 1
ATOM 5464 O O . ILE C 1 211 ? 10.578 0.621 -4.775 1.00 18.15 211 ILE C O 1
ATOM 5469 N N . ASP C 1 212 ? 12.073 1.420 -3.263 1.00 22.14 212 ASP C N 1
ATOM 5470 C CA . ASP C 1 212 ? 12.050 2.823 -3.707 1.00 22.12 212 ASP C CA 1
ATOM 5471 C C . ASP C 1 212 ? 10.713 3.466 -3.433 1.00 22.88 212 ASP C C 1
ATOM 5472 O O . ASP C 1 212 ? 9.926 3.634 -4.359 1.00 22.85 212 ASP C O 1
ATOM 5485 N N . GLY C 1 214 ? 9.924 6.485 -1.227 1.00 23.18 214 GLY C N 1
ATOM 5486 C CA . GLY C 1 214 ? 9.778 7.877 -0.781 1.00 26.19 214 GLY C CA 1
ATOM 5487 C C . GLY C 1 214 ? 8.569 8.571 -1.390 1.00 28.32 214 GLY C C 1
ATOM 5488 O O . GLY C 1 214 ? 7.935 9.409 -0.749 1.00 30.87 214 GLY C O 1
ATOM 5489 N N . GLN C 1 215 ? 8.254 8.219 -2.631 1.00 29.91 215 GLN C N 1
ATOM 5490 C CA . GLN C 1 215 ? 7.160 8.846 -3.374 1.00 27.61 215 GLN C CA 1
ATOM 5491 C C . GLN C 1 215 ? 5.794 8.239 -3.085 1.00 27.81 215 GLN C C 1
ATOM 5492 O O . GLN C 1 215 ? 4.780 8.843 -3.436 1.00 30.33 215 GLN C O 1
ATOM 5498 N N . ALA C 1 216 ? 5.737 7.081 -2.423 1.00 24.40 216 ALA C N 1
ATOM 5499 C CA . ALA C 1 216 ? 4.467 6.343 -2.271 1.00 23.16 216 ALA C CA 1
ATOM 5500 C C . ALA C 1 216 ? 3.481 7.156 -1.439 1.00 25.81 216 ALA C C 1
ATOM 5501 O O . ALA C 1 216 ? 3.858 7.791 -0.453 1.00 26.28 216 ALA C O 1
ATOM 5503 N N . VAL C 1 217 ? 2.216 7.148 -1.836 1.00 27.68 217 VAL C N 1
ATOM 5504 C CA . VAL C 1 217 ? 1.224 8.008 -1.180 1.00 28.19 217 VAL C CA 1
ATOM 5505 C C . VAL C 1 217 ? 0.073 7.189 -0.652 1.00 27.45 217 VAL C C 1
ATOM 5506 O O . VAL C 1 217 ? -0.071 6.007 -0.988 1.00 26.46 217 VAL C O 1
ATOM 5510 N N . THR C 1 218 ? -0.756 7.796 0.203 1.00 29.53 218 THR C N 1
ATOM 5511 C CA . THR C 1 218 ? -1.841 7.050 0.814 1.00 28.37 218 THR C CA 1
ATOM 5512 C C . THR C 1 218 ? -3.037 7.209 -0.098 1.00 29.41 218 THR C C 1
ATOM 5513 O O . THR C 1 218 ? -3.059 8.075 -0.987 1.00 30.09 218 THR C O 1
ATOM 5517 N N . LEU C 1 219 ? -4.032 6.373 0.149 1.00 30.31 219 LEU C N 1
ATOM 5518 C CA . LEU C 1 219 ? -5.239 6.360 -0.656 1.00 33.60 219 LEU C CA 1
ATOM 5519 C C . LEU C 1 219 ? -5.993 7.676 -0.658 1.00 36.13 219 LEU C C 1
ATOM 5520 O O . LEU C 1 219 ? -6.864 7.869 -1.488 1.00 36.72 219 LEU C O 1
ATOM 5525 N N . ARG C 1 220 ? -5.657 8.584 0.263 1.00 36.60 220 ARG C N 1
ATOM 5526 C CA . ARG C 1 220 ? -6.360 9.862 0.375 1.00 37.46 220 ARG C CA 1
ATOM 5527 C C . ARG C 1 220 ? -5.762 10.928 -0.533 1.00 37.37 220 ARG C C 1
ATOM 5528 O O . ARG C 1 220 ? -6.423 11.929 -0.838 1.00 39.47 220 ARG C O 1
ATOM 5536 N N . HIS C 1 221 ? -4.515 10.724 -0.964 1.00 35.33 221 HIS C N 1
ATOM 5537 C CA . HIS C 1 221 ? -3.835 11.648 -1.875 1.00 33.63 221 HIS C CA 1
ATOM 5538 C C . HIS C 1 221 ? -4.655 11.882 -3.151 1.00 36.21 221 HIS C C 1
ATOM 5539 O O . HIS C 1 221 ? -5.146 10.929 -3.775 1.00 35.55 221 HIS C O 1
ATOM 5546 N N . PRO C 1 222 ? 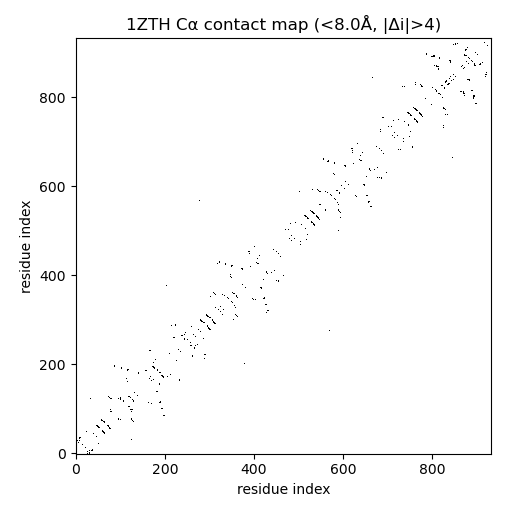-4.821 13.152 -3.556 1.00 37.29 222 PRO C N 1
ATOM 5547 C CA . PRO C 1 222 ? -5.630 13.449 -4.747 1.00 39.68 222 PRO C CA 1
ATOM 5548 C C . PRO C 1 222 ? -5.268 12.607 -5.978 1.00 40.35 222 PRO C C 1
ATOM 5549 O O . PRO C 1 222 ? -6.137 12.304 -6.811 1.00 40.06 222 PRO C O 1
ATOM 5561 N N . ALA C 1 224 ? -3.785 9.573 -6.095 1.00 31.81 224 ALA C N 1
ATOM 5562 C CA . ALA C 1 224 ? -3.493 8.195 -5.775 1.00 31.99 224 ALA C CA 1
ATOM 5563 C C . ALA C 1 224 ? -4.013 7.279 -6.885 1.00 31.01 224 ALA C C 1
ATOM 5564 O O . ALA C 1 224 ? -3.399 6.277 -7.214 1.00 26.79 224 ALA C O 1
ATOM 5566 N N . GLU C 1 225 ? -5.143 7.635 -7.476 1.00 30.01 225 GLU C N 1
ATOM 5567 C CA . GLU C 1 225 ? -5.774 6.723 -8.427 1.00 32.05 225 GLU C CA 1
ATOM 5568 C C . GLU C 1 225 ? -5.042 6.800 -9.771 1.00 32.11 225 GLU C C 1
ATOM 5569 O O . GLU C 1 225 ? -4.822 5.777 -10.417 1.00 31.66 225 GLU C O 1
ATOM 5575 N N . SER C 1 226 ? -4.646 7.994 -10.200 1.00 30.69 226 SER C N 1
ATOM 5576 C CA . SER C 1 226 ? -3.872 8.053 -11.445 1.00 31.93 226 SER C CA 1
ATOM 5577 C C . SER C 1 226 ? -2.484 7.406 -11.294 1.00 31.27 226 SER C C 1
ATOM 5578 O O . SER C 1 226 ? -1.999 6.722 -12.208 1.00 28.84 226 SER C O 1
ATOM 5581 N N . TYR C 1 227 ? -1.856 7.593 -10.130 1.00 29.72 227 TYR C N 1
ATOM 5582 C CA . TYR C 1 227 ? -0.594 6.899 -9.830 1.00 27.56 227 TYR C CA 1
ATOM 5583 C C . TYR C 1 227 ? -0.773 5.386 -9.903 1.00 25.88 227 TYR C C 1
ATOM 5584 O O . TYR C 1 227 ? 0.124 4.660 -10.356 1.00 28.35 227 TYR C O 1
ATOM 5593 N N . LEU C 1 228 ? -1.912 4.905 -9.428 1.00 24.05 228 LEU C N 1
ATOM 5594 C CA . LEU C 1 228 ? -2.192 3.481 -9.460 1.00 23.82 228 LEU C CA 1
ATOM 5595 C C . LEU C 1 228 ? -2.450 2.981 -10.871 1.00 26.56 228 LEU C C 1
ATOM 5596 O O . LEU C 1 228 ? -2.006 1.899 -11.234 1.00 25.38 228 LEU C O 1
ATOM 5601 N N . GLU C 1 229 ? -3.191 3.736 -11.678 1.00 27.01 229 GLU C N 1
ATOM 5602 C CA . GLU C 1 229 ? -3.349 3.279 -13.078 1.00 27.46 229 GLU C CA 1
ATOM 5603 C C . GLU C 1 229 ? -2.000 3.244 -13.782 1.00 26.61 229 GLU C C 1
ATOM 5604 O O . GLU C 1 229 ? -1.742 2.361 -14.601 1.00 24.66 229 GLU C O 1
ATOM 5610 N N . ARG C 1 230 ? -1.171 4.251 -13.509 1.00 24.40 230 ARG C N 1
ATOM 5611 C CA . ARG C 1 230 ? 0.157 4.330 -14.114 1.00 26.34 230 ARG C CA 1
ATOM 5612 C C . ARG C 1 230 ? 1.010 3.108 -13.767 1.00 27.02 230 ARG C C 1
ATOM 5613 O O . ARG C 1 230 ? 1.673 2.528 -14.645 1.00 30.17 230 ARG C O 1
ATOM 5621 N N . ASP C 1 231 ? 0.975 2.710 -12.493 1.00 27.38 231 ASP C N 1
ATOM 5622 C CA . ASP C 1 231 ? 1.701 1.529 -11.990 1.00 25.12 231 ASP C CA 1
ATOM 5623 C C . ASP C 1 231 ? 1.217 0.233 -12.695 1.00 25.42 231 ASP C C 1
ATOM 5624 O O . ASP C 1 231 ? 2.008 -0.584 -13.182 1.00 23.50 231 ASP C O 1
ATOM 5629 N N . VAL C 1 232 ? -0.096 0.043 -12.731 1.00 22.39 232 VAL C N 1
ATOM 5630 C CA . VAL C 1 232 ? -0.688 -1.109 -13.419 1.00 24.15 232 VAL C CA 1
ATOM 5631 C C . VAL C 1 232 ? -0.304 -1.196 -14.896 1.00 24.54 232 VAL C C 1
ATOM 5632 O O . VAL C 1 232 ? 0.056 -2.259 -15.384 1.00 24.66 232 VAL C O 1
ATOM 5636 N N . ARG C 1 233 ? -0.342 -0.071 -15.606 1.00 25.14 233 ARG C N 1
ATOM 5637 C CA . ARG C 1 233 ? 0.028 -0.048 -17.025 1.00 27.36 233 ARG C CA 1
ATOM 5638 C C . ARG C 1 233 ? 1.489 -0.408 -17.251 1.00 25.42 233 ARG C C 1
ATOM 5639 O O . ARG C 1 233 ? 1.820 -1.103 -18.204 1.00 25.81 233 ARG C O 1
ATOM 5647 N N . ASN C 1 234 ? 2.373 0.108 -16.393 1.00 27.70 234 ASN C N 1
ATOM 5648 C CA . ASN C 1 234 ? 3.823 -0.140 -16.507 1.00 25.62 234 ASN C CA 1
ATOM 5649 C C . ASN C 1 234 ? 4.147 -1.591 -16.243 1.00 24.37 234 ASN C C 1
ATOM 5650 O O . ASN C 1 234 ? 4.997 -2.178 -16.927 1.00 27.80 234 ASN C O 1
ATOM 5655 N N . ILE C 1 235 ? 3.416 -2.177 -15.296 1.00 20.27 235 ILE C N 1
ATOM 5656 C CA . ILE C 1 235 ? 3.507 -3.624 -14.991 1.00 23.26 235 ILE C CA 1
ATOM 5657 C C . ILE C 1 235 ? 2.991 -4.493 -16.143 1.00 24.24 235 ILE C C 1
ATOM 5658 O O . ILE C 1 235 ? 3.682 -5.415 -16.607 1.00 24.29 235 ILE C O 1
ATOM 5663 N N . ILE C 1 236 ? 1.749 -4.262 -16.562 1.00 18.04 236 ILE C N 1
ATOM 5664 C CA . ILE C 1 236 ? 1.247 -4.994 -17.735 1.00 21.18 236 ILE C CA 1
ATOM 5665 C C . ILE C 1 236 ? 2.210 -4.865 -18.921 1.00 24.05 236 ILE C C 1
ATOM 5666 O O . ILE C 1 236 ? 2.536 -5.862 -19.576 1.00 23.51 236 ILE C O 1
ATOM 5671 N N . ARG C 1 237 ? 2.653 -3.642 -19.208 1.00 22.36 237 ARG C N 1
ATOM 5672 C CA . ARG C 1 237 ? 3.545 -3.396 -20.359 1.00 25.77 237 ARG C CA 1
ATOM 5673 C C . ARG C 1 237 ? 4.849 -4.191 -20.317 1.00 24.60 237 ARG C C 1
ATOM 5674 O O . ARG C 1 237 ? 5.213 -4.862 -21.292 1.00 21.54 237 ARG C O 1
ATOM 5682 N N . PHE C 1 238 ? 5.593 -4.072 -19.219 1.00 24.04 238 PHE C N 1
ATOM 5683 C CA . PHE C 1 238 ? 6.859 -4.819 -19.091 1.00 23.78 238 PHE C CA 1
ATOM 5684 C C . PHE C 1 238 ? 6.639 -6.312 -19.276 1.00 22.33 238 PHE C C 1
ATOM 5685 O O . PHE C 1 238 ? 7.374 -6.965 -20.025 1.00 26.92 238 PHE C O 1
ATOM 5693 N N . PHE C 1 239 ? 5.646 -6.872 -18.597 1.00 20.46 239 PHE C N 1
ATOM 5694 C CA . PHE C 1 239 ? 5.414 -8.318 -18.705 1.00 22.98 239 PHE C CA 1
ATOM 5695 C C . PHE C 1 239 ? 4.891 -8.839 -20.062 1.00 26.36 239 PHE C C 1
ATOM 5696 O O . PHE C 1 239 ? 5.052 -10.024 -20.375 1.00 26.67 239 PHE C O 1
ATOM 5704 N N . SER C 1 240 ? 4.282 -7.966 -20.866 1.00 25.42 240 SER C N 1
ATOM 5705 C CA . SER C 1 240 ? 3.839 -8.403 -22.200 1.00 27.08 240 SER C CA 1
ATOM 5706 C C . SER C 1 240 ? 5.062 -8.789 -23.042 1.00 28.19 240 SER C C 1
ATOM 5707 O O . SER C 1 240 ? 4.984 -9.642 -23.962 1.00 27.85 240 SER C O 1
ATOM 5710 N N . LYS C 1 241 ? 6.202 -8.186 -22.704 1.00 27.15 241 LYS C N 1
ATOM 5711 C CA . LYS C 1 241 ? 7.461 -8.509 -23.359 1.00 29.59 241 LYS C CA 1
ATOM 5712 C C . LYS C 1 241 ? 7.905 -9.943 -23.133 1.00 30.96 241 LYS C C 1
ATOM 5713 O O . LYS C 1 241 ? 8.768 -10.440 -23.870 1.00 35.83 241 LYS C O 1
ATOM 5719 N N . TYR C 1 242 ? 7.330 -10.616 -22.136 1.00 27.78 242 TYR C N 1
ATOM 5720 C CA . TYR C 1 242 ? 7.733 -11.986 -21.798 1.00 29.79 242 TYR C CA 1
ATOM 5721 C C . TYR C 1 242 ? 6.602 -12.975 -21.932 1.00 28.04 242 TYR C C 1
ATOM 5722 O O . TYR C 1 242 ? 6.694 -14.117 -21.480 1.00 29.12 242 TYR C O 1
ATOM 5731 N N . GLY C 1 243 ? 5.545 -12.520 -22.582 1.00 27.54 243 GLY C N 1
ATOM 5732 C CA . GLY C 1 243 ? 4.443 -13.375 -22.918 1.00 27.98 243 GLY C CA 1
ATOM 5733 C C . GLY C 1 243 ? 3.322 -13.465 -21.905 1.00 28.75 243 GLY C C 1
ATOM 5734 O O . GLY C 1 243 ? 2.464 -14.341 -22.038 1.00 29.93 243 GLY C O 1
ATOM 5735 N N . VAL C 1 244 ? 3.307 -12.590 -20.888 1.00 28.59 244 VAL C N 1
ATOM 5736 C CA . VAL C 1 244 ? 2.191 -12.587 -19.944 1.00 25.21 244 VAL C CA 1
ATOM 5737 C C . VAL C 1 244 ? 1.102 -11.793 -20.605 1.00 26.00 244 VAL C C 1
ATOM 5738 O O . VAL C 1 244 ? 1.350 -10.696 -21.033 1.00 26.42 244 VAL C O 1
ATOM 5742 N N . LYS C 1 245 ? -0.111 -12.338 -20.667 1.00 26.75 245 LYS C N 1
ATOM 5743 C CA . LYS C 1 245 ? -1.239 -11.637 -21.290 1.00 26.73 245 LYS C CA 1
ATOM 5744 C C . LYS C 1 245 ? -2.154 -11.183 -20.151 1.00 27.39 245 LYS C C 1
ATOM 5745 O O . LYS C 1 245 ? -2.520 -11.972 -19.292 1.00 30.03 245 LYS C O 1
ATOM 5751 N N . ALA C 1 246 ? -2.512 -9.905 -20.111 1.00 26.49 246 ALA C N 1
ATOM 5752 C CA . ALA C 1 246 ? -3.234 -9.422 -18.951 1.00 25.17 246 ALA C CA 1
ATOM 5753 C C . ALA C 1 246 ? -3.959 -8.171 -19.330 1.00 26.51 246 ALA C C 1
ATOM 5754 O O . ALA C 1 246 ? -3.495 -7.417 -20.204 1.00 25.86 246 ALA C O 1
ATOM 5756 N N . ASP C 1 247 ? -5.102 -7.942 -18.690 1.00 28.51 247 ASP C N 1
ATOM 5757 C CA . ASP C 1 247 ? -5.914 -6.788 -19.049 1.00 28.50 247 ASP C CA 1
ATOM 5758 C C . ASP C 1 247 ? -5.892 -5.730 -17.970 1.00 29.29 247 ASP C C 1
ATOM 5759 O O . ASP C 1 247 ? -6.029 -6.043 -16.798 1.00 29.38 247 ASP C O 1
ATOM 5764 N N . PHE C 1 248 ? -5.696 -4.483 -18.374 1.00 26.60 248 PHE C N 1
ATOM 5765 C CA . PHE C 1 248 ? -5.666 -3.351 -17.445 1.00 30.05 248 PHE C CA 1
ATOM 5766 C C . PHE C 1 248 ? -6.932 -3.310 -16.565 1.00 30.16 248 PHE C C 1
ATOM 5767 O O . PHE C 1 248 ? -6.873 -3.104 -15.355 1.00 31.76 248 PHE C O 1
ATOM 5775 N N . GLU C 1 249 ? -8.085 -3.449 -17.197 1.00 29.51 249 GLU C N 1
ATOM 5776 C CA . GLU C 1 249 ? -9.354 -3.379 -16.479 1.00 30.10 249 GLU C CA 1
ATOM 5777 C C . GLU C 1 249 ? -9.442 -4.461 -15.386 1.00 29.57 249 GLU C C 1
ATOM 5778 O O . GLU C 1 249 ? -9.844 -4.207 -14.255 1.00 29.69 249 GLU C O 1
ATOM 5784 N N . GLU C 1 250 ? -9.069 -5.682 -15.733 1.00 30.29 250 GLU C N 1
ATOM 5785 C CA . GLU C 1 250 ? -9.150 -6.783 -14.790 1.00 32.44 250 GLU C CA 1
ATOM 5786 C C . GLU C 1 250 ? -8.142 -6.608 -13.659 1.00 27.54 250 GLU C C 1
ATOM 5787 O O . GLU C 1 250 ? -8.422 -6.875 -12.486 1.00 23.50 250 GLU C O 1
ATOM 5801 N N . LEU C 1 252 ? -6.615 -3.832 -12.545 1.00 24.38 252 LEU C N 1
ATOM 5802 C CA . LEU C 1 252 ? -6.973 -2.692 -11.664 1.00 24.73 252 LEU C CA 1
ATOM 5803 C C . LEU C 1 252 ? -8.085 -3.071 -10.649 1.00 27.52 252 LEU C C 1
ATOM 5804 O O . LEU C 1 252 ? -8.041 -2.708 -9.460 1.00 28.28 252 LEU C O 1
ATOM 5809 N N . LYS C 1 253 ? -9.086 -3.796 -11.126 1.00 28.81 253 LYS C N 1
ATOM 5810 C CA . LYS C 1 253 ? -10.208 -4.259 -10.300 1.00 30.35 253 LYS C CA 1
ATOM 5811 C C . LYS C 1 253 ? -9.809 -5.333 -9.287 1.00 30.77 253 LYS C C 1
ATOM 5812 O O . LYS C 1 253 ? -10.384 -5.420 -8.182 1.00 31.58 253 LYS C O 1
ATOM 5818 N N . GLU C 1 254 ? -8.821 -6.147 -9.638 1.00 31.04 254 GLU C N 1
ATOM 5819 C CA . GLU C 1 254 ? -8.273 -7.112 -8.687 1.00 31.06 254 GLU C CA 1
ATOM 5820 C C . GLU C 1 254 ? -7.562 -6.337 -7.577 1.00 31.58 254 GLU C C 1
ATOM 5821 O O . GLU C 1 254 ? -7.751 -6.612 -6.371 1.00 28.56 254 GLU C O 1
ATOM 5827 N N . VAL C 1 255 ? -6.791 -5.328 -7.977 1.00 29.62 255 VAL C N 1
ATOM 5828 C CA . VAL C 1 255 ? -6.067 -4.529 -6.986 1.00 29.74 255 VAL C CA 1
ATOM 5829 C C . VAL C 1 255 ? -7.015 -3.738 -6.082 1.00 31.11 255 VAL C C 1
ATOM 5830 O O . VAL C 1 255 ? -6.899 -3.800 -4.854 1.00 34.57 255 VAL C O 1
ATOM 5834 N N . LYS C 1 256 ? -7.932 -2.998 -6.698 1.00 32.29 256 LYS C N 1
ATOM 5835 C CA . LYS C 1 256 ? -8.957 -2.238 -5.990 1.00 32.87 256 LYS C CA 1
ATOM 5836 C C . LYS C 1 256 ? -10.068 -3.074 -5.346 1.00 36.65 256 LYS C C 1
ATOM 5837 O O . LYS C 1 256 ? -10.875 -2.544 -4.572 1.00 37.88 256 LYS C O 1
ATOM 5843 N N . GLY C 1 257 ? -10.109 -4.365 -5.660 1.00 38.09 257 GLY C N 1
ATOM 5844 C CA . GLY C 1 257 ? -11.118 -5.268 -5.098 1.00 43.11 257 GLY C CA 1
ATOM 5845 C C . GLY C 1 257 ? -12.517 -4.926 -5.564 1.00 46.18 257 GLY C C 1
ATOM 5846 O O . GLY C 1 257 ? -13.501 -5.178 -4.864 1.00 47.41 257 GLY C O 1
ATOM 5847 N N . GLU C 1 258 ? -12.605 -4.333 -6.749 1.00 47.71 258 GLU C N 1
ATOM 5848 C CA . GLU C 1 258 ? -13.883 -4.049 -7.359 1.00 49.29 258 GLU C CA 1
ATOM 5849 C C . GLU C 1 258 ? -14.375 -5.251 -8.150 1.00 49.88 258 GLU C C 1
ATOM 5850 O O . GLU C 1 258 ? -14.076 -5.388 -9.334 1.00 52.96 258 GLU C O 1
ATOM 5861 N N . LYS D 1 2 ? 5.416 -13.021 -50.261 1.00 36.58 2 LYS D N 1
ATOM 5862 C CA . LYS D 1 2 ? 6.350 -14.105 -49.936 1.00 38.21 2 LYS D CA 1
ATOM 5863 C C . LYS D 1 2 ? 6.081 -14.678 -48.557 1.00 37.48 2 LYS D C 1
ATOM 5864 O O . LYS D 1 2 ? 5.745 -13.933 -47.625 1.00 33.88 2 LYS D O 1
ATOM 5870 N N . ASP D 1 3 ? 6.236 -15.997 -48.431 1.00 38.33 3 ASP D N 1
ATOM 5871 C CA . ASP D 1 3 ? 6.264 -16.647 -47.122 1.00 39.38 3 ASP D CA 1
ATOM 5872 C C . ASP D 1 3 ? 7.648 -16.444 -46.528 1.00 38.58 3 ASP D C 1
ATOM 5873 O O . ASP D 1 3 ? 8.540 -17.287 -46.680 1.00 38.40 3 ASP D O 1
ATOM 5878 N N . LEU D 1 4 ? 7.824 -15.318 -45.851 1.00 37.43 4 LEU D N 1
ATOM 5879 C CA . LEU D 1 4 ? 9.081 -15.027 -45.177 1.00 35.45 4 LEU D CA 1
ATOM 5880 C C . LEU D 1 4 ? 9.432 -16.091 -44.124 1.00 35.14 4 LEU D C 1
ATOM 5881 O O . LEU D 1 4 ? 8.576 -16.566 -43.360 1.00 34.76 4 LEU D O 1
ATOM 5886 N N . LYS D 1 5 ? 10.702 -16.462 -44.086 1.00 33.16 5 LYS D N 1
ATOM 5887 C CA . LYS D 1 5 ? 11.147 -17.539 -43.190 1.00 32.88 5 LYS D CA 1
ATOM 5888 C C . LYS D 1 5 ? 11.524 -17.021 -41.806 1.00 33.69 5 LYS D C 1
ATOM 5889 O O . LYS D 1 5 ? 11.402 -17.747 -40.840 1.00 36.40 5 LYS D O 1
ATOM 5895 N N . LYS D 1 6 ? 12.003 -15.777 -41.725 1.00 34.08 6 LYS D N 1
ATOM 5896 C CA . LYS D 1 6 ? 12.461 -15.166 -40.473 1.00 33.41 6 LYS D CA 1
ATOM 5897 C C . LYS D 1 6 ? 11.462 -14.151 -39.912 1.00 34.69 6 LYS D C 1
ATOM 5898 O O . LYS D 1 6 ? 10.972 -13.305 -40.648 1.00 35.46 6 LYS D O 1
ATOM 5904 N N . ILE D 1 7 ? 11.192 -14.202 -38.605 1.00 34.29 7 ILE D N 1
ATOM 5905 C CA . ILE D 1 7 ? 10.328 -13.194 -37.959 1.00 33.20 7 ILE D CA 1
ATOM 5906 C C . ILE D 1 7 ? 10.856 -11.784 -38.205 1.00 31.41 7 ILE D C 1
ATOM 5907 O O . ILE D 1 7 ? 10.098 -10.845 -38.470 1.00 30.42 7 ILE D O 1
ATOM 5912 N N . GLU D 1 8 ? 12.171 -11.655 -38.169 1.00 30.76 8 GLU D N 1
ATOM 5913 C CA . GLU D 1 8 ? 12.808 -10.367 -38.288 1.00 28.34 8 GLU D CA 1
ATOM 5914 C C . GLU D 1 8 ? 12.512 -9.741 -39.649 1.00 25.03 8 GLU D C 1
ATOM 5915 O O . GLU D 1 8 ? 12.497 -8.523 -39.765 1.00 26.20 8 GLU D O 1
ATOM 5921 N N . SER D 1 9 ? 12.251 -10.568 -40.666 1.00 24.23 9 SER D N 1
ATOM 5922 C CA . SER D 1 9 ? 12.012 -10.057 -42.033 1.00 24.20 9 SER D CA 1
ATOM 5923 C C . SER D 1 9 ? 10.671 -9.364 -42.124 1.00 21.92 9 SER D C 1
ATOM 5924 O O . SER D 1 9 ? 10.537 -8.343 -42.785 1.00 20.84 9 SER D O 1
ATOM 5927 N N . TYR D 1 10 ? 9.670 -9.918 -41.437 1.00 23.11 10 TYR D N 1
ATOM 5928 C CA . TYR D 1 10 ? 8.343 -9.291 -41.412 1.00 23.13 10 TYR D CA 1
ATOM 5929 C C . TYR D 1 10 ? 8.445 -7.960 -40.683 1.00 21.01 10 TYR D C 1
ATOM 5930 O O . TYR D 1 10 ? 7.924 -6.924 -41.140 1.00 21.50 10 TYR D O 1
ATOM 5939 N N . LEU D 1 11 ? 9.100 -7.958 -39.532 1.00 23.92 11 LEU D N 1
ATOM 5940 C CA . LEU D 1 11 ? 9.260 -6.683 -38.811 1.00 23.94 11 LEU D CA 1
ATOM 5941 C C . LEU D 1 11 ? 9.911 -5.596 -39.672 1.00 26.40 11 LEU D C 1
ATOM 5942 O O . LEU D 1 11 ? 9.549 -4.400 -39.593 1.00 26.15 11 LEU D O 1
ATOM 5947 N N . ASP D 1 12 ? 10.917 -6.004 -40.447 1.00 26.09 12 ASP D N 1
ATOM 5948 C CA . ASP D 1 12 ? 11.546 -5.163 -41.462 1.00 28.31 12 ASP D CA 1
ATOM 5949 C C . ASP D 1 12 ? 10.519 -4.692 -42.502 1.00 26.08 12 ASP D C 1
ATOM 5950 O O . ASP D 1 12 ? 10.424 -3.501 -42.780 1.00 27.61 12 ASP D O 1
ATOM 5955 N N . LYS D 1 13 ? 9.743 -5.612 -43.082 1.00 23.66 13 LYS D N 1
ATOM 5956 C CA . LYS D 1 13 ? 8.670 -5.193 -43.976 1.00 24.26 13 LYS D CA 1
ATOM 5957 C C . LYS D 1 13 ? 7.755 -4.136 -43.368 1.00 28.44 13 LYS D C 1
ATOM 5958 O O . LYS D 1 13 ? 7.306 -3.194 -44.062 1.00 22.97 13 LYS D O 1
ATOM 5964 N N . LEU D 1 14 ? 7.484 -4.295 -42.074 1.00 26.54 14 LEU D N 1
ATOM 5965 C CA . LEU D 1 14 ? 6.567 -3.403 -41.373 1.00 25.49 14 LEU D CA 1
ATOM 5966 C C . LEU D 1 14 ? 7.225 -2.120 -40.907 1.00 27.75 14 LEU D C 1
ATOM 5967 O O . LEU D 1 14 ? 6.551 -1.247 -40.348 1.00 28.72 14 LEU D O 1
ATOM 5972 N N . ARG D 1 15 ? 8.526 -1.997 -41.159 1.00 28.79 15 ARG D N 1
ATOM 5973 C CA . ARG D 1 15 ? 9.282 -0.776 -40.844 1.00 31.43 15 ARG D CA 1
ATOM 5974 C C . ARG D 1 15 ? 9.412 -0.501 -39.347 1.00 30.77 15 ARG D C 1
ATOM 5975 O O . ARG D 1 15 ? 9.486 0.646 -38.910 1.00 29.13 15 ARG D O 1
ATOM 5983 N N . ILE D 1 16 ? 9.481 -1.570 -38.569 1.00 30.02 16 ILE D N 1
ATOM 5984 C CA . ILE D 1 16 ? 9.683 -1.461 -37.123 1.00 34.11 16 ILE D CA 1
ATOM 5985 C C . ILE D 1 16 ? 11.194 -1.456 -36.910 1.00 37.69 16 ILE D C 1
ATOM 5986 O O . ILE D 1 16 ? 11.868 -2.481 -37.081 1.00 39.05 16 ILE D O 1
ATOM 5991 N N . LYS D 1 17 ? 11.721 -0.285 -36.574 1.00 39.36 17 LYS D N 1
ATOM 5992 C CA . LYS D 1 17 ? 13.170 -0.062 -36.538 1.00 39.43 17 LYS D CA 1
ATOM 5993 C C . LYS D 1 17 ? 13.887 -0.876 -35.487 1.00 37.38 17 LYS D C 1
ATOM 5994 O O . LYS D 1 17 ? 13.382 -1.078 -34.395 1.00 36.38 17 LYS D O 1
ATOM 6000 N N . GLU D 1 18 ? 15.083 -1.330 -35.840 1.00 42.62 18 GLU D N 1
ATOM 6001 C CA . GLU D 1 18 ? 15.890 -2.126 -34.931 1.00 45.39 18 GLU D CA 1
ATOM 6002 C C . GLU D 1 18 ? 16.316 -1.277 -33.770 1.00 45.73 18 GLU D C 1
ATOM 6003 O O . GLU D 1 18 ? 16.503 -1.786 -32.666 1.00 46.84 18 GLU D O 1
ATOM 6009 N N . LYS D 1 19 ? 16.450 0.021 -34.025 1.00 45.72 19 LYS D N 1
ATOM 6010 C CA . LYS D 1 19 ? 16.813 0.962 -32.981 1.00 46.39 19 LYS D CA 1
ATOM 6011 C C . LYS D 1 19 ? 15.707 0.981 -31.921 1.00 46.76 19 LYS D C 1
ATOM 6012 O O . LYS D 1 19 ? 15.953 1.371 -30.784 1.00 46.73 19 LYS D O 1
ATOM 6018 N N . ASP D 1 20 ? 14.488 0.582 -32.300 1.00 47.15 20 ASP D N 1
ATOM 6019 C CA . ASP D 1 20 ? 13.337 0.630 -31.372 1.00 46.11 20 ASP D CA 1
ATOM 6020 C C . ASP D 1 20 ? 13.168 -0.679 -30.656 1.00 45.20 20 ASP D C 1
ATOM 6021 O O . ASP D 1 20 ? 12.225 -1.432 -30.911 1.00 43.92 20 ASP D O 1
ATOM 6026 N N . GLY D 1 21 ? 14.125 -0.938 -29.771 1.00 44.99 21 GLY D N 1
ATOM 6027 C CA . GLY D 1 21 ? 14.259 -2.209 -29.085 1.00 44.79 21 GLY D CA 1
ATOM 6028 C C . GLY D 1 21 ? 12.973 -2.680 -28.466 1.00 44.37 21 GLY D C 1
ATOM 6029 O O . GLY D 1 21 ? 12.547 -3.807 -28.719 1.00 43.98 21 GLY D O 1
ATOM 6030 N N . GLU D 1 22 ? 12.355 -1.810 -27.660 1.00 44.63 22 GLU D N 1
ATOM 6031 C CA . GLU D 1 22 ? 11.079 -2.110 -27.023 1.00 42.60 22 GLU D CA 1
ATOM 6032 C C . GLU D 1 22 ? 10.014 -2.534 -28.046 1.00 41.25 22 GLU D C 1
ATOM 6033 O O . GLU D 1 22 ? 9.470 -3.624 -27.942 1.00 38.99 22 GLU D O 1
ATOM 6035 N N . GLU D 1 23 ? 9.730 -1.694 -29.040 1.00 39.68 23 GLU D N 1
ATOM 6036 C CA . GLU D 1 23 ? 8.727 -2.061 -30.037 1.00 38.25 23 GLU D CA 1
ATOM 6037 C C . GLU D 1 23 ? 8.994 -3.423 -30.645 1.00 36.43 23 GLU D C 1
ATOM 6038 O O . GLU D 1 23 ? 8.152 -4.307 -30.557 1.00 31.78 23 GLU D O 1
ATOM 6044 N N . ARG D 1 24 ? 10.175 -3.607 -31.230 1.00 33.66 24 ARG D N 1
ATOM 6045 C CA . ARG D 1 24 ? 10.480 -4.877 -31.874 1.00 33.43 24 ARG D CA 1
ATOM 6046 C C . ARG D 1 24 ? 10.301 -6.040 -30.943 1.00 31.15 24 ARG D C 1
ATOM 6047 O O . ARG D 1 24 ? 9.786 -7.087 -31.331 1.00 34.11 24 ARG D O 1
ATOM 6055 N N . LYS D 1 25 ? 10.740 -5.862 -29.709 1.00 28.45 25 LYS D N 1
ATOM 6056 C CA . LYS D 1 25 ? 10.628 -6.924 -28.698 1.00 31.98 25 LYS D CA 1
ATOM 6057 C C . LYS D 1 25 ? 9.137 -7.279 -28.477 1.00 29.57 25 LYS D C 1
ATOM 6058 O O . LYS D 1 25 ? 8.747 -8.432 -28.518 1.00 27.85 25 LYS D O 1
ATOM 6064 N N . ILE D 1 26 ? 8.302 -6.270 -28.288 1.00 28.24 26 ILE D N 1
ATOM 6065 C CA . ILE D 1 26 ? 6.891 -6.525 -27.997 1.00 28.57 26 ILE D CA 1
ATOM 6066 C C . ILE D 1 26 ? 6.156 -7.195 -29.178 1.00 24.76 26 ILE D C 1
ATOM 6067 O O . ILE D 1 26 ? 5.382 -8.114 -28.980 1.00 27.71 26 ILE D O 1
ATOM 6072 N N . TYR D 1 27 ? 6.393 -6.724 -30.398 1.00 26.40 27 TYR D N 1
ATOM 6073 C CA . TYR D 1 27 ? 5.672 -7.239 -31.578 1.00 26.83 27 TYR D CA 1
ATOM 6074 C C . TYR D 1 27 ? 6.025 -8.692 -31.805 1.00 25.73 27 TYR D C 1
ATOM 6075 O O . TYR D 1 27 ? 5.173 -9.504 -32.155 1.00 26.94 27 TYR D O 1
ATOM 6084 N N . ALA D 1 28 ? 7.306 -9.007 -31.660 1.00 28.16 28 ALA D N 1
ATOM 6085 C CA . ALA D 1 28 ? 7.780 -10.380 -31.913 1.00 30.20 28 ALA D CA 1
ATOM 6086 C C . ALA D 1 28 ? 7.227 -11.349 -30.852 1.00 29.99 28 ALA D C 1
ATOM 6087 O O . ALA D 1 28 ? 6.969 -12.532 -31.114 1.00 28.95 28 ALA D O 1
ATOM 6089 N N . GLU D 1 29 ? 6.980 -10.818 -29.667 1.00 31.34 29 GLU D N 1
ATOM 6090 C CA . GLU D 1 29 ? 6.385 -11.585 -28.574 1.00 30.00 29 GLU D CA 1
ATOM 6091 C C . GLU D 1 29 ? 4.864 -11.744 -28.666 1.00 32.57 29 GLU D C 1
ATOM 6092 O O . GLU D 1 29 ? 4.318 -12.808 -28.376 1.00 35.68 29 GLU D O 1
ATOM 6098 N N . VAL D 1 30 ? 4.177 -10.677 -29.051 1.00 32.64 30 VAL D N 1
ATOM 6099 C CA . VAL D 1 30 ? 2.730 -10.648 -28.950 1.00 31.61 30 VAL D CA 1
ATOM 6100 C C . VAL D 1 30 ? 2.012 -11.081 -30.235 1.00 33.47 30 VAL D C 1
ATOM 6101 O O . VAL D 1 30 ? 0.835 -11.449 -30.195 1.00 36.78 30 VAL D O 1
ATOM 6105 N N . LEU D 1 31 ? 2.696 -11.020 -31.374 1.00 33.38 31 LEU D N 1
ATOM 6106 C CA . LEU D 1 31 ? 2.083 -11.410 -32.664 1.00 32.38 31 LEU D CA 1
ATOM 6107 C C . LEU D 1 31 ? 2.735 -12.644 -33.287 1.00 34.31 31 LEU D C 1
ATOM 6108 O O . LEU D 1 31 ? 3.955 -12.694 -33.422 1.00 37.12 31 LEU D O 1
ATOM 6113 N N . ASP D 1 32 ? 1.931 -13.620 -33.706 1.00 30.81 32 ASP D N 1
ATOM 6114 C CA . ASP D 1 32 ? 2.481 -14.820 -34.322 1.00 32.56 32 ASP D CA 1
ATOM 6115 C C . ASP D 1 32 ? 2.863 -14.661 -35.803 1.00 32.89 32 ASP D C 1
ATOM 6116 O O . ASP D 1 32 ? 2.571 -13.624 -36.446 1.00 28.41 32 ASP D O 1
ATOM 6121 N N . GLY D 1 33 ? 3.515 -15.680 -36.350 1.00 32.47 33 GLY D N 1
ATOM 6122 C CA . GLY D 1 33 ? 3.954 -15.634 -37.774 1.00 33.52 33 GLY D CA 1
ATOM 6123 C C . GLY D 1 33 ? 2.793 -15.410 -38.733 1.00 33.37 33 GLY D C 1
ATOM 6124 O O . GLY D 1 33 ? 2.925 -14.718 -39.747 1.00 34.42 33 GLY D O 1
ATOM 6125 N N . ARG D 1 34 ? 1.650 -16.010 -38.425 1.00 34.25 34 ARG D N 1
ATOM 6126 C CA . ARG D 1 34 ? 0.449 -15.842 -39.251 1.00 32.84 34 ARG D CA 1
ATOM 6127 C C . ARG D 1 34 ? -0.045 -14.404 -39.237 1.00 30.20 34 ARG D C 1
ATOM 6128 O O . ARG D 1 34 ? -0.425 -13.853 -40.274 1.00 28.27 34 ARG D O 1
ATOM 6136 N N . THR D 1 35 ? -0.062 -13.795 -38.057 1.00 25.01 35 THR D N 1
ATOM 6137 C CA . THR D 1 35 ? -0.512 -12.428 -37.928 1.00 25.33 35 THR D CA 1
ATOM 6138 C C . THR D 1 35 ? 0.425 -11.485 -38.639 1.00 25.90 35 THR D C 1
ATOM 6139 O O . THR D 1 35 ? -0.009 -10.560 -39.298 1.00 20.85 35 THR D O 1
ATOM 6143 N N . LEU D 1 36 ? 1.723 -11.724 -38.491 1.00 25.43 36 LEU D N 1
ATOM 6144 C CA . LEU D 1 36 ? 2.706 -10.943 -39.230 1.00 26.33 36 LEU D CA 1
ATOM 6145 C C . LEU D 1 36 ? 2.520 -11.042 -40.752 1.00 26.21 36 LEU D C 1
ATOM 6146 O O . LEU D 1 36 ? 2.617 -10.041 -41.434 1.00 25.66 36 LEU D O 1
ATOM 6151 N N . LYS D 1 37 ? 2.241 -12.229 -41.275 1.00 25.29 37 LYS D N 1
ATOM 6152 C CA . LYS D 1 37 ? 1.918 -12.373 -42.703 1.00 28.31 37 LYS D CA 1
ATOM 6153 C C . LYS D 1 37 ? 0.714 -11.539 -43.138 1.00 27.48 37 LYS D C 1
ATOM 6154 O O . LYS D 1 37 ? 0.742 -10.866 -44.167 1.00 27.71 37 LYS D O 1
ATOM 6160 N N . THR D 1 38 ? -0.350 -11.579 -42.346 1.00 25.10 38 THR D N 1
ATOM 6161 C CA . THR D 1 38 ? -1.522 -10.757 -42.605 1.00 23.67 38 THR D CA 1
ATOM 6162 C C . THR D 1 38 ? -1.159 -9.278 -42.638 1.00 21.95 38 THR D C 1
ATOM 6163 O O . THR D 1 38 ? -1.591 -8.549 -43.531 1.00 23.68 38 THR D O 1
ATOM 6167 N N . LEU D 1 39 ? -0.390 -8.814 -41.649 1.00 24.37 39 LEU D N 1
ATOM 6168 C CA . LEU D 1 39 ? 0.012 -7.420 -41.666 1.00 23.85 39 LEU D CA 1
ATOM 6169 C C . LEU D 1 39 ? 0.865 -7.106 -42.896 1.00 23.94 39 LEU D C 1
ATOM 6170 O O . LEU D 1 39 ? 0.730 -6.048 -43.517 1.00 23.67 39 LEU D O 1
ATOM 6175 N N . TYR D 1 40 ? 1.760 -8.016 -43.244 1.00 26.61 40 TYR D N 1
ATOM 6176 C CA . TYR D 1 40 ? 2.618 -7.767 -44.422 1.00 24.82 40 TYR D CA 1
ATOM 6177 C C . TYR D 1 40 ? 1.720 -7.706 -45.668 1.00 23.77 40 TYR D C 1
ATOM 6178 O O . TYR D 1 40 ? 1.811 -6.790 -46.493 1.00 21.32 40 TYR D O 1
ATOM 6187 N N . LYS D 1 41 ? 0.780 -8.624 -45.756 1.00 24.44 41 LYS D N 1
ATOM 6188 C CA . LYS D 1 41 ? -0.232 -8.567 -46.828 1.00 25.85 41 LYS D CA 1
ATOM 6189 C C . LYS D 1 41 ? -0.967 -7.230 -46.898 1.00 22.85 41 LYS D C 1
ATOM 6190 O O . LYS D 1 41 ? -1.088 -6.651 -47.974 1.00 24.93 41 LYS D O 1
ATOM 6196 N N . LEU D 1 42 ? -1.439 -6.709 -45.764 1.00 21.52 42 LEU D N 1
ATOM 6197 C CA . LEU D 1 42 ? -2.117 -5.394 -45.753 1.00 21.98 42 LEU D CA 1
ATOM 6198 C C . LEU D 1 42 ? -1.154 -4.278 -46.161 1.00 20.98 42 LEU D C 1
ATOM 6199 O O . LEU D 1 42 ? -1.550 -3.224 -46.715 1.00 23.62 42 LEU D O 1
ATOM 6204 N N . SER D 1 43 ? 0.097 -4.481 -45.818 1.00 22.05 43 SER D N 1
ATOM 6205 C CA . SER D 1 43 ? 1.135 -3.531 -46.136 1.00 24.82 43 SER D CA 1
ATOM 6206 C C . SER D 1 43 ? 1.358 -3.596 -47.646 1.00 26.06 43 SER D C 1
ATOM 6207 O O . SER D 1 43 ? 1.327 -2.575 -48.347 1.00 27.77 43 SER D O 1
ATOM 6210 N N . ALA D 1 44 ? 1.535 -4.806 -48.172 1.00 22.83 44 ALA D N 1
ATOM 6211 C CA . ALA D 1 44 ? 1.740 -4.916 -49.613 1.00 25.04 44 ALA D CA 1
ATOM 6212 C C . ALA D 1 44 ? 0.602 -4.326 -50.426 1.00 27.23 44 ALA D C 1
ATOM 6213 O O . ALA D 1 44 ? 0.829 -3.579 -51.409 1.00 27.11 44 ALA D O 1
ATOM 6215 N N . LYS D 1 45 ? -0.630 -4.632 -50.007 1.00 23.23 45 LYS D N 1
ATOM 6216 C CA . LYS D 1 45 ? -1.817 -4.156 -50.711 1.00 25.41 45 LYS D CA 1
ATOM 6217 C C . LYS D 1 45 ? -1.951 -2.660 -50.715 1.00 25.09 45 LYS D C 1
ATOM 6218 O O . LYS D 1 45 ? -2.625 -2.125 -51.591 1.00 30.31 45 LYS D O 1
ATOM 6224 N N . GLY D 1 46 ? -1.331 -1.980 -49.740 1.00 21.67 46 GLY D N 1
ATOM 6225 C CA . GLY D 1 46 ? -1.284 -0.523 -49.703 1.00 22.03 46 GLY D CA 1
ATOM 6226 C C . GLY D 1 46 ? -1.998 0.073 -48.486 1.00 27.22 46 GLY D C 1
ATOM 6227 O O . GLY D 1 46 ? -2.068 1.285 -48.362 1.00 28.94 46 GLY D O 1
ATOM 6228 N N . TYR D 1 47 ? -2.556 -0.774 -47.608 1.00 22.96 47 TYR D N 1
ATOM 6229 C CA . TYR D 1 47 ? -3.317 -0.309 -46.436 1.00 24.89 47 TYR D CA 1
ATOM 6230 C C . TYR D 1 47 ? -2.464 0.210 -45.284 1.00 25.80 47 TYR D C 1
ATOM 6231 O O . TYR D 1 47 ? -2.801 1.206 -44.688 1.00 25.32 47 TYR D O 1
ATOM 6240 N N . ILE D 1 48 ? -1.356 -0.476 -45.006 1.00 24.69 48 ILE D N 1
ATOM 6241 C CA . ILE D 1 48 ? -0.412 -0.089 -43.969 1.00 24.05 48 ILE D CA 1
ATOM 6242 C C . ILE D 1 48 ? 0.897 0.403 -44.578 1.00 27.91 48 ILE D C 1
ATOM 6243 O O . ILE D 1 48 ? 1.485 -0.269 -45.422 1.00 30.67 48 ILE D O 1
ATOM 6248 N N . THR D 1 49 ? 1.324 1.591 -44.172 1.00 25.61 49 THR D N 1
ATOM 6249 C CA . THR D 1 49 ? 2.583 2.177 -44.616 1.00 28.99 49 THR D CA 1
ATOM 6250 C C . THR D 1 49 ? 3.686 1.842 -43.613 1.00 27.71 49 THR D C 1
ATOM 6251 O O . THR D 1 49 ? 4.744 1.299 -43.975 1.00 29.24 49 THR D O 1
ATOM 6255 N N . ALA D 1 50 ? 3.450 2.152 -42.337 1.00 24.97 50 ALA D N 1
ATOM 6256 C CA . ALA D 1 50 ? 4.465 1.875 -41.310 1.00 26.74 50 ALA D CA 1
ATOM 6257 C C . ALA D 1 50 ? 3.818 1.502 -39.978 1.00 26.05 50 ALA D C 1
ATOM 6258 O O . ALA D 1 50 ? 2.930 2.203 -39.549 1.00 25.46 50 ALA D O 1
ATOM 6268 N N . GLY D 1 52 ? 3.795 1.240 -35.889 1.00 24.60 52 GLY D N 1
ATOM 6269 C CA . GLY D 1 52 ? 4.396 2.165 -34.933 1.00 24.07 52 GLY D CA 1
ATOM 6270 C C . GLY D 1 52 ? 4.273 1.642 -33.524 1.00 24.33 52 GLY D C 1
ATOM 6271 O O . GLY D 1 52 ? 4.268 0.448 -33.309 1.00 29.33 52 GLY D O 1
ATOM 6272 N N . GLY D 1 53 ? 4.102 2.538 -32.565 1.00 24.11 53 GLY D N 1
ATOM 6273 C CA . GLY D 1 53 ? 4.195 2.148 -31.166 1.00 25.90 53 GLY D CA 1
ATOM 6274 C C . GLY D 1 53 ? 3.057 1.260 -30.704 1.00 25.45 53 GLY D C 1
ATOM 6275 O O . GLY D 1 53 ? 1.988 1.269 -31.275 1.00 22.71 53 GLY D O 1
ATOM 6276 N N . VAL D 1 54 ? 3.308 0.470 -29.677 1.00 24.13 54 VAL D N 1
ATOM 6277 C CA . VAL D 1 54 ? 2.285 -0.349 -29.087 1.00 25.71 54 VAL D CA 1
ATOM 6278 C C . VAL D 1 54 ? 1.381 0.583 -28.275 1.00 29.01 54 VAL D C 1
ATOM 6279 O O . VAL D 1 54 ? 1.885 1.414 -27.511 1.00 29.45 54 VAL D O 1
ATOM 6283 N N . ILE D 1 55 ? 0.064 0.455 -28.449 1.00 28.14 55 ILE D N 1
ATOM 6284 C CA . ILE D 1 55 ? -0.906 1.338 -27.795 1.00 28.26 55 ILE D CA 1
ATOM 6285 C C . ILE D 1 55 ? -1.549 0.603 -26.603 1.00 27.64 55 ILE D C 1
ATOM 6286 O O . ILE D 1 55 ? -1.815 1.204 -25.557 1.00 26.24 55 ILE D O 1
ATOM 6291 N N . SER D 1 56 ? -1.782 -0.699 -26.741 1.00 22.23 56 SER D N 1
ATOM 6292 C CA . SER D 1 56 ? -2.343 -1.442 -25.635 1.00 23.43 56 SER D CA 1
ATOM 6293 C C . SER D 1 56 ? -1.942 -2.855 -25.824 1.00 19.82 56 SER D C 1
ATOM 6294 O O . SER D 1 56 ? -1.923 -3.327 -26.948 1.00 22.81 56 SER D O 1
ATOM 6297 N N . THR D 1 57 ? -1.601 -3.547 -24.737 1.00 24.44 57 THR D N 1
ATOM 6298 C CA . THR D 1 57 ? -1.380 -4.998 -24.820 1.00 27.91 57 THR D CA 1
ATOM 6299 C C . THR D 1 57 ? -2.360 -5.718 -23.915 1.00 28.87 57 THR D C 1
ATOM 6300 O O . THR D 1 57 ? -2.308 -5.556 -22.719 1.00 29.93 57 THR D O 1
ATOM 6304 N N . GLY D 1 58 ? -3.240 -6.523 -24.483 1.00 30.35 58 GLY D N 1
ATOM 6305 C CA . GLY D 1 58 ? -4.274 -7.132 -23.685 1.00 28.96 58 GLY D CA 1
ATOM 6306 C C . GLY D 1 58 ? -4.294 -8.623 -23.778 1.00 30.11 58 GLY D C 1
ATOM 6307 O O . GLY D 1 58 ? -3.469 -9.237 -24.481 1.00 29.36 58 GLY D O 1
ATOM 6308 N N . LYS D 1 59 ? -5.258 -9.198 -23.066 1.00 29.25 59 LYS D N 1
ATOM 6309 C CA . LYS D 1 59 ? -5.485 -10.637 -23.004 1.00 30.41 59 LYS D CA 1
ATOM 6310 C C . LYS D 1 59 ? -6.240 -11.078 -24.234 1.00 31.15 59 LYS D C 1
ATOM 6311 O O . LYS D 1 59 ? -6.117 -12.232 -24.668 1.00 34.94 59 LYS D O 1
ATOM 6317 N N . GLU D 1 60 ? -7.053 -10.192 -24.803 1.00 25.40 60 GLU D N 1
ATOM 6318 C CA . GLU D 1 60 ? -7.754 -10.561 -26.042 1.00 27.23 60 GLU D CA 1
ATOM 6319 C C . GLU D 1 60 ? -7.179 -9.928 -27.312 1.00 25.57 60 GLU D C 1
ATOM 6320 O O . GLU D 1 60 ? -7.182 -10.543 -28.384 1.00 22.67 60 GLU D O 1
ATOM 6326 N N . ALA D 1 61 ? -6.649 -8.720 -27.170 1.00 22.81 61 ALA D N 1
ATOM 6327 C CA . ALA D 1 61 ? -6.273 -7.909 -28.307 1.00 23.12 61 ALA D CA 1
ATOM 6328 C C . ALA D 1 61 ? -5.093 -7.040 -27.942 1.00 24.70 61 ALA D C 1
ATOM 6329 O O . ALA D 1 61 ? -4.907 -6.693 -26.785 1.00 21.90 61 ALA D O 1
ATOM 6331 N N . ASN D 1 62 ? -4.369 -6.641 -28.976 1.00 23.23 62 ASN D N 1
ATOM 6332 C CA . ASN D 1 62 ? -3.290 -5.676 -28.907 1.00 23.46 62 ASN D CA 1
ATOM 6333 C C . ASN D 1 62 ? -3.625 -4.582 -29.881 1.00 20.99 62 ASN D C 1
ATOM 6334 O O . ASN D 1 62 ? -4.237 -4.831 -30.908 1.00 20.05 62 ASN D O 1
ATOM 6339 N N . VAL D 1 63 ? -3.272 -3.358 -29.547 1.00 18.99 63 VAL D N 1
ATOM 6340 C CA . VAL D 1 63 ? -3.551 -2.218 -30.415 1.00 18.35 63 VAL D CA 1
ATOM 6341 C C . VAL D 1 63 ? -2.239 -1.462 -30.599 1.00 21.17 63 VAL D C 1
ATOM 6342 O O . VAL D 1 63 ? -1.520 -1.220 -29.627 1.00 20.76 63 VAL D O 1
ATOM 6346 N N . PHE D 1 64 ? -1.985 -1.066 -31.846 1.00 22.47 64 PHE D N 1
ATOM 6347 C CA . PHE D 1 64 ? -0.739 -0.464 -32.296 1.00 20.79 64 PHE D CA 1
ATOM 6348 C C . PHE D 1 64 ? -1.060 0.777 -33.093 1.00 20.83 64 PHE D C 1
ATOM 6349 O O . PHE D 1 64 ? -2.120 0.885 -33.725 1.00 22.29 64 PHE D O 1
ATOM 6357 N N . TYR D 1 65 ? -0.176 1.750 -33.039 1.00 21.73 65 TYR D N 1
ATOM 6358 C CA . TYR D 1 65 ? -0.341 2.889 -33.898 1.00 21.29 65 TYR D CA 1
ATOM 6359 C C . TYR D 1 65 ? 0.222 2.515 -35.264 1.00 21.50 65 TYR D C 1
ATOM 6360 O O . TYR D 1 65 ? 1.223 1.779 -35.348 1.00 20.14 65 TYR D O 1
ATOM 6369 N N . ALA D 1 66 ? -0.388 3.027 -36.344 1.00 21.58 66 ALA D N 1
ATOM 6370 C CA . ALA D 1 66 ? 0.224 2.881 -37.691 1.00 23.47 66 ALA D CA 1
ATOM 6371 C C . ALA D 1 66 ? -0.103 4.046 -38.601 1.00 24.70 66 ALA D C 1
ATOM 6372 O O . ALA D 1 66 ? -1.123 4.705 -38.439 1.00 25.23 66 ALA D O 1
ATOM 6374 N N . ASP D 1 67 ? 0.782 4.279 -39.565 1.00 26.92 67 ASP D N 1
ATOM 6375 C CA . ASP D 1 67 ? 0.485 5.152 -40.680 1.00 27.59 67 ASP D CA 1
ATOM 6376 C C . ASP D 1 67 ? -0.002 4.265 -41.826 1.00 25.31 67 ASP D C 1
ATOM 6377 O O . ASP D 1 67 ? 0.539 3.174 -42.055 1.00 25.66 67 ASP D O 1
ATOM 6382 N N . GLY D 1 68 ? -1.020 4.740 -42.533 1.00 22.63 68 GLY D N 1
ATOM 6383 C CA . GLY D 1 68 ? -1.743 3.893 -43.476 1.00 23.96 68 GLY D CA 1
ATOM 6384 C C . GLY D 1 68 ? -2.327 4.687 -44.623 1.00 24.40 68 GLY D C 1
ATOM 6385 O O . GLY D 1 68 ? -2.099 5.889 -44.726 1.00 24.45 68 GLY D O 1
ATOM 6386 N N . VAL D 1 69 ? -3.033 4.002 -45.522 1.00 25.59 69 VAL D N 1
ATOM 6387 C CA . VAL D 1 69 ? -3.771 4.690 -46.557 1.00 24.37 69 VAL D CA 1
ATOM 6388 C C . VAL D 1 69 ? -5.214 4.196 -46.565 1.00 26.41 69 VAL D C 1
ATOM 6389 O O . VAL D 1 69 ? -5.497 3.003 -46.382 1.00 27.45 69 VAL D O 1
ATOM 6393 N N . PHE D 1 70 ? -6.141 5.120 -46.753 1.00 26.42 70 PHE D N 1
ATOM 6394 C CA . PHE D 1 70 ? -7.545 4.781 -46.760 1.00 28.91 70 PHE D CA 1
ATOM 6395 C C . PHE D 1 70 ? -8.202 5.775 -47.668 1.00 29.72 70 PHE D C 1
ATOM 6396 O O . PHE D 1 70 ? -7.887 6.959 -47.586 1.00 26.24 70 PHE D O 1
ATOM 6404 N N . ASP D 1 71 ? -9.112 5.275 -48.503 1.00 31.97 71 ASP D N 1
ATOM 6405 C CA . ASP D 1 71 ? -9.735 6.064 -49.565 1.00 37.49 71 ASP D CA 1
ATOM 6406 C C . ASP D 1 71 ? -8.586 6.773 -50.258 1.00 39.25 71 ASP D C 1
ATOM 6407 O O . ASP D 1 71 ? -7.531 6.172 -50.451 1.00 43.70 71 ASP D O 1
ATOM 6412 N N . GLY D 1 72 ? -8.729 8.032 -50.612 1.00 41.87 72 GLY D N 1
ATOM 6413 C CA . GLY D 1 72 ? -7.582 8.664 -51.232 1.00 45.93 72 GLY D CA 1
ATOM 6414 C C . GLY D 1 72 ? -6.262 8.347 -50.525 1.00 46.98 72 GLY D C 1
ATOM 6415 O O . GLY D 1 72 ? -5.377 7.663 -51.065 1.00 48.39 72 GLY D O 1
ATOM 6416 N N . LYS D 1 73 ? -6.174 8.791 -49.281 1.00 44.54 73 LYS D N 1
ATOM 6417 C CA . LYS D 1 73 ? -4.920 9.276 -48.757 1.00 43.76 73 LYS D CA 1
ATOM 6418 C C . LYS D 1 73 ? -4.402 8.739 -47.414 1.00 39.26 73 LYS D C 1
ATOM 6419 O O . LYS D 1 73 ? -5.050 7.910 -46.753 1.00 39.59 73 LYS D O 1
ATOM 6425 N N . PRO D 1 74 ? -3.217 9.227 -47.011 1.00 36.81 74 PRO D N 1
ATOM 6426 C CA . PRO D 1 74 ? -2.587 8.892 -45.736 1.00 33.02 74 PRO D CA 1
ATOM 6427 C C . PRO D 1 74 ? -3.564 9.100 -44.561 1.00 30.94 74 PRO D C 1
ATOM 6428 O O . PRO D 1 74 ? -4.244 10.120 -44.491 1.00 31.38 74 PRO D O 1
ATOM 6432 N N . VAL D 1 75 ? -3.661 8.109 -43.686 1.00 28.69 75 VAL D N 1
ATOM 6433 C CA . VAL D 1 75 ? -4.445 8.241 -42.464 1.00 26.95 75 VAL D CA 1
ATOM 6434 C C . VAL D 1 75 ? -3.598 7.780 -41.266 1.00 27.23 75 VAL D C 1
ATOM 6435 O O . VAL D 1 75 ? -2.643 7.014 -41.423 1.00 25.11 75 VAL D O 1
ATOM 6439 N N . ALA D 1 76 ? -3.942 8.271 -40.084 1.00 26.11 76 ALA D N 1
ATOM 6440 C CA . ALA D 1 76 ? -3.360 7.741 -38.852 1.00 23.32 76 ALA D CA 1
ATOM 6441 C C . ALA D 1 76 ? -4.324 6.640 -38.350 1.00 24.16 76 ALA D C 1
ATOM 6442 O O . ALA D 1 76 ? -5.528 6.866 -38.210 1.00 23.48 76 ALA D O 1
ATOM 6452 N N . ALA D 1 78 ? -5.316 3.228 -35.728 1.00 22.19 78 ALA D N 1
ATOM 6453 C CA . ALA D 1 78 ? -5.163 2.172 -34.652 1.00 20.95 78 ALA D CA 1
ATOM 6454 C C . ALA D 1 78 ? -5.390 0.814 -35.341 1.00 22.38 78 ALA D C 1
ATOM 6455 O O . ALA D 1 78 ? -6.339 0.694 -36.111 1.00 24.90 78 ALA D O 1
ATOM 6457 N N . VAL D 1 79 ? -4.388 0.012 -35.183 1.00 19.73 79 VAL D N 1
ATOM 6458 C CA . VAL D 1 79 ? -4.521 -1.394 -35.726 1.00 18.36 79 VAL D CA 1
ATOM 6459 C C . VAL D 1 79 ? -4.812 -2.277 -34.509 1.00 20.67 79 VAL D C 1
ATOM 6460 O O . VAL D 1 79 ? -3.955 -2.319 -33.612 1.00 22.76 79 VAL D O 1
ATOM 6464 N N . LYS D 1 80 ? -5.994 -2.867 -34.475 1.00 18.75 80 LYS D N 1
ATOM 6465 C CA . LYS D 1 80 ? -6.339 -3.751 -33.383 1.00 19.28 80 LYS D CA 1
ATOM 6466 C C . LYS D 1 80 ? -6.254 -5.155 -33.883 1.00 20.08 80 LYS D C 1
ATOM 6467 O O . LYS D 1 80 ? -6.806 -5.484 -34.955 1.00 24.64 80 LYS D O 1
ATOM 6473 N N . ILE D 1 81 ? -5.574 -5.995 -33.118 1.00 19.19 81 ILE D N 1
ATOM 6474 C CA . ILE D 1 81 ? -5.368 -7.381 -33.533 1.00 20.96 81 ILE D CA 1
ATOM 6475 C C . ILE D 1 81 ? -5.766 -8.329 -32.416 1.00 24.27 81 ILE D C 1
ATOM 6476 O O . ILE D 1 81 ? -5.212 -8.265 -31.308 1.00 23.75 81 ILE D O 1
ATOM 6481 N N . TYR D 1 82 ? -6.700 -9.224 -32.714 1.00 23.81 82 TYR D N 1
ATOM 6482 C CA . TYR D 1 82 ? -7.148 -10.242 -31.758 1.00 25.62 82 TYR D CA 1
ATOM 6483 C C . TYR D 1 82 ? -6.215 -11.431 -31.790 1.00 28.53 82 TYR D C 1
ATOM 6484 O O . TYR D 1 82 ? -5.838 -11.905 -32.856 1.00 27.93 82 TYR D O 1
ATOM 6493 N N . ARG D 1 83 ? -5.842 -11.919 -30.616 1.00 28.38 83 ARG D N 1
ATOM 6494 C CA . ARG D 1 83 ? -5.060 -13.132 -30.550 1.00 32.03 83 ARG D CA 1
ATOM 6495 C C . ARG D 1 83 ? -5.888 -14.295 -31.082 1.00 34.81 83 ARG D C 1
ATOM 6496 O O . ARG D 1 83 ? -7.099 -14.367 -30.834 1.00 33.54 83 ARG D O 1
ATOM 6500 N N . ILE D 1 84 ? -5.246 -15.205 -31.820 1.00 36.74 84 ILE D N 1
ATOM 6501 C CA . ILE D 1 84 ? -5.957 -16.387 -32.321 1.00 39.36 84 ILE D CA 1
ATOM 6502 C C . ILE D 1 84 ? -6.106 -17.472 -31.243 1.00 41.79 84 ILE D C 1
ATOM 6503 O O . ILE D 1 84 ? -5.111 -17.971 -30.686 1.00 42.00 84 ILE D O 1
ATOM 6516 N N . ASP D 1 93 ? -19.061 -16.305 -27.031 1.00 43.93 93 ASP D N 1
ATOM 6517 C CA . ASP D 1 93 ? -20.225 -17.046 -27.557 1.00 43.86 93 ASP D CA 1
ATOM 6518 C C . ASP D 1 93 ? -21.623 -16.465 -27.303 1.00 42.12 93 ASP D C 1
ATOM 6519 O O . ASP D 1 93 ? -22.520 -16.628 -28.132 1.00 42.85 93 ASP D O 1
ATOM 6524 N N . GLU D 1 94 ? -21.826 -15.833 -26.153 1.00 41.00 94 GLU D N 1
ATOM 6525 C CA . GLU D 1 94 ? -23.136 -15.268 -25.854 1.00 37.38 94 GLU D CA 1
ATOM 6526 C C . GLU D 1 94 ? -23.343 -14.002 -26.681 1.00 35.73 94 GLU D C 1
ATOM 6527 O O . GLU D 1 94 ? -24.475 -13.530 -26.833 1.00 34.21 94 GLU D O 1
ATOM 6533 N N . TYR D 1 95 ? -22.244 -13.453 -27.205 1.00 34.10 95 TYR D N 1
ATOM 6534 C CA . TYR D 1 95 ? -22.305 -12.251 -28.034 1.00 33.09 95 TYR D CA 1
ATOM 6535 C C . TYR D 1 95 ? -22.274 -12.600 -29.515 1.00 33.46 95 TYR D C 1
ATOM 6536 O O . TYR D 1 95 ? -22.359 -11.727 -30.380 1.00 30.45 95 TYR D O 1
ATOM 6545 N N . LEU D 1 96 ? -22.177 -13.891 -29.802 1.00 35.42 96 LEU D N 1
ATOM 6546 C CA . LEU D 1 96 ? -22.088 -14.360 -31.184 1.00 39.86 96 LEU D CA 1
ATOM 6547 C C . LEU D 1 96 ? -23.404 -15.006 -31.600 1.00 40.73 96 LEU D C 1
ATOM 6548 O O . LEU D 1 96 ? -24.080 -14.529 -32.516 1.00 41.71 96 LEU D O 1
ATOM 6553 N N . TYR D 1 97 ? -23.767 -16.085 -30.910 1.00 42.09 97 TYR D N 1
ATOM 6554 C CA . TYR D 1 97 ? -25.033 -16.763 -31.158 1.00 45.11 97 TYR D CA 1
ATOM 6555 C C . TYR D 1 97 ? -26.171 -15.810 -30.834 1.00 46.54 97 TYR D C 1
ATOM 6556 O O . TYR D 1 97 ? -26.118 -15.102 -29.840 1.00 48.31 97 TYR D O 1
ATOM 6565 N N . GLY D 1 98 ? -27.186 -15.783 -31.688 1.00 46.64 98 GLY D N 1
ATOM 6566 C CA . GLY D 1 98 ? -28.274 -14.838 -31.540 1.00 47.58 98 GLY D CA 1
ATOM 6567 C C . GLY D 1 98 ? -28.143 -13.721 -32.556 1.00 48.04 98 GLY D C 1
ATOM 6568 O O . GLY D 1 98 ? -29.139 -13.168 -33.032 1.00 48.72 98 GLY D O 1
ATOM 6569 N N . ASP D 1 99 ? -26.910 -13.385 -32.908 1.00 47.29 99 ASP D N 1
ATOM 6570 C CA . ASP D 1 99 ? -26.734 -12.356 -33.896 1.00 47.63 99 ASP D CA 1
ATOM 6571 C C . ASP D 1 99 ? -26.932 -12.905 -35.302 1.00 47.18 99 ASP D C 1
ATOM 6572 O O . ASP D 1 99 ? -26.179 -13.758 -35.769 1.00 48.49 99 ASP D O 1
ATOM 6577 N N . GLU D 1 100 ? -27.957 -12.395 -35.973 1.00 48.13 100 GLU D N 1
ATOM 6578 C CA . GLU D 1 100 ? -28.374 -12.898 -37.282 1.00 48.54 100 GLU D CA 1
ATOM 6579 C C . GLU D 1 100 ? -27.347 -12.724 -38.410 1.00 48.32 100 GLU D C 1
ATOM 6580 O O . GLU D 1 100 ? -27.378 -13.451 -39.405 1.00 48.67 100 GLU D O 1
ATOM 6586 N N . ARG D 1 101 ? -26.455 -11.746 -38.282 1.00 45.74 101 ARG D N 1
ATOM 6587 C CA . ARG D 1 101 ? -25.533 -11.453 -39.369 1.00 44.71 101 ARG D CA 1
ATOM 6588 C C . ARG D 1 101 ? -24.428 -12.466 -39.486 1.00 44.30 101 ARG D C 1
ATOM 6589 O O . ARG D 1 101 ? -23.747 -12.524 -40.511 1.00 45.60 101 ARG D O 1
ATOM 6597 N N . PHE D 1 102 ? -24.242 -13.265 -38.442 1.00 44.69 102 PHE D N 1
ATOM 6598 C CA . PHE D 1 102 ? -23.113 -14.189 -38.403 1.00 45.74 102 PHE D CA 1
ATOM 6599 C C . PHE D 1 102 ? -23.523 -15.619 -38.119 1.00 47.11 102 PHE D C 1
ATOM 6600 O O . PHE D 1 102 ? -24.100 -15.903 -37.064 1.00 46.77 102 PHE D O 1
ATOM 6608 N N . ASP D 1 103 ? -23.199 -16.518 -39.050 1.00 48.97 103 ASP D N 1
ATOM 6609 C CA . ASP D 1 103 ? -23.483 -17.946 -38.860 1.00 50.81 103 ASP D CA 1
ATOM 6610 C C . ASP D 1 103 ? -22.341 -18.681 -38.151 1.00 51.96 103 ASP D C 1
ATOM 6611 O O . ASP D 1 103 ? -22.532 -19.254 -37.070 1.00 52.46 103 ASP D O 1
ATOM 6613 N N . LYS D 1 110 ? -12.413 -21.768 -32.934 1.00 45.26 110 LYS D N 1
ATOM 6614 C CA . LYS D 1 110 ? -11.629 -22.088 -34.118 1.00 46.66 110 LYS D CA 1
ATOM 6615 C C . LYS D 1 110 ? -11.378 -20.842 -34.991 1.00 45.90 110 LYS D C 1
ATOM 6616 O O . LYS D 1 110 ? -10.325 -20.203 -34.898 1.00 47.17 110 LYS D O 1
ATOM 6618 N N . GLU D 1 111 ? -12.360 -20.517 -35.834 1.00 45.17 111 GLU D N 1
ATOM 6619 C CA . GLU D 1 111 ? -12.364 -19.323 -36.671 1.00 40.41 111 GLU D CA 1
ATOM 6620 C C . GLU D 1 111 ? -13.329 -18.283 -36.109 1.00 38.60 111 GLU D C 1
ATOM 6621 O O . GLU D 1 111 ? -13.624 -17.283 -36.761 1.00 37.23 111 GLU D O 1
ATOM 6623 N N . LYS D 1 112 ? -13.832 -18.525 -34.906 1.00 34.84 112 LYS D N 1
ATOM 6624 C CA . LYS D 1 112 ? -14.632 -17.532 -34.205 1.00 36.30 112 LYS D CA 1
ATOM 6625 C C . LYS D 1 112 ? -13.921 -16.187 -34.191 1.00 33.24 112 LYS D C 1
ATOM 6626 O O . LYS D 1 112 ? -14.564 -15.136 -34.241 1.00 33.30 112 LYS D O 1
ATOM 6632 N N . VAL D 1 113 ? -12.602 -16.226 -34.055 1.00 30.28 113 VAL D N 1
ATOM 6633 C CA . VAL D 1 113 ? -11.831 -14.986 -33.882 1.00 30.99 113 VAL D CA 1
ATOM 6634 C C . VAL D 1 113 ? -11.971 -14.081 -35.092 1.00 29.78 113 VAL D C 1
ATOM 6635 O O . VAL D 1 113 ? -12.125 -12.857 -34.964 1.00 30.68 113 VAL D O 1
ATOM 6639 N N . PHE D 1 114 ? -11.929 -14.677 -36.280 1.00 26.94 114 PHE D N 1
ATOM 6640 C CA . PHE D 1 114 ? -12.098 -13.896 -37.498 1.00 28.06 114 PHE D CA 1
ATOM 6641 C C . PHE D 1 114 ? -13.504 -13.325 -37.580 1.00 27.71 114 PHE D C 1
ATOM 6642 O O . PHE D 1 114 ? -13.698 -12.214 -38.056 1.00 28.27 114 PHE D O 1
ATOM 6650 N N . ILE D 1 115 ? -14.487 -14.095 -37.130 1.00 26.60 115 ILE D N 1
ATOM 6651 C CA . ILE D 1 115 ? -15.857 -13.615 -37.082 1.00 28.00 115 ILE D CA 1
ATOM 6652 C C . ILE D 1 115 ? -15.984 -12.459 -36.102 1.00 25.07 115 ILE D C 1
ATOM 6653 O O . ILE D 1 115 ? -16.628 -11.440 -36.373 1.00 23.99 115 ILE D O 1
ATOM 6658 N N . TRP D 1 116 ? -15.364 -12.624 -34.947 1.00 25.09 116 TRP D N 1
ATOM 6659 C CA . TRP D 1 116 ? -15.299 -11.549 -33.961 1.00 23.60 116 TRP D CA 1
ATOM 6660 C C . TRP D 1 116 ? -14.751 -10.280 -34.563 1.00 23.82 116 TRP D C 1
ATOM 6661 O O . TRP D 1 116 ? -15.329 -9.218 -34.385 1.00 24.88 116 TRP D O 1
ATOM 6672 N N . THR D 1 117 ? -13.588 -10.380 -35.208 1.00 23.33 117 THR D N 1
ATOM 6673 C CA . THR D 1 117 ? -12.966 -9.235 -35.861 1.00 20.39 117 THR D CA 1
ATOM 6674 C C . THR D 1 117 ? -13.909 -8.607 -36.893 1.00 21.66 117 THR D C 1
ATOM 6675 O O . THR D 1 117 ? -14.056 -7.390 -36.998 1.00 23.91 117 THR D O 1
ATOM 6679 N N . GLU D 1 118 ? -14.536 -9.450 -37.687 1.00 23.08 118 GLU D N 1
ATOM 6680 C CA . GLU D 1 118 ? -15.442 -8.954 -38.698 1.00 25.50 118 GLU D CA 1
ATOM 6681 C C . GLU D 1 118 ? -16.604 -8.259 -38.016 1.00 22.20 118 GLU D C 1
ATOM 6682 O O . GLU D 1 118 ? -17.078 -7.213 -38.480 1.00 22.44 118 GLU D O 1
ATOM 6688 N N . LYS D 1 119 ? -17.050 -8.814 -36.897 1.00 24.33 119 LYS D N 1
ATOM 6689 C CA . LYS D 1 119 ? -18.226 -8.352 -36.140 1.00 22.67 119 LYS D CA 1
ATOM 6690 C C . LYS D 1 119 ? -17.935 -6.962 -35.613 1.00 22.28 119 LYS D C 1
ATOM 6691 O O . LYS D 1 119 ? -18.800 -6.075 -35.762 1.00 22.95 119 LYS D O 1
ATOM 6697 N N . GLU D 1 120 ? -16.727 -6.769 -35.084 1.00 22.68 120 GLU D N 1
ATOM 6698 C CA . GLU D 1 120 ? -16.354 -5.423 -34.599 1.00 20.80 120 GLU D CA 1
ATOM 6699 C C . GLU D 1 120 ? -16.334 -4.444 -35.761 1.00 20.40 120 GLU D C 1
ATOM 6700 O O . GLU D 1 120 ? -16.900 -3.335 -35.646 1.00 23.59 120 GLU D O 1
ATOM 6706 N N . PHE D 1 121 ? -15.752 -4.849 -36.902 1.00 21.52 121 PHE D N 1
ATOM 6707 C CA . PHE D 1 121 ? -15.773 -3.901 -38.052 1.00 20.59 121 PHE D CA 1
ATOM 6708 C C . PHE D 1 121 ? -17.207 -3.518 -38.461 1.00 21.60 121 PHE D C 1
ATOM 6709 O O . PHE D 1 121 ? -17.531 -2.323 -38.690 1.00 24.50 121 PHE D O 1
ATOM 6717 N N . ARG D 1 122 ? -18.037 -4.534 -38.685 1.00 19.99 122 ARG D N 1
ATOM 6718 C CA . ARG D 1 122 ? -19.423 -4.277 -39.093 1.00 20.85 122 ARG D CA 1
ATOM 6719 C C . ARG D 1 122 ? -20.226 -3.419 -38.122 1.00 22.43 122 ARG D C 1
ATOM 6720 O O . ARG D 1 122 ? -21.040 -2.584 -38.555 1.00 25.20 122 ARG D O 1
ATOM 6728 N N . ASN D 1 123 ? -19.998 -3.613 -36.825 1.00 19.81 123 ASN D N 1
ATOM 6729 C CA . ASN D 1 123 ? -20.653 -2.817 -35.772 1.00 19.30 123 ASN D CA 1
ATOM 6730 C C . ASN D 1 123 ? -20.162 -1.375 -35.762 1.00 20.96 123 ASN D C 1
ATOM 6731 O O . ASN D 1 123 ? -20.948 -0.461 -35.580 1.00 19.05 123 ASN D O 1
ATOM 6736 N N . LEU D 1 124 ? -18.862 -1.157 -35.971 1.00 20.01 124 LEU D N 1
ATOM 6737 C CA . LEU D 1 124 ? -18.382 0.241 -36.014 1.00 21.28 124 LEU D CA 1
ATOM 6738 C C . LEU D 1 124 ? -18.961 0.938 -37.232 1.00 20.83 124 LEU D C 1
ATOM 6739 O O . LEU D 1 124 ? -19.244 2.129 -37.188 1.00 24.66 124 LEU D O 1
ATOM 6744 N N . GLU D 1 125 ? -19.093 0.208 -38.339 1.00 21.39 125 GLU D N 1
ATOM 6745 C CA . GLU D 1 125 ? -19.636 0.820 -39.578 1.00 23.90 125 GLU D CA 1
ATOM 6746 C C . GLU D 1 125 ? -21.089 1.213 -39.381 1.00 24.67 125 GLU D C 1
ATOM 6747 O O . GLU D 1 125 ? -21.539 2.277 -39.833 1.00 25.87 125 GLU D O 1
ATOM 6753 N N . ARG D 1 126 ? -21.841 0.322 -38.756 1.00 25.61 126 ARG D N 1
ATOM 6754 C CA . ARG D 1 126 ? -23.257 0.605 -38.433 1.00 27.54 126 ARG D CA 1
ATOM 6755 C C . ARG D 1 126 ? -23.394 1.827 -37.547 1.00 27.16 126 ARG D C 1
ATOM 6756 O O . ARG D 1 126 ? -24.210 2.706 -37.803 1.00 24.24 126 ARG D O 1
ATOM 6764 N N . ALA D 1 127 ? -22.547 1.916 -36.523 1.00 27.20 127 ALA D N 1
ATOM 6765 C CA . ALA D 1 127 ? -22.572 3.021 -35.579 1.00 26.56 127 ALA D CA 1
ATOM 6766 C C . ALA D 1 127 ? -22.151 4.315 -36.239 1.00 25.47 127 ALA D C 1
ATOM 6767 O O . ALA D 1 127 ? -22.780 5.362 -36.073 1.00 24.42 127 ALA D O 1
ATOM 6769 N N . LYS D 1 128 ? -21.104 4.230 -37.051 1.00 25.22 128 LYS D N 1
ATOM 6770 C CA . LYS D 1 128 ? -20.600 5.387 -37.739 1.00 25.19 128 LYS D CA 1
ATOM 6771 C C . LYS D 1 128 ? -21.612 5.947 -38.747 1.00 23.10 128 LYS D C 1
ATOM 6772 O O . LYS D 1 128 ? -21.814 7.164 -38.819 1.00 24.30 128 LYS D O 1
ATOM 6778 N N . GLU D 1 129 ? -22.223 5.074 -39.544 1.00 24.16 129 GLU D N 1
ATOM 6779 C CA . GLU D 1 129 ? -23.218 5.536 -40.532 1.00 27.89 129 GLU D CA 1
ATOM 6780 C C . GLU D 1 129 ? -24.420 6.149 -39.786 1.00 28.86 129 GLU D C 1
ATOM 6781 O O . GLU D 1 129 ? -25.088 7.040 -40.299 1.00 27.93 129 GLU D O 1
ATOM 6787 N N . ALA D 1 130 ? -24.676 5.678 -38.566 1.00 29.70 130 ALA D N 1
ATOM 6788 C CA . ALA D 1 130 ? -25.816 6.152 -37.763 1.00 28.16 130 ALA D CA 1
ATOM 6789 C C . ALA D 1 130 ? -25.568 7.478 -37.097 1.00 28.39 130 ALA D C 1
ATOM 6790 O O . ALA D 1 130 ? -26.461 8.025 -36.427 1.00 31.12 130 ALA D O 1
ATOM 6792 N N . GLY D 1 131 ? -24.350 7.981 -37.203 1.00 24.64 131 GLY D N 1
ATOM 6793 C CA . GLY D 1 131 ? -23.983 9.235 -36.533 1.00 25.71 131 GLY D CA 1
ATOM 6794 C C . GLY D 1 131 ? -23.525 9.034 -35.094 1.00 26.80 131 GLY D C 1
ATOM 6795 O O . GLY D 1 131 ? -23.429 9.998 -34.342 1.00 29.54 131 GLY D O 1
ATOM 6796 N N . VAL D 1 132 ? -23.244 7.784 -34.711 1.00 25.30 132 VAL D N 1
ATOM 6797 C CA . VAL D 1 132 ? -22.635 7.510 -33.398 1.00 25.54 132 VAL D CA 1
ATOM 6798 C C . VAL D 1 132 ? -21.176 7.989 -33.367 1.00 25.16 132 VAL D C 1
ATOM 6799 O O . VAL D 1 132 ? -20.481 7.879 -34.356 1.00 23.76 132 VAL D O 1
ATOM 6803 N N . SER D 1 133 ? -20.695 8.514 -32.244 1.00 24.22 133 SER D N 1
ATOM 6804 C CA . SER D 1 133 ? -19.290 8.913 -32.207 1.00 25.32 133 SER D CA 1
ATOM 6805 C C . SER D 1 133 ? -18.371 7.734 -31.942 1.00 24.35 133 SER D C 1
ATOM 6806 O O . SER D 1 133 ? -18.254 7.247 -30.820 1.00 22.02 133 SER D O 1
ATOM 6809 N N . VAL D 1 134 ? -17.785 7.233 -33.029 1.00 24.46 134 VAL D N 1
ATOM 6810 C CA . VAL D 1 134 ? -16.842 6.130 -32.984 1.00 23.48 134 VAL D CA 1
ATOM 6811 C C . VAL D 1 134 ? -15.719 6.395 -33.980 1.00 24.28 134 VAL D C 1
ATOM 6812 O O . VAL D 1 134 ? -15.874 7.242 -34.889 1.00 20.41 134 VAL D O 1
ATOM 6816 N N . PRO D 1 135 ? -14.593 5.662 -33.842 1.00 22.35 135 PRO D N 1
ATOM 6817 C CA . PRO D 1 135 ? -13.510 5.826 -34.803 1.00 21.95 135 PRO D CA 1
ATOM 6818 C C . PRO D 1 135 ? -13.959 5.304 -36.174 1.00 22.67 135 PRO D C 1
ATOM 6819 O O . PRO D 1 135 ? -14.553 4.219 -36.277 1.00 20.85 135 PRO D O 1
ATOM 6823 N N . GLN D 1 136 ? -13.715 6.073 -37.227 1.00 23.61 136 GLN D N 1
ATOM 6824 C CA . GLN D 1 136 ? -14.033 5.559 -38.567 1.00 25.27 136 GLN D CA 1
ATOM 6825 C C . GLN D 1 136 ? -13.319 4.237 -38.836 1.00 25.54 136 GLN D C 1
ATOM 6826 O O . GLN D 1 136 ? -12.089 4.171 -38.796 1.00 22.11 136 GLN D O 1
ATOM 6832 N N . PRO D 1 137 ? -14.088 3.150 -39.102 1.00 24.43 137 PRO D N 1
ATOM 6833 C CA . PRO D 1 137 ? -13.364 1.968 -39.503 1.00 25.17 137 PRO D CA 1
ATOM 6834 C C . PRO D 1 137 ? -12.861 2.044 -40.951 1.00 26.42 137 PRO D C 1
ATOM 6835 O O . PRO D 1 137 ? -13.474 2.698 -41.797 1.00 24.56 137 PRO D O 1
ATOM 6839 N N . TYR D 1 138 ? -11.756 1.364 -41.229 1.00 24.00 138 TYR D N 1
ATOM 6840 C CA . TYR D 1 138 ? -11.087 1.413 -42.529 1.00 23.91 138 TYR D CA 1
ATOM 6841 C C . TYR D 1 138 ? -11.210 0.077 -43.260 1.00 26.53 138 TYR D C 1
ATOM 6842 O O . TYR D 1 138 ? -11.878 -0.041 -44.303 1.00 27.77 138 TYR D O 1
ATOM 6851 N N . THR D 1 139 ? -10.607 -0.958 -42.703 1.00 24.86 139 THR D N 1
ATOM 6852 C CA . THR D 1 139 ? -10.781 -2.289 -43.261 1.00 24.12 139 THR D CA 1
ATOM 6853 C C . THR D 1 139 ? -10.475 -3.298 -42.177 1.00 23.18 139 THR D C 1
ATOM 6854 O O . THR D 1 139 ? -10.129 -2.906 -41.050 1.00 21.64 139 THR D O 1
ATOM 6858 N N . TYR D 1 140 ? -10.643 -4.586 -42.479 1.00 21.99 140 TYR D N 1
ATOM 6859 C CA . TYR D 1 140 ? -10.165 -5.649 -41.606 1.00 24.51 140 TYR D CA 1
ATOM 6860 C C . TYR D 1 140 ? -9.716 -6.803 -42.491 1.00 26.76 140 TYR D C 1
ATOM 6861 O O . TYR D 1 140 ? -10.031 -6.838 -43.672 1.00 27.03 140 TYR D O 1
ATOM 6878 N N . LYS D 1 142 ? -8.683 -11.121 -41.638 1.00 24.26 142 LYS D N 1
ATOM 6879 C CA . LYS D 1 142 ? -8.455 -12.137 -40.601 1.00 23.00 142 LYS D CA 1
ATOM 6880 C C . LYS D 1 142 ? -8.671 -11.534 -39.194 1.00 22.59 142 LYS D C 1
ATOM 6881 O O . LYS D 1 142 ? -9.755 -10.995 -38.941 1.00 18.57 142 LYS D O 1
ATOM 6887 N N . ASN D 1 143 ? -7.647 -11.611 -38.322 1.00 23.60 143 ASN D N 1
ATOM 6888 C CA . ASN D 1 143 ? -7.701 -11.104 -36.936 1.00 22.87 143 ASN D CA 1
ATOM 6889 C C . ASN D 1 143 ? -7.291 -9.623 -36.791 1.00 22.12 143 ASN D C 1
ATOM 6890 O O . ASN D 1 143 ? -7.174 -9.091 -35.687 1.00 25.25 143 ASN D O 1
ATOM 6895 N N . VAL D 1 144 ? -7.094 -8.935 -37.923 1.00 22.47 144 VAL D N 1
ATOM 6896 C CA . VAL D 1 144 ? -6.669 -7.521 -37.918 1.00 20.95 144 VAL D CA 1
ATOM 6897 C C . VAL D 1 144 ? -7.784 -6.532 -38.328 1.00 22.59 144 VAL D C 1
ATOM 6898 O O . VAL D 1 144 ? -8.455 -6.717 -39.341 1.00 22.04 144 VAL D O 1
ATOM 6902 N N . LEU D 1 145 ? -7.938 -5.448 -37.563 1.00 18.69 145 LEU D N 1
ATOM 6903 C CA . LEU D 1 145 ? -8.905 -4.406 -37.839 1.00 21.70 145 LEU D CA 1
ATOM 6904 C C . LEU D 1 145 ? -8.128 -3.088 -37.897 1.00 22.79 145 LEU D C 1
ATOM 6905 O O . LEU D 1 145 ? -7.303 -2.817 -37.020 1.00 18.05 145 LEU D O 1
ATOM 6910 N N . LEU D 1 146 ? -8.367 -2.275 -38.928 1.00 21.00 146 LEU D N 1
ATOM 6911 C CA . LEU D 1 146 ? -7.708 -0.976 -39.022 1.00 21.28 146 LEU D CA 1
ATOM 6912 C C . LEU D 1 146 ? -8.809 0.073 -38.854 1.00 21.99 146 LEU D C 1
ATOM 6913 O O . LEU D 1 146 ? -9.847 -0.059 -39.465 1.00 23.22 146 LEU D O 1
ATOM 6926 N N . GLU D 1 148 ? -9.633 4.543 -37.570 1.00 20.05 148 GLU D N 1
ATOM 6927 C CA . GLU D 1 148 ? -9.090 5.865 -37.311 1.00 23.02 148 GLU D CA 1
ATOM 6928 C C . GLU D 1 148 ? -8.427 5.963 -35.937 1.00 25.38 148 GLU D C 1
ATOM 6929 O O . GLU D 1 148 ? -9.023 5.579 -34.949 1.00 24.48 148 GLU D O 1
ATOM 6935 N N . PHE D 1 149 ? -7.186 6.456 -35.874 1.00 23.39 149 PHE D N 1
ATOM 6936 C CA . PHE D 1 149 ? -6.554 6.717 -34.572 1.00 25.56 149 PHE D CA 1
ATOM 6937 C C . PHE D 1 149 ? -7.189 7.922 -33.865 1.00 23.91 149 PHE D C 1
ATOM 6938 O O . PHE D 1 149 ? -7.194 9.003 -34.408 1.00 24.90 149 PHE D O 1
ATOM 6946 N N . ILE D 1 150 ? -7.722 7.709 -32.666 1.00 25.47 150 ILE D N 1
ATOM 6947 C CA . ILE D 1 150 ? -8.291 8.779 -31.869 1.00 22.53 150 ILE D CA 1
ATOM 6948 C C . ILE D 1 150 ? -7.264 9.206 -30.856 1.00 24.00 150 ILE D C 1
ATOM 6949 O O . ILE D 1 150 ? -6.871 8.420 -29.998 1.00 26.12 150 ILE D O 1
ATOM 6954 N N . GLY D 1 151 ? -6.801 10.438 -30.993 1.00 27.51 151 GLY D N 1
ATOM 6955 C CA . GLY D 1 151 ? -5.708 10.958 -30.180 1.00 30.35 151 GLY D CA 1
ATOM 6956 C C . GLY D 1 151 ? -4.844 11.962 -30.937 1.00 35.55 151 GLY D C 1
ATOM 6957 O O . GLY D 1 151 ? -5.242 12.476 -31.981 1.00 38.60 151 GLY D O 1
ATOM 6958 N N . GLU D 1 152 ? -3.654 12.233 -30.405 1.00 37.97 152 GLU D N 1
ATOM 6959 C CA . GLU D 1 152 ? -2.703 13.168 -31.005 1.00 40.17 152 GLU D CA 1
ATOM 6960 C C . GLU D 1 152 ? -1.298 12.621 -30.792 1.00 38.25 152 GLU D C 1
ATOM 6961 O O . GLU D 1 152 ? -1.074 11.802 -29.911 1.00 40.46 152 GLU D O 1
ATOM 6967 N N . ASP D 1 153 ? -0.348 13.061 -31.606 1.00 40.37 153 ASP D N 1
ATOM 6968 C CA . ASP D 1 153 ? 1.059 12.691 -31.428 1.00 39.42 153 ASP D CA 1
ATOM 6969 C C . ASP D 1 153 ? 1.231 11.199 -31.196 1.00 36.95 153 ASP D C 1
ATOM 6970 O O . ASP D 1 153 ? 2.089 10.765 -30.420 1.00 37.14 153 ASP D O 1
ATOM 6975 N N . GLU D 1 154 ? 0.401 10.414 -31.875 1.00 32.88 154 GLU D N 1
ATOM 6976 C CA . GLU D 1 154 ? 0.506 8.979 -31.835 1.00 30.41 154 GLU D CA 1
ATOM 6977 C C . GLU D 1 154 ? 0.279 8.441 -30.430 1.00 29.22 154 GLU D C 1
ATOM 6978 O O . GLU D 1 154 ? 0.627 7.299 -30.131 1.00 31.71 154 GLU D O 1
ATOM 6984 N N . LEU D 1 155 ? -0.334 9.258 -29.572 1.00 31.13 155 LEU D N 1
ATOM 6985 C CA . LEU D 1 155 ? -0.827 8.792 -28.274 1.00 31.56 155 LEU D CA 1
ATOM 6986 C C . LEU D 1 155 ? -2.358 8.895 -28.223 1.00 28.58 155 LEU D C 1
ATOM 6987 O O . LEU D 1 155 ? -2.929 9.917 -28.630 1.00 29.10 155 LEU D O 1
ATOM 6992 N N . PRO D 1 156 ? -3.013 7.857 -27.688 1.00 26.91 156 PRO D N 1
ATOM 6993 C CA . PRO D 1 156 ? -4.466 7.779 -27.729 1.00 26.36 156 PRO D CA 1
ATOM 6994 C C . PRO D 1 156 ? -5.102 8.793 -26.826 1.00 25.33 156 PRO D C 1
ATOM 6995 O O . PRO D 1 156 ? -4.485 9.220 -25.854 1.00 25.43 156 PRO D O 1
ATOM 6999 N N . ALA D 1 157 ? -6.321 9.198 -27.169 1.00 24.82 157 ALA D N 1
ATOM 7000 C CA . ALA D 1 157 ? -7.144 9.987 -26.279 1.00 23.46 157 ALA D CA 1
ATOM 7001 C C . ALA D 1 157 ? -7.437 9.169 -25.054 1.00 23.27 157 ALA D C 1
ATOM 7002 O O . ALA D 1 157 ? -7.547 7.935 -25.128 1.00 27.42 157 ALA D O 1
ATOM 7004 N N . PRO D 1 158 ? -7.575 9.843 -23.906 1.00 22.05 158 PRO D N 1
ATOM 7005 C CA . PRO D 1 158 ? -7.745 9.060 -22.690 1.00 21.34 158 PRO D CA 1
ATOM 7006 C C . PRO D 1 158 ? -9.151 8.511 -22.598 1.00 24.59 158 PRO D C 1
ATOM 7007 O O . PRO D 1 158 ? -10.082 9.091 -23.163 1.00 24.36 158 PRO D O 1
ATOM 7011 N N . THR D 1 159 ? -9.301 7.391 -21.908 1.00 19.85 159 THR D N 1
ATOM 7012 C CA . THR D 1 159 ? -10.609 6.895 -21.557 1.00 22.40 159 THR D CA 1
ATOM 7013 C C . THR D 1 159 ? -11.152 7.642 -20.342 1.00 22.67 159 THR D C 1
ATOM 7014 O O . THR D 1 159 ? -10.407 8.328 -19.615 1.00 23.18 159 THR D O 1
ATOM 7018 N N . LEU D 1 160 ? -12.459 7.559 -20.132 1.00 22.58 160 LEU D N 1
ATOM 7019 C CA . LEU D 1 160 ? -13.043 8.253 -18.986 1.00 24.42 160 LEU D CA 1
ATOM 7020 C C . LEU D 1 160 ? -12.393 7.774 -17.677 1.00 21.35 160 LEU D C 1
ATOM 7021 O O . LEU D 1 160 ? -12.173 8.547 -16.752 1.00 22.57 160 LEU D O 1
ATOM 7026 N N . VAL D 1 161 ? -12.050 6.497 -17.613 1.00 26.26 161 VAL D N 1
ATOM 7027 C CA . VAL D 1 161 ? -11.369 6.008 -16.423 1.00 30.61 161 VAL D CA 1
ATOM 7028 C C . VAL D 1 161 ? -10.011 6.662 -16.200 1.00 33.87 161 VAL D C 1
ATOM 7029 O O . VAL D 1 161 ? -9.651 6.958 -15.051 1.00 36.87 161 VAL D O 1
ATOM 7033 N N . GLU D 1 162 ? -9.284 6.915 -17.293 1.00 34.59 162 GLU D N 1
ATOM 7034 C CA . GLU D 1 162 ? -7.956 7.539 -17.269 1.00 34.13 162 GLU D CA 1
ATOM 7035 C C . GLU D 1 162 ? -8.038 9.021 -16.943 1.00 35.49 162 GLU D C 1
ATOM 7036 O O . GLU D 1 162 ? -7.151 9.557 -16.292 1.00 35.50 162 GLU D O 1
ATOM 7042 N N . LEU D 1 163 ? -9.103 9.676 -17.391 1.00 35.14 163 LEU D N 1
ATOM 7043 C CA . LEU D 1 163 ? -9.392 11.049 -16.984 1.00 36.91 163 LEU D CA 1
ATOM 7044 C C . LEU D 1 163 ? -9.619 11.149 -15.488 1.00 35.07 163 LEU D C 1
ATOM 7045 O O . LEU D 1 163 ? -9.034 11.990 -14.829 1.00 38.30 163 LEU D O 1
ATOM 7050 N N . GLY D 1 164 ? -10.495 10.313 -14.952 1.00 36.99 164 GLY D N 1
ATOM 7051 C CA . GLY D 1 164 ? -10.755 10.278 -13.504 1.00 38.94 164 GLY D CA 1
ATOM 7052 C C . GLY D 1 164 ? -11.010 11.613 -12.805 1.00 39.86 164 GLY D C 1
ATOM 7053 O O . GLY D 1 164 ? -11.999 12.284 -13.078 1.00 40.65 164 GLY D O 1
ATOM 7054 N N . ARG D 1 165 ? -10.109 11.990 -11.900 1.00 40.39 165 ARG D N 1
ATOM 7055 C CA . ARG D 1 165 ? -10.256 13.199 -11.082 1.00 41.71 165 ARG D CA 1
ATOM 7056 C C . ARG D 1 165 ? -10.460 14.434 -11.936 1.00 40.95 165 ARG D C 1
ATOM 7057 O O . ARG D 1 165 ? -11.029 15.419 -11.481 1.00 41.34 165 ARG D O 1
ATOM 7065 N N . GLU D 1 166 ? -9.939 14.390 -13.156 1.00 40.17 166 GLU D N 1
ATOM 7066 C CA . GLU D 1 166 ? -9.942 15.543 -14.033 1.00 40.29 166 GLU D CA 1
ATOM 7067 C C . GLU D 1 166 ? -11.327 15.808 -14.574 1.00 40.06 166 GLU D C 1
ATOM 7068 O O . GLU D 1 166 ? -11.625 16.915 -15.009 1.00 37.37 166 GLU D O 1
ATOM 7074 N N . LEU D 1 167 ? -12.162 14.779 -14.566 1.00 38.10 167 LEU D N 1
ATOM 7075 C CA . LEU D 1 167 ? -13.530 14.933 -15.010 1.00 39.72 167 LEU D CA 1
ATOM 7076 C C . LEU D 1 167 ? -14.236 16.020 -14.197 1.00 41.07 167 LEU D C 1
ATOM 7077 O O . LEU D 1 167 ? -15.093 16.712 -14.720 1.00 41.81 167 LEU D O 1
ATOM 7082 N N . LYS D 1 168 ? -13.838 16.185 -12.937 1.00 44.01 168 LYS D N 1
ATOM 7083 C CA . LYS D 1 168 ? -14.452 17.179 -12.035 1.00 46.48 168 LYS D CA 1
ATOM 7084 C C . LYS D 1 168 ? -14.188 18.605 -12.468 1.00 46.52 168 LYS D C 1
ATOM 7085 O O . LYS D 1 168 ? -14.786 19.529 -11.935 1.00 48.57 168 LYS D O 1
ATOM 7091 N N . GLU D 1 169 ? -13.296 18.793 -13.431 1.00 47.63 169 GLU D N 1
ATOM 7092 C CA . GLU D 1 169 ? -13.024 20.130 -13.932 1.00 48.49 169 GLU D CA 1
ATOM 7093 C C . GLU D 1 169 ? -13.607 20.340 -15.333 1.00 48.42 169 GLU D C 1
ATOM 7094 O O . GLU D 1 169 ? -13.449 21.412 -15.904 1.00 49.59 169 GLU D O 1
ATOM 7100 N N . LEU D 1 170 ? -14.291 19.326 -15.872 1.00 45.84 170 LEU D N 1
ATOM 7101 C CA . LEU D 1 170 ? -14.649 19.292 -17.290 1.00 45.62 170 LEU D CA 1
ATOM 7102 C C . LEU D 1 170 ? -16.127 19.462 -17.699 1.00 46.46 170 LEU D C 1
ATOM 7103 O O . LEU D 1 170 ? -16.453 19.267 -18.862 1.00 50.55 170 LEU D O 1
ATOM 7108 N N . ASP D 1 171 ? -17.034 19.790 -16.797 1.00 44.47 171 ASP D N 1
ATOM 7109 C CA . ASP D 1 171 ? -18.462 19.797 -17.198 1.00 43.84 171 ASP D CA 1
ATOM 7110 C C . ASP D 1 171 ? -18.935 18.379 -17.485 1.00 39.69 171 ASP D C 1
ATOM 7111 O O . ASP D 1 171 ? -19.222 17.987 -18.622 1.00 39.02 171 ASP D O 1
ATOM 7116 N N . VAL D 1 172 ? -19.014 17.624 -16.409 1.00 38.43 172 VAL D N 1
ATOM 7117 C CA . VAL D 1 172 ? -19.272 16.220 -16.464 1.00 36.38 172 VAL D CA 1
ATOM 7118 C C . VAL D 1 172 ? -20.732 16.016 -16.802 1.00 35.77 172 VAL D C 1
ATOM 7119 O O . VAL D 1 172 ? -21.108 14.986 -17.354 1.00 36.16 172 VAL D O 1
ATOM 7123 N N . GLU D 1 173 ? -21.571 17.006 -16.523 1.00 34.43 173 GLU D N 1
ATOM 7124 C CA . GLU D 1 173 ? -22.968 16.774 -16.849 1.00 35.74 173 GLU D CA 1
ATOM 7125 C C . GLU D 1 173 ? -23.085 16.736 -18.363 1.00 31.25 173 GLU D C 1
ATOM 7126 O O . GLU D 1 173 ? -23.847 15.959 -18.918 1.00 30.15 173 GLU D O 1
ATOM 7132 N N . GLY D 1 174 ? -22.309 17.577 -19.032 1.00 30.07 174 GLY D N 1
ATOM 7133 C CA . GLY D 1 174 ? -22.326 17.586 -20.482 1.00 30.71 174 GLY D CA 1
ATOM 7134 C C . GLY D 1 174 ? -21.772 16.306 -21.077 1.00 31.80 174 GLY D C 1
ATOM 7135 O O . GLY D 1 174 ? -22.315 15.787 -22.049 1.00 32.08 174 GLY D O 1
ATOM 7136 N N . ILE D 1 175 ? -20.686 15.789 -20.501 1.00 30.22 175 ILE D N 1
ATOM 7137 C CA . ILE D 1 175 ? -20.105 14.541 -20.996 1.00 28.13 175 ILE D CA 1
ATOM 7138 C C . ILE D 1 175 ? -21.096 13.387 -20.811 1.00 26.64 175 ILE D C 1
ATOM 7139 O O . ILE D 1 175 ? -21.280 12.504 -21.680 1.00 24.76 175 ILE D O 1
ATOM 7144 N N . PHE D 1 176 ? -21.761 13.398 -19.670 1.00 27.99 176 PHE D N 1
ATOM 7145 C CA . PHE D 1 176 ? -22.845 12.470 -19.464 1.00 26.67 176 PHE D CA 1
ATOM 7146 C C . PHE D 1 176 ? -23.868 12.589 -20.570 1.00 28.06 176 PHE D C 1
ATOM 7147 O O . PHE D 1 176 ? -24.318 11.576 -21.111 1.00 27.18 176 PHE D O 1
ATOM 7155 N N . ASN D 1 177 ? -24.262 13.812 -20.911 1.00 27.67 177 ASN D N 1
ATOM 7156 C CA . ASN D 1 177 ? -25.327 13.939 -21.901 1.00 28.37 177 ASN D CA 1
ATOM 7157 C C . ASN D 1 177 ? -24.879 13.439 -23.254 1.00 28.06 177 ASN D C 1
ATOM 7158 O O . ASN D 1 177 ? -25.666 12.922 -24.045 1.00 25.20 177 ASN D O 1
ATOM 7163 N N . ASP D 1 178 ? -23.586 13.583 -23.510 1.00 28.85 178 ASP D N 1
ATOM 7164 C CA . ASP D 1 178 ? -23.008 13.150 -24.776 1.00 24.80 178 ASP D CA 1
ATOM 7165 C C . ASP D 1 178 ? -22.984 11.612 -24.829 1.00 25.06 178 ASP D C 1
ATOM 7166 O O . ASP D 1 178 ? -23.299 11.003 -25.860 1.00 25.95 178 ASP D O 1
ATOM 7171 N N . VAL D 1 179 ? -22.663 10.971 -23.708 1.00 21.50 179 VAL D N 1
ATOM 7172 C CA . VAL D 1 179 ? -22.728 9.526 -23.674 1.00 22.36 179 VAL D CA 1
ATOM 7173 C C . VAL D 1 179 ? -24.128 9.047 -23.945 1.00 22.25 179 VAL D C 1
ATOM 7174 O O . VAL D 1 179 ? -24.316 8.120 -24.734 1.00 28.35 179 VAL D O 1
ATOM 7178 N N . VAL D 1 180 ? -25.110 9.652 -23.282 1.00 21.98 180 VAL D N 1
ATOM 7179 C CA . VAL D 1 180 ? -26.488 9.190 -23.404 1.00 23.51 180 VAL D CA 1
ATOM 7180 C C . VAL D 1 180 ? -26.992 9.349 -24.848 1.00 23.76 180 VAL D C 1
ATOM 7181 O O . VAL D 1 180 ? -27.567 8.418 -25.434 1.00 26.33 180 VAL D O 1
ATOM 7185 N N . GLU D 1 181 ? -26.753 10.525 -25.422 1.00 25.54 181 GLU D N 1
ATOM 7186 C CA . GLU D 1 181 ? -27.056 10.801 -26.819 1.00 26.79 181 GLU D CA 1
ATOM 7187 C C . GLU D 1 181 ? -26.458 9.757 -27.783 1.00 27.53 181 GLU D C 1
ATOM 7188 O O . GLU D 1 181 ? -27.109 9.312 -28.724 1.00 27.10 181 GLU D O 1
ATOM 7194 N N . ASN D 1 182 ? -25.207 9.393 -27.564 1.00 27.00 182 ASN D N 1
ATOM 7195 C CA . ASN D 1 182 ? -24.576 8.378 -28.366 1.00 25.19 182 ASN D CA 1
ATOM 7196 C C . ASN D 1 182 ? -25.201 6.992 -28.164 1.00 25.74 182 ASN D C 1
ATOM 7197 O O . ASN D 1 182 ? -25.383 6.246 -29.135 1.00 23.90 182 ASN D O 1
ATOM 7202 N N . VAL D 1 183 ? -25.564 6.644 -26.927 1.00 23.88 183 VAL D N 1
ATOM 7203 C CA . VAL D 1 183 ? -26.305 5.399 -26.695 1.00 22.54 183 VAL D CA 1
ATOM 7204 C C . VAL D 1 183 ? -27.699 5.405 -27.376 1.00 23.73 183 VAL D C 1
ATOM 7205 O O . VAL D 1 183 ? -28.144 4.396 -27.928 1.00 22.37 183 VAL D O 1
ATOM 7209 N N . LYS D 1 184 ? -28.371 6.536 -27.324 1.00 24.41 184 LYS D N 1
ATOM 7210 C CA . LYS D 1 184 ? -29.655 6.710 -28.018 1.00 25.85 184 LYS D CA 1
ATOM 7211 C C . LYS D 1 184 ? -29.519 6.488 -29.524 1.00 26.18 184 LYS D C 1
ATOM 7212 O O . LYS D 1 184 ? -30.245 5.701 -30.112 1.00 26.57 184 LYS D O 1
ATOM 7218 N N . ARG D 1 185 ? -28.561 7.173 -30.136 1.00 27.58 185 ARG D N 1
ATOM 7219 C CA . ARG D 1 185 ? -28.296 7.016 -31.572 1.00 27.33 185 ARG D CA 1
ATOM 7220 C C . ARG D 1 185 ? -27.995 5.562 -31.852 1.00 26.08 185 ARG D C 1
ATOM 7221 O O . ARG D 1 185 ? -28.499 4.985 -32.797 1.00 26.50 185 ARG D O 1
ATOM 7229 N N . LEU D 1 186 ? -27.129 4.961 -31.060 1.00 24.97 186 LEU D N 1
ATOM 7230 C CA . LEU D 1 186 ? -26.768 3.576 -31.291 1.00 24.29 186 LEU D CA 1
ATOM 7231 C C . LEU D 1 186 ? -27.942 2.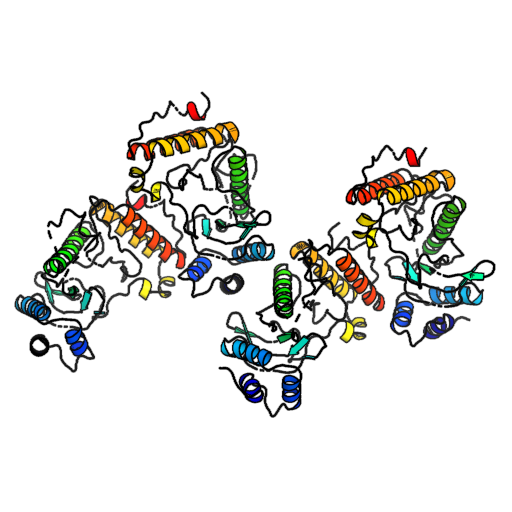604 -31.304 1.00 25.82 186 LEU D C 1
ATOM 7232 O O . LEU D 1 186 ? -28.005 1.695 -32.130 1.00 26.01 186 LEU D O 1
ATOM 7237 N N . TYR D 1 187 ? -28.847 2.754 -30.335 1.00 25.45 187 TYR D N 1
ATOM 7238 C CA . TYR D 1 187 ? -30.039 1.929 -30.256 1.00 24.49 187 TYR D CA 1
ATOM 7239 C C . TYR D 1 187 ? -31.011 2.298 -31.392 1.00 26.31 187 TYR D C 1
ATOM 7240 O O . TYR D 1 187 ? -31.514 1.433 -32.090 1.00 29.10 187 TYR D O 1
ATOM 7249 N N . GLN D 1 188 ? -31.257 3.576 -31.604 1.00 26.95 188 GLN D N 1
ATOM 7250 C CA . GLN D 1 188 ? -32.385 3.954 -32.464 1.00 30.21 188 GLN D CA 1
ATOM 7251 C C . GLN D 1 188 ? -32.056 3.927 -33.950 1.00 32.67 188 GLN D C 1
ATOM 7252 O O . GLN D 1 188 ? -32.887 3.542 -34.775 1.00 32.16 188 GLN D O 1
ATOM 7258 N N . GLU D 1 189 ? -30.829 4.323 -34.286 1.00 32.74 189 GLU D N 1
ATOM 7259 C CA . GLU D 1 189 ? -30.442 4.453 -35.677 1.00 32.47 189 GLU D CA 1
ATOM 7260 C C . GLU D 1 189 ? -29.493 3.352 -36.126 1.00 32.34 189 GLU D C 1
ATOM 7261 O O . GLU D 1 189 ? -29.493 2.952 -37.301 1.00 33.38 189 GLU D O 1
ATOM 7267 N N . ALA D 1 190 ? -28.665 2.863 -35.207 1.00 30.99 190 ALA D N 1
ATOM 7268 C CA . ALA D 1 190 ? -27.744 1.779 -35.542 1.00 28.80 190 ALA D CA 1
ATOM 7269 C C . ALA D 1 190 ? -28.456 0.456 -35.266 1.00 28.17 190 ALA D C 1
ATOM 7270 O O . ALA D 1 190 ? -28.081 -0.593 -35.785 1.00 25.01 190 ALA D O 1
ATOM 7272 N N . GLU D 1 191 ? -29.494 0.513 -34.439 1.00 25.79 191 GLU D N 1
ATOM 7273 C CA . GLU D 1 191 ? -30.119 -0.704 -33.969 1.00 25.35 191 GLU D CA 1
ATOM 7274 C C . GLU D 1 191 ? -29.126 -1.714 -33.367 1.00 25.46 191 GLU D C 1
ATOM 7275 O O . GLU D 1 191 ? -29.166 -2.946 -33.666 1.00 23.85 191 GLU D O 1
ATOM 7281 N N . LEU D 1 192 ? -28.237 -1.192 -32.518 1.00 24.88 192 LEU D N 1
ATOM 7282 C CA . LEU D 1 192 ? -27.299 -2.021 -31.740 1.00 24.82 192 LEU D CA 1
ATOM 7283 C C . LEU D 1 192 ? -27.288 -1.709 -30.253 1.00 21.24 192 LEU D C 1
ATOM 7284 O O . LEU D 1 192 ? -27.592 -0.589 -29.819 1.00 23.50 192 LEU D O 1
ATOM 7289 N N . VAL D 1 193 ? -26.929 -2.717 -29.475 1.00 26.73 193 VAL D N 1
ATOM 7290 C CA . VAL D 1 193 ? -26.521 -2.493 -28.070 1.00 25.00 193 VAL D CA 1
ATOM 7291 C C . VAL D 1 193 ? -25.009 -2.775 -27.899 1.00 23.60 193 VAL D C 1
ATOM 7292 O O . VAL D 1 193 ? -24.522 -3.891 -28.186 1.00 23.71 193 VAL D O 1
ATOM 7296 N N . HIS D 1 194 ? -24.264 -1.738 -27.498 1.00 21.49 194 HIS D N 1
ATOM 7297 C CA . HIS D 1 194 ? -22.842 -1.837 -27.289 1.00 16.39 194 HIS D CA 1
ATOM 7298 C C . HIS D 1 194 ? -22.488 -3.060 -26.468 1.00 21.82 194 HIS D C 1
ATOM 7299 O O . HIS D 1 194 ? -21.697 -3.894 -26.890 1.00 24.57 194 HIS D O 1
ATOM 7306 N N . ALA D 1 195 ? -23.040 -3.164 -25.261 1.00 21.04 195 ALA D N 1
ATOM 7307 C CA . ALA D 1 195 ? -22.875 -4.397 -24.495 1.00 22.21 195 ALA D CA 1
ATOM 7308 C C . ALA D 1 195 ? -21.562 -4.564 -23.717 1.00 25.14 195 ALA D C 1
ATOM 7309 O O . ALA D 1 195 ? -21.429 -5.489 -22.930 1.00 27.38 195 ALA D O 1
ATOM 7311 N N . ASP D 1 196 ? -20.589 -3.687 -23.903 1.00 27.63 196 ASP D N 1
ATOM 7312 C CA . ASP D 1 196 ? -19.499 -3.612 -22.893 1.00 29.33 196 ASP D CA 1
ATOM 7313 C C . ASP D 1 196 ? -19.238 -2.174 -22.557 1.00 28.70 196 ASP D C 1
ATOM 7314 O O . ASP D 1 196 ? -18.090 -1.719 -22.564 1.00 27.97 196 ASP D O 1
ATOM 7319 N N . LEU D 1 197 ? -20.303 -1.435 -22.282 1.00 27.74 197 LEU D N 1
ATOM 7320 C CA . LEU D 1 197 ? -20.191 0.009 -22.184 1.00 26.24 197 LEU D CA 1
ATOM 7321 C C . LEU D 1 197 ? -19.892 0.481 -20.751 1.00 27.98 197 LEU D C 1
ATOM 7322 O O . LEU D 1 197 ? -20.659 0.244 -19.808 1.00 29.85 197 LEU D O 1
ATOM 7327 N N . SER D 1 198 ? -18.778 1.177 -20.608 1.00 26.97 198 SER D N 1
ATOM 7328 C CA . SER D 1 198 ? -18.268 1.515 -19.313 1.00 27.21 198 SER D CA 1
ATOM 7329 C C . SER D 1 198 ? -17.158 2.501 -19.540 1.00 27.93 198 SER D C 1
ATOM 7330 O O . SER D 1 198 ? -16.758 2.757 -20.682 1.00 25.37 198 SER D O 1
ATOM 7333 N N . GLU D 1 199 ? -16.680 3.049 -18.431 1.00 24.96 199 GLU D N 1
ATOM 7334 C CA . GLU D 1 199 ? -15.690 4.094 -18.422 1.00 25.23 199 GLU D CA 1
ATOM 7335 C C . GLU D 1 199 ? -14.380 3.624 -19.043 1.00 26.38 199 GLU D C 1
ATOM 7336 O O . GLU D 1 199 ? -13.529 4.436 -19.404 1.00 24.84 199 GLU D O 1
ATOM 7342 N N . TYR D 1 200 ? -14.211 2.317 -19.143 1.00 20.04 200 TYR D N 1
ATOM 7343 C CA . TYR D 1 200 ? -13.015 1.789 -19.781 1.00 25.17 200 TYR D CA 1
ATOM 7344 C C . TYR D 1 200 ? -13.041 1.754 -21.310 1.00 22.98 200 TYR D C 1
ATOM 7345 O O . TYR D 1 200 ? -11.984 1.604 -21.930 1.00 20.44 200 TYR D O 1
ATOM 7354 N N . ASN D 1 201 ? -14.240 1.845 -21.905 1.00 19.45 201 ASN D N 1
ATOM 7355 C CA . ASN D 1 201 ? -14.405 1.750 -23.352 1.00 23.57 201 ASN D CA 1
ATOM 7356 C C . ASN D 1 201 ? -14.960 3.026 -23.969 1.00 22.37 201 ASN D C 1
ATOM 7357 O O . ASN D 1 201 ? -15.565 3.001 -25.042 1.00 27.40 201 ASN D O 1
ATOM 7362 N N . ILE D 1 202 ? -14.759 4.143 -23.284 1.00 20.66 202 ILE D N 1
ATOM 7363 C CA . ILE D 1 202 ? -15.169 5.411 -23.787 1.00 23.50 202 ILE D CA 1
ATOM 7364 C C . ILE D 1 202 ? -14.028 6.425 -23.692 1.00 26.88 202 ILE D C 1
ATOM 7365 O O . ILE D 1 202 ? -13.574 6.728 -22.599 1.00 26.60 202 ILE D O 1
ATOM 7378 N N . TYR D 1 204 ? -12.245 10.326 -24.626 1.00 30.75 204 TYR D N 1
ATOM 7379 C CA . TYR D 1 204 ? -12.700 11.706 -24.603 1.00 32.78 204 TYR D CA 1
ATOM 7380 C C . TYR D 1 204 ? -11.643 12.719 -25.007 1.00 34.83 204 TYR D C 1
ATOM 7381 O O . TYR D 1 204 ? -10.482 12.626 -24.534 1.00 32.05 204 TYR D O 1
ATOM 7390 N N . ILE D 1 205 ? -11.906 13.310 -26.142 1.00 36.21 205 ILE D N 1
ATOM 7391 C CA . ILE D 1 205 ? -11.068 14.460 -26.666 1.00 37.29 205 ILE D CA 1
ATOM 7392 C C . ILE D 1 205 ? -12.137 15.401 -27.255 1.00 40.23 205 ILE D C 1
ATOM 7393 O O . ILE D 1 205 ? -12.650 15.025 -28.342 1.00 42.16 205 ILE D O 1
ATOM 7398 N N . ASP D 1 206 ? -12.520 16.436 -26.605 1.00 38.17 206 ASP D N 1
ATOM 7399 C CA . ASP D 1 206 ? -13.519 17.384 -26.986 1.00 40.40 206 ASP D CA 1
ATOM 7400 C C . ASP D 1 206 ? -14.944 16.834 -27.041 1.00 36.57 206 ASP D C 1
ATOM 7401 O O . ASP D 1 206 ? -15.917 17.554 -26.755 1.00 37.30 206 ASP D O 1
ATOM 7406 N N . LYS D 1 207 ? -15.117 15.591 -27.475 1.00 33.95 207 LYS D N 1
ATOM 7407 C CA . LYS D 1 207 ? -16.377 14.867 -27.375 1.00 31.49 207 LYS D CA 1
ATOM 7408 C C . LYS D 1 207 ? -16.022 13.436 -27.018 1.00 30.84 207 LYS D C 1
ATOM 7409 O O . LYS D 1 207 ? -14.852 13.081 -27.075 1.00 31.28 207 LYS D O 1
ATOM 7415 N N . VAL D 1 208 ? -17.004 12.627 -26.620 1.00 26.33 208 VAL D N 1
ATOM 7416 C CA . VAL D 1 208 ? -16.710 11.239 -26.295 1.00 25.77 208 VAL D CA 1
ATOM 7417 C C . VAL D 1 208 ? -16.696 10.383 -27.576 1.00 25.24 208 VAL D C 1
ATOM 7418 O O . VAL D 1 208 ? -17.277 10.764 -28.600 1.00 23.17 208 VAL D O 1
ATOM 7422 N N . TYR D 1 209 ? -16.053 9.219 -27.484 1.00 24.52 209 TYR D N 1
ATOM 7423 C CA . TYR D 1 209 ? -16.060 8.206 -28.533 1.00 21.82 209 TYR D CA 1
ATOM 7424 C C . TYR D 1 209 ? -16.234 6.866 -27.862 1.00 24.22 209 TYR D C 1
ATOM 7425 O O . TYR D 1 209 ? -15.670 6.620 -26.799 1.00 23.14 209 TYR D O 1
ATOM 7434 N N . PHE D 1 210 ? -17.004 6.003 -28.510 1.00 23.15 210 PHE D N 1
ATOM 7435 C CA . PHE D 1 210 ? -17.170 4.610 -28.103 1.00 23.19 210 PHE D CA 1
ATOM 7436 C C . PHE D 1 210 ? -16.214 3.719 -28.875 1.00 25.86 210 PHE D C 1
ATOM 7437 O O . PHE D 1 210 ? -16.092 3.834 -30.092 1.00 23.59 210 PHE D O 1
ATOM 7445 N N . ILE D 1 211 ? -15.598 2.773 -28.185 1.00 24.09 211 ILE D N 1
ATOM 7446 C CA . ILE D 1 211 ? -14.818 1.782 -28.857 1.00 27.19 211 ILE D CA 1
ATOM 7447 C C . ILE D 1 211 ? -15.073 0.410 -28.250 1.00 24.60 211 ILE D C 1
ATOM 7448 O O . ILE D 1 211 ? -15.859 0.259 -27.322 1.00 27.10 211 ILE D O 1
ATOM 7453 N N . ASP D 1 212 ? -14.452 -0.587 -28.850 1.00 25.06 212 ASP D N 1
ATOM 7454 C CA . ASP D 1 212 ? -14.410 -1.941 -28.363 1.00 21.81 212 ASP D CA 1
ATOM 7455 C C . ASP D 1 212 ? -15.756 -2.596 -28.614 1.00 25.98 212 ASP D C 1
ATOM 7456 O O . ASP D 1 212 ? -16.580 -2.697 -27.711 1.00 24.09 212 ASP D O 1
ATOM 7469 N N . GLY D 1 214 ? -16.683 -5.599 -30.674 1.00 22.42 214 GLY D N 1
ATOM 7470 C CA . GLY D 1 214 ? -16.877 -6.951 -31.186 1.00 26.31 214 GLY D CA 1
ATOM 7471 C C . GLY D 1 214 ? -18.109 -7.617 -30.598 1.00 26.99 214 GLY D C 1
ATOM 7472 O O . GLY D 1 214 ? -18.751 -8.446 -31.258 1.00 27.52 214 GLY D O 1
ATOM 7473 N N . GLN D 1 215 ? -18.447 -7.258 -29.364 1.00 27.15 215 GLN D N 1
ATOM 7474 C CA . GLN D 1 215 ? -19.565 -7.912 -28.672 1.00 25.66 215 GLN D CA 1
ATOM 7475 C C . GLN D 1 215 ? -20.909 -7.255 -28.943 1.00 26.88 215 GLN D C 1
ATOM 7476 O O . GLN D 1 215 ? -21.941 -7.794 -28.539 1.00 29.36 215 GLN D O 1
ATOM 7482 N N . ALA D 1 216 ? -20.923 -6.073 -29.562 1.00 25.14 216 ALA D N 1
ATOM 7483 C CA . ALA D 1 216 ? -22.171 -5.346 -29.680 1.00 21.40 216 ALA D CA 1
ATOM 7484 C C . ALA D 1 216 ? -23.157 -6.200 -30.465 1.00 25.68 216 ALA D C 1
ATOM 7485 O O . ALA D 1 216 ? -22.780 -6.932 -31.388 1.00 21.41 216 ALA D O 1
ATOM 7487 N N . VAL D 1 217 ? -24.432 -6.109 -30.107 1.00 24.24 217 VAL D N 1
ATOM 7488 C CA . VAL D 1 217 ? -25.421 -6.997 -30.741 1.00 26.72 217 VAL D CA 1
ATOM 7489 C C . VAL D 1 217 ? -26.554 -6.183 -31.308 1.00 24.46 217 VAL D C 1
ATOM 7490 O O . VAL D 1 217 ? -26.779 -5.068 -30.896 1.00 27.29 217 VAL D O 1
ATOM 7494 N N . THR D 1 218 ? -27.249 -6.768 -32.269 1.00 27.58 218 THR D N 1
ATOM 7495 C CA . THR D 1 218 ? -28.406 -6.196 -32.921 1.00 28.62 218 THR D CA 1
ATOM 7496 C C . THR D 1 218 ? -29.570 -6.219 -31.959 1.00 28.91 218 THR D C 1
ATOM 7497 O O . THR D 1 218 ? -29.600 -7.034 -31.040 1.00 28.48 218 THR D O 1
ATOM 7501 N N . LEU D 1 219 ? -30.545 -5.356 -32.213 1.00 29.85 219 LEU D N 1
ATOM 7502 C CA . LEU D 1 219 ? -31.779 -5.308 -31.419 1.00 34.11 219 LEU D CA 1
ATOM 7503 C C . LEU D 1 219 ? -32.520 -6.643 -31.299 1.00 34.30 219 LEU D C 1
ATOM 7504 O O . LEU D 1 219 ? -33.324 -6.834 -30.384 1.00 38.30 219 LEU D O 1
ATOM 7509 N N . ARG D 1 220 ? -32.256 -7.575 -32.204 1.00 35.70 220 ARG D N 1
ATOM 7510 C CA . ARG D 1 220 ? -32.925 -8.881 -32.174 1.00 34.78 220 ARG D CA 1
ATOM 7511 C C . ARG D 1 220 ? -32.281 -9.919 -31.271 1.00 35.79 220 ARG D C 1
ATOM 7512 O O . ARG D 1 220 ? -32.916 -10.900 -30.896 1.00 33.24 220 ARG D O 1
ATOM 7520 N N . HIS D 1 221 ? -31.030 -9.713 -30.901 1.00 34.52 221 HIS D N 1
ATOM 7521 C CA . HIS D 1 221 ? -30.398 -10.647 -29.981 1.00 33.05 221 HIS D CA 1
ATOM 7522 C C . HIS D 1 221 ? -31.302 -10.881 -28.776 1.00 33.40 221 HIS D C 1
ATOM 7523 O O . HIS D 1 221 ? -31.868 -9.934 -28.236 1.00 34.71 221 HIS D O 1
ATOM 7530 N N . PRO D 1 222 ? -31.424 -12.140 -28.325 1.00 35.61 222 PRO D N 1
ATOM 7531 C CA . PRO D 1 222 ? -32.303 -12.429 -27.182 1.00 34.94 222 PRO D CA 1
ATOM 7532 C C . PRO D 1 222 ? -31.963 -11.568 -25.973 1.00 37.13 222 PRO D C 1
ATOM 7533 O O . PRO D 1 222 ? -32.860 -11.167 -25.234 1.00 34.22 222 PRO D O 1
ATOM 7545 N N . ALA D 1 224 ? -30.310 -8.566 -25.919 1.00 33.77 224 ALA D N 1
ATOM 7546 C CA . ALA D 1 224 ? -30.083 -7.157 -26.169 1.00 33.65 224 ALA D CA 1
ATOM 7547 C C . ALA D 1 224 ? -30.649 -6.240 -25.082 1.00 33.97 224 ALA D C 1
ATOM 7548 O O . ALA D 1 224 ? -30.036 -5.223 -24.746 1.00 32.93 224 ALA D O 1
ATOM 7550 N N . GLU D 1 225 ? -31.803 -6.604 -24.524 1.00 31.65 225 GLU D N 1
ATOM 7551 C CA . GLU D 1 225 ? -32.518 -5.770 -23.540 1.00 34.74 225 GLU D CA 1
ATOM 7552 C C . GLU D 1 225 ? -31.714 -5.827 -22.239 1.00 31.05 225 GLU D C 1
ATOM 7553 O O . GLU D 1 225 ? -31.409 -4.806 -21.610 1.00 29.14 225 GLU D O 1
ATOM 7559 N N . SER D 1 226 ? -31.335 -7.039 -21.867 1.00 29.10 226 SER D N 1
ATOM 7560 C CA . SER D 1 226 ? -30.521 -7.258 -20.686 1.00 28.11 226 SER D CA 1
ATOM 7561 C C . SER D 1 226 ? -29.210 -6.461 -20.783 1.00 28.54 226 SER D C 1
ATOM 7562 O O . SER D 1 226 ? -28.807 -5.756 -19.844 1.00 26.97 226 SER D O 1
ATOM 7565 N N . TYR D 1 227 ? -28.553 -6.562 -21.936 1.00 27.38 227 TYR D N 1
ATOM 7566 C CA . TYR D 1 227 ? -27.261 -5.956 -22.165 1.00 25.21 227 TYR D CA 1
ATOM 7567 C C . TYR D 1 227 ? -27.394 -4.445 -22.058 1.00 24.97 227 TYR D C 1
ATOM 7568 O O . TYR D 1 227 ? -26.532 -3.778 -21.475 1.00 26.09 227 TYR D O 1
ATOM 7577 N N . LEU D 1 228 ? -28.490 -3.905 -22.599 1.00 25.65 228 LEU D N 1
ATOM 7578 C CA . LEU D 1 228 ? -28.744 -2.466 -22.571 1.00 24.66 228 LEU D CA 1
ATOM 7579 C C . LEU D 1 228 ? -28.927 -1.940 -21.151 1.00 25.90 228 LEU D C 1
ATOM 7580 O O . LEU D 1 228 ? -28.410 -0.880 -20.806 1.00 27.18 228 LEU D O 1
ATOM 7585 N N . GLU D 1 229 ? -29.677 -2.669 -20.330 1.00 27.01 229 GLU D N 1
ATOM 7586 C CA . GLU D 1 229 ? -29.866 -2.267 -18.945 1.00 27.15 229 GLU D CA 1
ATOM 7587 C C . GLU D 1 229 ? -28.540 -2.236 -18.172 1.00 28.05 229 GLU D C 1
ATOM 7588 O O . GLU D 1 229 ? -28.289 -1.321 -17.368 1.00 28.33 229 GLU D O 1
ATOM 7594 N N . ARG D 1 230 ? -27.676 -3.209 -18.442 1.00 27.78 230 ARG D N 1
ATOM 7595 C CA . ARG D 1 230 ? -26.324 -3.233 -17.865 1.00 26.55 230 ARG D CA 1
ATOM 7596 C C . ARG D 1 230 ? -25.517 -1.985 -18.248 1.00 27.76 230 ARG D C 1
ATOM 7597 O O . ARG D 1 230 ? -24.999 -1.263 -17.370 1.00 29.15 230 ARG D O 1
ATOM 7605 N N . ASP D 1 231 ? -25.412 -1.732 -19.554 1.00 27.66 231 ASP D N 1
ATOM 7606 C CA . ASP D 1 231 ? -24.878 -0.490 -20.096 1.00 27.30 231 ASP D CA 1
ATOM 7607 C C . ASP D 1 231 ? -25.414 0.724 -19.351 1.00 28.02 231 ASP D C 1
ATOM 7608 O O . ASP D 1 231 ? -24.636 1.562 -18.873 1.00 26.01 231 ASP D O 1
ATOM 7613 N N . VAL D 1 232 ? -26.740 0.821 -19.208 1.00 27.12 232 VAL D N 1
ATOM 7614 C CA . VAL D 1 232 ? -27.330 1.980 -18.534 1.00 26.93 232 VAL D CA 1
ATOM 7615 C C . VAL D 1 232 ? -26.877 2.034 -17.095 1.00 24.96 232 VAL D C 1
ATOM 7616 O O . VAL D 1 232 ? -26.457 3.073 -16.611 1.00 26.01 232 VAL D O 1
ATOM 7620 N N . ARG D 1 233 ? -26.936 0.919 -16.391 1.00 26.96 233 ARG D N 1
ATOM 7621 C CA . ARG D 1 233 ? -26.537 0.975 -14.979 1.00 28.51 233 ARG D CA 1
ATOM 7622 C C . ARG D 1 233 ? -25.080 1.385 -14.786 1.00 28.41 233 ARG D C 1
ATOM 7623 O O . ARG D 1 233 ? -24.735 2.106 -13.831 1.00 28.90 233 ARG D O 1
ATOM 7631 N N . ASN D 1 234 ? -24.225 0.885 -15.677 1.00 29.62 234 ASN D N 1
ATOM 7632 C CA . ASN D 1 234 ? -22.779 1.111 -15.614 1.00 27.66 234 ASN D CA 1
ATOM 7633 C C . ASN D 1 234 ? -22.489 2.559 -15.809 1.00 27.30 234 ASN D C 1
ATOM 7634 O O . ASN D 1 234 ? -21.650 3.142 -15.109 1.00 27.28 234 ASN D O 1
ATOM 7639 N N . ILE D 1 235 ? -23.198 3.156 -16.768 1.00 24.53 235 ILE D N 1
ATOM 7640 C CA . ILE D 1 235 ? -23.074 4.580 -17.015 1.00 26.33 235 ILE D CA 1
ATOM 7641 C C . ILE D 1 235 ? -23.603 5.419 -15.865 1.00 27.09 235 ILE D C 1
ATOM 7642 O O . ILE D 1 235 ? -22.963 6.377 -15.455 1.00 22.69 235 ILE D O 1
ATOM 7647 N N . ILE D 1 236 ? -24.787 5.079 -15.341 1.00 25.96 236 ILE D N 1
ATOM 7648 C CA . ILE D 1 236 ? -25.306 5.858 -14.195 1.00 25.35 236 ILE D CA 1
ATOM 7649 C C . ILE D 1 236 ? -24.318 5.770 -13.035 1.00 24.62 236 ILE D C 1
ATOM 7650 O O . ILE D 1 236 ? -23.976 6.755 -12.372 1.00 23.24 236 ILE D O 1
ATOM 7655 N N . ARG D 1 237 ? -23.866 4.563 -12.774 1.00 21.49 237 ARG D N 1
ATOM 7656 C CA . ARG D 1 237 ? -23.039 4.329 -11.636 1.00 24.52 237 ARG D CA 1
ATOM 7657 C C . ARG D 1 237 ? -21.716 5.067 -11.697 1.00 23.99 237 ARG D C 1
ATOM 7658 O O . ARG D 1 237 ? -21.286 5.662 -10.703 1.00 21.43 237 ARG D O 1
ATOM 7666 N N . PHE D 1 238 ? -21.087 5.104 -12.876 1.00 22.76 238 PHE D N 1
ATOM 7667 C CA . PHE D 1 238 ? -19.840 5.832 -13.036 1.00 23.33 238 PHE D CA 1
ATOM 7668 C C . PHE D 1 238 ? -20.060 7.307 -12.873 1.00 23.36 238 PHE D C 1
ATOM 7669 O O . PHE D 1 238 ? -19.270 7.987 -12.217 1.00 25.56 238 PHE D O 1
ATOM 7677 N N . PHE D 1 239 ? -21.126 7.829 -13.457 1.00 23.32 239 PHE D N 1
ATOM 7678 C CA . PHE D 1 239 ? -21.288 9.282 -13.412 1.00 22.67 239 PHE D CA 1
ATOM 7679 C C . PHE D 1 239 ? -21.826 9.794 -12.063 1.00 24.28 239 PHE D C 1
ATOM 7680 O O . PHE D 1 239 ? -21.645 10.969 -11.757 1.00 27.47 239 PHE D O 1
ATOM 7688 N N . SER D 1 240 ? -22.421 8.900 -11.263 1.00 22.81 240 SER D N 1
ATOM 7689 C CA . SER D 1 240 ? -22.830 9.227 -9.897 1.00 23.13 240 SER D CA 1
ATOM 7690 C C . SER D 1 240 ? -21.618 9.673 -9.086 1.00 26.24 240 SER D C 1
ATOM 7691 O O . SER D 1 240 ? -21.738 10.544 -8.238 1.00 24.44 240 SER D O 1
ATOM 7694 N N . LYS D 1 241 ? -20.446 9.101 -9.385 1.00 27.18 241 LYS D N 1
ATOM 7695 C CA . LYS D 1 241 ? -19.231 9.461 -8.672 1.00 30.29 241 LYS D CA 1
ATOM 7696 C C . LYS D 1 241 ? -18.830 10.908 -8.924 1.00 30.40 241 LYS D C 1
ATOM 7697 O O . LYS D 1 241 ? -18.046 11.497 -8.156 1.00 32.96 241 LYS D O 1
ATOM 7703 N N . TYR D 1 242 ? -19.357 11.500 -9.982 1.00 30.57 242 TYR D N 1
ATOM 7704 C CA . TYR D 1 242 ? -19.013 12.876 -10.293 1.00 31.10 242 TYR D CA 1
ATOM 7705 C C . TYR D 1 242 ? -20.112 13.887 -10.086 1.00 29.58 242 TYR D C 1
ATOM 7706 O O . TYR D 1 242 ? -20.047 15.006 -10.585 1.00 30.96 242 TYR D O 1
ATOM 7715 N N . GLY D 1 243 ? -21.138 13.503 -9.356 1.00 30.47 243 GLY D N 1
ATOM 7716 C CA . GLY D 1 243 ? -22.225 14.441 -9.104 1.00 28.74 243 GLY D CA 1
ATOM 7717 C C . GLY D 1 243 ? -23.379 14.448 -10.099 1.00 30.01 243 GLY D C 1
ATOM 7718 O O . GLY D 1 243 ? -24.339 15.215 -9.916 1.00 29.54 243 GLY D O 1
ATOM 7719 N N . VAL D 1 244 ? -23.309 13.633 -11.155 1.00 27.48 244 VAL D N 1
ATOM 7720 C CA . VAL D 1 244 ? -24.450 13.510 -12.071 1.00 27.31 244 VAL D CA 1
ATOM 7721 C C . VAL D 1 244 ? -25.536 12.625 -11.489 1.00 27.08 244 VAL D C 1
ATOM 7722 O O . VAL D 1 244 ? -25.277 11.482 -11.110 1.00 31.26 244 VAL D O 1
ATOM 7726 N N . LYS D 1 245 ? -26.743 13.179 -11.405 1.00 27.53 245 LYS D N 1
ATOM 7727 C CA . LYS D 1 245 ? -27.896 12.514 -10.829 1.00 28.04 245 LYS D CA 1
ATOM 7728 C C . LYS D 1 245 ? -28.758 12.095 -12.003 1.00 28.09 245 LYS D C 1
ATOM 7729 O O . LYS D 1 245 ? -29.072 12.927 -12.874 1.00 30.43 245 LYS D O 1
ATOM 7735 N N . ALA D 1 246 ? -29.100 10.816 -12.058 1.00 26.78 246 ALA D N 1
ATOM 7736 C CA . ALA D 1 246 ? -29.839 10.268 -13.197 1.00 26.90 246 ALA D CA 1
ATOM 7737 C C . ALA D 1 246 ? -30.697 9.116 -12.743 1.00 26.65 246 ALA D C 1
ATOM 7738 O O . ALA D 1 246 ? -30.336 8.421 -11.824 1.00 24.27 246 ALA D O 1
ATOM 7740 N N . ASP D 1 247 ? -31.830 8.884 -13.392 1.00 27.81 247 ASP D N 1
ATOM 7741 C CA . ASP D 1 247 ? -32.617 7.707 -13.006 1.00 29.90 247 ASP D CA 1
ATOM 7742 C C . ASP D 1 247 ? -32.565 6.613 -14.050 1.00 28.63 247 ASP D C 1
ATOM 7743 O O . ASP D 1 247 ? -32.606 6.874 -15.257 1.00 29.49 247 ASP D O 1
ATOM 7748 N N . PHE D 1 248 ? -32.460 5.388 -13.577 1.00 25.27 248 PHE D N 1
ATOM 7749 C CA . PHE D 1 248 ? -32.461 4.227 -14.463 1.00 28.10 248 PHE D CA 1
ATOM 7750 C C . PHE D 1 248 ? -33.602 4.200 -15.484 1.00 27.24 248 PHE D C 1
ATOM 7751 O O . PHE D 1 248 ? -33.380 3.948 -16.664 1.00 27.97 248 PHE D O 1
ATOM 7759 N N . GLU D 1 249 ? -34.829 4.449 -15.035 1.00 31.50 249 GLU D N 1
ATOM 7760 C CA . GLU D 1 249 ? -35.993 4.289 -15.898 1.00 29.46 249 GLU D CA 1
ATOM 7761 C C . GLU D 1 249 ? -36.042 5.399 -16.915 1.00 29.73 249 GLU D C 1
ATOM 7762 O O . GLU D 1 249 ? -36.374 5.164 -18.069 1.00 26.91 249 GLU D O 1
ATOM 7768 N N . GLU D 1 250 ? -35.707 6.610 -16.473 1.00 26.80 250 GLU D N 1
ATOM 7769 C CA . GLU D 1 250 ? -35.683 7.775 -17.324 1.00 28.38 250 GLU D CA 1
ATOM 7770 C C . GLU D 1 250 ? -34.647 7.667 -18.455 1.00 28.15 250 GLU D C 1
ATOM 7771 O O . GLU D 1 250 ? -34.940 8.022 -19.595 1.00 26.92 250 GLU D O 1
ATOM 7785 N N . LEU D 1 252 ? -33.336 4.896 -19.635 1.00 22.68 252 LEU D N 1
ATOM 7786 C CA . LEU D 1 252 ? -33.695 3.758 -20.462 1.00 26.71 252 LEU D CA 1
ATOM 7787 C C . LEU D 1 252 ? -34.780 4.054 -21.466 1.00 28.92 252 LEU D C 1
ATOM 7788 O O . LEU D 1 252 ? -34.725 3.568 -22.614 1.00 27.26 252 LEU D O 1
ATOM 7793 N N . LYS D 1 253 ? -35.777 4.834 -21.050 1.00 30.14 253 LYS D N 1
ATOM 7794 C CA . LYS D 1 253 ? -36.848 5.219 -21.950 1.00 33.81 253 LYS D CA 1
ATOM 7795 C C . LYS D 1 253 ? -36.371 6.284 -22.908 1.00 33.74 253 LYS D C 1
ATOM 7796 O O . LYS D 1 253 ? -36.876 6.392 -24.020 1.00 34.94 253 LYS D O 1
ATOM 7802 N N . GLU D 1 254 ? -35.436 7.112 -22.460 1.00 31.38 254 GLU D N 1
ATOM 7803 C CA . GLU D 1 254 ? -34.912 8.148 -23.302 1.00 33.09 254 GLU D CA 1
ATOM 7804 C C . GLU D 1 254 ? -34.158 7.455 -24.436 1.00 34.05 254 GLU D C 1
ATOM 7805 O O . GLU D 1 254 ? -34.379 7.739 -25.614 1.00 35.28 254 GLU D O 1
ATOM 7811 N N . VAL D 1 255 ? -33.262 6.543 -24.082 1.00 31.38 255 VAL D N 1
ATOM 7812 C CA . VAL D 1 255 ? -32.537 5.785 -25.092 1.00 32.00 255 VAL D CA 1
ATOM 7813 C C . VAL D 1 255 ? -33.457 5.002 -26.029 1.00 32.40 255 VAL D C 1
ATOM 7814 O O . VAL D 1 255 ? -33.259 5.010 -27.246 1.00 30.71 255 VAL D O 1
ATOM 7818 N N . LYS D 1 256 ? -34.461 4.336 -25.460 1.00 31.59 256 LYS D N 1
ATOM 7819 C CA . LYS D 1 256 ? -35.372 3.511 -26.242 1.00 32.76 256 LYS D CA 1
ATOM 7820 C C . LYS D 1 256 ? -36.549 4.227 -26.923 1.00 34.32 256 LYS D C 1
ATOM 7821 O O . LYS D 1 256 ? -37.294 3.599 -27.667 1.00 36.79 256 LYS D O 1
ATOM 7827 N N . GLY D 1 257 ? -36.699 5.531 -26.688 1.00 34.83 257 GLY D N 1
ATOM 7828 C CA . GLY D 1 257 ? -37.832 6.303 -27.239 1.00 37.04 257 GLY D CA 1
ATOM 7829 C C . GLY D 1 257 ? -39.170 6.072 -26.537 1.00 41.94 257 GLY D C 1
ATOM 7830 O O . GLY D 1 257 ? -39.319 5.157 -25.705 1.00 42.30 257 GLY D O 1
#

Secondary structure (DSSP, 8-state):
-HHHHHHHHHHTT--TTSTTHHHHHHHH--HHHHHHHHHHHHTTSB----EEEE-SSEEEE---EEETTEEE--EEEE---TTTTT-TT---HHHHHHHHHHHHHHHHHHHHTT---PPP-----EE----EETTEEPPPHHHHGGGGGGS-HHHHHHHHHHHHHHHHHTS-EE-SS-STT---BSB--------EETT---HHHHHHHHHHHHHHHHTTT----S---HHHHT-/-HHHHHHHHHHTT--TTSTTHHHHHHHHS-HHHHHHHHHHHHHTSB----EEEE-SSEEEE---EEETTEEE--EEEE---TTTTT-TT--THHHHHHHHHHHHHHHHHHTT---PPP-----EE----EETTEEPPPHHHHGGGGGGS-HHHHHHHHHHHHHHHHHTS-EE-SS-STT---BSB--------EETT---HHHHHHHHHHHHHHHHTTT----S---HHHHT-/---S-HHHHHHHTT--TT-HHHHHHHHHHS-HHHHHHHHHHHHHTSB----EEEE-SSEEEE---EEETTEEE--EEEE---TTTTT---HHHHHHHHHHHHHHHHHHTT---PPP-----EE----EETTEEPPPHHHHGGGGGGS-HHHHHHHHHHHHHHHHHTS-EE-SS-STT---BSB--------EETT---HHHHHHHHHHHHHHHHTTT----S---HHHHT-/---S-HHHHHHHTT--TT-HHHHHHHHHHS-HHHHHHHHHHHHHTSB----EEEE-SSEEEE---EE-SSSEE--EEEE---TTTTT-TT----HHHHHHHHHHHHHHHHHHTT---PPP-----EE----EETTEEPPPHHHHGGGGGGS-HHHHHHHHHHHHHHHHHTS-EE-SS-STT---BSB--------EETT---HHHHHHHHHHHHHHHHTTT----S---HHHH-

B-factor: mean 30.44, std 10.49, range [10.91, 88.13]

Radius of gyration: 40.8 Å; Cα contacts (8 Å, |Δi|>4): 1562; chains: 4; bounding box: 85×44×130 Å

Organism: Archaeoglobus fulgidus (strain ATCC 49558 / DSM 4304 / JCM 9628 / NBRC 100126 / VC-16) (NCBI:txid224325)

InterPro domains:
  IPR000687 RIO kinase [SM00090] (20-257)
  IPR000719 Protein kinase domain [PS50011] (49-258)
  IPR011009 Protein kinase-like domain superfamily [SSF56112] (52-240)
  IPR018934 RIO-type domain [PF01163] (62-250)
  IPR018935 RIO kinase, conserved site [PS01245] (192-203)
  IPR051272 RIO-type Ser/Thr kinase [PTHR45723] (16-245)

Sequence (933 aa):
DLKKIESYLDKLRIKEKDGEERKIYAEVLDGRTLKTLYKLSAKGYITAGGVISTGKEANVFYADGVFDGKPVAAVKIYRIDEYLYGDERFDPKEKVFIWTEKEFRNLERAKEAGVSVPQPYTYKNVLLEFIGEDELPAPTLVELGRELKELDVEGIFNDVVENVKRLYQEAELVHADLSEYNIYIDKVYFIDGQAVTLRHPAESYLERDVRNIIRFFSKYGVKADFEELKEVKGEDLKKIESYLDKLRIKEKDGEERKIYAEVLDGRTLKTLYKLSAKGYITAGGVISTGKEANVFYADGVFDGKPVAAVKIYRIDEYLYGDERFKEKVFIWTEKEFRNLERAKEAGVSVPQPYTYKNVLLEFIGEDELPAPTLVELGRELKELDVEGIFNDVVENVKRLYQEAELVHADLSEYNIYIDKVYFIDGQAVTLRHPAESYLERDVRNIIRFFSKYGVKADFEELKEVKGEKDLKKIESYLDKLRIKEKDGEERKIYAEVLDGRTLKTLYKLSAKGYITAGGVISTGKEANVFYADGVFDGKPVAAVKIYRIDEYLYGDKEKVFIWTEKEFRNLERAKEAGVSVPQPYTYKNVLLEFIGEDELPAPTLVELGRELKELDVEGIFNDVVENVKRLYQEAELVHADLSEYNIYIDKVYFIDGQAVTLRHPAESYLERDVRNIIRFFSKYGVKADFEELKEVKGEKDLKKIESYLDKLRIKEKDGEERKIYAEVLDGRTLKTLYKLSAKGYITAGGVISTGKEANVFYADGVFDGKPVAAVKIYRIDEYLYGDERFDKEKVFIWTEKEFRNLERAKEAGVSVPQPYTYKNVLLEFIGEDELPAPTLVELGRELKELDVEGIFNDVVENVKRLYQEAELVHADLSEYNIYIDKVYFIDGQAVTLRHPAESYLERDVRNIIRFFSKYGVKADFEELKEVKG

Nearest PDB structures (foldseek):
  1zth-assembly1_A  TM=1.003E+00  e=4.257E-40  Archaeoglobus fulgidus
  1zth-assembly2_B  TM=9.931E-01  e=5.149E-38  Archaeoglobus fulgidus
  3re4-assembly2_B  TM=9.942E-01  e=1.002E-36  Archaeoglobus fulgidus
  1zth-assembly3_C  TM=9.689E-01  e=5.772E-35  Archaeoglobus fulgidus
  1zth-assembly4_D  TM=9.867E-01  e=1.613E-34  Archaeoglobus fulgidus

Solvent-accessible surface area: 45165 Å² total